Protein AF-0000000077735506 (afdb_homodimer)

pLDDT: mean 87.53, std 8.65, range [35.16, 97.94]

Nearest PDB structures (foldseek):
  4mrn-assembly1_A  TM=9.004E-01  e=4.668E-43  Novosphingobium aromaticivorans DSM 12444
  6rak-assembly1_B  TM=8.367E-01  e=2.028E-43  Thermus thermophilus
  6pam-assembly4_H  TM=8.887E-01  e=6.595E-41  Novosphingobium aromaticivorans DSM 12444
  6pan-assembly1_A  TM=8.046E-01  e=5.033E-40  Novosphingobium aromaticivorans DSM 12444
  7zo8-assembly1_A  TM=8.747E-01  e=5.427E-37  Brucella abortus 2308

Secondary structure (DSSP, 8-state):
-HHHHHHHHTTGGGHHHHHHHHHHHHHHHHHHHHHHHHHHHIIIIIIIT--HHHHHHHHHHHHHHHHHHHHHHHHHHHHHHHHHHHHHHHHHHHHHHHHHHS-HHHHHHS-HHHHHHIIIIIHHHHHIIIIIIHHHHHHHHHHHHHHHHHHHHH-HHHHHHHHHHHHHHHHHHHHHHHHHHHHHHHHHHHHHHHHHHHHHHHHTHHHHHHTT-HHHHHHHHHHHHHHHHHHHHHHHHHHHHHHHHHHHHHHHHHHHHHHHHHHHHHTTSS-HHHHHHHHHHHHHHHHHHHHHHHHHHHHHHHHHHHHHHHHHHTS---S---TTPBPPPPP---EEEEEEEEEEETTEEEEEEEEEEE-TT-EEEEE-STTSSHHHHHHHTTTSS--SEEEEEETTEEGGGB-HHHHHHTEEEE-SS----SSBHHHHHHTT-TT--HHHHHHHHHHTT-HHHHHHSTTGGG-BBSTTSB---HHHHHHHHHHHHHHH--SEEEEESTTTTS-HHHHHHHHHHHHHHHTTSEEEEE-SSGGGGTT-SEEEEEETTEEEEEE-HHHHHHHTSHHHHHHHHHHTTTT-/-HHHHHHHHTTGGGHHHHHHHHHHHHHHHHHHHHHHHHHHHIIIIIIIT--HHHHHHHHHHHHHHHHHHHHHHHHHHHHHHHHHHHHHHHHHHHHHHHHHHS-HHHHHHS-HHHHHHIIIIIHHHHHIIIIIIHHHHHHHHHHHHHHHHHHHHH-HHHHHHHHHHHHHHHHHHHHHHHHHHHHHHHHHHHHHHHHHHHHHHHHTHHHHHHTT-HHHHHHHHHHHHHHHHHHHHHHHHHHHHHHHHHHHHHHHHHHHHHHHHHHHHHTTSS-HHHHHHHHHHHHHHHHHHHHHHHHHHHHHHHHHHHHHHHHHHTS---S---TTPBPPPPP---EEEEEEEEEEETTEEEEEEEEEEE-TT-EEEEE-STTSSHHHHHHHTTTSS--SEEEEEETTEEGGGB-HHHHHHTEEEE-SS----SSBHHHHHHTT-TT--HHHHHHHHHHTT-HHHHHHSTTGGG-BBSTTSB---HHHHHHHHHHHHHHH--SEEEEESTTTTS-HHHHHHHHHHHHHHHTTSEEEEE-SSGGGGTT-SEEEEEETTEEEEEE-HHHHHHHTSHHHHHHHHHHTTTT-

Structure (mmCIF, N/CA/C/O backbone):
data_AF-0000000077735506-model_v1
#
loop_
_entity.id
_entity.type
_entity.pdbx_description
1 polymer 'ABC transporter ATP-binding protein'
#
loop_
_atom_site.group_PDB
_atom_site.id
_atom_site.type_symbol
_atom_site.label_atom_id
_atom_site.label_alt_id
_atom_site.label_comp_id
_atom_site.label_asym_id
_atom_site.label_entity_id
_atom_site.label_seq_id
_atom_site.pdbx_PDB_ins_code
_atom_site.Cartn_x
_atom_site.Cartn_y
_atom_site.Cartn_z
_atom_site.occupancy
_atom_site.B_iso_or_equiv
_atom_site.auth_seq_id
_atom_site.auth_comp_id
_atom_site.auth_asym_id
_atom_site.auth_atom_id
_atom_site.pdbx_PDB_model_num
ATOM 1 N N . MET A 1 1 ? -14.305 -22.141 13.57 1 57.09 1 MET A N 1
ATOM 2 C CA . MET A 1 1 ? -15.164 -23.031 12.812 1 57.09 1 MET A CA 1
ATOM 3 C C . MET A 1 1 ? -16.547 -22.422 12.609 1 57.09 1 MET A C 1
ATOM 5 O O . MET A 1 1 ? -17.156 -22.594 11.555 1 57.09 1 MET A O 1
ATOM 9 N N . LYS A 1 2 ? -16.891 -21.688 13.641 1 63.56 2 LYS A N 1
ATOM 10 C CA . LYS A 1 2 ? -18.219 -21.078 13.57 1 63.56 2 LYS A CA 1
ATOM 11 C C . LYS A 1 2 ? -18.312 -20.078 12.43 1 63.56 2 LYS A C 1
ATOM 13 O O . LYS A 1 2 ? -19.297 -20.062 11.68 1 63.56 2 LYS A O 1
ATOM 18 N N . ASN A 1 3 ? -17.203 -19.359 12.219 1 74.75 3 ASN A N 1
ATOM 19 C CA . ASN A 1 3 ? -17.234 -18.328 11.195 1 74.75 3 ASN A CA 1
ATOM 20 C C . ASN A 1 3 ? -17.203 -18.922 9.789 1 74.75 3 ASN A C 1
ATOM 22 O O . ASN A 1 3 ? -17.703 -18.312 8.844 1 74.75 3 ASN A O 1
ATOM 26 N N . TYR A 1 4 ? -16.828 -20.125 9.836 1 74 4 TYR A N 1
ATOM 27 C CA . TYR A 1 4 ? -16.812 -20.797 8.547 1 74 4 TYR A CA 1
ATOM 28 C C . TYR A 1 4 ? -18.219 -21.203 8.117 1 74 4 TYR A C 1
ATOM 30 O O . TYR A 1 4 ? -18.578 -21.094 6.949 1 74 4 TYR A O 1
ATOM 38 N N . LYS A 1 5 ? -18.938 -21.625 9.078 1 77.12 5 LYS A N 1
ATOM 39 C CA . LYS A 1 5 ? -20.312 -22 8.812 1 77.12 5 LYS A CA 1
ATOM 40 C C . LYS A 1 5 ? -21.141 -20.797 8.344 1 77.12 5 LYS A C 1
ATOM 42 O O . LYS A 1 5 ? -21.984 -20.938 7.461 1 77.12 5 LYS A O 1
ATOM 47 N N . ARG A 1 6 ? -20.75 -19.703 8.891 1 79.69 6 ARG A N 1
ATOM 48 C CA . ARG A 1 6 ? -21.453 -18.484 8.5 1 79.69 6 ARG A CA 1
ATOM 49 C C . ARG A 1 6 ? -21.109 -18.078 7.07 1 79.69 6 ARG A C 1
ATOM 51 O O . ARG A 1 6 ? -21.953 -17.578 6.332 1 79.69 6 ARG A O 1
ATOM 58 N N . LEU A 1 7 ? -19.875 -18.344 6.762 1 78.12 7 LEU A N 1
ATOM 59 C CA . LEU A 1 7 ? -19.453 -18.047 5.395 1 78.12 7 LEU A CA 1
ATOM 60 C C . LEU A 1 7 ? -20.172 -18.969 4.406 1 78.12 7 LEU A C 1
ATOM 62 O O . LEU A 1 7 ? -20.531 -18.547 3.311 1 78.12 7 LEU A O 1
ATOM 66 N N . LEU A 1 8 ? -20.391 -20.219 4.82 1 78.44 8 LEU A N 1
ATOM 67 C CA . LEU A 1 8 ? -21.094 -21.172 3.973 1 78.44 8 LEU A CA 1
ATOM 68 C C . LEU A 1 8 ? -22.562 -20.797 3.807 1 78.44 8 LEU A C 1
ATOM 70 O O . LEU A 1 8 ? -23.203 -21.203 2.832 1 78.44 8 LEU A O 1
ATOM 74 N N . ALA A 1 9 ? -23 -19.984 4.742 1 80.31 9 ALA A N 1
ATOM 75 C CA . ALA A 1 9 ? -24.375 -19.5 4.641 1 80.31 9 ALA A CA 1
ATOM 76 C C . ALA A 1 9 ? -24.547 -18.547 3.457 1 80.31 9 ALA A C 1
ATOM 78 O O . ALA A 1 9 ? -25.625 -18.469 2.873 1 80.31 9 ALA A O 1
ATOM 79 N N . TYR A 1 10 ? -23.469 -17.938 3.033 1 81.69 10 TYR A N 1
ATOM 80 C CA . TYR A 1 10 ? -23.531 -17.031 1.89 1 81.69 10 TYR A CA 1
ATOM 81 C C . TYR A 1 10 ? -23.531 -17.812 0.58 1 81.69 10 TYR A C 1
ATOM 83 O O . TYR A 1 10 ? -23.875 -17.266 -0.472 1 81.69 10 TYR A O 1
ATOM 91 N N . ILE A 1 11 ? -23.188 -19.062 0.694 1 84.62 11 ILE A N 1
ATOM 92 C CA . ILE A 1 11 ? -23.188 -19.922 -0.483 1 84.62 11 ILE A CA 1
ATOM 93 C C . ILE A 1 11 ? -24.547 -20.594 -0.638 1 84.62 11 ILE A C 1
ATOM 95 O O . ILE A 1 11 ? -24.875 -21.094 -1.715 1 84.62 11 ILE A O 1
ATOM 99 N N . ARG A 1 12 ? -25.422 -20.562 0.338 1 83.94 12 ARG A N 1
ATOM 100 C CA . ARG A 1 12 ? -26.688 -21.281 0.403 1 83.94 12 ARG A CA 1
ATOM 101 C C . ARG A 1 12 ? -27.578 -20.938 -0.785 1 83.94 12 ARG A C 1
ATOM 103 O O . ARG A 1 12 ? -28.172 -21.828 -1.4 1 83.94 12 ARG A O 1
ATOM 110 N N . PRO A 1 13 ? -27.562 -19.672 -1.136 1 85.31 13 PRO A N 1
ATOM 111 C CA . PRO A 1 13 ? -28.438 -19.344 -2.268 1 85.31 13 PRO A CA 1
ATOM 112 C C . PRO A 1 13 ? -27.922 -19.938 -3.584 1 85.31 13 PRO A C 1
ATOM 114 O O . PRO A 1 13 ? -28.703 -20.062 -4.539 1 85.31 13 PRO A O 1
ATOM 117 N N . TYR A 1 14 ? -26.75 -20.312 -3.643 1 87.44 14 TYR A N 1
ATOM 118 C CA . TYR A 1 14 ? -26.156 -20.781 -4.887 1 87.44 14 TYR A CA 1
ATOM 119 C C . TYR A 1 14 ? -25.875 -22.281 -4.816 1 87.44 14 TYR A C 1
ATOM 121 O O . TYR A 1 14 ? -25 -22.797 -5.523 1 87.44 14 TYR A O 1
ATOM 129 N N . LEU A 1 15 ? -26.562 -23.047 -4.031 1 87.5 15 LEU A N 1
ATOM 130 C CA . LEU A 1 15 ? -26.328 -24.469 -3.826 1 87.5 15 LEU A CA 1
ATOM 131 C C . LEU A 1 15 ? -26.656 -25.266 -5.09 1 87.5 15 LEU A C 1
ATOM 133 O O . LEU A 1 15 ? -25.984 -26.25 -5.391 1 87.5 15 LEU A O 1
ATOM 137 N N . LYS A 1 16 ? -27.641 -24.797 -5.793 1 90.69 16 LYS A N 1
ATOM 138 C CA . LYS A 1 16 ? -27.984 -25.5 -7.027 1 90.69 16 LYS A CA 1
ATOM 139 C C . LYS A 1 16 ? -26.875 -25.375 -8.062 1 90.69 16 LYS A C 1
ATOM 141 O O . LYS A 1 16 ? -26.516 -26.375 -8.711 1 90.69 16 LYS A O 1
ATOM 146 N N . ARG A 1 17 ? -26.344 -24.234 -8.141 1 90.62 17 ARG A N 1
ATOM 147 C CA . ARG A 1 17 ? -25.234 -24.016 -9.07 1 90.62 17 ARG A CA 1
ATOM 148 C C . ARG A 1 17 ? -23.969 -24.734 -8.602 1 90.62 17 ARG A C 1
ATOM 150 O O . ARG A 1 17 ? -23.203 -25.234 -9.414 1 90.62 17 ARG A O 1
ATOM 157 N N . LEU A 1 18 ? -23.859 -24.828 -7.324 1 88.56 18 LEU A N 1
ATOM 158 C CA . LEU A 1 18 ? -22.719 -25.531 -6.766 1 88.56 18 LEU A CA 1
ATOM 159 C C . LEU A 1 18 ? -22.812 -27.031 -7.039 1 88.56 18 LEU A C 1
ATOM 161 O O . LEU A 1 18 ? -21.828 -27.672 -7.367 1 88.56 18 LEU A O 1
ATOM 165 N N . GLY A 1 19 ? -23.969 -27.578 -6.879 1 89.38 19 GLY A N 1
ATOM 166 C CA . GLY A 1 19 ? -24.188 -28.969 -7.203 1 89.38 19 GLY A CA 1
ATOM 167 C C . GLY A 1 19 ? -23.891 -29.297 -8.656 1 89.38 19 GLY A C 1
ATOM 168 O O . GLY A 1 19 ? -23.25 -30.312 -8.945 1 89.38 19 GLY A O 1
ATOM 169 N N . LEU A 1 20 ? -24.297 -28.422 -9.477 1 92.75 20 LEU A N 1
ATOM 170 C CA . LEU A 1 20 ? -24.016 -28.609 -10.898 1 92.75 20 LEU A CA 1
ATOM 171 C C . LEU A 1 20 ? -22.516 -28.531 -11.18 1 92.75 20 LEU A C 1
ATOM 173 O O . LEU A 1 20 ? -22 -29.25 -12.023 1 92.75 20 LEU A O 1
ATOM 177 N N . ALA A 1 21 ? -21.891 -27.625 -10.5 1 90.69 21 ALA A N 1
ATOM 178 C CA . ALA A 1 21 ? -20.438 -27.484 -10.664 1 90.69 21 ALA A CA 1
ATOM 179 C C . ALA A 1 21 ? -19.719 -28.734 -10.219 1 90.69 21 ALA A C 1
ATOM 181 O O . ALA A 1 21 ? -18.781 -29.203 -10.883 1 90.69 21 ALA A O 1
ATOM 182 N N . VAL A 1 22 ? -20.172 -29.359 -9.156 1 89.44 22 VAL A N 1
ATOM 183 C CA . VAL A 1 22 ? -19.547 -30.562 -8.633 1 89.44 22 VAL A CA 1
ATOM 184 C C . VAL A 1 22 ? -19.719 -31.703 -9.625 1 89.44 22 VAL A C 1
ATOM 186 O O . VAL A 1 22 ? -18.797 -32.5 -9.852 1 89.44 22 VAL A O 1
ATOM 189 N N . ILE A 1 23 ? -20.844 -31.734 -10.203 1 92.62 23 ILE A N 1
ATOM 190 C CA . ILE A 1 23 ? -21.094 -32.75 -11.211 1 92.62 23 ILE A CA 1
ATOM 191 C C . ILE A 1 23 ? -20.172 -32.562 -12.406 1 92.62 23 ILE A C 1
ATOM 193 O O . ILE A 1 23 ? -19.594 -33.5 -12.93 1 92.62 23 ILE A O 1
ATOM 197 N N . CYS A 1 24 ? -20.016 -31.359 -12.773 1 92.69 24 CYS A N 1
ATOM 198 C CA . CYS A 1 24 ? -19.109 -31.047 -13.883 1 92.69 24 CYS A CA 1
ATOM 199 C C . CYS A 1 24 ? -17.672 -31.422 -13.539 1 92.69 24 CYS A C 1
ATOM 201 O O . CYS A 1 24 ? -16.938 -31.922 -14.383 1 92.69 24 CYS A O 1
ATOM 203 N N . ILE A 1 25 ? -17.328 -31.25 -12.297 1 89.5 25 ILE A N 1
ATOM 204 C CA . ILE A 1 25 ? -15.969 -31.547 -11.859 1 89.5 25 ILE A CA 1
ATOM 205 C C . ILE A 1 25 ? -15.727 -33.062 -11.898 1 89.5 25 ILE A C 1
ATOM 207 O O . ILE A 1 25 ? -14.711 -33.531 -12.422 1 89.5 25 ILE A O 1
ATOM 211 N N . ILE A 1 26 ? -16.672 -33.812 -11.445 1 89.25 26 ILE A N 1
ATOM 212 C CA . ILE A 1 26 ? -16.547 -35.281 -11.375 1 89.25 26 ILE A CA 1
ATOM 213 C C . ILE A 1 26 ? -16.484 -35.844 -12.789 1 89.25 26 ILE A C 1
ATOM 215 O O . ILE A 1 26 ? -15.68 -36.75 -13.07 1 89.25 26 ILE A O 1
ATOM 219 N N . MET A 1 27 ? -17.266 -35.281 -13.625 1 90.69 27 MET A N 1
ATOM 220 C CA . MET A 1 27 ? -17.297 -35.781 -15 1 90.69 27 MET A CA 1
ATOM 221 C C . MET A 1 27 ? -15.984 -35.438 -15.719 1 90.69 27 MET A C 1
ATOM 223 O O . MET A 1 27 ? -15.477 -36.219 -16.5 1 90.69 27 MET A O 1
ATOM 227 N N . ALA A 1 28 ? -15.516 -34.281 -15.461 1 88.19 28 ALA A N 1
ATOM 228 C CA . ALA A 1 28 ? -14.242 -33.875 -16.047 1 88.19 28 ALA A CA 1
ATOM 229 C C . ALA A 1 28 ? -13.102 -34.75 -15.523 1 88.19 28 ALA A C 1
ATOM 231 O O . ALA A 1 28 ? -12.211 -35.156 -16.281 1 88.19 28 ALA A O 1
ATOM 232 N N . ALA A 1 29 ? -13.156 -35.031 -14.234 1 86.69 29 ALA A N 1
ATOM 233 C CA . ALA A 1 29 ? -12.148 -35.875 -13.625 1 86.69 29 ALA A CA 1
ATOM 234 C C . ALA A 1 29 ? -12.234 -37.312 -14.164 1 86.69 29 ALA A C 1
ATOM 236 O O . ALA A 1 29 ? -11.211 -37.938 -14.398 1 86.69 29 ALA A O 1
ATOM 237 N N . ALA A 1 30 ? -13.406 -37.75 -14.391 1 87.69 30 ALA A N 1
ATOM 238 C CA . ALA A 1 30 ? -13.617 -39.094 -14.93 1 87.69 30 ALA A CA 1
ATOM 239 C C . ALA A 1 30 ? -13.023 -39.219 -16.328 1 87.69 30 ALA A C 1
ATOM 241 O O . ALA A 1 30 ? -12.453 -40.281 -16.672 1 87.69 30 ALA A O 1
ATOM 242 N N . ALA A 1 31 ? -13.188 -38.156 -17.047 1 86.5 31 ALA A N 1
ATOM 243 C CA . ALA A 1 31 ? -12.609 -38.156 -18.375 1 86.5 31 ALA A CA 1
ATOM 244 C C . ALA A 1 31 ? -11.086 -38.219 -18.328 1 86.5 31 ALA A C 1
ATOM 246 O O . ALA A 1 31 ? -10.453 -38.875 -19.156 1 86.5 31 ALA A O 1
ATOM 247 N N . ASN A 1 32 ? -10.461 -37.625 -17.375 1 82.69 32 ASN A N 1
ATOM 248 C CA . ASN A 1 32 ? -9.008 -37.656 -17.188 1 82.69 32 ASN A CA 1
ATOM 249 C C . ASN A 1 32 ? -8.523 -39.031 -16.75 1 82.69 32 ASN A C 1
ATOM 251 O O . ASN A 1 32 ? -7.441 -39.469 -17.156 1 82.69 32 ASN A O 1
ATOM 255 N N . LEU A 1 33 ? -9.352 -39.719 -16 1 84.81 33 LEU A N 1
ATOM 256 C CA . LEU A 1 33 ? -8.992 -41.031 -15.469 1 84.81 33 LEU A CA 1
ATOM 257 C C . LEU A 1 33 ? -9.133 -42.094 -16.531 1 84.81 33 LEU A C 1
ATOM 259 O O . LEU A 1 33 ? -8.578 -43.188 -16.406 1 84.81 33 LEU A O 1
ATOM 263 N N . TYR A 1 34 ? -9.789 -41.75 -17.562 1 83.44 34 TYR A N 1
ATOM 264 C CA . TYR A 1 34 ? -10.016 -42.75 -18.609 1 83.44 34 TYR A CA 1
ATOM 265 C C . TYR A 1 34 ? -8.844 -42.781 -19.578 1 83.44 34 TYR A C 1
ATOM 267 O O . TYR A 1 34 ? -8.648 -43.781 -20.281 1 83.44 34 TYR A O 1
ATOM 275 N N . LEU A 1 35 ? -7.984 -41.844 -19.562 1 80.06 35 LEU A N 1
ATOM 276 C CA . LEU A 1 35 ? -6.902 -41.719 -20.547 1 80.06 35 LEU A CA 1
ATOM 277 C C . LEU A 1 35 ? -5.91 -42.875 -20.406 1 80.06 35 LEU A C 1
ATOM 279 O O . LEU A 1 35 ? -5.555 -43.5 -21.406 1 80.06 35 LEU A O 1
ATOM 283 N N . PRO A 1 36 ? -5.508 -43.188 -19.188 1 79.31 36 PRO A N 1
ATOM 284 C CA . PRO A 1 36 ? -4.57 -44.312 -19.078 1 79.31 36 PRO A CA 1
ATOM 285 C C . PRO A 1 36 ? -5.16 -45.625 -19.562 1 79.31 36 PRO A C 1
ATOM 287 O O . PRO A 1 36 ? -4.43 -46.5 -20.062 1 79.31 36 PRO A O 1
ATOM 290 N N . TRP A 1 37 ? -6.438 -45.781 -19.516 1 79 37 TRP A N 1
ATOM 291 C CA . TRP A 1 37 ? -7.082 -47 -20 1 79 37 TRP A CA 1
ATOM 292 C C . TRP A 1 37 ? -7.031 -47.094 -21.516 1 79 37 TRP A C 1
ATOM 294 O O . TRP A 1 37 ? -6.977 -48.188 -22.078 1 79 37 TRP A O 1
ATOM 304 N N . ILE A 1 38 ? -7.074 -45.938 -22.078 1 78.69 38 ILE A N 1
ATOM 305 C CA . ILE A 1 38 ? -6.961 -45.875 -23.531 1 78.69 38 ILE A CA 1
ATOM 306 C C . ILE A 1 38 ? -5.578 -46.375 -23.953 1 78.69 38 ILE A C 1
ATOM 308 O O . ILE A 1 38 ? -5.449 -47.156 -24.906 1 78.69 38 ILE A O 1
ATOM 312 N N . ILE A 1 39 ? -4.574 -46 -23.219 1 76.94 39 ILE A N 1
ATOM 313 C CA . ILE A 1 39 ? -3.209 -46.406 -23.516 1 76.94 39 ILE A CA 1
ATOM 314 C C . ILE A 1 39 ? -3.08 -47.906 -23.312 1 76.94 39 ILE A C 1
ATOM 316 O O . ILE A 1 39 ? -2.426 -48.594 -24.094 1 76.94 39 ILE A O 1
ATOM 320 N N . LYS A 1 40 ? -3.717 -48.438 -22.297 1 79.69 40 LYS A N 1
ATOM 321 C CA . LYS A 1 40 ? -3.715 -49.875 -22.016 1 79.69 40 LYS A CA 1
ATOM 322 C C . LYS A 1 40 ? -4.309 -50.656 -23.188 1 79.69 40 LYS A C 1
ATOM 324 O O . LYS A 1 40 ? -3.695 -51.594 -23.672 1 79.69 40 LYS A O 1
ATOM 329 N N . ASP A 1 41 ? -5.453 -50.156 -23.594 1 78.5 41 ASP A N 1
ATOM 330 C CA . ASP A 1 41 ? -6.141 -50.875 -24.672 1 78.5 41 ASP A CA 1
ATOM 331 C C . ASP A 1 41 ? -5.363 -50.75 -25.984 1 78.5 41 ASP A C 1
ATOM 333 O O . ASP A 1 41 ? -5.391 -51.656 -26.812 1 78.5 41 ASP A O 1
ATOM 337 N N . MET A 1 42 ? -4.707 -49.688 -26.094 1 78.88 42 MET A N 1
ATOM 338 C CA . MET A 1 42 ? -3.893 -49.5 -27.297 1 78.88 42 MET A CA 1
ATOM 339 C C . MET A 1 42 ? -2.734 -50.5 -27.328 1 78.88 42 MET A C 1
ATOM 341 O O . MET A 1 42 ? -2.473 -51.094 -28.359 1 78.88 42 MET A O 1
ATOM 345 N N . ILE A 1 43 ? -2.109 -50.719 -26.203 1 76.06 43 ILE A N 1
ATOM 346 C CA . ILE A 1 43 ? -0.945 -51.594 -26.141 1 76.06 43 ILE A CA 1
ATOM 347 C C . ILE A 1 43 ? -1.393 -53.031 -26.188 1 76.06 43 ILE A C 1
ATOM 349 O O . ILE A 1 43 ? -0.862 -53.844 -26.969 1 76.06 43 ILE A O 1
ATOM 353 N N . ASP A 1 44 ? -2.363 -53.406 -25.469 1 76.06 44 ASP A N 1
ATOM 354 C CA . ASP A 1 44 ? -2.762 -54.812 -25.344 1 76.06 44 ASP A CA 1
ATOM 355 C C . ASP A 1 44 ? -3.51 -55.281 -26.578 1 76.06 44 ASP A C 1
ATOM 357 O O . ASP A 1 44 ? -3.24 -56.375 -27.094 1 76.06 44 ASP A O 1
ATOM 361 N N . LYS A 1 45 ? -4.438 -54.438 -27.031 1 76.06 45 LYS A N 1
ATOM 362 C CA . LYS A 1 45 ? -5.328 -54.938 -28.078 1 76.06 45 LYS A CA 1
ATOM 363 C C . LYS A 1 45 ? -4.824 -54.531 -29.469 1 76.06 45 LYS A C 1
ATOM 365 O O . LYS A 1 45 ? -5.016 -55.281 -30.438 1 76.06 45 LYS A O 1
ATOM 370 N N . VAL A 1 46 ? -4.301 -53.406 -29.562 1 70.69 46 VAL A N 1
ATOM 371 C CA . VAL A 1 46 ? -3.92 -52.938 -30.891 1 70.69 46 VAL A CA 1
ATOM 372 C C . VAL A 1 46 ? -2.5 -53.406 -31.219 1 70.69 46 VAL A C 1
ATOM 374 O O . VAL A 1 46 ? -2.256 -54 -32.281 1 70.69 46 VAL A O 1
ATOM 377 N N . LEU A 1 47 ? -1.619 -53.219 -30.312 1 69.69 47 LEU A N 1
ATOM 378 C CA . LEU A 1 47 ? -0.214 -53.438 -30.641 1 69.69 47 LEU A CA 1
ATOM 379 C C . LEU A 1 47 ? 0.145 -54.906 -30.516 1 69.69 47 LEU A C 1
ATOM 381 O O . LEU A 1 47 ? 0.946 -55.438 -31.297 1 69.69 47 LEU A O 1
ATOM 385 N N . THR A 1 48 ? -0.497 -55.531 -29.578 1 67.19 48 THR A N 1
ATOM 386 C CA . THR A 1 48 ? -0.176 -56.938 -29.422 1 67.19 48 THR A CA 1
ATOM 387 C C . THR A 1 48 ? -1.033 -57.781 -30.344 1 67.19 48 THR A C 1
ATOM 389 O O . THR A 1 48 ? -0.515 -58.656 -31.047 1 67.19 48 THR A O 1
ATOM 392 N N . ASP A 1 49 ? -2.342 -57.406 -30.453 1 73 49 ASP A N 1
ATOM 393 C CA . ASP A 1 49 ? -3.246 -58.25 -31.219 1 73 49 ASP A CA 1
ATOM 394 C C . ASP A 1 49 ? -3.369 -57.781 -32.656 1 73 49 ASP A C 1
ATOM 396 O O . ASP A 1 49 ? -3.947 -58.438 -33.5 1 73 49 ASP A O 1
ATOM 400 N N . LYS A 1 50 ? -2.732 -56.625 -33.094 1 76.06 50 LYS A N 1
ATOM 401 C CA . LYS A 1 50 ? -2.713 -56.031 -34.438 1 76.06 50 LYS A CA 1
ATOM 402 C C . LYS A 1 50 ? -4.129 -55.75 -34.938 1 76.06 50 LYS A C 1
ATOM 404 O O . LYS A 1 50 ? -4.441 -56.062 -36.094 1 76.06 50 LYS A O 1
ATOM 409 N N . ASP A 1 51 ? -5.02 -55.375 -34.094 1 80.62 51 ASP A N 1
ATOM 410 C CA . ASP A 1 51 ? -6.406 -55.094 -34.438 1 80.62 51 ASP A CA 1
ATOM 411 C C . ASP A 1 51 ? -6.559 -53.625 -34.906 1 80.62 51 ASP A C 1
ATOM 413 O O . ASP A 1 51 ? -6.527 -52.719 -34.094 1 80.62 51 ASP A O 1
ATOM 417 N N . MET A 1 52 ? -6.805 -53.406 -36.281 1 82.12 52 MET A N 1
ATOM 418 C CA . MET A 1 52 ? -6.898 -52.062 -36.844 1 82.12 52 MET A CA 1
ATOM 419 C C . MET A 1 52 ? -8.227 -51.438 -36.5 1 82.12 52 MET A C 1
ATOM 421 O O . MET A 1 52 ? -8.32 -50.188 -36.406 1 82.12 52 MET A O 1
ATOM 425 N N . MET A 1 53 ? -9.266 -52.188 -36.375 1 82.62 53 MET A N 1
ATOM 426 C CA . MET A 1 53 ? -10.57 -51.656 -36.031 1 82.62 53 MET A CA 1
ATOM 427 C C . MET A 1 53 ? -10.531 -51.031 -34.625 1 82.62 53 MET A C 1
ATOM 429 O O . MET A 1 53 ? -11.117 -49.969 -34.375 1 82.62 53 MET A O 1
ATOM 433 N N . MET A 1 54 ? -9.867 -51.688 -33.781 1 84.62 54 MET A N 1
ATOM 434 C CA . MET A 1 54 ? -9.727 -51.156 -32.406 1 84.62 54 MET A CA 1
ATOM 435 C C . MET A 1 54 ? -8.898 -49.875 -32.406 1 84.62 54 MET A C 1
ATOM 437 O O . MET A 1 54 ? -9.156 -48.969 -31.609 1 84.62 54 MET A O 1
ATOM 441 N N . LEU A 1 55 ? -8.031 -49.812 -33.344 1 85.62 55 LEU A N 1
ATOM 442 C CA . LEU A 1 55 ? -7.234 -48.594 -33.469 1 85.62 55 LEU A CA 1
ATOM 443 C C . LEU A 1 55 ? -8.109 -47.406 -33.812 1 85.62 55 LEU A C 1
ATOM 445 O O . LEU A 1 55 ? -7.965 -46.312 -33.25 1 85.62 55 LEU A O 1
ATOM 449 N N . ASN A 1 56 ? -9.016 -47.562 -34.781 1 87.19 56 ASN A N 1
ATOM 450 C CA . ASN A 1 56 ? -9.922 -46.5 -35.188 1 87.19 56 ASN A CA 1
ATOM 451 C C . ASN A 1 56 ? -10.875 -46.125 -34.031 1 87.19 56 ASN A C 1
ATOM 453 O O . ASN A 1 56 ? -11.172 -44.938 -33.844 1 87.19 56 ASN A O 1
ATOM 457 N N . LEU A 1 57 ? -11.289 -47.094 -33.281 1 86.38 57 LEU A N 1
ATOM 458 C CA . LEU A 1 57 ? -12.195 -46.812 -32.156 1 86.38 57 LEU A CA 1
ATOM 459 C C . LEU A 1 57 ? -11.492 -46.062 -31.047 1 86.38 57 LEU A C 1
ATOM 461 O O . LEU A 1 57 ? -12.07 -45.156 -30.453 1 86.38 57 LEU A O 1
ATOM 465 N N . ILE A 1 58 ? -10.336 -46.406 -30.797 1 86.69 58 ILE A N 1
ATOM 466 C CA . ILE A 1 58 ? -9.57 -45.75 -29.75 1 86.69 58 ILE A CA 1
ATOM 467 C C . ILE A 1 58 ? -9.281 -44.281 -30.156 1 86.69 58 ILE A C 1
ATOM 469 O O . ILE A 1 58 ? -9.367 -43.375 -29.328 1 86.69 58 ILE A O 1
ATOM 473 N N . SER A 1 59 ? -8.914 -44.062 -31.422 1 88.25 59 SER A N 1
ATOM 474 C CA . SER A 1 59 ? -8.633 -42.719 -31.906 1 88.25 59 SER A CA 1
ATOM 475 C C . SER A 1 59 ? -9.859 -41.844 -31.812 1 88.25 59 SER A C 1
ATOM 477 O O . SER A 1 59 ? -9.773 -40.688 -31.328 1 88.25 59 SER A O 1
ATOM 479 N N . ILE A 1 60 ? -10.953 -42.312 -32.188 1 88.19 60 ILE A N 1
ATOM 480 C CA . ILE A 1 60 ? -12.195 -41.562 -32.125 1 88.19 60 ILE A CA 1
ATOM 481 C C . ILE A 1 60 ? -12.586 -41.375 -30.641 1 88.19 60 ILE A C 1
ATOM 483 O O . ILE A 1 60 ? -13.117 -40.344 -30.266 1 88.19 60 ILE A O 1
ATOM 487 N N . GLY A 1 61 ? -12.359 -42.375 -29.875 1 87.19 61 GLY A N 1
ATOM 488 C CA . GLY A 1 61 ? -12.641 -42.312 -28.453 1 87.19 61 GLY A CA 1
ATOM 489 C C . GLY A 1 61 ? -11.875 -41.219 -27.75 1 87.19 61 GLY A C 1
ATOM 490 O O . GLY A 1 61 ? -12.422 -40.5 -26.891 1 87.19 61 GLY A O 1
ATOM 491 N N . ILE A 1 62 ? -10.617 -41.031 -28.125 1 88.25 62 ILE A N 1
ATOM 492 C CA . ILE A 1 62 ? -9.797 -40 -27.531 1 88.25 62 ILE A CA 1
ATOM 493 C C . ILE A 1 62 ? -10.391 -38.625 -27.828 1 88.25 62 ILE A C 1
ATOM 495 O O . ILE A 1 62 ? -10.531 -37.781 -26.922 1 88.25 62 ILE A O 1
ATOM 499 N N . VAL A 1 63 ? -10.781 -38.344 -29.062 1 89.69 63 VAL A N 1
ATOM 500 C CA . VAL A 1 63 ? -11.32 -37.062 -29.484 1 89.69 63 VAL A CA 1
ATOM 501 C C . VAL A 1 63 ? -12.625 -36.781 -28.75 1 89.69 63 VAL A C 1
ATOM 503 O O . VAL A 1 63 ? -12.836 -35.656 -28.25 1 89.69 63 VAL A O 1
ATOM 506 N N . VAL A 1 64 ? -13.469 -37.781 -28.625 1 89.88 64 VAL A N 1
ATOM 507 C CA . VAL A 1 64 ? -14.766 -37.625 -28 1 89.88 64 VAL A CA 1
ATOM 508 C C . VAL A 1 64 ? -14.586 -37.375 -26.5 1 89.88 64 VAL A C 1
ATOM 510 O O . VAL A 1 64 ? -15.242 -36.5 -25.922 1 89.88 64 VAL A O 1
ATOM 513 N N . VAL A 1 65 ? -13.742 -38.094 -25.859 1 89.88 65 VAL A N 1
ATOM 514 C CA . VAL A 1 65 ? -13.516 -37.938 -24.422 1 89.88 65 VAL A CA 1
ATOM 515 C C . VAL A 1 65 ? -12.977 -36.562 -24.125 1 89.88 65 VAL A C 1
ATOM 517 O O . VAL A 1 65 ? -13.406 -35.906 -23.156 1 89.88 65 VAL A O 1
ATOM 520 N N . PHE A 1 66 ? -12.07 -36.062 -24.938 1 90.06 66 PHE A N 1
ATOM 521 C CA . PHE A 1 66 ? -11.484 -34.75 -24.656 1 90.06 66 PHE A CA 1
ATOM 522 C C . PHE A 1 66 ? -12.461 -33.625 -25 1 90.06 66 PHE A C 1
ATOM 524 O O . PHE A 1 66 ? -12.414 -32.562 -24.391 1 90.06 66 PHE A O 1
ATOM 531 N N . LEU A 1 67 ? -13.344 -33.875 -25.938 1 92.06 67 LEU A N 1
ATOM 532 C CA . LEU A 1 67 ? -14.398 -32.906 -26.219 1 92.06 67 LEU A CA 1
ATOM 533 C C . LEU A 1 67 ? -15.375 -32.812 -25.062 1 92.06 67 LEU A C 1
ATOM 535 O O . LEU A 1 67 ? -15.734 -31.719 -24.625 1 92.06 67 LEU A O 1
ATOM 539 N N . VAL A 1 68 ? -15.789 -33.969 -24.578 1 91.81 68 VAL A N 1
ATOM 540 C CA . VAL A 1 68 ? -16.703 -34 -23.453 1 91.81 68 VAL A CA 1
ATOM 541 C C . VAL A 1 68 ? -16.016 -33.438 -22.219 1 91.81 68 VAL A C 1
ATOM 543 O O . VAL A 1 68 ? -16.641 -32.656 -21.453 1 91.81 68 VAL A O 1
ATOM 546 N N . ARG A 1 69 ? -14.773 -33.719 -22.047 1 91.19 69 ARG A N 1
ATOM 547 C CA . ARG A 1 69 ? -14.016 -33.156 -20.938 1 91.19 69 ARG A CA 1
ATOM 548 C C . ARG A 1 69 ? -13.945 -31.641 -21.031 1 91.19 69 ARG A C 1
ATOM 550 O O . ARG A 1 69 ? -14.055 -30.953 -20.031 1 91.19 69 ARG A O 1
ATOM 557 N N . GLY A 1 70 ? -13.773 -31.156 -22.25 1 92.25 70 GLY A N 1
ATOM 558 C CA . GLY A 1 70 ? -13.711 -29.719 -22.469 1 92.25 70 GLY A CA 1
ATOM 559 C C . GLY A 1 70 ? -14.992 -29 -22.062 1 92.25 70 GLY A C 1
ATOM 560 O O . GLY A 1 70 ? -14.953 -27.938 -21.438 1 92.25 70 GLY A O 1
ATOM 561 N N . ILE A 1 71 ? -16.078 -29.609 -22.328 1 93.94 71 ILE A N 1
ATOM 562 C CA . ILE A 1 71 ? -17.375 -29.016 -22.016 1 93.94 71 ILE A CA 1
ATOM 563 C C . ILE A 1 71 ? -17.578 -29 -20.5 1 93.94 71 ILE A C 1
ATOM 565 O O . ILE A 1 71 ? -18 -27.984 -19.938 1 93.94 71 ILE A O 1
ATOM 569 N N . PHE A 1 72 ? -17.25 -30.094 -19.875 1 92.88 72 PHE A N 1
ATOM 570 C CA . PHE A 1 72 ? -17.438 -30.172 -18.438 1 92.88 72 PHE A CA 1
ATOM 571 C C . PHE A 1 72 ? -16.438 -29.297 -17.703 1 92.88 72 PHE A C 1
ATOM 573 O O . PHE A 1 72 ? -16.75 -28.734 -16.641 1 92.88 72 PHE A O 1
ATOM 580 N N . TYR A 1 73 ? -15.305 -29.188 -18.266 1 90.88 73 TYR A N 1
ATOM 581 C CA . TYR A 1 73 ? -14.305 -28.297 -17.672 1 90.88 73 TYR A CA 1
ATOM 582 C C . TYR A 1 73 ? -14.766 -26.844 -17.75 1 90.88 73 TYR A C 1
ATOM 584 O O . TYR A 1 73 ? -14.609 -26.094 -16.781 1 90.88 73 TYR A O 1
ATOM 592 N N . TYR A 1 74 ? -15.297 -26.531 -18.859 1 92.69 74 TYR A N 1
ATOM 593 C CA . TYR A 1 74 ? -15.852 -25.188 -19.016 1 92.69 74 TYR A CA 1
ATOM 594 C C . TYR A 1 74 ? -16.969 -24.938 -18.016 1 92.69 74 TYR A C 1
ATOM 596 O O . TYR A 1 74 ? -17.016 -23.891 -17.359 1 92.69 74 TYR A O 1
ATOM 604 N N . GLY A 1 75 ? -17.812 -25.875 -17.953 1 92.38 75 GLY A N 1
ATOM 605 C CA . GLY A 1 75 ? -18.938 -25.75 -17.016 1 92.38 75 GLY A CA 1
ATOM 606 C C . GLY A 1 75 ? -18.5 -25.609 -15.57 1 92.38 75 GLY A C 1
ATOM 607 O O . GLY A 1 75 ? -19 -24.75 -14.844 1 92.38 75 GLY A O 1
ATOM 608 N N . GLN A 1 76 ? -17.625 -26.391 -15.25 1 90.44 76 GLN A N 1
ATOM 609 C CA . GLN A 1 76 ? -17.156 -26.344 -13.867 1 90.44 76 GLN A CA 1
ATOM 610 C C . GLN A 1 76 ? -16.453 -25.016 -13.562 1 90.44 76 GLN A C 1
ATOM 612 O O . GLN A 1 76 ? -16.703 -24.391 -12.531 1 90.44 76 GLN A O 1
ATOM 617 N N . SER A 1 77 ? -15.578 -24.594 -14.469 1 89.25 77 SER A N 1
ATOM 618 C CA . SER A 1 77 ? -14.82 -23.375 -14.258 1 89.25 77 SER A CA 1
ATOM 619 C C . SER A 1 77 ? -15.734 -22.156 -14.211 1 89.25 77 SER A C 1
ATOM 621 O O . SER A 1 77 ? -15.594 -21.297 -13.328 1 89.25 77 SER A O 1
ATOM 623 N N . TYR A 1 78 ? -16.688 -22.156 -15.039 1 91.44 78 TYR A N 1
ATOM 624 C CA . TYR A 1 78 ? -17.609 -21.031 -15.117 1 91.44 78 TYR A CA 1
ATOM 625 C C . TYR A 1 78 ? -18.531 -20.984 -13.898 1 91.44 78 TYR A C 1
ATOM 627 O O . TYR A 1 78 ? -18.688 -19.922 -13.281 1 91.44 78 TYR A O 1
ATOM 635 N N . LEU A 1 79 ? -19.062 -22.094 -13.555 1 91.62 79 LEU A N 1
ATOM 636 C CA . LEU A 1 79 ? -20.047 -22.141 -12.477 1 91.62 79 LEU A CA 1
ATOM 637 C C . LEU A 1 79 ? -19.391 -21.844 -11.133 1 91.62 79 LEU A C 1
ATOM 639 O O . LEU A 1 79 ? -19.938 -21.094 -10.328 1 91.62 79 LEU A O 1
ATOM 643 N N . VAL A 1 80 ? -18.328 -22.391 -10.898 1 88.44 80 VAL A N 1
ATOM 644 C CA . VAL A 1 80 ? -17.641 -22.172 -9.625 1 88.44 80 VAL A CA 1
ATOM 645 C C . VAL A 1 80 ? -17.203 -20.719 -9.523 1 88.44 80 VAL A C 1
ATOM 647 O O . VAL A 1 80 ? -17.328 -20.094 -8.469 1 88.44 80 VAL A O 1
ATOM 650 N N . SER A 1 81 ? -16.641 -20.172 -10.648 1 89.12 81 SER A N 1
ATOM 651 C CA . SER A 1 81 ? -16.203 -18.781 -10.648 1 89.12 81 SER A CA 1
ATOM 652 C C . SER A 1 81 ? -17.375 -17.844 -10.445 1 89.12 81 SER A C 1
ATOM 654 O O . SER A 1 81 ? -17.234 -16.797 -9.797 1 89.12 81 SER A O 1
ATOM 656 N N . TYR A 1 82 ? -18.469 -18.234 -11.023 1 91.19 82 TYR A N 1
ATOM 657 C CA . TYR A 1 82 ? -19.672 -17.438 -10.852 1 91.19 82 TYR A CA 1
ATOM 658 C C . TYR A 1 82 ? -20.078 -17.375 -9.383 1 91.19 82 TYR A C 1
ATOM 660 O O . TYR A 1 82 ? -20.375 -16.297 -8.859 1 91.19 82 TYR A O 1
ATOM 668 N N . ILE A 1 83 ? -20.125 -18.469 -8.773 1 88.44 83 ILE A N 1
ATOM 669 C CA . ILE A 1 83 ? -20.5 -18.547 -7.367 1 88.44 83 ILE A CA 1
ATOM 670 C C . ILE A 1 83 ? -19.484 -17.766 -6.527 1 88.44 83 ILE A C 1
ATOM 672 O O . ILE A 1 83 ? -19.875 -17 -5.641 1 88.44 83 ILE A O 1
ATOM 676 N N . GLY A 1 84 ? -18.234 -18 -6.828 1 86.56 84 GLY A N 1
ATOM 677 C CA . GLY A 1 84 ? -17.203 -17.281 -6.086 1 86.56 84 GLY A CA 1
ATOM 678 C C . GLY A 1 84 ? -17.297 -15.781 -6.203 1 86.56 84 GLY A C 1
ATOM 679 O O . GLY A 1 84 ? -17.219 -15.07 -5.199 1 86.56 84 GLY A O 1
ATOM 680 N N . GLN A 1 85 ? -17.547 -15.312 -7.414 1 87.94 85 GLN A N 1
ATOM 681 C CA . GLN A 1 85 ? -17.641 -13.875 -7.648 1 87.94 85 GLN A CA 1
ATOM 682 C C . GLN A 1 85 ? -18.906 -13.297 -7 1 87.94 85 GLN A C 1
ATOM 684 O O . GLN A 1 85 ? -18.875 -12.18 -6.473 1 87.94 85 GLN A O 1
ATOM 689 N N . LYS A 1 86 ? -19.922 -14 -7.078 1 89.5 86 LYS A N 1
ATOM 690 C CA . LYS A 1 86 ? -21.172 -13.516 -6.496 1 89.5 86 LYS A CA 1
ATOM 691 C C . LYS A 1 86 ? -21.078 -13.453 -4.977 1 89.5 86 LYS A C 1
ATOM 693 O O . LYS A 1 86 ? -21.625 -12.531 -4.355 1 89.5 86 LYS A O 1
ATOM 698 N N . VAL A 1 87 ? -20.516 -14.375 -4.402 1 86.25 87 VAL A N 1
ATOM 699 C CA . VAL A 1 87 ? -20.344 -14.391 -2.953 1 86.25 87 VAL A CA 1
ATOM 700 C C . VAL A 1 87 ? -19.484 -13.211 -2.52 1 86.25 87 VAL A C 1
ATOM 702 O O . VAL 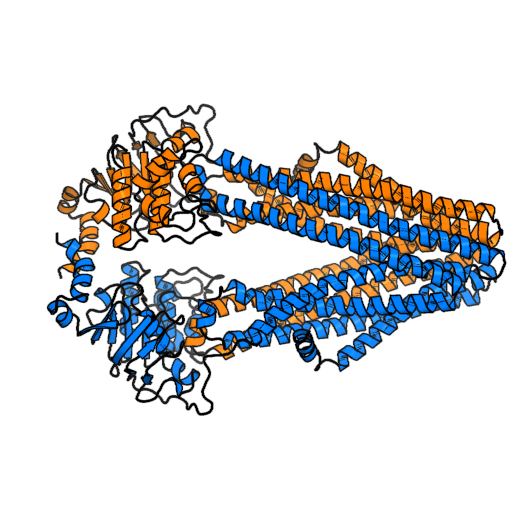A 1 87 ? -19.766 -12.578 -1.499 1 86.25 87 VAL A O 1
ATOM 705 N N . ILE A 1 88 ? -18.469 -12.906 -3.242 1 88 88 ILE A N 1
ATOM 706 C CA . ILE A 1 88 ? -17.578 -11.797 -2.93 1 88 88 ILE A CA 1
ATOM 707 C C . ILE A 1 88 ? -18.359 -10.484 -2.955 1 88 88 ILE A C 1
ATOM 709 O O . ILE A 1 88 ? -18.203 -9.648 -2.068 1 88 88 ILE A O 1
ATOM 713 N N . ILE A 1 89 ? -19.141 -10.328 -3.969 1 89.62 89 ILE A N 1
ATOM 714 C CA . ILE A 1 89 ? -19.922 -9.109 -4.121 1 89.62 89 ILE A CA 1
ATOM 715 C C . ILE A 1 89 ? -20.906 -8.977 -2.963 1 89.62 89 ILE A C 1
ATOM 717 O O . ILE A 1 89 ? -21.109 -7.887 -2.426 1 89.62 89 ILE A O 1
ATOM 721 N N . ASP A 1 90 ? -21.422 -10.07 -2.602 1 89.88 90 ASP A N 1
ATOM 722 C CA . ASP A 1 90 ? -22.375 -10.062 -1.501 1 89.88 90 ASP A CA 1
ATOM 723 C C . ASP A 1 90 ? -21.703 -9.695 -0.183 1 89.88 90 ASP A C 1
ATOM 725 O O . ASP A 1 90 ? -22.219 -8.875 0.58 1 89.88 90 ASP A O 1
ATOM 729 N N . VAL A 1 91 ? -20.609 -10.266 0.049 1 89.56 91 VAL A N 1
ATOM 730 C CA . VAL A 1 91 ? -19.891 -10.008 1.29 1 89.56 91 VAL A CA 1
ATOM 731 C C . VAL A 1 91 ? -19.422 -8.555 1.319 1 89.56 91 VAL A C 1
ATOM 733 O O . VAL A 1 91 ? -19.5 -7.891 2.354 1 89.56 91 VAL A O 1
ATOM 736 N N . ARG A 1 92 ? -18.922 -8.102 0.191 1 91.44 92 ARG A N 1
ATOM 737 C CA . ARG A 1 92 ? -18.469 -6.715 0.095 1 91.44 92 ARG A CA 1
ATOM 738 C C . ARG A 1 92 ? -19.609 -5.75 0.385 1 91.44 92 ARG A C 1
ATOM 740 O O . ARG A 1 92 ? -19.438 -4.766 1.105 1 91.44 92 ARG A O 1
ATOM 747 N N . GLU A 1 93 ? -20.703 -6.055 -0.204 1 93 93 GLU A N 1
ATOM 748 C CA . GLU A 1 93 ? -21.875 -5.184 -0.043 1 93 93 GLU A CA 1
ATOM 749 C C . GLU A 1 93 ? -22.344 -5.168 1.405 1 93 93 GLU A C 1
ATOM 751 O O . GLU A 1 93 ? -22.703 -4.113 1.937 1 93 93 GLU A O 1
ATOM 756 N N . VAL A 1 94 ? -22.359 -6.301 1.996 1 92.44 94 VAL A N 1
ATOM 757 C CA . VAL A 1 94 ? -22.797 -6.402 3.383 1 92.44 94 VAL A CA 1
ATOM 758 C C . VAL A 1 94 ? -21.828 -5.652 4.289 1 92.44 94 VAL A C 1
ATOM 760 O O . VAL A 1 94 ? -22.234 -4.961 5.223 1 92.44 94 VAL A O 1
ATOM 763 N N . MET A 1 95 ? -20.562 -5.773 4.008 1 93.06 95 MET A N 1
ATOM 764 C CA . MET A 1 95 ? -19.531 -5.094 4.797 1 93.06 95 MET A CA 1
ATOM 765 C C . MET A 1 95 ? -19.641 -3.582 4.637 1 93.06 95 MET A C 1
ATOM 767 O O . MET A 1 95 ? -19.547 -2.842 5.617 1 93.06 95 MET A O 1
ATOM 771 N N . PHE A 1 96 ? -19.844 -3.17 3.395 1 94.06 96 PHE A N 1
ATOM 772 C CA . PHE A 1 96 ? -19.953 -1.736 3.146 1 94.06 96 PHE A CA 1
ATOM 773 C C . PHE A 1 96 ? -21.172 -1.154 3.848 1 94.06 96 PHE A C 1
ATOM 775 O O . PHE A 1 96 ? -21.109 -0.075 4.438 1 94.06 96 PHE A O 1
ATOM 782 N N . ARG A 1 97 ? -22.203 -1.83 3.809 1 94.19 97 ARG A N 1
ATOM 783 C CA . ARG A 1 97 ? -23.422 -1.42 4.504 1 94.19 97 ARG A CA 1
ATOM 784 C C . ARG A 1 97 ? -23.188 -1.345 6.012 1 94.19 97 ARG A C 1
ATOM 786 O O . ARG A 1 97 ? -23.656 -0.412 6.668 1 94.19 97 ARG A O 1
ATOM 793 N N . LYS A 1 98 ? -22.516 -2.322 6.473 1 93.81 98 LYS A N 1
ATOM 794 C CA . LYS A 1 98 ? -22.203 -2.346 7.898 1 93.81 98 LYS A CA 1
ATOM 795 C C . LYS A 1 98 ? -21.359 -1.133 8.297 1 93.81 98 LYS A C 1
ATOM 797 O O . LYS A 1 98 ? -21.625 -0.49 9.312 1 93.81 98 LYS A O 1
ATOM 802 N N . PHE A 1 99 ? -20.422 -0.789 7.52 1 93.56 99 PHE A N 1
ATOM 803 C CA . PHE A 1 99 ? -19.547 0.332 7.832 1 93.56 99 PHE A CA 1
ATOM 804 C C . PHE A 1 99 ? -20.297 1.65 7.773 1 93.56 99 PHE A C 1
ATOM 806 O O . PHE A 1 99 ? -20 2.578 8.531 1 93.56 99 PHE A O 1
ATOM 813 N N . GLN A 1 100 ? -21.266 1.701 6.863 1 92.38 100 GLN A N 1
ATOM 814 C CA . GLN A 1 100 ? -22.094 2.904 6.785 1 92.38 100 GLN A CA 1
ATOM 815 C C . GLN A 1 100 ? -22.953 3.066 8.031 1 92.38 100 GLN A C 1
ATOM 817 O O . GLN A 1 100 ? -23.312 4.184 8.406 1 92.38 100 GLN A O 1
ATOM 822 N N . ARG A 1 101 ? -23.172 1.987 8.719 1 91.94 101 ARG A N 1
ATOM 823 C CA . ARG A 1 101 ? -24.047 2.023 9.898 1 91.94 101 ARG A CA 1
ATOM 824 C C . ARG A 1 101 ? -23.219 2.139 11.18 1 91.94 101 ARG A C 1
ATOM 826 O O . ARG A 1 101 ? -23.766 2.414 12.25 1 91.94 101 ARG A O 1
ATOM 833 N N . MET A 1 102 ? -21.969 2.02 11.055 1 92.06 102 MET A N 1
ATOM 834 C CA . MET A 1 102 ? -21.094 2.088 12.227 1 92.06 102 MET A CA 1
ATOM 835 C C . MET A 1 102 ? -21.031 3.512 12.773 1 92.06 102 MET A C 1
ATOM 837 O O . MET A 1 102 ? -21.062 4.477 12.008 1 92.06 102 MET A O 1
ATOM 841 N N . PRO A 1 103 ? -20.922 3.568 14.07 1 91.62 103 PRO A N 1
ATOM 842 C CA . PRO A 1 103 ? -20.828 4.906 14.672 1 91.62 103 PRO A CA 1
ATOM 843 C C . PRO A 1 103 ? -19.516 5.602 14.359 1 91.62 103 PRO A C 1
ATOM 845 O O . PRO A 1 103 ? -18.531 4.945 14 1 91.62 103 PRO A O 1
ATOM 848 N N . MET A 1 104 ? -19.547 6.855 14.516 1 89.56 104 MET A N 1
ATOM 849 C CA . MET A 1 104 ? -18.359 7.668 14.25 1 89.56 104 MET A CA 1
ATOM 850 C C . MET A 1 104 ? -17.203 7.254 15.164 1 89.56 104 MET A C 1
ATOM 852 O O . MET A 1 104 ? -16.031 7.379 14.781 1 89.56 104 MET A O 1
ATOM 856 N N . ALA A 1 105 ? -17.547 6.75 16.297 1 88.25 105 ALA A N 1
ATOM 857 C CA . ALA A 1 105 ? -16.547 6.332 17.281 1 88.25 105 ALA A CA 1
ATOM 858 C C . ALA A 1 105 ? -15.594 5.293 16.688 1 88.25 105 ALA A C 1
ATOM 860 O O . ALA A 1 105 ? -14.406 5.277 17 1 88.25 105 ALA A O 1
ATOM 861 N N . TYR A 1 106 ? -16.188 4.516 15.906 1 89.44 106 TYR A N 1
ATOM 862 C CA . TYR A 1 106 ? -15.367 3.488 15.266 1 89.44 106 TYR A CA 1
ATOM 863 C C . TYR A 1 106 ? -14.328 4.113 14.344 1 89.44 106 TYR A C 1
ATOM 865 O O . TYR A 1 106 ? -13.156 3.725 14.367 1 89.44 106 TYR A O 1
ATOM 873 N N . PHE A 1 107 ? -14.703 5.023 13.547 1 88.12 107 PHE A N 1
ATOM 874 C CA . PHE A 1 107 ? -13.844 5.613 12.523 1 88.12 107 PHE A CA 1
ATOM 875 C C . PHE A 1 107 ? -12.805 6.531 13.156 1 88.12 107 PHE A C 1
ATOM 877 O O . PHE A 1 107 ? -11.742 6.77 12.57 1 88.12 107 PHE A O 1
ATOM 884 N N . ASP A 1 108 ? -13.125 7.035 14.312 1 84.06 108 ASP A N 1
ATOM 885 C CA . ASP A 1 108 ? -12.164 7.852 15.047 1 84.06 108 ASP A CA 1
ATOM 886 C C . ASP A 1 108 ? -11.039 6.988 15.617 1 84.06 108 ASP A C 1
ATOM 888 O O . ASP A 1 108 ? -9.922 7.469 15.805 1 84.06 108 ASP A O 1
ATOM 892 N N . LYS A 1 109 ? -11.375 5.746 15.844 1 81.12 109 LYS A N 1
ATOM 893 C CA . LYS A 1 109 ? -10.414 4.848 16.484 1 81.12 109 LYS A CA 1
ATOM 894 C C . LYS A 1 109 ? -9.641 4.043 15.445 1 81.12 109 LYS A C 1
ATOM 896 O O . LYS A 1 109 ? -8.555 3.535 15.734 1 81.12 109 LYS A O 1
ATOM 901 N N . HIS A 1 110 ? -10.273 3.938 14.344 1 83.81 110 HIS A N 1
ATOM 902 C CA . HIS A 1 110 ? -9.648 3.09 13.328 1 83.81 110 HIS A CA 1
ATOM 903 C C . HIS A 1 110 ? -9.188 3.912 12.133 1 83.81 110 HIS A C 1
ATOM 905 O O . HIS A 1 110 ? -9.852 4.875 11.742 1 83.81 110 HIS A O 1
ATOM 911 N N . GLN A 1 111 ? -8.133 3.498 11.523 1 84 111 GLN A N 1
ATOM 912 C CA . GLN A 1 111 ? -7.59 4.176 10.352 1 84 111 GLN A CA 1
ATOM 913 C C . GLN A 1 111 ? -8.383 3.82 9.094 1 84 111 GLN A C 1
ATOM 915 O O . GLN A 1 111 ? -8.945 2.727 9 1 84 111 GLN A O 1
ATOM 920 N N . THR A 1 112 ? -8.414 4.719 8.172 1 85.12 112 THR A N 1
ATOM 921 C CA . THR A 1 112 ? -9.125 4.535 6.914 1 85.12 112 THR A CA 1
ATOM 922 C C . THR A 1 112 ? -8.594 3.32 6.164 1 85.12 112 THR A C 1
ATOM 924 O O . THR A 1 112 ? -9.367 2.531 5.621 1 85.12 112 THR A O 1
ATOM 927 N N . GLY A 1 113 ? -7.297 3.143 6.195 1 78.75 113 GLY A N 1
ATOM 928 C CA . GLY A 1 113 ? -6.68 2.018 5.512 1 78.75 113 GLY A CA 1
ATOM 929 C C . GLY A 1 113 ? -7.145 0.672 6.039 1 78.75 113 GLY A C 1
ATOM 930 O O . GLY A 1 113 ? -7.309 -0.278 5.27 1 78.75 113 GLY A O 1
ATOM 931 N N . GLU A 1 114 ? -7.344 0.606 7.285 1 85.56 114 GLU A N 1
ATOM 932 C CA . GLU A 1 114 ? -7.793 -0.64 7.902 1 85.56 114 GLU A CA 1
ATOM 933 C C . GLU A 1 114 ? -9.203 -1.007 7.449 1 85.56 114 GLU A C 1
ATOM 935 O O . GLU A 1 114 ? -9.469 -2.162 7.113 1 85.56 114 GLU A O 1
ATOM 940 N N . THR A 1 115 ? -9.992 -0.026 7.496 1 89.25 115 THR A N 1
ATOM 941 C CA . THR A 1 115 ? -11.367 -0.236 7.059 1 89.25 115 THR A CA 1
ATOM 942 C C . THR A 1 115 ? -11.414 -0.669 5.598 1 89.25 115 THR A C 1
ATOM 944 O O . THR A 1 115 ? -12.156 -1.579 5.238 1 89.25 115 THR A O 1
ATOM 947 N N . MET A 1 116 ? -10.648 -0.052 4.797 1 90.25 116 MET A N 1
ATOM 948 C CA . MET A 1 116 ? -10.586 -0.394 3.377 1 90.25 116 MET A CA 1
ATOM 949 C C . MET A 1 116 ? -10.062 -1.812 3.182 1 90.25 116 MET A C 1
ATOM 951 O O . MET A 1 116 ? -10.547 -2.543 2.314 1 90.25 116 MET A O 1
ATOM 955 N N . SER A 1 117 ? -9.117 -2.211 3.979 1 87.44 117 SER A N 1
ATOM 956 C CA . SER A 1 117 ? -8.484 -3.521 3.84 1 87.44 117 SER A CA 1
ATOM 957 C C . SER A 1 117 ? -9.492 -4.645 4.098 1 87.44 117 SER A C 1
ATOM 959 O O . SER A 1 117 ? -9.414 -5.707 3.475 1 87.44 117 SER A O 1
ATOM 961 N N . TYR A 1 118 ? -10.469 -4.41 4.984 1 89.25 118 TYR A N 1
ATOM 962 C CA . TYR A 1 118 ? -11.5 -5.406 5.254 1 89.25 118 TYR A CA 1
ATOM 963 C C . TYR A 1 118 ? -12.32 -5.695 4.004 1 89.25 118 TYR A C 1
ATOM 965 O O . TYR A 1 118 ? -12.594 -6.855 3.684 1 89.25 118 TYR A O 1
ATOM 973 N N . ILE A 1 119 ? -12.578 -4.668 3.283 1 90.31 119 ILE A N 1
ATOM 974 C CA . ILE A 1 119 ? -13.5 -4.777 2.162 1 90.31 119 ILE A CA 1
ATOM 975 C C . ILE A 1 119 ? -12.75 -5.234 0.914 1 90.31 119 ILE A C 1
ATOM 977 O O . ILE A 1 119 ? -13.312 -5.934 0.066 1 90.31 119 ILE A O 1
ATOM 981 N N . THR A 1 120 ? -11.484 -4.902 0.816 1 87.62 120 THR A N 1
ATOM 982 C CA . THR A 1 120 ? -10.75 -5.211 -0.404 1 87.62 120 THR A CA 1
ATOM 983 C C . THR A 1 120 ? -9.883 -6.453 -0.215 1 87.62 120 THR A C 1
ATOM 985 O O . THR A 1 120 ? -10.258 -7.547 -0.647 1 87.62 120 THR A O 1
ATOM 988 N N . ASN A 1 121 ? -8.961 -6.414 0.699 1 85 121 ASN A N 1
ATOM 989 C CA . ASN A 1 121 ? -7.965 -7.473 0.833 1 85 121 ASN A CA 1
ATOM 990 C C . ASN A 1 121 ? -8.562 -8.719 1.474 1 85 121 ASN A C 1
ATOM 992 O O . ASN A 1 121 ? -8.352 -9.836 0.984 1 85 121 ASN A O 1
ATOM 996 N N . ASP A 1 122 ? -9.227 -8.539 2.514 1 87.19 122 ASP A N 1
ATOM 997 C CA . ASP A 1 122 ? -9.75 -9.695 3.236 1 87.19 122 ASP A CA 1
ATOM 998 C C . ASP A 1 122 ? -10.828 -10.406 2.416 1 87.19 122 ASP A C 1
ATOM 1000 O O . ASP A 1 122 ? -10.852 -11.641 2.357 1 87.19 122 ASP A O 1
ATOM 1004 N N . VAL A 1 123 ? -11.594 -9.625 1.768 1 86.31 123 VAL A N 1
ATOM 1005 C CA . VAL A 1 123 ? -12.641 -10.227 0.944 1 86.31 123 VAL A CA 1
ATOM 1006 C C . VAL A 1 123 ? -12.008 -10.93 -0.256 1 86.31 123 VAL A C 1
ATOM 1008 O O . VAL A 1 123 ? -12.469 -12 -0.663 1 86.31 123 VAL A O 1
ATOM 1011 N N . ALA A 1 124 ? -10.961 -10.383 -0.812 1 84.19 124 ALA A N 1
ATOM 1012 C CA . ALA A 1 124 ? -10.242 -11.016 -1.912 1 84.19 124 ALA A CA 1
ATOM 1013 C C . ALA A 1 124 ? -9.617 -12.336 -1.469 1 84.19 124 ALA A C 1
ATOM 1015 O O . ALA A 1 124 ? -9.594 -13.305 -2.232 1 84.19 124 ALA A O 1
ATOM 1016 N N . ALA A 1 125 ? -9.148 -12.344 -0.29 1 82.69 125 ALA A N 1
ATOM 1017 C CA . ALA A 1 125 ? -8.57 -13.57 0.253 1 82.69 125 ALA A CA 1
ATOM 1018 C C . ALA A 1 125 ? -9.633 -14.656 0.393 1 82.69 125 ALA A C 1
ATOM 1020 O O . ALA A 1 125 ? -9.367 -15.828 0.105 1 82.69 125 ALA A O 1
ATOM 1021 N N . ILE A 1 126 ? -10.781 -14.266 0.791 1 82.69 126 ILE A N 1
ATOM 1022 C CA . ILE A 1 126 ? -11.891 -15.203 0.925 1 82.69 126 ILE A CA 1
ATOM 1023 C C . ILE A 1 126 ? -12.281 -15.742 -0.451 1 82.69 126 ILE A C 1
ATOM 1025 O O . ILE A 1 126 ? -12.531 -16.938 -0.61 1 82.69 126 ILE A O 1
ATOM 1029 N N . GLN A 1 127 ? -12.195 -14.844 -1.396 1 80.44 127 GLN A N 1
ATOM 1030 C CA . GLN A 1 127 ? -12.523 -15.242 -2.76 1 80.44 127 GLN A CA 1
ATOM 1031 C C . GLN A 1 127 ? -11.523 -16.281 -3.281 1 80.44 127 GLN A C 1
ATOM 1033 O O . GLN A 1 127 ? -11.922 -17.281 -3.879 1 80.44 127 GLN A O 1
ATOM 1038 N N . ALA A 1 128 ? -10.344 -16.031 -3.139 1 76.75 128 ALA A N 1
ATOM 1039 C CA . ALA A 1 128 ? -9.305 -16.938 -3.617 1 76.75 128 ALA A CA 1
ATOM 1040 C C . ALA A 1 128 ? -9.445 -18.312 -2.977 1 76.75 128 ALA A C 1
ATOM 1042 O O . ALA A 1 128 ? -9.281 -19.328 -3.646 1 76.75 128 ALA A O 1
ATOM 1043 N N . ALA A 1 129 ? -9.828 -18.328 -1.786 1 75.5 129 ALA A N 1
ATOM 1044 C CA . ALA A 1 129 ? -9.969 -19.594 -1.055 1 75.5 129 ALA A CA 1
ATOM 1045 C C . ALA A 1 129 ? -11.219 -20.344 -1.498 1 75.5 129 ALA A C 1
ATOM 1047 O O . ALA A 1 129 ? -11.188 -21.562 -1.687 1 75.5 129 ALA A O 1
ATOM 1048 N N . LEU A 1 130 ? -12.227 -19.625 -1.72 1 73.75 130 LEU A N 1
ATOM 1049 C CA . LEU A 1 130 ? -13.5 -20.266 -2.035 1 73.75 130 LEU A CA 1
ATOM 1050 C C . LEU A 1 130 ? -13.531 -20.719 -3.488 1 73.75 130 LEU A C 1
ATOM 1052 O O . LEU A 1 130 ? -13.984 -21.828 -3.783 1 73.75 130 LEU A O 1
ATOM 1056 N N . VAL A 1 131 ? -13.07 -19.859 -4.297 1 72.56 131 VAL A N 1
ATOM 1057 C CA . VAL A 1 131 ? -13.227 -20.141 -5.719 1 72.56 131 VAL A CA 1
ATOM 1058 C C . VAL A 1 131 ? -12.094 -21.047 -6.191 1 72.56 131 VAL A C 1
ATOM 1060 O O . VAL A 1 131 ? -12.328 -22.188 -6.621 1 72.56 131 VAL A O 1
ATOM 1063 N N . ASP A 1 132 ? -10.875 -20.578 -5.953 1 72.44 132 ASP A N 1
ATOM 1064 C CA . ASP A 1 132 ? -9.742 -21.297 -6.527 1 72.44 132 ASP A CA 1
ATOM 1065 C C . ASP A 1 132 ? -9.438 -22.578 -5.738 1 72.44 132 ASP A C 1
ATOM 1067 O O . ASP A 1 132 ? -9.211 -23.641 -6.324 1 72.44 132 ASP A O 1
ATOM 1071 N N . ASN A 1 133 ? -9.594 -22.531 -4.477 1 78.69 133 ASN A N 1
ATOM 1072 C CA . ASN A 1 133 ? -9.195 -23.672 -3.65 1 78.69 133 ASN A CA 1
ATOM 1073 C C . ASN A 1 133 ? -10.266 -24.75 -3.631 1 78.69 133 ASN A C 1
ATOM 1075 O O . ASN A 1 133 ? -9.945 -25.938 -3.602 1 78.69 133 ASN A O 1
ATOM 1079 N N . LEU A 1 134 ? -11.461 -24.328 -3.752 1 74.25 134 LEU A N 1
ATOM 1080 C CA . LEU A 1 134 ? -12.531 -25.312 -3.762 1 74.25 134 LEU A CA 1
ATOM 1081 C C . LEU A 1 134 ? -12.492 -26.141 -5.047 1 74.25 134 LEU A C 1
ATOM 1083 O O . LEU A 1 134 ? -12.648 -27.359 -5.008 1 74.25 134 LEU A O 1
ATOM 1087 N N . ILE A 1 135 ? -12.359 -25.484 -6.102 1 76.38 135 ILE A N 1
ATOM 1088 C CA . ILE A 1 135 ? -12.258 -26.172 -7.379 1 76.38 135 ILE A CA 1
ATOM 1089 C C . ILE A 1 135 ? -11.086 -27.156 -7.336 1 76.38 135 ILE A C 1
ATOM 1091 O O . ILE A 1 135 ? -11.234 -28.328 -7.688 1 76.38 135 ILE A O 1
ATOM 1095 N N . GLU A 1 136 ? -9.984 -26.625 -6.914 1 79.81 136 GLU A N 1
ATOM 1096 C CA . GLU A 1 136 ? -8.781 -27.453 -6.875 1 79.81 136 GLU A CA 1
ATOM 1097 C C . GLU A 1 136 ? -8.945 -28.625 -5.922 1 79.81 136 GLU A C 1
ATOM 1099 O O . GLU A 1 136 ? -8.531 -29.75 -6.234 1 79.81 136 GLU A O 1
ATOM 1104 N N . MET A 1 137 ? -9.648 -28.438 -4.855 1 83.44 137 MET A N 1
ATOM 1105 C CA . MET A 1 137 ? -9.828 -29.469 -3.85 1 83.44 137 MET A CA 1
ATOM 1106 C C . MET A 1 137 ? -10.727 -30.594 -4.383 1 83.44 137 MET A C 1
ATOM 1108 O O . MET A 1 137 ? -10.391 -31.766 -4.262 1 83.44 137 MET A O 1
ATOM 1112 N N . VAL A 1 138 ? -11.805 -30.219 -4.996 1 82.25 138 VAL A N 1
ATOM 1113 C CA . VAL A 1 138 ? -12.758 -31.203 -5.492 1 82.25 138 VAL A CA 1
ATOM 1114 C C . VAL A 1 138 ? -12.172 -31.922 -6.707 1 82.25 138 VAL A C 1
ATOM 1116 O O . VAL A 1 138 ? -12.273 -33.156 -6.824 1 82.25 138 VAL A O 1
ATOM 1119 N N . THR A 1 139 ? -11.578 -31.109 -7.531 1 83.94 139 THR A N 1
ATOM 1120 C CA . THR A 1 139 ? -10.992 -31.703 -8.734 1 83.94 139 THR A CA 1
ATOM 1121 C C . THR A 1 139 ? -9.859 -32.656 -8.367 1 83.94 139 THR A C 1
ATOM 1123 O O . THR A 1 139 ? -9.852 -33.812 -8.781 1 83.94 139 THR A O 1
ATOM 1126 N N . GLU A 1 140 ? -8.875 -32.125 -7.609 1 85.19 140 GLU A N 1
ATOM 1127 C CA . GLU A 1 140 ? -7.711 -32.906 -7.242 1 85.19 140 GLU A CA 1
ATOM 1128 C C . GLU A 1 140 ? -8.109 -34.094 -6.352 1 85.19 140 GLU A C 1
ATOM 1130 O O . GLU A 1 140 ? -7.52 -35.156 -6.441 1 85.19 140 GLU A O 1
ATOM 1135 N N . GLY A 1 141 ? -9.086 -33.844 -5.508 1 87.06 141 GLY A N 1
ATOM 1136 C CA . GLY A 1 141 ? -9.602 -34.938 -4.707 1 87.06 141 GLY A CA 1
ATOM 1137 C C . GLY A 1 141 ? -10.227 -36.031 -5.543 1 87.06 141 GLY A C 1
ATOM 1138 O O . GLY A 1 141 ? -9.984 -37.219 -5.297 1 87.06 141 GLY A O 1
ATOM 1139 N N . SER A 1 142 ? -10.992 -35.688 -6.508 1 87.12 142 SER A N 1
ATOM 1140 C CA . SER A 1 142 ? -11.633 -36.656 -7.395 1 87.12 142 SER A CA 1
ATOM 1141 C C . SER A 1 142 ? -10.609 -37.438 -8.211 1 87.12 142 SER A C 1
ATOM 1143 O O . SER A 1 142 ? -10.75 -38.656 -8.398 1 87.12 142 SER A O 1
ATOM 1145 N N . ILE A 1 143 ? -9.57 -36.688 -8.664 1 87.06 143 ILE A N 1
ATOM 1146 C CA . ILE A 1 143 ? -8.531 -37.344 -9.445 1 87.06 143 ILE A CA 1
ATOM 1147 C C . ILE A 1 143 ? -7.758 -38.312 -8.555 1 87.06 143 ILE A C 1
ATOM 1149 O O . ILE A 1 143 ? -7.441 -39.438 -8.984 1 87.06 143 ILE A O 1
ATOM 1153 N N . LEU A 1 144 ? -7.5 -37.875 -7.375 1 87.19 144 LEU A N 1
ATOM 1154 C CA . LEU A 1 144 ? -6.77 -38.719 -6.434 1 87.19 144 LEU A CA 1
ATOM 1155 C C . LEU A 1 144 ? -7.555 -40 -6.117 1 87.19 144 LEU A C 1
ATOM 1157 O O . LEU A 1 144 ? -7.031 -41.094 -6.254 1 87.19 144 LEU A O 1
ATOM 1161 N N . ILE A 1 145 ? -8.781 -39.875 -5.73 1 88.81 145 ILE A N 1
ATOM 1162 C CA . ILE A 1 145 ? -9.617 -41 -5.371 1 88.81 145 ILE A CA 1
ATOM 1163 C C . ILE A 1 145 ? -9.859 -41.875 -6.598 1 88.81 145 ILE A C 1
ATOM 1165 O O . ILE A 1 145 ? -9.758 -43.094 -6.523 1 88.81 145 ILE A O 1
ATOM 1169 N N . GLY A 1 146 ? -10.18 -41.188 -7.695 1 87.25 146 GLY A N 1
ATOM 1170 C CA . GLY A 1 146 ? -10.391 -41.938 -8.922 1 87.25 146 GLY A CA 1
ATOM 1171 C C . GLY A 1 146 ? -9.172 -42.719 -9.359 1 87.25 146 GLY A C 1
ATOM 1172 O O . GLY A 1 146 ? -9.289 -43.875 -9.805 1 87.25 146 GLY A O 1
ATOM 1173 N N . SER A 1 147 ? -8 -42.125 -9.266 1 87.81 147 SER A N 1
ATOM 1174 C CA . SER A 1 147 ? -6.77 -42.812 -9.648 1 87.81 147 SER A CA 1
ATOM 1175 C C . SER A 1 147 ? -6.488 -44 -8.742 1 87.81 147 SER A C 1
ATOM 1177 O O . SER A 1 147 ? -6.059 -45.062 -9.211 1 87.81 147 SER A O 1
ATOM 1179 N N . ILE A 1 148 ? -6.699 -43.875 -7.5 1 88.88 148 ILE A N 1
ATOM 1180 C CA . ILE A 1 148 ? -6.469 -44.938 -6.551 1 88.88 148 ILE A CA 1
ATOM 1181 C C . ILE A 1 148 ? -7.426 -46.094 -6.844 1 88.88 148 ILE A C 1
ATOM 1183 O O . ILE A 1 148 ? -7.012 -47.25 -6.859 1 88.88 148 ILE A O 1
ATOM 1187 N N . VAL A 1 149 ? -8.695 -45.781 -7.137 1 89.25 149 VAL A N 1
ATOM 1188 C CA . VAL A 1 149 ? -9.703 -46.812 -7.43 1 89.25 149 VAL A CA 1
ATOM 1189 C C . VAL A 1 149 ? -9.328 -47.562 -8.711 1 89.25 149 VAL A C 1
ATOM 1191 O O . VAL A 1 149 ? -9.391 -48.781 -8.766 1 89.25 149 VAL A O 1
ATOM 1194 N N . MET A 1 150 ? -8.891 -46.812 -9.711 1 88.44 150 MET A N 1
ATOM 1195 C CA . MET A 1 150 ? -8.516 -47.438 -10.977 1 88.44 150 MET A CA 1
ATOM 1196 C C . MET A 1 150 ? -7.262 -48.281 -10.812 1 88.44 150 MET A C 1
ATOM 1198 O O . MET A 1 150 ? -7.141 -49.344 -11.438 1 88.44 150 MET A O 1
ATOM 1202 N N . MET A 1 151 ? -6.34 -47.812 -9.984 1 89.19 151 MET A N 1
ATOM 1203 C CA . MET A 1 151 ? -5.125 -48.594 -9.734 1 89.19 151 MET A CA 1
ATOM 1204 C C . MET A 1 151 ? -5.441 -49.875 -9.008 1 89.19 151 MET A C 1
ATOM 1206 O O . MET A 1 151 ? -4.855 -50.938 -9.297 1 89.19 151 MET A O 1
ATOM 1210 N N . LEU A 1 152 ? -6.414 -49.906 -8.125 1 90.5 152 LEU A N 1
ATOM 1211 C CA . LEU A 1 152 ? -6.832 -51.094 -7.395 1 90.5 152 LEU A CA 1
ATOM 1212 C C . LEU A 1 152 ? -7.504 -52.094 -8.328 1 90.5 152 LEU A C 1
ATOM 1214 O O . LEU A 1 152 ? -7.34 -53.312 -8.164 1 90.5 152 LEU A O 1
ATOM 1218 N N . MET A 1 153 ? -8.219 -51.562 -9.281 1 88.44 153 MET A N 1
ATOM 1219 C CA . MET A 1 153 ? -8.898 -52.438 -10.242 1 88.44 153 MET A CA 1
ATOM 1220 C C . MET A 1 153 ? -7.898 -53.094 -11.172 1 88.44 153 MET A C 1
ATOM 1222 O O . MET A 1 153 ? -8.148 -54.219 -11.672 1 88.44 153 MET A O 1
ATOM 1226 N N . LEU A 1 154 ? -6.805 -52.406 -11.422 1 85.88 154 LEU A N 1
ATOM 1227 C CA . LEU A 1 154 ? -5.773 -52.969 -12.273 1 85.88 154 LEU A CA 1
ATOM 1228 C C . LEU A 1 154 ? -4.961 -54.031 -11.508 1 85.88 154 LEU A C 1
ATOM 1230 O O . LEU A 1 154 ? -4.848 -55.156 -11.945 1 85.88 154 LEU A O 1
ATOM 1234 N N . ASP A 1 155 ? -4.336 -53.594 -10.336 1 88.69 155 ASP A N 1
ATOM 1235 C CA . ASP A 1 155 ? -3.572 -54.5 -9.492 1 88.69 155 ASP A CA 1
ATOM 1236 C C . ASP A 1 155 ? -3.51 -54 -8.055 1 88.69 155 ASP A C 1
ATOM 1238 O O . ASP A 1 155 ? -2.893 -52.969 -7.773 1 88.69 155 ASP A O 1
ATOM 1242 N N . TRP A 1 156 ? -4.008 -54.719 -7.18 1 87.25 156 TRP A N 1
ATOM 1243 C CA . TRP A 1 156 ? -4.105 -54.312 -5.789 1 87.25 156 TRP A CA 1
ATOM 1244 C C . TRP A 1 156 ? -2.75 -54.406 -5.094 1 87.25 156 TRP A C 1
ATOM 1246 O O . TRP A 1 156 ? -2.463 -53.625 -4.176 1 87.25 156 TRP A O 1
ATOM 1256 N N . LYS A 1 157 ? -1.867 -55.344 -5.492 1 87.12 157 LYS A N 1
ATOM 1257 C CA . LYS A 1 157 ? -0.557 -55.5 -4.867 1 87.12 157 LYS A CA 1
ATOM 1258 C C . LYS A 1 157 ? 0.336 -54.312 -5.164 1 87.12 157 LYS A C 1
ATOM 1260 O O . LYS A 1 157 ? 0.968 -53.75 -4.258 1 87.12 157 LYS A O 1
ATOM 1265 N N . LEU A 1 158 ? 0.269 -53.938 -6.434 1 88.12 158 LEU A N 1
ATOM 1266 C CA . LEU A 1 158 ? 1.065 -52.781 -6.836 1 88.12 158 LEU A CA 1
ATOM 1267 C C . LEU A 1 158 ? 0.522 -51.5 -6.211 1 88.12 158 LEU A C 1
ATOM 1269 O O . LEU A 1 158 ? 1.288 -50.594 -5.891 1 88.12 158 LEU A O 1
ATOM 1273 N N . THR A 1 159 ? -0.75 -51.469 -6.055 1 89.69 159 THR A N 1
ATOM 1274 C CA . THR A 1 159 ? -1.378 -50.281 -5.48 1 89.69 159 THR A CA 1
ATOM 1275 C C . THR A 1 159 ? -0.952 -50.094 -4.027 1 89.69 159 THR A C 1
ATOM 1277 O O . THR A 1 159 ? -0.672 -48.969 -3.594 1 89.69 159 THR A O 1
ATOM 1280 N N . LEU A 1 160 ? -0.883 -51.062 -3.283 1 87.38 160 LEU A N 1
ATOM 1281 C CA . LEU A 1 160 ? -0.475 -51 -1.884 1 87.38 160 LEU A CA 1
ATOM 1282 C C . LEU A 1 160 ? 0.961 -50.5 -1.76 1 87.38 160 LEU A C 1
ATOM 1284 O O . LEU A 1 160 ? 1.284 -49.75 -0.842 1 87.38 160 LEU A O 1
ATOM 1288 N N . LEU A 1 161 ? 1.75 -50.875 -2.654 1 82.06 161 LEU A N 1
ATOM 1289 C CA . LEU A 1 161 ? 3.143 -50.469 -2.658 1 82.06 161 LEU A CA 1
ATOM 1290 C C . LEU A 1 161 ? 3.248 -48.969 -2.955 1 82.06 161 LEU A C 1
ATOM 1292 O O . LEU A 1 161 ? 4.082 -48.25 -2.371 1 82.06 161 LEU A O 1
ATOM 1296 N N . THR A 1 162 ? 2.406 -48.531 -3.869 1 83.06 162 THR A N 1
ATOM 1297 C CA . THR A 1 162 ? 2.412 -47.125 -4.234 1 83.06 162 THR A CA 1
ATOM 1298 C C . THR A 1 162 ? 1.856 -46.25 -3.102 1 83.06 162 THR A C 1
ATOM 1300 O O . THR A 1 162 ? 2.283 -45.125 -2.91 1 83.06 162 THR A O 1
ATOM 1303 N N . LEU A 1 163 ? 0.96 -46.781 -2.357 1 84.69 163 LEU A N 1
ATOM 1304 C CA . LEU A 1 163 ? 0.312 -46.031 -1.28 1 84.69 163 LEU A CA 1
ATOM 1305 C C . LEU A 1 163 ? 1.289 -45.781 -0.141 1 84.69 163 LEU A C 1
ATOM 1307 O O . LEU A 1 163 ? 1.105 -44.812 0.629 1 84.69 163 LEU A O 1
ATOM 1311 N N . VAL A 1 164 ? 2.391 -46.531 -0.075 1 83.81 164 VAL A N 1
ATOM 1312 C CA . VAL A 1 164 ? 3.393 -46.344 0.969 1 83.81 164 VAL A CA 1
ATOM 1313 C C . VAL A 1 164 ? 4.227 -45.094 0.676 1 83.81 164 VAL A C 1
ATOM 1315 O O . VAL A 1 164 ? 4.707 -44.438 1.598 1 83.81 164 VAL A O 1
ATOM 1318 N N . VAL A 1 165 ? 4.332 -44.75 -0.548 1 81.69 165 VAL A N 1
ATOM 1319 C CA . VAL A 1 165 ? 5.168 -43.625 -0.954 1 81.69 165 VAL A CA 1
ATOM 1320 C C . VAL A 1 165 ? 4.441 -42.312 -0.663 1 81.69 165 VAL A C 1
ATOM 1322 O O . VAL A 1 165 ? 5.078 -41.281 -0.382 1 81.69 165 VAL A O 1
ATOM 1325 N N . ILE A 1 166 ? 3.119 -42.344 -0.626 1 80.12 166 ILE A N 1
ATOM 1326 C CA . ILE A 1 166 ? 2.318 -41.156 -0.443 1 80.12 166 ILE A CA 1
ATOM 1327 C C . ILE A 1 166 ? 2.59 -40.562 0.937 1 80.12 166 ILE A C 1
ATOM 1329 O O . ILE A 1 166 ? 2.924 -39.375 1.055 1 80.12 166 ILE A O 1
ATOM 1333 N N . PRO A 1 167 ? 2.557 -41.344 2.014 1 82.44 167 PRO A N 1
ATOM 1334 C CA . PRO A 1 167 ? 2.869 -40.781 3.334 1 82.44 167 PRO A CA 1
ATOM 1335 C C . PRO A 1 167 ? 4.316 -40.312 3.447 1 82.44 167 PRO A C 1
ATOM 1337 O O . PRO A 1 167 ? 4.605 -39.344 4.188 1 82.44 167 PRO A O 1
ATOM 1340 N N . LEU A 1 168 ? 5.211 -40.938 2.686 1 85.38 168 LEU A N 1
ATOM 1341 C CA . LEU A 1 168 ? 6.609 -40.531 2.713 1 85.38 168 LEU A CA 1
ATOM 1342 C C . LEU A 1 168 ? 6.777 -39.156 2.078 1 85.38 168 LEU A C 1
ATOM 1344 O O . LEU A 1 168 ? 7.496 -38.312 2.605 1 85.38 168 LEU A O 1
ATOM 1348 N N . VAL A 1 169 ? 6.098 -38.969 1.009 1 83.38 169 VAL A N 1
ATOM 1349 C CA . VAL A 1 169 ? 6.121 -37.656 0.355 1 83.38 169 VAL A CA 1
ATOM 1350 C C . VAL A 1 169 ? 5.445 -36.625 1.249 1 83.38 169 VAL A C 1
ATOM 1352 O O . VAL A 1 169 ? 5.938 -35.5 1.391 1 83.38 169 VAL A O 1
ATOM 1355 N N . GLY A 1 170 ? 4.367 -37 1.846 1 82.56 170 GLY A N 1
ATOM 1356 C CA . GLY A 1 170 ? 3.678 -36.125 2.773 1 82.56 170 GLY A CA 1
ATOM 1357 C C . GLY A 1 170 ? 4.543 -35.688 3.941 1 82.56 170 GLY A C 1
ATOM 1358 O O . GLY A 1 170 ? 4.535 -34.531 4.328 1 82.56 170 GLY A O 1
ATOM 1359 N N . GLN A 1 171 ? 5.254 -36.625 4.473 1 86.56 171 GLN A N 1
ATOM 1360 C CA . GLN A 1 171 ? 6.133 -36.344 5.602 1 86.56 171 GLN A CA 1
ATOM 1361 C C . GLN A 1 171 ? 7.277 -35.406 5.184 1 86.56 171 GLN A C 1
ATOM 1363 O O . GLN A 1 171 ? 7.656 -34.531 5.93 1 86.56 171 GLN A O 1
ATOM 1368 N N . ALA A 1 172 ? 7.855 -35.625 4.027 1 86.19 172 ALA A N 1
ATOM 1369 C CA . ALA A 1 172 ? 8.898 -34.75 3.508 1 86.19 172 ALA A CA 1
ATOM 1370 C C . ALA A 1 172 ? 8.367 -33.312 3.316 1 86.19 172 ALA A C 1
ATOM 1372 O O . ALA A 1 172 ? 9.023 -32.344 3.713 1 86.19 172 ALA A O 1
ATOM 1373 N N . MET A 1 173 ? 7.223 -33.25 2.863 1 83.62 173 MET A N 1
ATOM 1374 C CA . MET A 1 173 ? 6.598 -31.953 2.631 1 83.62 173 MET A CA 1
ATOM 1375 C C . MET A 1 173 ? 6.332 -31.234 3.949 1 83.62 173 MET A C 1
ATOM 1377 O O . MET A 1 173 ? 6.492 -30.016 4.043 1 83.62 173 MET A O 1
ATOM 1381 N N . LYS A 1 174 ? 5.969 -32 4.938 1 85 174 LYS A N 1
ATOM 1382 C CA . LYS A 1 174 ? 5.691 -31.438 6.25 1 85 174 LYS A CA 1
ATOM 1383 C C . LYS A 1 174 ? 6.965 -30.891 6.887 1 85 174 LYS A C 1
ATOM 1385 O O . LYS A 1 174 ? 6.969 -29.781 7.43 1 85 174 LYS A O 1
ATOM 1390 N N . ILE A 1 175 ? 8.008 -31.641 6.789 1 89.88 175 ILE A N 1
ATOM 1391 C CA . ILE A 1 175 ? 9.273 -31.25 7.395 1 89.88 175 ILE A CA 1
ATOM 1392 C C . ILE A 1 175 ? 9.828 -30.016 6.688 1 89.88 175 ILE A C 1
ATOM 1394 O O . ILE A 1 175 ? 10.141 -29.016 7.328 1 89.88 175 ILE A O 1
ATOM 1398 N N . PHE A 1 176 ? 9.906 -30.047 5.414 1 88.5 176 PHE A N 1
ATOM 1399 C CA . PHE A 1 176 ? 10.438 -28.922 4.648 1 88.5 176 PHE A CA 1
ATOM 1400 C C . PHE A 1 176 ? 9.484 -27.734 4.707 1 88.5 176 PHE A C 1
ATOM 1402 O O . PHE A 1 176 ? 9.93 -26.578 4.762 1 88.5 176 PHE A O 1
ATOM 1409 N N . GLY A 1 177 ? 8.273 -28.062 4.766 1 86.25 177 GLY A N 1
ATOM 1410 C CA . GLY A 1 177 ? 7.273 -27.016 4.832 1 86.25 177 GLY A CA 1
ATOM 1411 C C . GLY A 1 177 ? 7.379 -26.172 6.094 1 86.25 177 GLY A C 1
ATOM 1412 O O . GLY A 1 177 ? 7.301 -24.953 6.039 1 86.25 177 GLY A O 1
ATOM 1413 N N . ARG A 1 178 ? 7.602 -26.781 7.168 1 87 178 ARG A N 1
ATOM 1414 C CA . ARG A 1 178 ? 7.746 -26.078 8.438 1 87 178 ARG A CA 1
ATOM 1415 C C . ARG A 1 178 ? 8.992 -25.203 8.438 1 87 178 ARG A C 1
ATOM 1417 O O . ARG A 1 178 ? 8.961 -24.062 8.914 1 87 178 ARG A O 1
ATOM 1424 N N . LYS A 1 179 ? 10.031 -25.719 7.898 1 91.69 179 LYS A N 1
ATOM 1425 C CA . LYS A 1 179 ? 11.281 -24.969 7.832 1 91.69 179 LYS A CA 1
ATOM 1426 C C . LYS A 1 179 ? 11.164 -23.797 6.867 1 91.69 179 LYS A C 1
ATOM 1428 O O . LYS A 1 179 ? 11.672 -22.703 7.141 1 91.69 179 LYS A O 1
ATOM 1433 N N . LEU A 1 180 ? 10.484 -24.031 5.883 1 89.75 180 LEU A N 1
ATOM 1434 C CA . LEU A 1 180 ? 10.281 -22.984 4.883 1 89.75 180 LEU A CA 1
ATOM 1435 C C . LEU A 1 180 ? 9.398 -21.875 5.438 1 89.75 180 LEU A C 1
ATOM 1437 O O . LEU A 1 180 ? 9.648 -20.688 5.18 1 89.75 180 LEU A O 1
ATOM 1441 N N . LYS A 1 181 ? 8.461 -22.281 6.223 1 86.5 181 LYS A N 1
ATOM 1442 C CA . LYS A 1 181 ? 7.582 -21.281 6.836 1 86.5 181 LYS A CA 1
ATOM 1443 C C . LYS A 1 181 ? 8.352 -20.391 7.812 1 86.5 181 LYS A C 1
ATOM 1445 O O . LYS A 1 181 ? 8.211 -19.172 7.793 1 86.5 181 LYS A O 1
ATOM 1450 N N . ARG A 1 182 ? 9.102 -20.953 8.602 1 90.31 182 ARG A N 1
ATOM 1451 C CA . ARG A 1 182 ? 9.906 -20.219 9.57 1 90.31 182 ARG A CA 1
ATOM 1452 C C . ARG A 1 182 ? 10.875 -19.281 8.875 1 90.31 182 ARG A C 1
ATOM 1454 O O . ARG A 1 182 ? 11.008 -18.109 9.266 1 90.31 182 ARG A O 1
ATOM 1461 N N . ASN A 1 183 ? 11.5 -19.781 7.883 1 91.5 183 ASN A N 1
ATOM 1462 C CA . ASN A 1 183 ? 12.445 -18.953 7.148 1 91.5 183 ASN A CA 1
ATOM 1463 C C . ASN A 1 183 ? 11.742 -17.859 6.344 1 91.5 183 ASN A C 1
ATOM 1465 O O . ASN A 1 183 ? 12.297 -16.781 6.133 1 91.5 183 ASN A O 1
ATOM 1469 N N . GLY A 1 184 ? 10.609 -18.25 5.879 1 90 184 GLY A N 1
ATOM 1470 C CA . GLY A 1 184 ? 9.812 -17.25 5.188 1 90 184 GLY A CA 1
ATOM 1471 C C . GLY A 1 184 ? 9.438 -16.078 6.062 1 90 184 GLY A C 1
ATOM 1472 O O . GLY A 1 184 ? 9.5 -14.922 5.621 1 90 184 GLY A O 1
ATOM 1473 N N . THR A 1 185 ? 9.148 -16.344 7.273 1 89.31 185 THR A N 1
ATOM 1474 C CA . THR A 1 185 ? 8.844 -15.289 8.234 1 89.31 185 THR A CA 1
ATOM 1475 C C . THR A 1 185 ? 10.07 -14.414 8.492 1 89.31 185 THR A C 1
ATOM 1477 O O . THR A 1 185 ? 9.953 -13.195 8.609 1 89.31 185 THR A O 1
ATOM 1480 N N . LEU A 1 186 ? 11.125 -15.094 8.484 1 91.38 186 LEU A N 1
ATOM 1481 C CA . LEU A 1 186 ? 12.367 -14.359 8.703 1 91.38 186 LEU A CA 1
ATOM 1482 C C . LEU A 1 186 ? 12.672 -13.438 7.523 1 91.38 186 LEU A C 1
ATOM 1484 O O . LEU A 1 186 ? 13.102 -12.297 7.719 1 91.38 186 LEU A O 1
ATOM 1488 N N . ILE A 1 187 ? 12.477 -13.844 6.375 1 91.5 187 ILE A N 1
ATOM 1489 C CA . ILE A 1 187 ? 12.695 -13.039 5.18 1 91.5 187 ILE A CA 1
ATOM 1490 C C . ILE A 1 187 ? 11.781 -11.82 5.199 1 91.5 187 ILE A C 1
ATOM 1492 O O . ILE A 1 187 ? 12.211 -10.711 4.887 1 91.5 187 ILE A O 1
ATOM 1496 N N . GLN A 1 188 ? 10.586 -12.055 5.609 1 88.56 188 GLN A N 1
ATOM 1497 C CA . GLN A 1 188 ? 9.617 -10.961 5.676 1 88.56 188 GLN A CA 1
ATOM 1498 C C . GLN A 1 188 ? 10.023 -9.93 6.727 1 88.56 188 GLN A C 1
ATOM 1500 O O . GLN A 1 188 ? 9.883 -8.727 6.504 1 88.56 188 GLN A O 1
ATOM 1505 N N . GLU A 1 189 ? 10.469 -10.406 7.82 1 90.5 189 GLU A N 1
ATOM 1506 C CA . GLU A 1 189 ? 10.945 -9.508 8.867 1 90.5 189 GLU A CA 1
ATOM 1507 C C . GLU A 1 189 ? 12.125 -8.672 8.383 1 90.5 189 GLU A C 1
ATOM 1509 O O . GLU A 1 189 ? 12.18 -7.465 8.641 1 90.5 189 GLU A O 1
ATOM 1514 N N . ARG A 1 190 ? 13.023 -9.344 7.711 1 92 190 ARG A N 1
ATOM 1515 C CA . ARG A 1 190 ? 14.188 -8.633 7.191 1 92 190 ARG A CA 1
ATOM 1516 C C . ARG A 1 190 ? 13.781 -7.629 6.117 1 92 190 ARG A C 1
ATOM 1518 O O . ARG A 1 190 ? 14.336 -6.531 6.043 1 92 190 ARG A O 1
ATOM 1525 N N . MET A 1 191 ? 12.844 -7.992 5.363 1 90.25 191 MET A N 1
ATOM 1526 C CA . MET A 1 191 ? 12.336 -7.09 4.332 1 90.25 191 MET A CA 1
ATOM 1527 C C . MET A 1 191 ? 11.617 -5.898 4.957 1 90.25 191 MET A C 1
ATOM 1529 O O . MET A 1 191 ? 11.727 -4.773 4.457 1 90.25 191 MET A O 1
ATOM 1533 N N . ALA A 1 192 ? 10.992 -6.156 5.98 1 85.75 192 ALA A N 1
ATOM 1534 C CA . ALA A 1 192 ? 10.336 -5.078 6.715 1 85.75 192 ALA A CA 1
ATOM 1535 C C . ALA A 1 192 ? 11.359 -4.09 7.266 1 85.75 192 ALA A C 1
ATOM 1537 O O . ALA A 1 192 ? 11.148 -2.875 7.227 1 85.75 192 ALA A O 1
ATOM 1538 N N . ASP A 1 193 ? 12.367 -4.609 7.703 1 90 193 ASP A N 1
ATOM 1539 C CA . ASP A 1 193 ? 13.445 -3.768 8.203 1 90 193 ASP A CA 1
ATOM 1540 C C . ASP A 1 193 ? 14.016 -2.887 7.098 1 90 193 ASP A C 1
ATOM 1542 O O . ASP A 1 193 ? 14.289 -1.704 7.312 1 90 193 ASP A O 1
ATOM 1546 N N . ILE A 1 194 ? 14.195 -3.449 6 1 91.75 194 ILE A N 1
ATOM 1547 C CA . ILE A 1 194 ? 14.727 -2.713 4.859 1 91.75 194 ILE A CA 1
ATOM 1548 C C . ILE A 1 194 ? 13.758 -1.603 4.461 1 91.75 194 ILE A C 1
ATOM 1550 O O . ILE A 1 194 ? 14.164 -0.458 4.254 1 91.75 194 ILE A O 1
ATOM 1554 N N . THR A 1 195 ? 12.578 -1.931 4.387 1 88.69 195 THR A N 1
ATOM 1555 C CA . THR A 1 195 ? 11.555 -0.976 3.979 1 88.69 195 THR A CA 1
ATOM 1556 C C . THR A 1 195 ? 11.438 0.157 4.992 1 88.69 195 THR A C 1
ATOM 1558 O O . THR A 1 195 ? 11.289 1.322 4.617 1 88.69 195 THR A O 1
ATOM 1561 N N . SER A 1 196 ? 11.523 -0.22 6.191 1 87.69 196 SER A N 1
ATOM 1562 C CA . SER A 1 196 ? 11.469 0.785 7.246 1 87.69 196 SER A CA 1
ATOM 1563 C C . SER A 1 196 ? 12.664 1.729 7.172 1 87.69 196 SER A C 1
ATOM 1565 O O . SER A 1 196 ? 12.516 2.943 7.32 1 87.69 196 SER A O 1
ATOM 1567 N N . LEU A 1 197 ? 13.742 1.192 7.023 1 90.81 197 LEU A N 1
ATOM 1568 C CA . LEU A 1 197 ? 14.961 1.989 6.918 1 90.81 197 LEU A CA 1
ATOM 1569 C C . LEU A 1 197 ? 14.898 2.914 5.703 1 90.81 197 LEU A C 1
ATOM 1571 O O . LEU A 1 197 ? 15.281 4.082 5.793 1 90.81 197 LEU A O 1
ATOM 1575 N N . LEU A 1 198 ? 14.406 2.373 4.645 1 90.94 198 LEU A N 1
ATOM 1576 C CA . LEU A 1 198 ? 14.258 3.164 3.43 1 90.94 198 LEU A CA 1
ATOM 1577 C C . LEU A 1 198 ? 13.281 4.312 3.643 1 90.94 198 LEU A C 1
ATOM 1579 O O . LEU A 1 198 ? 13.547 5.445 3.238 1 90.94 198 LEU A O 1
ATOM 1583 N N . GLN A 1 199 ? 12.234 4.008 4.191 1 88.19 199 GLN A N 1
ATOM 1584 C CA . GLN A 1 199 ? 11.211 5.016 4.453 1 88.19 199 GLN A CA 1
ATOM 1585 C C . GLN A 1 199 ? 11.75 6.121 5.355 1 88.19 199 GLN A C 1
ATOM 1587 O O . GLN A 1 199 ? 11.555 7.305 5.078 1 88.19 199 GLN A O 1
ATOM 1592 N N . GLU A 1 200 ? 12.414 5.746 6.344 1 87.69 200 GLU A N 1
ATOM 1593 C CA . GLU A 1 200 ? 13 6.699 7.285 1 87.69 200 GLU A CA 1
ATOM 1594 C C . GLU A 1 200 ? 14.062 7.562 6.613 1 87.69 200 GLU A C 1
ATOM 1596 O O . GLU A 1 200 ? 14.094 8.781 6.805 1 87.69 200 GLU A O 1
ATOM 1601 N N . SER A 1 201 ? 14.867 6.914 5.906 1 91.06 201 SER A N 1
ATOM 1602 C CA . SER A 1 201 ? 15.977 7.617 5.27 1 91.06 201 SER A CA 1
ATOM 1603 C C . SER A 1 201 ? 15.477 8.602 4.219 1 91.06 201 SER A C 1
ATOM 1605 O O . SER A 1 201 ? 16.031 9.688 4.062 1 91.06 201 SER A O 1
ATOM 1607 N N . VAL A 1 202 ? 14.453 8.258 3.557 1 89.12 202 VAL A N 1
ATOM 1608 C CA . VAL A 1 202 ? 13.938 9.109 2.49 1 89.12 202 VAL A CA 1
ATOM 1609 C C . VAL A 1 202 ? 13.086 10.234 3.088 1 89.12 202 VAL A C 1
ATOM 1611 O O . VAL A 1 202 ? 13.172 11.383 2.65 1 89.12 202 VAL A O 1
ATOM 1614 N N . SER A 1 203 ? 12.344 9.875 4.035 1 87.19 203 SER A N 1
ATOM 1615 C CA . SER A 1 203 ? 11.508 10.883 4.68 1 87.19 203 SER A CA 1
ATOM 1616 C C . SER A 1 203 ? 12.352 11.906 5.438 1 87.19 203 SER A C 1
ATOM 1618 O O . SER A 1 203 ? 11.961 13.062 5.586 1 87.19 203 SER A O 1
ATOM 1620 N N . SER A 1 204 ? 13.461 11.445 5.938 1 89.19 204 SER A N 1
ATOM 1621 C CA . SER A 1 204 ? 14.336 12.328 6.715 1 89.19 204 SER A CA 1
ATOM 1622 C C . SER A 1 204 ? 15.586 12.695 5.926 1 89.19 204 SER A C 1
ATOM 1624 O O . SER A 1 204 ? 16.672 12.859 6.504 1 89.19 204 SER A O 1
ATOM 1626 N N . ILE A 1 205 ? 15.43 12.766 4.652 1 91.38 205 ILE A N 1
ATOM 1627 C CA . ILE A 1 205 ? 16.594 12.969 3.795 1 91.38 205 ILE A CA 1
ATOM 1628 C C . ILE A 1 205 ? 17.25 14.312 4.121 1 91.38 205 ILE A C 1
ATOM 1630 O O . ILE A 1 205 ? 18.469 14.445 4.035 1 91.38 205 ILE A O 1
ATOM 1634 N N . ARG A 1 206 ? 16.422 15.289 4.469 1 88.81 206 ARG A N 1
ATOM 1635 C CA . ARG A 1 206 ? 16.953 16.609 4.836 1 88.81 206 ARG A CA 1
ATOM 1636 C C . ARG A 1 206 ? 17.844 16.516 6.062 1 88.81 206 ARG A C 1
ATOM 1638 O O . ARG A 1 206 ? 18.891 17.172 6.129 1 88.81 206 ARG A O 1
ATOM 1645 N N . VAL A 1 207 ? 17.438 15.766 7.004 1 90.56 207 VAL A N 1
ATOM 1646 C CA . VAL A 1 207 ? 18.234 15.562 8.219 1 90.56 207 VAL A CA 1
ATOM 1647 C C . VAL A 1 207 ? 19.5 14.797 7.883 1 90.56 207 VAL A C 1
ATOM 1649 O O . VAL A 1 207 ? 20.594 15.148 8.344 1 90.56 207 VAL A O 1
ATOM 1652 N N . VAL A 1 208 ? 19.422 13.82 7.066 1 93.62 208 VAL A N 1
ATOM 1653 C CA . VAL A 1 208 ? 20.578 13.008 6.688 1 93.62 208 VAL A CA 1
ATOM 1654 C C . VAL A 1 208 ? 21.625 13.875 6.008 1 93.62 208 VAL A C 1
ATOM 1656 O O . VAL A 1 208 ? 22.812 13.812 6.348 1 93.62 208 VAL A O 1
ATOM 1659 N N . LYS A 1 209 ? 21.172 14.766 5.172 1 92.31 209 LYS A N 1
ATOM 1660 C CA . LYS A 1 209 ? 22.094 15.609 4.422 1 92.31 209 LYS A CA 1
ATOM 1661 C C . LYS A 1 209 ? 22.641 16.734 5.293 1 92.31 209 LYS A C 1
ATOM 1663 O O . LYS A 1 209 ? 23.812 17.109 5.172 1 92.31 209 LYS A O 1
ATOM 1668 N N . SER A 1 210 ? 21.766 17.203 6.117 1 92 210 SER A N 1
ATOM 1669 C CA . SER A 1 210 ? 22.203 18.312 6.977 1 92 210 SER A CA 1
ATOM 1670 C C . SER A 1 210 ? 23.266 17.859 7.965 1 92 210 SER A C 1
ATOM 1672 O O . SER A 1 210 ? 24.109 18.656 8.383 1 92 210 SER A O 1
ATOM 1674 N N . PHE A 1 211 ? 23.266 16.609 8.273 1 92.62 211 PHE A N 1
ATOM 1675 C CA . PHE A 1 211 ? 24.219 16.094 9.242 1 92.62 211 PHE A CA 1
ATOM 1676 C C . PHE A 1 211 ? 25.328 15.297 8.547 1 92.62 211 PHE A C 1
ATOM 1678 O O . PHE A 1 211 ? 26.188 14.719 9.211 1 92.62 211 PHE A O 1
ATOM 1685 N N . VAL A 1 212 ? 25.344 15.203 7.246 1 92.69 212 VAL A N 1
ATOM 1686 C CA . VAL A 1 212 ? 26.344 14.539 6.43 1 92.69 212 VAL A CA 1
ATOM 1687 C C . VAL A 1 212 ? 26.469 13.078 6.855 1 92.69 212 VAL A C 1
ATOM 1689 O O . VAL A 1 212 ? 27.562 12.602 7.168 1 92.69 212 VAL A O 1
ATOM 1692 N N . ARG A 1 213 ? 25.344 12.438 6.934 1 93.62 213 ARG A N 1
ATOM 1693 C CA . ARG A 1 213 ? 25.312 11.055 7.406 1 93.62 213 ARG A CA 1
ATOM 1694 C C . ARG A 1 213 ? 24.953 10.102 6.277 1 93.62 213 ARG A C 1
ATOM 1696 O O . ARG A 1 213 ? 24.375 9.039 6.52 1 93.62 213 ARG A O 1
ATOM 1703 N N . GLU A 1 214 ? 25.234 10.414 5.07 1 93.5 214 GLU A N 1
ATOM 1704 C CA . GLU A 1 214 ? 24.875 9.57 3.928 1 93.5 214 GLU A CA 1
ATOM 1705 C C . GLU A 1 214 ? 25.594 8.227 3.992 1 93.5 214 GLU A C 1
ATOM 1707 O O . GLU A 1 214 ? 24.984 7.176 3.805 1 93.5 214 GLU A O 1
ATOM 1712 N N . ASN A 1 215 ? 26.891 8.227 4.324 1 93.75 215 ASN A N 1
ATOM 1713 C CA . ASN A 1 215 ? 27.672 6.992 4.387 1 93.75 215 ASN A CA 1
ATOM 1714 C C . ASN A 1 215 ? 27.203 6.094 5.527 1 93.75 215 ASN A C 1
ATOM 1716 O O . ASN A 1 215 ? 27.203 4.871 5.402 1 93.75 215 ASN A O 1
ATOM 1720 N N . TYR A 1 216 ? 26.812 6.766 6.57 1 93.75 216 TYR A N 1
ATOM 1721 C CA . TYR A 1 216 ? 26.297 6.012 7.703 1 93.75 216 TYR A CA 1
ATOM 1722 C C . TYR A 1 216 ? 25.031 5.262 7.316 1 93.75 216 TYR A C 1
ATOM 1724 O O . TYR A 1 216 ? 24.891 4.074 7.621 1 93.75 216 TYR A O 1
ATOM 1732 N N . GLU A 1 217 ? 24.156 5.934 6.676 1 93.94 217 GLU A N 1
ATOM 1733 C CA . GLU A 1 217 ? 22.891 5.332 6.258 1 93.94 217 GLU A CA 1
ATOM 1734 C C . GLU A 1 217 ? 23.125 4.262 5.191 1 93.94 217 GLU A C 1
ATOM 1736 O O . GLU A 1 217 ? 22.422 3.244 5.172 1 93.94 217 GLU A O 1
ATOM 1741 N N . ILE A 1 218 ? 24.141 4.465 4.309 1 95.12 218 ILE A N 1
ATOM 1742 C CA . ILE A 1 218 ? 24.469 3.488 3.277 1 95.12 218 ILE A CA 1
ATOM 1743 C C . ILE A 1 218 ? 24.969 2.203 3.928 1 95.12 218 ILE A C 1
ATOM 1745 O O . ILE A 1 218 ? 24.562 1.103 3.543 1 95.12 218 ILE A O 1
ATOM 1749 N N . ASP A 1 219 ? 25.781 2.312 4.91 1 95.06 219 ASP A N 1
ATOM 1750 C CA . ASP A 1 219 ? 26.328 1.148 5.602 1 95.06 219 ASP A CA 1
ATOM 1751 C C . ASP A 1 219 ? 25.234 0.376 6.328 1 95.06 219 ASP A C 1
ATOM 1753 O O . ASP A 1 219 ? 25.219 -0.856 6.324 1 95.06 219 ASP A O 1
ATOM 1757 N N . ARG A 1 220 ? 24.375 1.094 6.922 1 92.94 220 ARG A N 1
ATOM 1758 C CA . ARG A 1 220 ? 23.25 0.469 7.605 1 92.94 220 ARG A CA 1
ATOM 1759 C C . ARG A 1 220 ? 22.359 -0.295 6.625 1 92.94 220 ARG A C 1
ATOM 1761 O O . ARG A 1 220 ? 21.938 -1.413 6.91 1 92.94 220 ARG A O 1
ATOM 1768 N N . PHE A 1 221 ? 22.188 0.305 5.496 1 94.06 221 PHE A N 1
ATOM 1769 C CA . PHE A 1 221 ? 21.359 -0.31 4.465 1 94.06 221 PHE A CA 1
ATOM 1770 C C . PHE A 1 221 ? 22.016 -1.568 3.92 1 94.06 221 PHE A C 1
ATOM 1772 O O . PHE A 1 221 ? 21.359 -2.594 3.73 1 94.06 221 PHE A O 1
ATOM 1779 N N . CYS A 1 222 ? 23.312 -1.489 3.682 1 95.38 222 CYS A N 1
ATOM 1780 C CA . CYS A 1 222 ? 24.062 -2.631 3.166 1 95.38 222 CYS A CA 1
ATOM 1781 C C . CYS A 1 222 ? 24.031 -3.793 4.152 1 95.38 222 CYS A C 1
ATOM 1783 O O . CYS A 1 222 ? 23.922 -4.953 3.746 1 95.38 222 CYS A O 1
ATOM 1785 N N . ARG A 1 223 ? 24.078 -3.445 5.359 1 94.56 223 ARG A N 1
ATOM 1786 C CA . ARG A 1 223 ? 24.031 -4.484 6.383 1 94.56 223 ARG A CA 1
ATOM 1787 C C . ARG A 1 223 ? 22.672 -5.18 6.406 1 94.56 223 ARG A C 1
ATOM 1789 O O . ARG A 1 223 ? 22.609 -6.41 6.473 1 94.56 223 ARG A O 1
ATOM 1796 N N . GLN A 1 224 ? 21.625 -4.398 6.355 1 93.44 224 GLN A N 1
ATOM 1797 C CA . GLN A 1 224 ? 20.281 -4.973 6.344 1 93.44 224 GLN A CA 1
ATOM 1798 C C . GLN A 1 224 ? 20.047 -5.801 5.086 1 93.44 224 GLN A C 1
ATOM 1800 O O . GLN A 1 224 ? 19.375 -6.836 5.129 1 93.44 224 GLN A O 1
ATOM 1805 N N . ASN A 1 225 ? 20.594 -5.359 4.016 1 93.81 225 ASN A N 1
ATOM 1806 C CA . ASN A 1 225 ? 20.5 -6.102 2.762 1 93.81 225 ASN A CA 1
ATOM 1807 C C . ASN A 1 225 ? 21.219 -7.445 2.854 1 93.81 225 ASN A C 1
ATOM 1809 O O . ASN A 1 225 ? 20.75 -8.445 2.314 1 93.81 225 ASN A O 1
ATOM 1813 N N . GLU A 1 226 ? 22.375 -7.465 3.496 1 94.56 226 GLU A N 1
ATOM 1814 C CA . GLU A 1 226 ? 23.141 -8.695 3.656 1 94.56 226 GLU A CA 1
ATOM 1815 C C . GLU A 1 226 ? 22.391 -9.703 4.531 1 94.56 226 GLU A C 1
ATOM 1817 O O . GLU A 1 226 ? 22.406 -10.906 4.262 1 94.56 226 GLU A O 1
ATOM 1822 N N . LEU A 1 227 ? 21.766 -9.195 5.516 1 95 227 LEU A N 1
ATOM 1823 C CA . LEU A 1 227 ? 20.969 -10.07 6.367 1 95 227 LEU A CA 1
ATOM 1824 C C . LEU A 1 227 ? 19.797 -10.672 5.594 1 95 227 LEU A C 1
ATOM 1826 O O . LEU A 1 227 ? 19.469 -11.852 5.762 1 95 227 LEU A O 1
ATOM 1830 N N . ASN A 1 228 ? 19.172 -9.828 4.789 1 93.62 228 ASN A N 1
ATOM 1831 C CA . ASN A 1 228 ? 18.094 -10.328 3.941 1 93.62 228 ASN A CA 1
ATOM 1832 C C . ASN A 1 228 ? 18.609 -11.375 2.953 1 93.62 228 ASN A C 1
ATOM 1834 O O . ASN A 1 228 ? 17.922 -12.359 2.688 1 93.62 228 ASN A O 1
ATOM 1838 N N . PHE A 1 229 ? 19.828 -11.172 2.439 1 93.31 229 PHE A N 1
ATOM 1839 C CA . PHE A 1 229 ? 20.438 -12.109 1.514 1 93.31 229 PHE A CA 1
ATOM 1840 C C . PHE A 1 229 ? 20.656 -13.469 2.18 1 93.31 229 PHE A C 1
ATOM 1842 O O . PHE A 1 229 ? 20.328 -14.508 1.603 1 93.31 229 PHE A O 1
ATOM 1849 N N . GLN A 1 230 ? 21.141 -13.477 3.35 1 95.25 230 GLN A N 1
ATOM 1850 C CA . GLN A 1 230 ? 21.406 -14.719 4.066 1 95.25 230 GLN A CA 1
ATOM 1851 C C . GLN A 1 230 ? 20.125 -15.484 4.355 1 95.25 230 GLN A C 1
ATOM 1853 O O . GLN A 1 230 ? 20.078 -16.703 4.207 1 95.25 230 GLN A O 1
ATOM 1858 N N . ALA A 1 231 ? 19.141 -14.758 4.719 1 93.75 231 ALA A N 1
ATOM 1859 C CA . ALA A 1 231 ? 17.844 -15.391 4.977 1 93.75 231 ALA A CA 1
ATOM 1860 C C . ALA A 1 231 ? 17.25 -15.961 3.693 1 93.75 231 ALA A C 1
ATOM 1862 O O . ALA A 1 231 ? 16.719 -17.078 3.688 1 93.75 231 ALA A O 1
ATOM 1863 N N . ALA A 1 232 ? 17.344 -15.211 2.617 1 92.5 232 ALA A N 1
ATOM 1864 C CA . ALA A 1 232 ? 16.812 -15.633 1.326 1 92.5 232 ALA A CA 1
ATOM 1865 C C . ALA A 1 232 ? 17.531 -16.891 0.822 1 92.5 232 ALA A C 1
ATOM 1867 O O . ALA A 1 232 ? 16.906 -17.797 0.298 1 92.5 232 ALA A O 1
ATOM 1868 N N . MET A 1 233 ? 18.844 -16.906 1.02 1 92.69 233 MET A N 1
ATOM 1869 C CA . MET A 1 233 ? 19.625 -18.047 0.534 1 92.69 233 MET A CA 1
ATOM 1870 C C . MET A 1 233 ? 19.328 -19.297 1.346 1 92.69 233 MET A C 1
ATOM 1872 O O . MET A 1 233 ? 19.359 -20.406 0.812 1 92.69 233 MET A O 1
ATOM 1876 N N . GLN A 1 234 ? 19.031 -19.141 2.561 1 94.5 234 GLN A N 1
ATOM 1877 C CA . GLN A 1 234 ? 18.641 -20.281 3.361 1 94.5 234 GLN A CA 1
ATOM 1878 C C . GLN A 1 234 ? 17.328 -20.875 2.854 1 94.5 234 GLN A C 1
ATOM 1880 O O . GLN A 1 234 ? 17.156 -22.094 2.818 1 94.5 234 GLN A O 1
ATOM 1885 N N . ASN A 1 235 ? 16.438 -20 2.477 1 92.12 235 ASN A N 1
ATOM 1886 C CA . ASN A 1 235 ? 15.188 -20.453 1.883 1 92.12 235 ASN A CA 1
ATOM 1887 C C . ASN A 1 235 ? 15.422 -21.172 0.552 1 92.12 235 ASN A C 1
ATOM 1889 O O . ASN A 1 235 ? 14.766 -22.172 0.254 1 92.12 235 ASN A O 1
ATOM 1893 N N . VAL A 1 236 ? 16.391 -20.672 -0.209 1 89.81 236 VAL A N 1
ATOM 1894 C CA . VAL A 1 236 ? 16.719 -21.25 -1.506 1 89.81 236 VAL A CA 1
ATOM 1895 C C . VAL A 1 236 ? 17.297 -22.641 -1.311 1 89.81 236 VAL A C 1
ATOM 1897 O O . VAL A 1 236 ? 16.969 -23.578 -2.057 1 89.81 236 VAL A O 1
ATOM 1900 N N . ARG A 1 237 ? 18.062 -22.828 -0.335 1 93.06 237 ARG A N 1
ATOM 1901 C CA . ARG A 1 237 ? 18.641 -24.141 -0.042 1 93.06 237 ARG A CA 1
ATOM 1902 C C . ARG A 1 237 ? 17.562 -25.156 0.295 1 93.06 237 ARG A C 1
ATOM 1904 O O . ARG A 1 237 ? 17.594 -26.281 -0.185 1 93.06 237 ARG A O 1
ATOM 1911 N N . LEU A 1 238 ? 16.625 -24.734 1.025 1 91.12 238 LEU A N 1
ATOM 1912 C CA . LEU A 1 238 ? 15.547 -25.625 1.444 1 91.12 238 LEU A CA 1
ATOM 1913 C C . LEU A 1 238 ? 14.633 -25.953 0.272 1 91.12 238 LEU A C 1
ATOM 1915 O O . LEU A 1 238 ? 14.281 -27.125 0.06 1 91.12 238 LEU A O 1
ATOM 1919 N N . THR A 1 239 ? 14.281 -25 -0.48 1 89.19 239 THR A N 1
ATOM 1920 C CA . THR A 1 239 ? 13.391 -25.203 -1.614 1 89.19 239 THR A CA 1
ATOM 1921 C C . THR A 1 239 ? 14.078 -26.047 -2.688 1 89.19 239 THR A C 1
ATOM 1923 O O . THR A 1 239 ? 13.438 -26.891 -3.328 1 89.19 239 THR A O 1
ATOM 1926 N N . SER A 1 240 ? 15.438 -25.781 -2.906 1 89.56 240 SER A N 1
ATOM 1927 C CA . SER A 1 240 ? 16.188 -26.516 -3.908 1 89.56 240 SER A CA 1
ATOM 1928 C C . SER A 1 240 ? 16.359 -27.984 -3.514 1 89.56 240 SER A C 1
ATOM 1930 O O . SER A 1 240 ? 16.531 -28.844 -4.375 1 89.56 240 SER A O 1
ATOM 1932 N N . LEU A 1 241 ? 16.172 -28.25 -2.256 1 90.88 241 LEU A N 1
ATOM 1933 C CA . LEU A 1 241 ? 16.297 -29.625 -1.778 1 90.88 241 LEU A CA 1
ATOM 1934 C C . LEU A 1 241 ? 14.945 -30.328 -1.778 1 90.88 241 LEU A C 1
ATOM 1936 O O . LEU A 1 241 ? 14.875 -31.547 -1.926 1 90.88 241 LEU A O 1
ATOM 1940 N N . LEU A 1 242 ? 13.922 -29.625 -1.61 1 87.56 242 LEU A N 1
ATOM 1941 C CA . LEU A 1 242 ? 12.586 -30.203 -1.495 1 87.56 242 LEU A CA 1
ATOM 1942 C C . LEU A 1 242 ? 12.195 -30.922 -2.777 1 87.56 242 LEU A C 1
ATOM 1944 O O . LEU A 1 242 ? 11.797 -32.094 -2.736 1 87.56 242 LEU A O 1
ATOM 1948 N N . THR A 1 243 ? 12.375 -30.266 -3.955 1 83.69 243 THR A N 1
ATOM 1949 C CA . THR A 1 243 ? 11.914 -30.828 -5.223 1 83.69 243 THR A CA 1
ATOM 1950 C C . THR A 1 243 ? 12.664 -32.094 -5.555 1 83.69 243 THR A C 1
ATOM 1952 O O . THR A 1 243 ? 12.055 -33.156 -5.805 1 83.69 243 THR A O 1
ATOM 1955 N N . PRO A 1 244 ? 14.016 -32.094 -5.469 1 87.19 244 PRO A N 1
ATOM 1956 C CA . PRO A 1 244 ? 14.734 -33.344 -5.754 1 87.19 244 PRO A CA 1
ATOM 1957 C C . PRO A 1 244 ? 14.422 -34.469 -4.746 1 87.19 244 PRO A C 1
ATOM 1959 O O . PRO A 1 244 ? 14.414 -35.625 -5.109 1 87.19 244 PRO A O 1
ATOM 1962 N N . THR A 1 245 ? 14.133 -34.094 -3.547 1 88.81 245 THR A N 1
ATOM 1963 C CA . THR A 1 245 ? 13.805 -35.094 -2.537 1 88.81 245 THR A CA 1
ATOM 1964 C C . THR A 1 245 ? 12.461 -35.75 -2.852 1 88.81 245 THR A C 1
ATOM 1966 O O . THR A 1 245 ? 12.352 -37 -2.814 1 88.81 245 THR A O 1
ATOM 1969 N N . VAL A 1 246 ? 11.531 -35.031 -3.197 1 83.88 246 VAL A N 1
ATOM 1970 C CA . VAL A 1 246 ? 10.211 -35.562 -3.529 1 83.88 246 VAL A CA 1
ATOM 1971 C C . VAL A 1 246 ? 10.289 -36.375 -4.816 1 83.88 246 VAL A C 1
ATOM 1973 O O . VAL A 1 246 ? 9.711 -37.469 -4.91 1 83.88 246 VAL A O 1
ATOM 1976 N N . GLU A 1 247 ? 10.977 -35.812 -5.797 1 83.81 247 GLU A N 1
ATOM 1977 C CA . GLU A 1 247 ? 11.133 -36.531 -7.062 1 83.81 247 GLU A CA 1
ATOM 1978 C C . GLU A 1 247 ? 11.867 -37.875 -6.867 1 83.81 247 GLU A C 1
ATOM 1980 O O . GLU A 1 247 ? 11.562 -38.844 -7.531 1 83.81 247 GLU A O 1
ATOM 1985 N N . PHE A 1 248 ? 12.82 -37.844 -6.027 1 87.44 248 PHE A N 1
ATOM 1986 C CA . PHE A 1 248 ? 13.57 -39.062 -5.742 1 87.44 248 PHE A CA 1
ATOM 1987 C C . PHE A 1 248 ? 12.68 -40.125 -5.078 1 87.44 248 PHE A C 1
ATOM 1989 O O . PHE A 1 248 ? 12.75 -41.312 -5.414 1 87.44 248 PHE A O 1
ATOM 1996 N N . LEU A 1 249 ? 11.875 -39.719 -4.172 1 85.88 249 LEU A N 1
ATOM 1997 C CA . LEU A 1 249 ? 10.922 -40.625 -3.545 1 85.88 249 LEU A CA 1
ATOM 1998 C C . LEU A 1 249 ? 9.938 -41.156 -4.574 1 85.88 249 LEU A C 1
ATOM 2000 O O . LEU A 1 249 ? 9.617 -42.375 -4.547 1 85.88 249 LEU A O 1
ATOM 2004 N N . ALA A 1 250 ? 9.523 -40.312 -5.434 1 81.56 250 ALA A N 1
ATOM 2005 C CA . ALA A 1 250 ? 8.641 -40.75 -6.512 1 81.56 250 ALA A CA 1
ATOM 2006 C C . ALA A 1 250 ? 9.344 -41.75 -7.43 1 81.56 250 ALA A C 1
ATOM 2008 O O . ALA A 1 250 ? 8.734 -42.719 -7.879 1 81.56 250 ALA A O 1
ATOM 2009 N N . ALA A 1 251 ? 10.625 -41.469 -7.703 1 84.25 251 ALA A N 1
ATOM 2010 C CA . ALA A 1 251 ? 11.414 -42.344 -8.555 1 84.25 251 ALA A CA 1
ATOM 2011 C C . ALA A 1 251 ? 11.562 -43.719 -7.918 1 84.25 251 ALA A C 1
ATOM 2013 O O . ALA A 1 251 ? 11.539 -44.75 -8.617 1 84.25 251 ALA A O 1
ATOM 2014 N N . LEU A 1 252 ? 11.734 -43.688 -6.664 1 86.69 252 LEU A N 1
ATOM 2015 C CA . LEU A 1 252 ? 11.812 -44.969 -5.953 1 86.69 252 LEU A CA 1
ATOM 2016 C C . LEU A 1 252 ? 10.508 -45.75 -6.094 1 86.69 252 LEU A C 1
ATOM 2018 O O . LEU A 1 252 ? 10.531 -46.969 -6.281 1 86.69 252 LEU A O 1
ATOM 2022 N N . SER A 1 253 ? 9.445 -45.094 -6.008 1 84.31 253 SER A N 1
ATOM 2023 C CA . SER A 1 253 ? 8.148 -45.719 -6.176 1 84.31 253 SER A CA 1
ATOM 2024 C C . SER A 1 253 ? 7.98 -46.281 -7.586 1 84.31 253 SER A C 1
ATOM 2026 O O . SER A 1 253 ? 7.523 -47.406 -7.762 1 84.31 253 SER A O 1
ATOM 2028 N N . VAL A 1 254 ? 8.336 -45.5 -8.578 1 84.81 254 VAL A N 1
ATOM 2029 C CA . VAL A 1 254 ? 8.234 -45.906 -9.969 1 84.81 254 VAL A CA 1
ATOM 2030 C C . VAL A 1 254 ? 9.133 -47.125 -10.203 1 84.81 254 VAL A C 1
ATOM 2032 O O . VAL A 1 254 ? 8.742 -48.062 -10.898 1 84.81 254 VAL A O 1
ATOM 2035 N N . THR A 1 255 ? 10.375 -47.094 -9.625 1 86.81 255 THR A N 1
ATOM 2036 C CA . THR A 1 255 ? 11.305 -48.188 -9.75 1 86.81 255 THR A CA 1
ATOM 2037 C C . THR A 1 255 ? 10.703 -49.469 -9.188 1 86.81 255 THR A C 1
ATOM 2039 O O . THR A 1 255 ? 10.797 -50.531 -9.805 1 86.81 255 THR A O 1
ATOM 2042 N N . PHE A 1 256 ? 10.078 -49.312 -8.148 1 87.62 256 PHE A N 1
ATOM 2043 C CA . PHE A 1 256 ? 9.461 -50.469 -7.523 1 87.62 256 PHE A CA 1
ATOM 2044 C C . PHE A 1 256 ? 8.305 -51 -8.359 1 87.62 256 PHE A C 1
ATOM 2046 O O . PHE A 1 256 ? 8.117 -52.219 -8.484 1 87.62 256 PHE A O 1
ATOM 2053 N N . ILE A 1 257 ? 7.539 -50.125 -8.906 1 87 257 ILE A N 1
ATOM 2054 C CA . ILE A 1 257 ? 6.398 -50.531 -9.734 1 87 257 ILE A CA 1
ATOM 2055 C C . ILE A 1 257 ? 6.895 -51.219 -11.008 1 87 257 ILE A C 1
ATOM 2057 O O . ILE A 1 257 ? 6.355 -52.25 -11.406 1 87 257 ILE A O 1
ATOM 2061 N N . VAL A 1 258 ? 7.883 -50.625 -11.586 1 85.38 258 VAL A N 1
ATOM 2062 C CA . VAL A 1 258 ? 8.422 -51.188 -12.82 1 85.38 258 VAL A CA 1
ATOM 2063 C C . VAL A 1 258 ? 9.055 -52.531 -12.555 1 85.38 258 VAL A C 1
ATOM 2065 O O . VAL A 1 258 ? 8.875 -53.5 -13.328 1 85.38 258 VAL A O 1
ATOM 2068 N N . TRP A 1 259 ? 9.797 -52.625 -11.492 1 86.94 259 TRP A N 1
ATOM 2069 C CA . TRP A 1 259 ? 10.477 -53.875 -11.164 1 86.94 259 TRP A CA 1
ATOM 2070 C C . TRP A 1 259 ? 9.469 -54.969 -10.82 1 86.94 259 TRP A C 1
ATOM 2072 O O . TRP A 1 259 ? 9.492 -56.031 -11.414 1 86.94 259 TRP A O 1
ATOM 2082 N N . PHE A 1 260 ? 8.609 -54.688 -9.938 1 86.25 260 PHE A N 1
ATOM 2083 C CA . PHE A 1 260 ? 7.617 -55.656 -9.523 1 86.25 260 PHE A CA 1
ATOM 2084 C C . PHE A 1 260 ? 6.594 -55.906 -10.625 1 86.25 260 PHE A C 1
ATOM 2086 O O . PHE A 1 260 ? 6.18 -57.031 -10.867 1 86.25 260 PHE A O 1
ATOM 2093 N N . GLY A 1 261 ? 6.082 -54.812 -11.188 1 84.38 261 GLY A N 1
ATOM 2094 C CA . GLY A 1 261 ? 5.148 -54.969 -12.297 1 84.38 261 GLY A CA 1
ATOM 2095 C C . GLY A 1 261 ? 5.746 -55.688 -13.492 1 84.38 261 GLY A C 1
ATOM 2096 O O . GLY A 1 261 ? 5.07 -56.5 -14.125 1 84.38 261 GLY A O 1
ATOM 2097 N N . GLY A 1 262 ? 7 -55.375 -13.828 1 83.31 262 GLY A N 1
ATOM 2098 C CA . GLY A 1 262 ? 7.684 -56.094 -14.891 1 83.31 262 GLY A CA 1
ATOM 2099 C C . GLY A 1 262 ? 7.812 -57.594 -14.625 1 83.31 262 GLY A C 1
ATOM 2100 O O . GLY A 1 262 ? 7.652 -58.406 -15.531 1 83.31 262 GLY A O 1
ATOM 2101 N N . TYR A 1 263 ? 8.125 -57.844 -13.398 1 84.25 263 TYR A N 1
ATOM 2102 C CA . TYR A 1 263 ? 8.219 -59.25 -12.992 1 84.25 263 TYR A CA 1
ATOM 2103 C C . TYR A 1 263 ? 6.883 -59.938 -13.172 1 84.25 263 TYR A C 1
ATOM 2105 O O . TYR A 1 263 ? 6.832 -61.094 -13.648 1 84.25 263 TYR A O 1
ATOM 2113 N N . GLU A 1 264 ? 5.848 -59.312 -12.883 1 85.69 264 GLU A N 1
ATOM 2114 C CA . GLU A 1 264 ? 4.516 -59.875 -13 1 85.69 264 GLU A CA 1
ATOM 2115 C C . GLU A 1 264 ? 4.109 -60.031 -14.469 1 85.69 264 GLU A C 1
ATOM 2117 O O . GLU A 1 264 ? 3.377 -60.969 -14.828 1 85.69 264 GLU A O 1
ATOM 2122 N N . VAL A 1 265 ? 4.523 -59.188 -15.289 1 82.81 265 VAL A N 1
ATOM 2123 C CA . VAL A 1 265 ? 4.199 -59.25 -16.719 1 82.81 265 VAL A CA 1
ATOM 2124 C C . VAL A 1 265 ? 4.945 -60.406 -17.359 1 82.81 265 VAL A C 1
ATOM 2126 O O . VAL A 1 265 ? 4.375 -61.156 -18.156 1 82.81 265 VAL A O 1
ATOM 2129 N N . VAL A 1 266 ? 6.242 -60.562 -17.047 1 80.88 266 VAL A N 1
ATOM 2130 C CA . VAL A 1 266 ? 7.055 -61.625 -17.594 1 80.88 266 VAL A CA 1
ATOM 2131 C C . VAL A 1 266 ? 6.477 -62.969 -17.172 1 80.88 266 VAL A C 1
ATOM 2133 O O . VAL A 1 266 ? 6.516 -63.938 -17.938 1 80.88 266 VAL A O 1
ATOM 2136 N N . ASN A 1 267 ? 5.922 -63.031 -16 1 83.06 267 ASN A N 1
ATOM 2137 C CA . ASN A 1 267 ? 5.344 -64.25 -15.508 1 83.06 267 ASN A CA 1
ATOM 2138 C C . ASN A 1 267 ? 3.896 -64.438 -15.961 1 83.06 267 ASN A C 1
ATOM 2140 O O . ASN A 1 267 ? 3.236 -65.438 -15.602 1 83.06 267 ASN A O 1
ATOM 2144 N N . GLY A 1 268 ? 3.295 -63.469 -16.688 1 79.38 268 GLY A N 1
ATOM 2145 C CA . GLY A 1 268 ? 1.99 -63.594 -17.312 1 79.38 268 GLY A CA 1
ATOM 2146 C C . GLY A 1 268 ? 0.849 -63.188 -16.391 1 79.38 268 GLY A C 1
ATOM 2147 O O . GLY A 1 268 ? -0.319 -63.438 -16.703 1 79.38 268 GLY A O 1
ATOM 2148 N N . VAL A 1 269 ? 1.126 -62.656 -15.312 1 80.88 269 VAL A N 1
ATOM 2149 C CA . VAL A 1 269 ? 0.09 -62.281 -14.352 1 80.88 269 VAL A CA 1
ATOM 2150 C C . VAL A 1 269 ? -0.519 -60.938 -14.734 1 80.88 269 VAL A C 1
ATOM 2152 O O . VAL A 1 269 ? -1.731 -60.75 -14.617 1 80.88 269 VAL A O 1
ATOM 2155 N N . LEU A 1 270 ? 0.268 -60.031 -15.266 1 83.56 270 LEU A N 1
ATOM 2156 C CA . LEU A 1 270 ? -0.141 -58.688 -15.648 1 83.56 270 LEU A CA 1
ATOM 2157 C C . LEU A 1 270 ? 0.183 -58.438 -17.109 1 83.56 270 LEU A C 1
ATOM 2159 O O . LEU A 1 270 ? 1.135 -59 -17.656 1 83.56 270 LEU A O 1
ATOM 2163 N N . THR A 1 271 ? -0.69 -57.688 -17.734 1 82.75 271 THR A N 1
ATOM 2164 C CA . THR A 1 271 ? -0.421 -57.375 -19.125 1 82.75 271 THR A CA 1
ATOM 2165 C C . THR A 1 271 ? 0.478 -56.125 -19.234 1 82.75 271 THR A C 1
ATOM 2167 O O . THR A 1 271 ? 0.602 -55.375 -18.266 1 82.75 271 THR A O 1
ATOM 2170 N N . ALA A 1 272 ? 1.157 -56.031 -20.375 1 79.75 272 ALA A N 1
ATOM 2171 C CA . ALA A 1 272 ? 2.023 -54.875 -20.609 1 79.75 272 ALA A CA 1
ATOM 2172 C C . ALA A 1 272 ? 1.228 -53.562 -20.578 1 79.75 272 ALA A C 1
ATOM 2174 O O . ALA A 1 272 ? 1.686 -52.562 -20.016 1 79.75 272 ALA A O 1
ATOM 2175 N N . GLY A 1 273 ? 0.076 -53.594 -21.109 1 79.25 273 GLY A N 1
ATOM 2176 C CA . GLY A 1 273 ? -0.774 -52.406 -21.094 1 79.25 273 GLY A CA 1
ATOM 2177 C C . GLY A 1 273 ? -1.218 -52 -19.703 1 79.25 273 GLY A C 1
ATOM 2178 O O . GLY A 1 273 ? -1.265 -50.812 -19.375 1 79.25 273 GLY A O 1
ATOM 2179 N N . SER A 1 274 ? -1.498 -53 -18.922 1 84.31 274 SER A N 1
ATOM 2180 C CA . SER A 1 274 ? -1.909 -52.719 -17.547 1 84.31 274 SER A CA 1
ATOM 2181 C C . SER A 1 274 ? -0.776 -52.094 -16.75 1 84.31 274 SER A C 1
ATOM 2183 O O . SER A 1 274 ? -1.014 -51.25 -15.891 1 84.31 274 SER A O 1
ATOM 2185 N N . LEU A 1 275 ? 0.38 -52.531 -17 1 84.06 275 LEU A N 1
ATOM 2186 C CA . LEU A 1 275 ? 1.53 -51.969 -16.297 1 84.06 275 LEU A CA 1
ATOM 2187 C C . LEU A 1 275 ? 1.748 -50.531 -16.688 1 84.06 275 LEU A C 1
ATOM 2189 O O . LEU A 1 275 ? 1.984 -49.656 -15.828 1 84.06 275 LEU A O 1
ATOM 2193 N N . VAL A 1 276 ? 1.644 -50.188 -17.984 1 81 276 VAL A N 1
ATOM 2194 C CA . VAL A 1 276 ? 1.841 -48.844 -18.453 1 81 276 VAL A CA 1
ATOM 2195 C C . VAL A 1 276 ? 0.73 -47.938 -17.906 1 81 276 VAL A C 1
ATOM 2197 O O . VAL A 1 276 ? 0.986 -46.812 -17.5 1 81 276 VAL A O 1
ATOM 2200 N N . ALA A 1 277 ? -0.419 -48.469 -17.938 1 83.44 277 ALA A N 1
ATOM 2201 C CA . ALA A 1 277 ? -1.531 -47.688 -17.375 1 83.44 277 ALA A CA 1
ATOM 2202 C C . ALA A 1 277 ? -1.308 -47.406 -15.891 1 83.44 277 ALA A C 1
ATOM 2204 O O . ALA A 1 277 ? -1.557 -46.312 -15.414 1 83.44 277 ALA A O 1
ATOM 2205 N N . PHE A 1 278 ? -0.879 -48.438 -15.188 1 86.06 278 PHE A N 1
ATOM 2206 C CA . PHE A 1 278 ? -0.605 -48.312 -13.766 1 86.06 278 PHE A CA 1
ATOM 2207 C C . PHE A 1 278 ? 0.465 -47.25 -13.516 1 86.06 278 PHE A C 1
ATOM 2209 O O . PHE A 1 278 ? 0.331 -46.438 -12.609 1 86.06 278 PHE A O 1
ATOM 2216 N N . LEU A 1 279 ? 1.432 -47.25 -14.305 1 82.94 279 LEU A N 1
ATOM 2217 C CA . LEU A 1 279 ? 2.521 -46.312 -14.18 1 82.94 279 LEU A CA 1
ATOM 2218 C C . LEU A 1 279 ? 2.025 -44.875 -14.43 1 82.94 279 LEU A C 1
ATOM 2220 O O . LEU A 1 279 ? 2.439 -43.938 -13.75 1 82.94 279 LEU A O 1
ATOM 2224 N N . THR A 1 280 ? 1.191 -44.719 -15.406 1 82.19 280 THR A N 1
ATOM 2225 C CA . THR A 1 280 ? 0.651 -43.406 -15.719 1 82.19 280 THR A CA 1
ATOM 2226 C C . THR A 1 280 ? -0.174 -42.844 -14.555 1 82.19 280 THR A C 1
ATOM 2228 O O . THR A 1 280 ? -0.067 -41.688 -14.203 1 82.19 280 THR A O 1
ATOM 2231 N N . TYR A 1 281 ? -0.954 -43.688 -13.945 1 84.12 281 TYR A N 1
ATOM 2232 C CA . TYR A 1 281 ? -1.735 -43.281 -12.773 1 84.12 281 TYR A CA 1
ATOM 2233 C C . TYR A 1 281 ? -0.827 -42.906 -11.609 1 84.12 281 TYR A C 1
ATOM 2235 O O . TYR A 1 281 ? -1.078 -41.938 -10.914 1 84.12 281 TYR A O 1
ATOM 2243 N N . ALA A 1 282 ? 0.186 -43.688 -11.461 1 82.5 282 ALA A N 1
ATOM 2244 C CA . ALA A 1 282 ? 1.106 -43.469 -10.352 1 82.5 282 ALA A CA 1
ATOM 2245 C C . ALA A 1 282 ? 1.807 -42.125 -10.477 1 82.5 282 ALA A C 1
ATOM 2247 O O . ALA A 1 282 ? 1.96 -41.375 -9.492 1 82.5 282 ALA A O 1
ATOM 2248 N N . VAL A 1 283 ? 2.172 -41.812 -11.664 1 75.81 283 VAL A N 1
ATOM 2249 C CA . VAL A 1 283 ? 2.848 -40.531 -11.906 1 75.81 283 VAL A CA 1
ATOM 2250 C C . VAL A 1 283 ? 1.866 -39.375 -11.711 1 75.81 283 VAL A C 1
ATOM 2252 O O . VAL A 1 283 ? 2.234 -38.344 -11.18 1 75.81 283 VAL A O 1
ATOM 2255 N N . ASN A 1 284 ? 0.674 -39.531 -12.117 1 76.94 284 ASN A N 1
ATOM 2256 C CA . ASN A 1 284 ? -0.347 -38.5 -12.023 1 76.94 284 ASN A CA 1
ATOM 2257 C C . ASN A 1 284 ? -0.781 -38.25 -10.586 1 76.94 284 ASN A C 1
ATOM 2259 O O . ASN A 1 284 ? -1.382 -37.219 -10.273 1 76.94 284 ASN A O 1
ATOM 2263 N N . LEU A 1 285 ? -0.464 -39.156 -9.664 1 78.12 285 LEU A N 1
ATOM 2264 C CA . LEU A 1 285 ? -0.887 -39.062 -8.266 1 78.12 285 LEU A CA 1
ATOM 2265 C C . LEU A 1 285 ? -0.041 -38.031 -7.512 1 78.12 285 LEU A C 1
ATOM 2267 O O . LEU A 1 285 ? -0.489 -37.469 -6.508 1 78.12 285 LEU A O 1
ATOM 2271 N N . ALA A 1 286 ? 1.116 -37.812 -8.023 1 72.38 286 ALA A N 1
ATOM 2272 C CA . ALA A 1 286 ? 2.025 -36.906 -7.312 1 72.38 286 ALA A CA 1
ATOM 2273 C C . ALA A 1 286 ? 1.498 -35.469 -7.316 1 72.38 286 ALA A C 1
ATOM 2275 O O . ALA A 1 286 ? 1.598 -34.781 -6.312 1 72.38 286 ALA A O 1
ATOM 2276 N N . ASN A 1 287 ? 0.851 -35.062 -8.406 1 76.06 287 ASN A N 1
ATOM 2277 C CA . ASN A 1 287 ? 0.417 -33.656 -8.562 1 76.06 287 ASN A CA 1
ATOM 2278 C C . ASN A 1 287 ? -0.77 -33.344 -7.66 1 76.06 287 ASN A C 1
ATOM 2280 O O . ASN A 1 287 ? -0.758 -32.344 -6.945 1 76.06 287 ASN A O 1
ATOM 2284 N N . PRO A 1 288 ? -1.748 -34.219 -7.574 1 76.81 288 PRO A N 1
ATOM 2285 C CA . PRO A 1 288 ? -2.883 -33.969 -6.688 1 76.81 288 PRO A CA 1
ATOM 2286 C C . PRO A 1 288 ? -2.469 -33.875 -5.219 1 76.81 288 PRO A C 1
ATOM 2288 O O . PRO A 1 288 ? -2.998 -33.031 -4.484 1 76.81 288 PRO A O 1
ATOM 2291 N N . VAL A 1 289 ? -1.506 -34.656 -4.852 1 74.38 289 VAL A N 1
ATOM 2292 C CA . VAL A 1 289 ? -1.062 -34.625 -3.463 1 74.38 289 VAL A CA 1
ATOM 2293 C C . VAL A 1 289 ? -0.384 -33.312 -3.154 1 74.38 289 VAL A C 1
ATOM 2295 O O . VAL A 1 289 ? -0.638 -32.688 -2.109 1 74.38 289 VAL A O 1
ATOM 2298 N N . LYS A 1 290 ? 0.408 -32.844 -4.102 1 73.31 290 LYS A N 1
ATOM 2299 C CA . LYS A 1 290 ? 1.091 -31.562 -3.957 1 73.31 290 LYS A CA 1
ATOM 2300 C C . LYS A 1 290 ? 0.093 -30.406 -3.928 1 73.31 290 LYS A C 1
ATOM 2302 O O . LYS A 1 290 ? 0.19 -29.516 -3.08 1 73.31 290 LYS A O 1
ATOM 2307 N N . ARG A 1 291 ? -0.862 -30.422 -4.77 1 77.12 291 ARG A N 1
ATOM 2308 C CA . ARG A 1 291 ? -1.843 -29.344 -4.891 1 77.12 291 ARG A CA 1
ATOM 2309 C C . ARG A 1 291 ? -2.768 -29.312 -3.678 1 77.12 291 ARG A C 1
ATOM 2311 O O . ARG A 1 291 ? -3.123 -28.234 -3.193 1 77.12 291 ARG A O 1
ATOM 2318 N N . LEU A 1 292 ? -3.119 -30.469 -3.156 1 76.88 292 LEU A N 1
ATOM 2319 C CA . LEU A 1 292 ? -3.992 -30.547 -1.99 1 76.88 292 LEU A CA 1
ATOM 2320 C C . LEU A 1 292 ? -3.293 -30 -0.751 1 76.88 292 LEU A C 1
ATOM 2322 O O . LEU A 1 292 ? -3.93 -29.375 0.106 1 76.88 292 LEU A O 1
ATOM 2326 N N . SER A 1 293 ? -2.004 -30.234 -0.673 1 73 293 SER A N 1
ATOM 2327 C CA . SER A 1 293 ? -1.247 -29.703 0.458 1 73 293 SER A CA 1
ATOM 2328 C C . SER A 1 293 ? -1.211 -28.172 0.435 1 73 293 SER A C 1
ATOM 2330 O O . SER A 1 293 ? -1.305 -27.531 1.482 1 73 293 SER A O 1
ATOM 2332 N N . ARG A 1 294 ? -1.148 -27.578 -0.783 1 72.75 294 ARG A N 1
ATOM 2333 C CA . ARG A 1 294 ? -1.137 -26.141 -0.946 1 72.75 294 ARG A CA 1
ATOM 2334 C C . ARG A 1 294 ? -2.49 -25.531 -0.583 1 72.75 294 ARG A C 1
ATOM 2336 O O . ARG A 1 294 ? -2.555 -24.453 0.016 1 72.75 294 ARG A O 1
ATOM 2343 N N . VAL A 1 295 ? -3.549 -26.172 -0.907 1 77.88 295 VAL A N 1
ATOM 2344 C CA . VAL A 1 295 ? -4.906 -25.719 -0.634 1 77.88 295 VAL A CA 1
ATOM 2345 C C . VAL A 1 295 ? -5.109 -25.562 0.873 1 77.88 295 VAL A C 1
ATOM 2347 O O . VAL A 1 295 ? -5.766 -24.625 1.328 1 77.88 295 VAL A O 1
ATOM 2350 N N . TYR A 1 296 ? -4.465 -26.438 1.521 1 75.38 296 TYR A N 1
ATOM 2351 C CA . TYR A 1 296 ? -4.602 -26.391 2.973 1 75.38 296 TYR A CA 1
ATOM 2352 C C . TYR A 1 296 ? -4.035 -25.094 3.535 1 75.38 296 TYR A C 1
ATOM 2354 O O . TYR A 1 296 ? -4.656 -24.453 4.391 1 75.38 296 TYR A O 1
ATOM 2362 N N . GLY A 1 297 ? -2.938 -24.656 3.145 1 69.69 297 GLY A N 1
ATOM 2363 C CA . GLY A 1 297 ? -2.34 -23.406 3.574 1 69.69 297 GLY A CA 1
ATOM 2364 C C . GLY A 1 297 ? -3.164 -22.188 3.193 1 69.69 297 GLY A C 1
ATOM 2365 O O . GLY A 1 297 ? -3.344 -21.281 4.004 1 69.69 297 GLY A O 1
ATOM 2366 N N . SER A 1 298 ? -3.688 -22.203 2.014 1 77.94 298 SER A N 1
ATOM 2367 C CA . SER A 1 298 ? -4.508 -21.109 1.53 1 77.94 298 SER A CA 1
ATOM 2368 C C . SER A 1 298 ? -5.812 -21 2.312 1 77.94 298 SER A C 1
ATOM 2370 O O . SER A 1 298 ? -6.289 -19.891 2.59 1 77.94 298 SER A O 1
ATOM 2372 N N . LEU A 1 299 ? -6.277 -22.141 2.715 1 77.94 299 LEU A N 1
ATOM 2373 C CA . LEU A 1 299 ? -7.516 -22.172 3.482 1 77.94 299 LEU A CA 1
ATOM 2374 C C . LEU A 1 299 ? -7.312 -21.578 4.871 1 77.94 299 LEU A C 1
ATOM 2376 O O . LEU A 1 299 ? -8.203 -20.906 5.402 1 77.94 299 LEU A O 1
ATOM 2380 N N . GLN A 1 300 ? -6.223 -21.781 5.371 1 75.69 300 GLN A N 1
ATOM 2381 C CA . GLN A 1 300 ? -5.93 -21.234 6.688 1 75.69 300 GLN A CA 1
ATOM 2382 C C . GLN A 1 300 ? -5.848 -19.703 6.645 1 75.69 300 GLN A C 1
ATOM 2384 O O . GLN A 1 300 ? -6.352 -19.031 7.543 1 75.69 300 GLN A O 1
ATOM 2389 N N . ARG A 1 301 ? -5.242 -19.219 5.598 1 74.88 301 ARG A N 1
ATOM 2390 C CA . ARG A 1 301 ? -5.172 -17.766 5.438 1 74.88 301 ARG A CA 1
ATOM 2391 C C . ARG A 1 301 ? -6.562 -17.172 5.234 1 74.88 301 ARG A C 1
ATOM 2393 O O . ARG A 1 301 ? -6.879 -16.125 5.781 1 74.88 301 ARG A O 1
ATOM 2400 N N . ALA A 1 302 ? -7.336 -17.828 4.477 1 79.62 302 ALA A N 1
ATOM 2401 C CA . ALA A 1 302 ? -8.703 -17.375 4.215 1 79.62 302 ALA A CA 1
ATOM 2402 C C . ALA A 1 302 ? -9.531 -17.375 5.496 1 79.62 302 ALA A C 1
ATOM 2404 O O . ALA A 1 302 ? -10.383 -16.5 5.691 1 79.62 302 ALA A O 1
ATOM 2405 N N . MET A 1 303 ? -9.188 -18.328 6.387 1 83.25 303 MET A N 1
ATOM 2406 C CA . MET A 1 303 ? -9.922 -18.406 7.648 1 83.25 303 MET A CA 1
ATOM 2407 C C . MET A 1 303 ? -9.609 -17.219 8.539 1 83.25 303 MET A C 1
ATOM 2409 O O . MET A 1 303 ? -10.492 -16.703 9.234 1 83.25 303 MET A O 1
ATOM 2413 N N . ALA A 1 304 ? -8.453 -16.828 8.516 1 82.88 304 ALA A N 1
ATOM 2414 C CA . ALA A 1 304 ? -8.086 -15.625 9.273 1 82.88 304 ALA A CA 1
ATOM 2415 C C . ALA A 1 304 ? -8.828 -14.398 8.742 1 82.88 304 ALA A C 1
ATOM 2417 O O . ALA A 1 304 ? -9.305 -13.578 9.531 1 82.88 304 ALA A O 1
ATOM 2418 N N . ALA A 1 305 ? -8.883 -14.297 7.414 1 85.81 305 ALA A N 1
ATOM 2419 C CA . ALA A 1 305 ? -9.609 -13.195 6.793 1 85.81 305 ALA A CA 1
ATOM 2420 C C . ALA A 1 305 ? -11.094 -13.258 7.129 1 85.81 305 ALA A C 1
ATOM 2422 O O . ALA A 1 305 ? -11.727 -12.227 7.375 1 85.81 305 ALA A O 1
ATOM 2423 N N . VAL A 1 306 ? -11.609 -14.461 7.172 1 86.31 306 VAL A N 1
ATOM 2424 C CA . VAL A 1 306 ? -13.016 -14.664 7.508 1 86.31 306 VAL A CA 1
ATOM 2425 C C . VAL A 1 306 ? -13.273 -14.219 8.945 1 86.31 306 VAL A C 1
ATOM 2427 O O . VAL A 1 306 ? -14.273 -13.555 9.227 1 86.31 306 VAL A O 1
ATOM 2430 N N . ASP A 1 307 ? -12.398 -14.531 9.781 1 87.44 307 ASP A N 1
ATOM 2431 C CA . ASP A 1 307 ? -12.539 -14.148 11.18 1 87.44 307 ASP A CA 1
ATOM 2432 C C . ASP A 1 307 ? -12.531 -12.625 11.336 1 87.44 307 ASP A C 1
ATOM 2434 O O . ASP A 1 307 ? -13.305 -12.078 12.125 1 87.44 307 ASP A O 1
ATOM 2438 N N . ARG A 1 308 ? -11.688 -12.008 10.594 1 85.75 308 ARG A N 1
ATOM 2439 C CA . ARG A 1 308 ? -11.609 -10.555 10.656 1 85.75 308 ARG A CA 1
ATOM 2440 C C . ARG A 1 308 ? -12.883 -9.906 10.125 1 85.75 308 ARG A C 1
ATOM 2442 O O . ARG A 1 308 ? -13.398 -8.961 10.727 1 85.75 308 ARG A O 1
ATOM 2449 N N . VAL A 1 309 ? -13.344 -10.375 9.07 1 88.06 309 VAL A N 1
ATOM 2450 C CA . VAL A 1 309 ? -14.539 -9.828 8.43 1 88.06 309 VAL A CA 1
ATOM 2451 C C . VAL A 1 309 ? -15.742 -10.016 9.352 1 88.06 309 VAL A C 1
ATOM 2453 O O . VAL A 1 309 ? -16.516 -9.078 9.562 1 88.06 309 VAL A O 1
ATOM 2456 N N . PHE A 1 310 ? -15.867 -11.148 9.953 1 88.56 310 PHE A N 1
ATOM 2457 C CA . PHE A 1 310 ? -17.031 -11.414 10.781 1 88.56 310 PHE A CA 1
ATOM 2458 C C . PHE A 1 310 ? -16.906 -10.727 12.133 1 88.56 310 PHE A C 1
ATOM 2460 O O . PHE A 1 310 ? -17.906 -10.406 12.781 1 88.56 310 PHE A O 1
ATOM 2467 N N . HIS A 1 311 ? -15.695 -10.492 12.5 1 89.06 311 HIS A N 1
ATOM 2468 C CA . HIS A 1 311 ? -15.5 -9.68 13.703 1 89.06 311 HIS A CA 1
ATOM 2469 C C . HIS A 1 311 ? -16.109 -8.297 13.531 1 89.06 311 HIS A C 1
ATOM 2471 O O . HIS A 1 311 ? -16.766 -7.789 14.445 1 89.06 311 HIS A O 1
ATOM 2477 N N . VAL A 1 312 ? -15.859 -7.773 12.391 1 89.75 312 VAL A N 1
ATOM 2478 C CA . VAL A 1 312 ? -16.406 -6.445 12.109 1 89.75 312 VAL A CA 1
ATOM 2479 C C . VAL A 1 312 ? -17.922 -6.523 11.992 1 89.75 312 VAL A C 1
ATOM 2481 O O . VAL A 1 312 ? -18.641 -5.652 12.5 1 89.75 312 VAL A O 1
ATOM 2484 N N . LEU A 1 313 ? -18.438 -7.512 11.367 1 89.88 313 LEU A N 1
ATOM 2485 C CA . LEU A 1 313 ? -19.875 -7.668 11.148 1 89.88 313 LEU A CA 1
ATOM 2486 C C . LEU A 1 313 ? -20.594 -7.883 12.477 1 89.88 313 LEU A C 1
ATOM 2488 O O . LEU A 1 313 ? -21.781 -7.539 12.609 1 89.88 313 LEU A O 1
ATOM 2492 N N . ASP A 1 314 ? -19.844 -8.375 13.43 1 90.94 314 ASP A N 1
ATOM 2493 C CA . ASP A 1 314 ? -20.469 -8.695 14.711 1 90.94 314 ASP A CA 1
ATOM 2494 C C . ASP A 1 314 ? -20.344 -7.523 15.688 1 90.94 314 ASP A C 1
ATOM 2496 O O . ASP A 1 314 ? -20.906 -7.562 16.781 1 90.94 314 ASP A O 1
ATOM 2500 N N . LEU A 1 315 ? -19.656 -6.531 15.266 1 90.94 315 LEU A N 1
ATOM 2501 C CA . LEU A 1 315 ? -19.562 -5.363 16.141 1 90.94 315 LEU A CA 1
ATOM 2502 C C . LEU A 1 315 ? -20.938 -4.727 16.328 1 90.94 315 LEU A C 1
ATOM 2504 O O . LEU A 1 315 ? -21.734 -4.664 15.398 1 90.94 315 LEU A O 1
ATOM 2508 N N . PRO A 1 316 ? -21.156 -4.359 17.5 1 90 316 PRO A N 1
ATOM 2509 C CA . PRO A 1 316 ? -22.469 -3.762 17.75 1 90 316 PRO A CA 1
ATOM 2510 C C . PRO A 1 316 ? -22.594 -2.359 17.156 1 90 316 PRO A C 1
ATOM 2512 O O . PRO A 1 316 ? -21.625 -1.589 17.172 1 90 316 PRO A O 1
ATOM 2515 N N . GLU A 1 317 ? -23.734 -2.125 16.609 1 90.56 317 GLU A N 1
ATOM 2516 C CA . GLU A 1 317 ? -24.109 -0.783 16.188 1 90.56 317 GLU A CA 1
ATOM 2517 C C . GLU A 1 317 ? -24.688 0.02 17.344 1 90.56 317 GLU A C 1
ATOM 2519 O O . GLU A 1 317 ? -25.875 -0.081 17.656 1 90.56 317 GLU A O 1
ATOM 2524 N N . THR A 1 318 ? -23.859 0.862 17.969 1 87.31 318 THR A N 1
ATOM 2525 C CA . THR A 1 318 ? -24.234 1.512 19.219 1 87.31 318 THR A CA 1
ATOM 2526 C C . THR A 1 318 ? -25.219 2.648 18.969 1 87.31 318 THR A C 1
ATOM 2528 O O . THR A 1 318 ? -26 3.002 19.859 1 87.31 318 THR A O 1
ATOM 2531 N N . ILE A 1 319 ? -25.172 3.236 17.828 1 91.44 319 ILE A N 1
ATOM 2532 C CA . ILE A 1 319 ? -26.062 4.34 17.516 1 91.44 319 ILE A CA 1
ATOM 2533 C C . ILE A 1 319 ? -27.125 3.875 16.516 1 91.44 319 ILE A C 1
ATOM 2535 O O . ILE A 1 319 ? -26.859 3.773 15.312 1 91.44 319 ILE A O 1
ATOM 2539 N N . LYS A 1 320 ? -28.266 3.531 17.016 1 90.75 320 LYS A N 1
ATOM 2540 C CA . LYS A 1 320 ? -29.391 3.078 16.203 1 90.75 320 LYS A CA 1
ATOM 2541 C C . LYS A 1 320 ? -30.688 3.691 16.688 1 90.75 320 LYS A C 1
ATOM 2543 O O . LYS A 1 320 ? -30.781 4.152 17.828 1 90.75 320 LYS A O 1
ATOM 2548 N N . ASP A 1 321 ? -31.547 3.748 15.734 1 93 321 ASP A N 1
ATOM 2549 C CA . ASP A 1 321 ? -32.875 4.254 16.078 1 93 321 ASP A CA 1
ATOM 2550 C C . ASP A 1 321 ? -33.562 3.338 17.078 1 93 321 ASP A C 1
ATOM 2552 O O . ASP A 1 321 ? -33.5 2.113 16.953 1 93 321 ASP A O 1
ATOM 2556 N N . ARG A 1 322 ? -34.062 3.973 18.109 1 92.12 322 ARG A N 1
ATOM 2557 C CA . ARG A 1 322 ? -34.938 3.197 19 1 92.12 322 ARG A CA 1
ATOM 2558 C C . ARG A 1 322 ? -36.156 2.672 18.234 1 92.12 322 ARG A C 1
ATOM 2560 O O . ARG A 1 322 ? -36.562 3.236 17.219 1 92.12 322 ARG A O 1
ATOM 2567 N N . PRO A 1 323 ? -36.688 1.48 18.625 1 91.31 323 PRO A N 1
ATOM 2568 C CA . PRO A 1 323 ? -37.812 0.891 17.906 1 91.31 323 PRO A CA 1
ATOM 2569 C C . PRO A 1 323 ? -39 1.849 17.781 1 91.31 323 PRO A C 1
ATOM 2571 O O . PRO A 1 323 ? -39.656 1.872 16.734 1 91.31 323 PRO A O 1
ATOM 2574 N N . GLU A 1 324 ? -39.188 2.748 18.75 1 91.69 324 GLU A N 1
ATOM 2575 C CA . GLU A 1 324 ? -40.312 3.66 18.703 1 91.69 324 GLU A CA 1
ATOM 2576 C C . GLU A 1 324 ? -39.875 5.09 18.406 1 91.69 324 GLU A C 1
ATOM 2578 O O . GLU A 1 324 ? -40.562 6.047 18.734 1 91.69 324 GLU A O 1
ATOM 2583 N N . ALA A 1 325 ? -38.781 5.117 17.688 1 92.56 325 ALA A N 1
ATOM 2584 C CA . ALA A 1 325 ? -38.281 6.461 17.406 1 92.56 325 ALA A CA 1
ATOM 2585 C C . ALA A 1 325 ? -39.156 7.141 16.344 1 92.56 325 ALA A C 1
ATOM 2587 O O . ALA A 1 325 ? -39.469 6.543 15.312 1 92.56 325 ALA A O 1
ATOM 2588 N N . ALA A 1 326 ? -39.594 8.344 16.641 1 93.69 326 ALA A N 1
ATOM 2589 C CA . ALA A 1 326 ? -40.406 9.125 15.688 1 93.69 326 ALA A CA 1
ATOM 2590 C C . ALA A 1 326 ? -39.5 10.07 14.883 1 93.69 326 ALA A C 1
ATOM 2592 O O . ALA A 1 326 ? -38.375 10.328 15.258 1 93.69 326 ALA A O 1
ATOM 2593 N N . ALA A 1 327 ? -40.031 10.477 13.695 1 95.31 327 ALA A N 1
ATOM 2594 C CA . ALA A 1 327 ? -39.312 11.484 12.914 1 95.31 327 ALA A CA 1
ATOM 2595 C C . ALA A 1 327 ? -39.312 12.836 13.609 1 95.31 327 ALA A C 1
ATOM 2597 O O . ALA A 1 327 ? -40.344 13.242 14.164 1 95.31 327 ALA A O 1
ATOM 2598 N N . LEU A 1 328 ? -38.188 13.461 13.695 1 94.88 328 LEU A N 1
ATOM 2599 C CA . LEU A 1 328 ? -38.156 14.812 14.25 1 94.88 328 LEU A CA 1
ATOM 2600 C C . LEU A 1 328 ? -38.906 15.789 13.367 1 94.88 328 LEU A C 1
ATOM 2602 O O . LEU A 1 328 ? -38.594 15.922 12.18 1 94.88 328 LEU A O 1
ATOM 2606 N N . PRO A 1 329 ? -39.875 16.406 13.938 1 93.31 329 PRO A N 1
ATOM 2607 C CA . PRO A 1 329 ? -40.594 17.406 13.141 1 93.31 329 PRO A CA 1
ATOM 2608 C C . PRO A 1 329 ? -39.719 18.594 12.773 1 93.31 329 PRO A C 1
ATOM 2610 O O . PRO A 1 329 ? -38.594 18.734 13.312 1 93.31 329 PRO A O 1
ATOM 2613 N N . ALA A 1 330 ? -40.25 19.344 11.789 1 93.31 330 ALA A N 1
ATOM 2614 C CA . ALA A 1 330 ? -39.5 20.547 11.414 1 93.31 330 ALA A CA 1
ATOM 2615 C C . ALA A 1 330 ? -39.188 21.406 12.641 1 93.31 330 ALA A C 1
ATOM 2617 O O . ALA A 1 330 ? -40.125 21.812 13.359 1 93.31 330 ALA A O 1
ATOM 2618 N N . THR A 1 331 ? -37.938 21.656 12.867 1 91.62 331 THR A N 1
ATOM 2619 C CA . THR A 1 331 ? -37.5 22.281 14.102 1 91.62 331 THR A CA 1
ATOM 2620 C C . THR A 1 331 ? -37.469 23.812 13.945 1 91.62 331 THR A C 1
ATOM 2622 O O . THR A 1 331 ? -37.281 24.312 12.836 1 91.62 331 THR A O 1
ATOM 2625 N N . ASP A 1 332 ? -37.625 24.453 15.078 1 92.69 332 ASP A N 1
ATOM 2626 C CA . ASP A 1 332 ? -37.438 25.891 15.141 1 92.69 332 ASP A CA 1
ATOM 2627 C C . ASP A 1 332 ? -36 26.266 15.469 1 92.69 332 ASP A C 1
ATOM 2629 O O . ASP A 1 332 ? -35.562 27.406 15.25 1 92.69 332 ASP A O 1
ATOM 2633 N N . GLY A 1 333 ? -35.281 25.297 15.922 1 95.25 333 GLY A N 1
ATOM 2634 C CA . GLY A 1 333 ? -33.875 25.531 16.156 1 95.25 333 GLY A CA 1
ATOM 2635 C C . GLY A 1 333 ? -33.531 25.719 17.625 1 95.25 333 GLY A C 1
ATOM 2636 O O . GLY A 1 333 ? -32.469 26.203 17.953 1 95.25 333 GLY A O 1
ATOM 2637 N N . HIS A 1 334 ? -34.5 25.391 18.531 1 97.38 334 HIS A N 1
ATOM 2638 C CA . HIS A 1 334 ? -34.219 25.438 19.969 1 97.38 334 HIS A CA 1
ATOM 2639 C C . HIS A 1 334 ? -33.438 24.234 20.438 1 97.38 334 HIS A C 1
ATOM 2641 O O . HIS A 1 334 ? -33.875 23.094 20.266 1 97.38 334 HIS A O 1
ATOM 2647 N N . VAL A 1 335 ? -32.219 24.406 20.938 1 97.94 335 VAL A N 1
ATOM 2648 C CA . VAL A 1 335 ? -31.359 23.328 21.391 1 97.94 335 VAL A CA 1
ATOM 2649 C C . VAL A 1 335 ? -31.031 23.5 22.859 1 97.94 335 VAL A C 1
ATOM 2651 O O . VAL A 1 335 ? -30.656 24.578 23.297 1 97.94 335 VAL A O 1
ATOM 2654 N N . GLU A 1 336 ? -31.203 22.438 23.609 1 97.81 336 GLU A N 1
ATOM 2655 C CA . GLU A 1 336 ? -30.953 22.484 25.047 1 97.81 336 GLU A CA 1
ATOM 2656 C C . GLU A 1 336 ? -30.125 21.297 25.5 1 97.81 336 GLU A C 1
ATOM 2658 O O . GLU A 1 336 ? -30.453 20.141 25.203 1 97.81 336 GLU A O 1
ATOM 2663 N N . LEU A 1 337 ? -29 21.547 26.078 1 97.75 337 LEU A N 1
ATOM 2664 C CA . LEU A 1 337 ? -28.219 20.531 26.781 1 97.75 337 LEU A CA 1
ATOM 2665 C C . LEU A 1 337 ? -28.516 20.547 28.281 1 97.75 337 LEU A C 1
ATOM 2667 O O . LEU A 1 337 ? -28.328 21.578 28.938 1 97.75 337 LEU A O 1
ATOM 2671 N N . ARG A 1 338 ? -28.984 19.438 28.75 1 97.44 338 ARG A N 1
ATOM 2672 C CA . ARG A 1 338 ? -29.359 19.328 30.156 1 97.44 338 ARG A CA 1
ATOM 2673 C C . ARG A 1 338 ? -28.391 18.422 30.922 1 97.44 338 ARG A C 1
ATOM 2675 O O . ARG A 1 338 ? -28.531 17.188 30.875 1 97.44 338 ARG A O 1
ATOM 2682 N N . HIS A 1 339 ? -27.5 19.047 31.719 1 96.81 339 HIS A N 1
ATOM 2683 C CA . HIS A 1 339 ? -26.547 18.328 32.594 1 96.81 339 HIS A CA 1
ATOM 2684 C C . HIS A 1 339 ? -25.844 17.219 31.812 1 96.81 339 HIS A C 1
ATOM 2686 O O . HIS A 1 339 ? -25.844 16.062 32.25 1 96.81 339 HIS A O 1
ATOM 2692 N N . VAL A 1 340 ? -25.328 17.578 30.734 1 97.19 340 VAL A N 1
ATOM 2693 C CA . VAL A 1 340 ? -24.734 16.625 29.797 1 97.19 340 VAL A CA 1
ATOM 2694 C C . VAL A 1 340 ? -23.328 16.25 30.25 1 97.19 340 VAL A C 1
ATOM 2696 O O . VAL A 1 340 ? -22.5 17.141 30.516 1 97.19 340 VAL A O 1
ATOM 2699 N N . SER A 1 341 ? -23.078 14.992 30.422 1 97.38 341 SER A N 1
ATOM 2700 C CA . SER A 1 341 ? -21.75 14.422 30.641 1 97.38 341 SER A CA 1
ATOM 2701 C C . SER A 1 341 ? -21.422 13.383 29.562 1 97.38 341 SER A C 1
ATOM 2703 O O . SER A 1 341 ? -22.297 12.703 29.062 1 97.38 341 SER A O 1
ATOM 2705 N N . PHE A 1 342 ? -20.156 13.336 29.188 1 96.19 342 PHE A N 1
ATOM 2706 C CA . PHE A 1 342 ? -19.766 12.43 28.109 1 96.19 342 PHE A CA 1
ATOM 2707 C C . PHE A 1 342 ? -18.328 11.969 28.281 1 96.19 342 PHE A C 1
ATOM 2709 O O . PHE A 1 342 ? -17.469 12.75 28.719 1 96.19 342 PHE A O 1
ATOM 2716 N N . GLU A 1 343 ? -18.141 10.742 27.984 1 94.25 343 GLU A N 1
ATOM 2717 C CA . GLU A 1 343 ? -16.812 10.133 27.984 1 94.25 343 GLU A CA 1
ATOM 2718 C C . GLU A 1 343 ? -16.547 9.383 26.688 1 94.25 343 GLU A C 1
ATOM 2720 O O . GLU A 1 343 ? -17.312 8.5 26.312 1 94.25 343 GLU A O 1
ATOM 2725 N N . TYR A 1 344 ? -15.477 9.781 25.969 1 87.31 344 TYR A N 1
ATOM 2726 C CA . TYR A 1 344 ? -15.078 8.984 24.812 1 87.31 344 TYR A CA 1
ATOM 2727 C C . TYR A 1 344 ? -14.617 7.594 25.25 1 87.31 344 TYR A C 1
ATOM 2729 O O . TYR A 1 344 ? -14.938 6.598 24.594 1 87.31 344 TYR A O 1
ATOM 2737 N N . LYS A 1 345 ? -13.711 7.668 26.219 1 85.5 345 LYS A N 1
ATOM 2738 C CA . LYS A 1 345 ? -13.242 6.457 26.875 1 85.5 345 LYS A CA 1
ATOM 2739 C C . LYS A 1 345 ? -13.758 6.383 28.312 1 85.5 345 LYS A C 1
ATOM 2741 O O . LYS A 1 345 ? -13.82 7.398 29.016 1 85.5 345 LYS A O 1
ATOM 2746 N N . LYS A 1 346 ? -14.008 5.164 28.625 1 86.06 346 LYS A N 1
ATOM 2747 C CA . LYS A 1 346 ? -14.547 4.984 29.969 1 86.06 346 LYS A CA 1
ATOM 2748 C C . LYS A 1 346 ? -13.57 5.473 31.031 1 86.06 346 LYS A C 1
ATOM 2750 O O . LYS A 1 346 ? -12.398 5.105 31.016 1 86.06 346 LYS A O 1
ATOM 2755 N N . GLY A 1 347 ? -13.977 6.359 31.781 1 86.25 347 GLY A N 1
ATOM 2756 C CA . GLY A 1 347 ? -13.164 6.844 32.875 1 86.25 347 GLY A CA 1
ATOM 2757 C C . GLY A 1 347 ? -12.531 8.195 32.625 1 86.25 347 GLY A C 1
ATOM 2758 O O . GLY A 1 347 ? -11.977 8.82 33.531 1 86.25 347 GLY A O 1
ATOM 2759 N N . VAL A 1 348 ? -12.562 8.656 31.422 1 88.19 348 VAL A N 1
ATOM 2760 C CA . VAL A 1 348 ? -11.977 9.953 31.078 1 88.19 348 VAL A CA 1
ATOM 2761 C C . VAL A 1 348 ? -13.07 10.891 30.562 1 88.19 348 VAL A C 1
ATOM 2763 O O . VAL A 1 348 ? -13.352 10.922 29.359 1 88.19 348 VAL A O 1
ATOM 2766 N N . PRO A 1 349 ? -13.516 11.664 31.453 1 91.25 349 PRO A N 1
ATOM 2767 C CA . PRO A 1 349 ? -14.609 12.539 31.031 1 91.25 349 PRO A CA 1
ATOM 2768 C C . PRO A 1 349 ? -14.148 13.641 30.094 1 91.25 349 PRO A C 1
ATOM 2770 O O . PRO A 1 349 ? -13.133 14.297 30.344 1 91.25 349 PRO A O 1
ATOM 2773 N N . ALA A 1 350 ? -14.828 13.766 29 1 93.5 350 ALA A N 1
ATOM 2774 C CA . ALA A 1 350 ? -14.594 14.875 28.062 1 93.5 350 ALA A CA 1
ATOM 2775 C C . ALA A 1 350 ? -15.477 16.078 28.406 1 93.5 350 ALA A C 1
ATOM 2777 O O . ALA A 1 350 ? -15.07 17.219 28.219 1 93.5 350 ALA A O 1
ATOM 2778 N N . LEU A 1 351 ? -16.703 15.82 28.828 1 96.06 351 LEU A N 1
ATOM 2779 C CA . LEU A 1 351 ? -17.641 16.828 29.312 1 96.06 351 LEU A CA 1
ATOM 2780 C C . LEU A 1 351 ? -18.203 16.422 30.672 1 96.06 351 LEU A C 1
ATOM 2782 O O . LEU A 1 351 ? -18.484 15.242 30.906 1 96.06 351 LEU A O 1
ATOM 2786 N N . VAL A 1 352 ? -18.297 17.438 31.562 1 96.38 352 VAL A N 1
ATOM 2787 C CA . VAL A 1 352 ? -18.828 17.172 32.906 1 96.38 352 VAL A CA 1
ATOM 2788 C C . VAL A 1 352 ? -19.969 18.141 33.188 1 96.38 352 VAL A C 1
ATOM 2790 O O . VAL A 1 352 ? -19.734 19.344 33.438 1 96.38 352 VAL A O 1
ATOM 2793 N N . ASP A 1 353 ? -21.125 17.672 33.25 1 95.81 353 ASP A N 1
ATOM 2794 C CA . ASP A 1 353 ? -22.312 18.391 33.719 1 95.81 353 ASP A CA 1
ATOM 2795 C C . ASP A 1 353 ? -22.469 19.703 32.969 1 95.81 353 ASP A C 1
ATOM 2797 O O . ASP A 1 353 ? -22.594 20.766 33.594 1 95.81 353 ASP A O 1
ATOM 2801 N N . VAL A 1 354 ? -22.516 19.625 31.688 1 96.44 354 VAL A N 1
ATOM 2802 C CA . VAL A 1 354 ? -22.625 20.828 30.859 1 96.44 354 VAL A CA 1
ATOM 2803 C C . VAL A 1 354 ? -24.094 21.125 30.578 1 96.44 354 VAL A C 1
ATOM 2805 O O . VAL A 1 354 ? -24.828 20.266 30.094 1 96.44 354 VAL A O 1
ATOM 2808 N N . SER A 1 355 ? -24.5 22.312 30.938 1 96.62 355 SER A N 1
ATOM 2809 C CA . SER A 1 355 ? -25.844 22.781 30.641 1 96.62 355 SER A CA 1
ATOM 2810 C C . SER A 1 355 ? -25.812 24.078 29.844 1 96.62 355 SER A C 1
ATOM 2812 O O . SER A 1 355 ? -25.109 25.016 30.203 1 96.62 355 SER A O 1
ATOM 2814 N N . LEU A 1 356 ? -26.516 24.031 28.703 1 95.69 356 LEU A N 1
ATOM 2815 C CA . LEU A 1 356 ? -26.609 25.234 27.891 1 95.69 356 LEU A CA 1
ATOM 2816 C C . LEU A 1 356 ? -27.906 25.25 27.094 1 95.69 356 LEU A C 1
ATOM 2818 O O . LEU A 1 356 ? -28.531 24.203 26.891 1 95.69 356 LEU A O 1
ATOM 2822 N N . GLU A 1 357 ? -28.297 26.469 26.75 1 95.88 357 GLU A N 1
ATOM 2823 C CA . GLU A 1 357 ? -29.516 26.656 25.969 1 95.88 357 GLU A CA 1
ATOM 2824 C C . GLU A 1 357 ? -29.281 27.641 24.812 1 95.88 357 GLU A C 1
ATOM 2826 O O . GLU A 1 357 ? -28.719 28.719 25.016 1 95.88 357 GLU A O 1
ATOM 2831 N N . ALA A 1 358 ? -29.656 27.172 23.672 1 96.75 358 ALA A N 1
ATOM 2832 C CA . ALA A 1 358 ? -29.625 28.031 22.484 1 96.75 358 ALA A CA 1
ATOM 2833 C C . ALA A 1 358 ? -31.031 28.266 21.953 1 96.75 358 ALA A C 1
ATOM 2835 O O . ALA A 1 358 ? -31.734 27.328 21.562 1 96.75 358 ALA A O 1
ATOM 2836 N N . LYS A 1 359 ? -31.422 29.5 21.953 1 96.38 359 LYS A N 1
ATOM 2837 C CA . LYS A 1 359 ? -32.719 29.859 21.422 1 96.38 359 LYS A CA 1
ATOM 2838 C C . LYS A 1 359 ? -32.688 29.906 19.891 1 96.38 359 LYS A C 1
ATOM 2840 O O . LYS A 1 359 ? -31.641 30.016 19.281 1 96.38 359 LYS A O 1
ATOM 2845 N N . PRO A 1 360 ? -33.938 29.781 19.297 1 96.62 360 PRO A N 1
ATOM 2846 C CA . PRO A 1 360 ? -33.969 29.797 17.828 1 96.62 360 PRO A CA 1
ATOM 2847 C C . PRO A 1 360 ? -33.375 31.047 17.219 1 96.62 360 PRO A C 1
ATOM 2849 O O . PRO A 1 360 ? -33.688 32.156 17.656 1 96.62 360 PRO A O 1
ATOM 2852 N N . GLY A 1 361 ? -32.375 30.844 16.328 1 94.31 361 GLY A N 1
ATOM 2853 C CA . GLY A 1 361 ? -31.781 31.953 15.578 1 94.31 361 GLY A CA 1
ATOM 2854 C C . GLY A 1 361 ? -30.562 32.531 16.25 1 94.31 361 GLY A C 1
ATOM 2855 O O . GLY A 1 361 ? -29.922 33.438 15.695 1 94.31 361 GLY A O 1
ATOM 2856 N N . GLN A 1 362 ? -30.219 32.031 17.406 1 95.19 362 GLN A N 1
ATOM 2857 C CA . GLN A 1 362 ? -29.094 32.594 18.172 1 95.19 362 GLN A CA 1
ATOM 2858 C C . GLN A 1 362 ? -27.766 32.031 17.672 1 95.19 362 GLN A C 1
ATOM 2860 O O . GLN A 1 362 ? -27.688 30.875 17.219 1 95.19 362 GLN A O 1
ATOM 2865 N N . MET A 1 363 ? -26.812 32.875 17.734 1 95.31 363 MET A N 1
ATOM 2866 C CA . MET A 1 363 ? -25.438 32.438 17.516 1 95.31 363 MET A CA 1
ATOM 2867 C C . MET A 1 363 ? -24.734 32.156 18.844 1 95.31 363 MET A C 1
ATOM 2869 O O . MET A 1 363 ? -24.547 33.094 19.641 1 95.31 363 MET A O 1
ATOM 2873 N N . VAL A 1 364 ? -24.406 30.922 19.047 1 95.75 364 VAL A N 1
ATOM 2874 C CA . VAL A 1 364 ? -23.734 30.484 20.266 1 95.75 364 VAL A CA 1
ATOM 2875 C C . VAL A 1 364 ? -22.281 30.125 19.953 1 95.75 364 VAL A C 1
ATOM 2877 O O . VAL A 1 364 ? -22.016 29.281 19.078 1 95.75 364 VAL A O 1
ATOM 2880 N N . ALA A 1 365 ? -21.375 30.719 20.656 1 95.06 365 ALA A N 1
ATOM 2881 C CA . ALA A 1 365 ? -19.953 30.484 20.406 1 95.06 365 ALA A CA 1
ATOM 2882 C C . ALA A 1 365 ? -19.312 29.734 21.578 1 95.06 365 ALA A C 1
ATOM 2884 O O . ALA A 1 365 ? -19.656 29.969 22.734 1 95.06 365 ALA A O 1
ATOM 2885 N N . PHE A 1 366 ? -18.453 28.844 21.234 1 93.94 366 PHE A N 1
ATOM 2886 C CA . PHE A 1 366 ? -17.641 28.109 22.219 1 93.94 366 PHE A CA 1
ATOM 2887 C C . PHE A 1 366 ? -16.172 28.516 22.125 1 93.94 366 PHE A C 1
ATOM 2889 O O . PHE A 1 366 ? -15.586 28.469 21.047 1 93.94 366 PHE A O 1
ATOM 2896 N N . VAL A 1 367 ? -15.625 28.938 23.297 1 90 367 VAL A N 1
ATOM 2897 C CA . VAL A 1 367 ? -14.227 29.328 23.344 1 90 367 VAL A CA 1
ATOM 2898 C C . VAL A 1 367 ? -13.531 28.625 24.5 1 90 367 VAL A C 1
ATOM 2900 O O . VAL A 1 367 ? -14.172 28.266 25.484 1 90 367 VAL A O 1
ATOM 2903 N N . GLY A 1 368 ? -12.297 28.375 24.328 1 86 368 GLY A N 1
ATOM 2904 C CA . GLY A 1 368 ? -11.5 27.719 25.359 1 86 368 GLY A CA 1
ATOM 2905 C C . GLY A 1 368 ? -10.227 27.094 24.812 1 86 368 GLY A C 1
ATOM 2906 O O . GLY A 1 368 ? -9.992 27.109 23.594 1 86 368 GLY A O 1
ATOM 2907 N N . PRO A 1 369 ? -9.445 26.641 25.703 1 79.5 369 PRO A N 1
ATOM 2908 C CA . PRO A 1 369 ? -8.203 26.016 25.25 1 79.5 369 PRO A CA 1
ATOM 2909 C C . PRO A 1 369 ? -8.445 24.719 24.469 1 79.5 369 PRO A C 1
ATOM 2911 O O . PRO A 1 369 ? -9.57 24.219 24.438 1 79.5 369 PRO A O 1
ATOM 2914 N N . SER A 1 370 ? -7.426 24.297 23.734 1 74.81 370 SER A N 1
ATOM 2915 C CA . SER A 1 370 ? -7.52 23.047 23 1 74.81 370 SER A CA 1
ATOM 2916 C C . SER A 1 370 ? -7.805 21.859 23.922 1 74.81 370 SER A C 1
ATOM 2918 O O . SER A 1 370 ? -7.234 21.781 25.016 1 74.81 370 SER A O 1
ATOM 2920 N N . GLY A 1 371 ? -8.695 21.062 23.531 1 78.06 371 GLY A N 1
ATOM 2921 C CA . GLY A 1 371 ? -9.023 19.891 24.312 1 78.06 371 GLY A CA 1
ATOM 2922 C C . GLY A 1 371 ? -10.023 20.156 25.422 1 78.06 371 GLY A C 1
ATOM 2923 O O . GLY A 1 371 ? -10.312 19.281 26.234 1 78.06 371 GLY A O 1
ATOM 2924 N N . ALA A 1 372 ? -10.547 21.359 25.406 1 83.75 372 ALA A N 1
ATOM 2925 C CA . ALA A 1 372 ? -11.445 21.734 26.484 1 83.75 372 ALA A CA 1
ATOM 2926 C C . ALA A 1 372 ? -12.797 21.047 26.359 1 83.75 372 ALA A C 1
ATOM 2928 O O . ALA A 1 372 ? -13.57 20.984 27.312 1 83.75 372 ALA A O 1
ATOM 2929 N N . GLY A 1 373 ? -13.133 20.531 25.172 1 88.5 373 GLY A N 1
ATOM 2930 C CA . GLY A 1 373 ? -14.398 19.828 24.984 1 88.5 373 GLY A CA 1
ATOM 2931 C C . GLY A 1 373 ? -15.297 20.5 23.969 1 88.5 373 GLY A C 1
ATOM 2932 O O . GLY A 1 373 ? -16.438 20.062 23.75 1 88.5 373 GLY A O 1
ATOM 2933 N N . LYS A 1 374 ? -14.891 21.484 23.312 1 89.56 374 LYS A N 1
ATOM 2934 C CA . LYS A 1 374 ? -15.68 22.25 22.359 1 89.56 374 LYS A CA 1
ATOM 2935 C C . LYS A 1 374 ? -16.172 21.359 21.219 1 89.56 374 LYS A C 1
ATOM 2937 O O . LYS A 1 374 ? -17.375 21.328 20.922 1 89.56 374 LYS A O 1
ATOM 2942 N N . SER A 1 375 ? -15.273 20.594 20.609 1 88.75 375 SER A N 1
ATOM 2943 C CA . SER A 1 375 ? -15.617 19.734 19.484 1 88.75 375 SER A CA 1
ATOM 2944 C C . SER A 1 375 ? -16.516 18.578 19.922 1 88.75 375 SER A C 1
ATOM 2946 O O . SER A 1 375 ? -17.312 18.062 19.125 1 88.75 375 SER A O 1
ATOM 2948 N N . THR A 1 376 ? -16.406 18.203 21.188 1 92.69 376 THR A N 1
ATOM 2949 C CA . THR A 1 376 ? -17.266 17.156 21.734 1 92.69 376 THR A CA 1
ATOM 2950 C C . THR A 1 376 ? -18.719 17.578 21.688 1 92.69 376 THR A C 1
ATOM 2952 O O . THR A 1 376 ? -19.594 16.781 21.312 1 92.69 376 THR A O 1
ATOM 2955 N N . ILE A 1 377 ? -18.938 18.812 22.031 1 94.06 377 ILE A N 1
ATOM 2956 C CA . ILE A 1 377 ? -20.312 19.328 22 1 94.06 377 ILE A CA 1
ATOM 2957 C C . ILE A 1 377 ? -20.844 19.297 20.578 1 94.06 377 ILE A C 1
ATOM 2959 O O . ILE A 1 377 ? -21.969 18.859 20.328 1 94.06 377 ILE A O 1
ATOM 2963 N N . ALA A 1 378 ? -20.016 19.656 19.656 1 92.25 378 ALA A N 1
ATOM 2964 C CA . ALA A 1 378 ? -20.375 19.688 18.234 1 92.25 378 ALA A CA 1
ATOM 2965 C C . ALA A 1 378 ? -20.688 18.281 17.719 1 92.25 378 ALA A C 1
ATOM 2967 O O . ALA A 1 378 ? -21.484 18.125 16.797 1 92.25 378 ALA A O 1
ATOM 2968 N N . ASN A 1 379 ? -20.188 17.281 18.328 1 93.5 379 ASN A N 1
ATOM 2969 C CA . ASN A 1 379 ? -20.375 15.891 17.891 1 93.5 379 ASN A CA 1
ATOM 2970 C C . ASN A 1 379 ? -21.625 15.281 18.531 1 93.5 379 ASN A C 1
ATOM 2972 O O . ASN A 1 379 ? -22.203 14.344 17.984 1 93.5 379 ASN A O 1
ATOM 2976 N N . LEU A 1 380 ? -22 15.805 19.641 1 95.94 380 LEU A N 1
ATOM 2977 C CA . LEU A 1 380 ? -23.109 15.227 20.391 1 95.94 380 LEU A CA 1
ATOM 2978 C C . LEU A 1 380 ? -24.438 15.719 19.844 1 95.94 380 LEU A C 1
ATOM 2980 O O . LEU A 1 380 ? -25.422 14.977 19.859 1 95.94 380 LEU A O 1
ATOM 2984 N N . ILE A 1 381 ? -24.438 16.906 19.328 1 96.12 381 ILE A N 1
ATOM 2985 C CA . ILE A 1 381 ? -25.688 17.516 18.875 1 96.12 381 ILE A CA 1
ATOM 2986 C C . ILE A 1 381 ? -26.266 16.719 17.703 1 96.12 381 ILE A C 1
ATOM 2988 O O . ILE A 1 381 ? -27.438 16.344 17.719 1 96.12 381 ILE A O 1
ATOM 2992 N N . PRO A 1 382 ? -25.438 16.344 16.719 1 96 382 PRO A N 1
ATOM 2993 C CA . PRO A 1 382 ? -25.953 15.5 15.641 1 96 382 PRO A CA 1
ATOM 2994 C C . PRO A 1 382 ? -26.016 14.023 16.016 1 96 382 PRO A C 1
ATOM 2996 O O . PRO A 1 382 ? -26.281 13.172 15.164 1 96 382 PRO A O 1
ATOM 2999 N N . ARG A 1 383 ? -25.719 13.719 17.203 1 96.31 383 ARG A N 1
ATOM 3000 C CA . ARG A 1 383 ? -25.766 12.375 17.781 1 96.31 383 ARG A CA 1
ATOM 3001 C C . ARG A 1 383 ? -24.781 11.445 17.078 1 96.31 383 ARG A C 1
ATOM 3003 O O . ARG A 1 383 ? -25.125 10.32 16.719 1 96.31 383 ARG A O 1
ATOM 3010 N N . PHE A 1 384 ? -23.672 11.984 16.781 1 94.12 384 PHE A N 1
ATOM 3011 C CA . PHE A 1 384 ? -22.594 11.102 16.375 1 94.12 384 PHE A CA 1
ATOM 3012 C C . PHE A 1 384 ? -22.172 10.195 17.516 1 94.12 384 PHE A C 1
ATOM 3014 O O . PHE A 1 384 ? -21.625 9.109 17.297 1 94.12 384 PHE A O 1
ATOM 3021 N N . TYR A 1 385 ? -22.406 10.719 18.719 1 94 385 TYR A N 1
ATOM 3022 C CA . TYR A 1 385 ? -22.234 10.008 19.969 1 94 385 TYR A CA 1
ATOM 3023 C C . TYR A 1 385 ? -23.453 10.164 20.859 1 94 385 TYR A C 1
ATOM 3025 O O . TYR A 1 385 ? -24.188 11.156 20.766 1 94 385 TYR A O 1
ATOM 3033 N N . ASP A 1 386 ? -23.609 9.18 21.672 1 94.56 386 ASP A N 1
ATOM 3034 C CA . ASP A 1 386 ? -24.656 9.305 22.688 1 94.56 386 ASP A CA 1
ATOM 3035 C C . ASP A 1 386 ? -24.094 9.789 24.016 1 94.56 386 ASP A C 1
ATOM 3037 O O . ASP A 1 386 ? -22.984 9.398 24.406 1 94.56 386 ASP A O 1
ATOM 3041 N N . VAL A 1 387 ? -24.828 10.617 24.594 1 95.75 387 VAL A N 1
ATOM 3042 C CA . VAL A 1 387 ? -24.406 11.188 25.859 1 95.75 387 VAL A CA 1
ATOM 3043 C C . VAL A 1 387 ? -24.344 10.086 26.922 1 95.75 387 VAL A C 1
ATOM 3045 O O . VAL A 1 387 ? -25.109 9.109 26.859 1 95.75 387 VAL A O 1
ATOM 3048 N N . THR A 1 388 ? -23.422 10.211 27.875 1 94.94 388 THR A N 1
ATOM 3049 C CA . THR A 1 388 ? -23.297 9.258 28.969 1 94.94 388 THR A CA 1
ATOM 3050 C C . THR A 1 388 ? -24.344 9.555 30.047 1 94.94 388 THR A C 1
ATOM 3052 O O . THR A 1 388 ? -24.938 8.633 30.609 1 94.94 388 THR A O 1
ATOM 3055 N N . GLU A 1 389 ? -24.438 10.797 30.422 1 96.06 389 GLU A N 1
ATOM 3056 C CA . GLU A 1 389 ? -25.438 11.281 31.375 1 96.06 389 GLU A CA 1
ATOM 3057 C C . GLU A 1 389 ? -26.078 12.57 30.859 1 96.06 389 GLU A C 1
ATOM 3059 O O . GLU A 1 389 ? -25.484 13.305 30.078 1 96.06 389 GLU A O 1
ATOM 3064 N N . GLY A 1 390 ? -27.328 12.734 31.219 1 97.12 390 GLY A N 1
ATOM 3065 C CA . GLY A 1 390 ? -28.047 13.922 30.797 1 97.12 390 GLY A CA 1
ATOM 3066 C C . GLY A 1 390 ? -28.812 13.719 29.5 1 97.12 390 GLY A C 1
ATOM 3067 O O . GLY A 1 390 ? -29.188 12.594 29.172 1 97.12 390 GLY A O 1
ATOM 3068 N N . ALA A 1 391 ? -29.188 14.891 28.891 1 97.62 391 ALA A N 1
ATOM 3069 C CA . ALA A 1 391 ? -29.969 14.797 27.656 1 97.62 391 ALA A CA 1
ATOM 3070 C C . ALA A 1 391 ? -29.781 16.031 26.781 1 97.62 391 ALA A C 1
ATOM 3072 O O . ALA A 1 391 ? -29.484 17.125 27.297 1 97.62 391 ALA A O 1
ATOM 3073 N N . ILE A 1 392 ? -29.891 15.797 25.578 1 97.81 392 ILE A N 1
ATOM 3074 C CA . ILE A 1 392 ? -29.922 16.875 24.609 1 97.81 392 ILE A CA 1
ATOM 3075 C C . ILE A 1 392 ? -31.281 16.938 23.938 1 97.81 392 ILE A C 1
ATOM 3077 O O . ILE A 1 392 ? -31.781 15.93 23.422 1 97.81 392 ILE A O 1
ATOM 3081 N N . LEU A 1 393 ? -31.812 18.125 24 1 97.88 393 LEU A N 1
ATOM 3082 C CA . LEU A 1 393 ? -33.156 18.297 23.453 1 97.88 393 LEU A CA 1
ATOM 3083 C C . LEU A 1 393 ? -33.156 19.297 22.312 1 97.88 393 LEU A C 1
ATOM 3085 O O . LEU A 1 393 ? -32.469 20.312 22.375 1 97.88 393 LEU A O 1
ATOM 3089 N N . ILE A 1 394 ? -33.938 18.984 21.312 1 97.62 394 ILE A N 1
ATOM 3090 C CA . ILE A 1 394 ? -34.219 19.906 20.219 1 97.62 394 ILE A CA 1
ATOM 3091 C C . ILE A 1 394 ? -35.719 20.172 20.141 1 97.62 394 ILE A C 1
ATOM 3093 O O . ILE A 1 394 ? -36.5 19.266 19.875 1 97.62 394 ILE A O 1
ATOM 3097 N N . ASP A 1 395 ? -36.094 21.375 20.391 1 96.56 395 ASP A N 1
ATOM 3098 C CA . ASP A 1 395 ? -37.5 21.781 20.469 1 96.56 395 ASP A CA 1
ATOM 3099 C C . ASP A 1 395 ? -38.281 20.875 21.406 1 96.56 395 ASP A C 1
ATOM 3101 O O . ASP A 1 395 ? -39.375 20.406 21.078 1 96.56 395 ASP A O 1
ATOM 3105 N N . GLY A 1 396 ? -37.625 20.484 22.391 1 94.56 396 GLY A N 1
ATOM 3106 C CA . GLY A 1 396 ? -38.281 19.719 23.438 1 94.56 396 GLY A CA 1
ATOM 3107 C C . GLY A 1 396 ? -38.188 18.219 23.219 1 94.56 396 GLY A C 1
ATOM 3108 O O . GLY A 1 396 ? -38.531 17.438 24.109 1 94.56 396 GLY A O 1
ATOM 3109 N N . HIS A 1 397 ? -37.719 17.75 22.156 1 96.12 397 HIS A N 1
ATOM 3110 C CA . HIS A 1 397 ? -37.594 16.328 21.859 1 96.12 397 HIS A CA 1
ATOM 3111 C C . HIS A 1 397 ? -36.188 15.836 22.172 1 96.12 397 HIS A C 1
ATOM 3113 O O . HIS A 1 397 ? -35.188 16.422 21.719 1 96.12 397 HIS A O 1
ATOM 3119 N N . ASP A 1 398 ? -36.156 14.781 22.906 1 96.56 398 ASP A N 1
ATOM 3120 C CA . ASP A 1 398 ? -34.844 14.141 23.109 1 96.56 398 ASP A CA 1
ATOM 3121 C C . ASP A 1 398 ? -34.312 13.562 21.797 1 96.56 398 ASP A C 1
ATOM 3123 O O . ASP A 1 398 ? -35.031 12.867 21.078 1 96.56 398 ASP A O 1
ATOM 3127 N N . ILE A 1 399 ? -33.031 13.836 21.562 1 96.69 399 ILE A N 1
ATOM 3128 C CA . ILE A 1 399 ? -32.469 13.445 20.281 1 96.69 399 ILE A CA 1
ATOM 3129 C C . ILE A 1 399 ? -32.375 11.922 20.203 1 96.69 399 ILE A C 1
ATOM 3131 O O . ILE A 1 399 ? -32.25 11.359 19.109 1 96.69 399 ILE A O 1
ATOM 3135 N N . ARG A 1 400 ? -32.469 11.125 21.281 1 95.06 400 ARG A N 1
ATOM 3136 C CA . ARG A 1 400 ? -32.406 9.672 21.297 1 95.06 400 ARG A CA 1
ATOM 3137 C C . ARG A 1 400 ? -33.781 9.07 20.938 1 95.06 400 ARG A C 1
ATOM 3139 O O . ARG A 1 400 ? -33.875 7.891 20.578 1 95.06 400 ARG A O 1
ATOM 3146 N N . ASP A 1 401 ? -34.781 9.953 20.906 1 95.75 401 ASP A N 1
ATOM 3147 C CA . ASP A 1 401 ? -36.156 9.469 20.672 1 95.75 401 ASP A CA 1
ATOM 3148 C C . ASP A 1 401 ? -36.594 9.781 19.25 1 95.75 401 ASP A C 1
ATOM 3150 O O . ASP A 1 401 ? -37.75 9.484 18.875 1 95.75 401 ASP A O 1
ATOM 3154 N N . VAL A 1 402 ? -35.781 10.312 18.516 1 95.94 402 VAL A N 1
ATOM 3155 C CA . VAL A 1 402 ? -36.094 10.602 17.125 1 95.94 402 VAL A CA 1
ATOM 3156 C C . VAL A 1 402 ? -35.156 9.828 16.203 1 95.94 402 VAL A C 1
ATOM 3158 O O . VAL A 1 402 ? -34.125 9.312 16.641 1 95.94 402 VAL A O 1
ATOM 3161 N N . THR A 1 403 ? -35.625 9.711 14.961 1 96.12 403 THR A N 1
ATOM 3162 C CA . THR A 1 403 ? -34.781 8.984 14.008 1 96.12 403 THR A CA 1
ATOM 3163 C C . THR A 1 403 ? -33.531 9.789 13.664 1 96.12 403 THR A C 1
ATOM 3165 O O . THR A 1 403 ? -33.594 11.016 13.555 1 96.12 403 THR A O 1
ATOM 3168 N N . ILE A 1 404 ? -32.469 9.109 13.477 1 95.31 404 ILE A N 1
ATOM 3169 C CA . ILE A 1 404 ? -31.172 9.727 13.195 1 95.31 404 ILE A CA 1
ATOM 3170 C C . ILE A 1 404 ? -31.25 10.5 11.883 1 95.31 404 ILE A C 1
ATOM 3172 O O . ILE A 1 404 ? -30.734 11.617 11.781 1 95.31 404 ILE A O 1
ATOM 3176 N N . ALA A 1 405 ? -31.953 9.969 10.914 1 94.56 405 ALA A N 1
ATOM 3177 C CA . ALA A 1 405 ? -32.062 10.586 9.602 1 94.56 405 ALA A CA 1
ATOM 3178 C C . ALA A 1 405 ? -32.781 11.93 9.68 1 94.56 405 ALA A C 1
ATOM 3180 O O . ALA A 1 405 ? -32.344 12.914 9.07 1 94.56 405 ALA A O 1
ATOM 3181 N N . SER A 1 406 ? -33.844 11.938 10.477 1 95.69 406 SER A N 1
ATOM 3182 C CA . SER A 1 406 ? -34.594 13.164 10.617 1 95.69 406 SER A CA 1
ATOM 3183 C C . SER A 1 406 ? -33.844 14.211 11.414 1 95.69 406 SER A C 1
ATOM 3185 O O . SER A 1 406 ? -33.938 15.414 11.141 1 95.69 406 SER A O 1
ATOM 3187 N N . LEU A 1 407 ? -33.094 13.742 12.328 1 96.62 407 LEU A N 1
ATOM 3188 C CA . LEU A 1 407 ? -32.281 14.641 13.156 1 96.62 407 LEU A CA 1
ATOM 3189 C C . LEU A 1 407 ? -31.188 15.281 12.328 1 96.62 407 LEU A C 1
ATOM 3191 O O . LEU A 1 407 ? -31.109 16.516 12.242 1 96.62 407 LEU A O 1
ATOM 3195 N N . ARG A 1 408 ? -30.438 14.477 11.711 1 95.81 408 ARG A N 1
ATOM 3196 C CA . ARG A 1 408 ? -29.281 14.961 10.961 1 95.81 408 ARG A CA 1
ATOM 3197 C C . ARG A 1 408 ? -29.719 15.695 9.695 1 95.81 408 ARG A C 1
ATOM 3199 O O . ARG A 1 408 ? -28.984 16.562 9.203 1 95.81 408 ARG A O 1
ATOM 3206 N N . GLY A 1 409 ? -30.891 15.375 9.281 1 94.81 409 GLY A N 1
ATOM 3207 C CA . GLY A 1 409 ? -31.422 16.078 8.125 1 94.81 409 GLY A CA 1
ATOM 3208 C C . GLY A 1 409 ? -31.656 17.562 8.383 1 94.81 409 GLY A C 1
ATOM 3209 O O . GLY A 1 409 ? -31.641 18.359 7.449 1 94.81 409 GLY A O 1
ATOM 3210 N N . GLN A 1 410 ? -31.734 17.938 9.617 1 95.56 410 GLN A N 1
ATOM 3211 C CA . GLN A 1 410 ? -32.062 19.312 9.969 1 95.56 410 GLN A CA 1
ATOM 3212 C C . GLN A 1 410 ? -30.844 20.016 10.562 1 95.56 410 GLN A C 1
ATOM 3214 O O . GLN A 1 410 ? -30.953 21.156 11.031 1 95.56 410 GLN A O 1
ATOM 3219 N N . ILE A 1 411 ? -29.766 19.312 10.508 1 96.31 411 ILE A N 1
ATOM 3220 C CA . ILE A 1 411 ? -28.531 19.875 11.062 1 96.31 411 ILE A CA 1
ATOM 3221 C C . ILE A 1 411 ? -27.469 19.969 9.961 1 96.31 411 ILE A C 1
ATOM 3223 O O . ILE A 1 411 ? -27.281 19.031 9.188 1 96.31 411 ILE A O 1
ATOM 3227 N N . GLY A 1 412 ? -26.906 21.125 9.789 1 94.88 412 GLY A N 1
ATOM 3228 C CA . GLY A 1 412 ? -25.766 21.328 8.898 1 94.88 412 GLY A CA 1
ATOM 3229 C C . GLY A 1 412 ? -24.453 21.469 9.633 1 94.88 412 GLY A C 1
ATOM 3230 O O . GLY A 1 412 ? -24.391 22.078 10.695 1 94.88 412 GLY A O 1
ATOM 3231 N N . ILE A 1 413 ? -23.438 20.828 9.07 1 93.5 413 ILE A N 1
ATOM 3232 C CA . ILE A 1 413 ? -22.125 20.875 9.727 1 93.5 413 ILE A CA 1
ATOM 3233 C C . ILE A 1 413 ? -21.062 21.328 8.727 1 93.5 413 ILE A C 1
ATOM 3235 O O . ILE A 1 413 ? -21 20.828 7.609 1 93.5 413 ILE A O 1
ATOM 3239 N N . VAL A 1 414 ? -20.328 22.312 9.086 1 91.25 414 VAL A N 1
ATOM 3240 C CA . VAL A 1 414 ? -19.125 22.734 8.375 1 91.25 414 VAL A CA 1
ATOM 3241 C C . VAL A 1 414 ? -17.891 22.375 9.195 1 91.25 414 VAL A C 1
ATOM 3243 O O . VAL A 1 414 ? -17.594 23.047 10.195 1 91.25 414 VAL A O 1
ATOM 3246 N N . PRO A 1 415 ? -17.188 21.391 8.758 1 87.31 415 PRO A N 1
ATOM 3247 C CA . PRO A 1 415 ? -16.062 20.891 9.562 1 87.31 415 PRO A CA 1
ATOM 3248 C C . PRO A 1 415 ? -14.812 21.734 9.43 1 87.31 415 PRO A C 1
ATOM 3250 O O . PRO A 1 415 ? -14.742 22.625 8.57 1 87.31 415 PRO A O 1
ATOM 3253 N N . GLN A 1 416 ? -13.883 21.391 10.375 1 78.19 416 GLN A N 1
ATOM 3254 C CA . GLN A 1 416 ? -12.578 22.047 10.359 1 78.19 416 GLN A CA 1
ATOM 3255 C C . GLN A 1 416 ? -11.797 21.688 9.102 1 78.19 416 GLN A C 1
ATOM 3257 O O . GLN A 1 416 ? -11.281 22.578 8.414 1 78.19 416 GLN A O 1
ATOM 3262 N N . GLU A 1 417 ? -11.797 20.391 8.852 1 78.12 417 GLU A N 1
ATOM 3263 C CA . GLU A 1 417 ? -11.164 19.891 7.633 1 78.12 417 GLU A CA 1
ATOM 3264 C C . GLU A 1 417 ? -12.211 19.484 6.602 1 78.12 417 GLU A C 1
ATOM 3266 O O . GLU A 1 417 ? -13.039 18.609 6.863 1 78.12 417 GLU A O 1
ATOM 3271 N N . THR A 1 418 ? -12.062 20.234 5.477 1 80.88 418 THR A N 1
ATOM 3272 C CA . THR A 1 418 ? -13.07 19.984 4.453 1 80.88 418 THR A CA 1
ATOM 3273 C C . THR A 1 418 ? -12.602 18.891 3.492 1 80.88 418 THR A C 1
ATOM 3275 O O . THR A 1 418 ? -11.477 18.938 2.996 1 80.88 418 THR A O 1
ATOM 3278 N N . MET A 1 419 ? -13.492 17.938 3.344 1 84.81 419 MET A N 1
ATOM 3279 C CA . MET A 1 419 ? -13.219 16.875 2.379 1 84.81 419 MET A CA 1
ATOM 3280 C C . MET A 1 419 ? -14.172 16.969 1.191 1 84.81 419 MET A C 1
ATOM 3282 O O . MET A 1 419 ? -15.367 17.172 1.368 1 84.81 419 MET A O 1
ATOM 3286 N N . LEU A 1 420 ? -13.57 17.047 0.044 1 88 420 LEU A N 1
ATOM 3287 C CA . LEU A 1 420 ? -14.367 17.031 -1.178 1 88 420 LEU A CA 1
ATOM 3288 C C . LEU A 1 420 ? -14.305 15.656 -1.847 1 88 420 LEU A C 1
ATOM 3290 O O . LEU A 1 420 ? -13.258 15.008 -1.839 1 88 420 LEU A O 1
ATOM 3294 N N . PHE A 1 421 ? -15.43 15.266 -2.352 1 89.5 421 PHE A N 1
ATOM 3295 C CA . PHE A 1 421 ? -15.5 14.008 -3.088 1 89.5 421 PHE A CA 1
ATOM 3296 C C . PHE A 1 421 ? -14.844 14.141 -4.457 1 89.5 421 PHE A C 1
ATOM 3298 O O . PHE A 1 421 ? -14.758 15.242 -5 1 89.5 421 PHE A O 1
ATOM 3305 N N . SER A 1 422 ? -14.375 13.008 -4.969 1 87.56 422 SER A N 1
ATOM 3306 C CA . SER A 1 422 ? -13.828 12.992 -6.32 1 87.56 422 SER A CA 1
ATOM 3307 C C . SER A 1 422 ? -14.93 13.062 -7.367 1 87.56 422 SER A C 1
ATOM 3309 O O . SER A 1 422 ? -15.266 12.055 -7.992 1 87.56 422 SER A O 1
ATOM 3311 N N . ALA A 1 423 ? -15.406 14.148 -7.531 1 89.69 423 ALA A N 1
ATOM 3312 C CA . ALA A 1 423 ? -16.5 14.461 -8.453 1 89.69 423 ALA A CA 1
ATOM 3313 C C . ALA A 1 423 ? -16.422 15.906 -8.922 1 89.69 423 ALA A C 1
ATOM 3315 O O . ALA A 1 423 ? -15.438 16.609 -8.664 1 89.69 423 ALA A O 1
ATOM 3316 N N . THR A 1 424 ? -17.422 16.297 -9.641 1 94.25 424 THR A N 1
ATOM 3317 C CA . THR A 1 424 ? -17.438 17.672 -10.125 1 94.25 424 THR A CA 1
ATOM 3318 C C . THR A 1 424 ? -17.812 18.641 -9 1 94.25 424 THR A C 1
ATOM 3320 O O . THR A 1 424 ? -18.359 18.219 -7.973 1 94.25 424 THR A O 1
ATOM 3323 N N . VAL A 1 425 ? -17.453 19.875 -9.203 1 95.94 425 VAL A N 1
ATOM 3324 C CA . VAL A 1 425 ? -17.844 20.906 -8.242 1 95.94 425 VAL A CA 1
ATOM 3325 C C . VAL A 1 425 ? -19.359 20.906 -8.062 1 95.94 425 VAL A C 1
ATOM 3327 O O . VAL A 1 425 ? -19.859 21 -6.941 1 95.94 425 VAL A O 1
ATOM 3330 N N . ARG A 1 426 ? -20.031 20.719 -9.148 1 96.75 426 ARG A N 1
ATOM 3331 C CA . ARG A 1 426 ? -21.5 20.688 -9.125 1 96.75 426 ARG A CA 1
ATOM 3332 C C . ARG A 1 4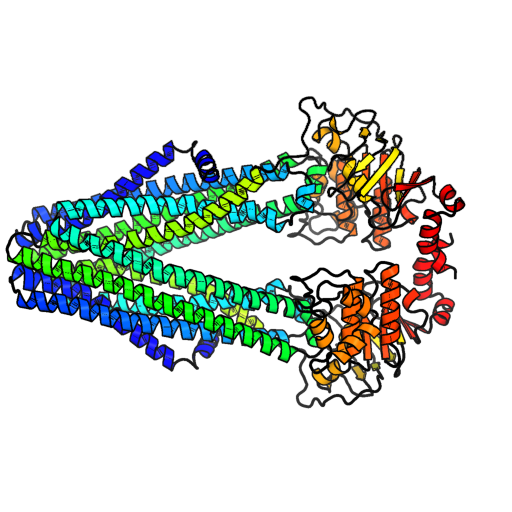26 ? -22 19.531 -8.25 1 96.75 426 ARG A C 1
ATOM 3334 O O . ARG A 1 426 ? -22.891 19.734 -7.426 1 96.75 426 ARG A O 1
ATOM 3341 N N . GLU A 1 427 ? -21.469 18.453 -8.438 1 94.56 427 GLU A N 1
ATOM 3342 C CA . GLU A 1 427 ? -21.891 17.266 -7.691 1 94.56 427 GLU A CA 1
ATOM 3343 C C . GLU A 1 427 ? -21.562 17.391 -6.211 1 94.56 427 GLU A C 1
ATOM 3345 O O . GLU A 1 427 ? -22.312 16.922 -5.355 1 94.56 427 GLU A O 1
ATOM 3350 N N . ASN A 1 428 ? -20.422 18 -5.93 1 95.25 428 ASN A N 1
ATOM 3351 C CA . ASN A 1 428 ? -20.031 18.219 -4.539 1 95.25 428 ASN A CA 1
ATOM 3352 C C . ASN A 1 428 ? -21.031 19.125 -3.82 1 95.25 428 ASN A C 1
ATOM 3354 O O . ASN A 1 428 ? -21.375 18.891 -2.664 1 95.25 428 ASN A O 1
ATOM 3358 N N . ILE A 1 429 ? -21.453 20.141 -4.551 1 96.88 429 ILE A N 1
ATOM 3359 C CA . ILE A 1 429 ? -22.422 21.047 -3.959 1 96.88 429 ILE A CA 1
ATOM 3360 C C . ILE A 1 429 ? -23.797 20.375 -3.879 1 96.88 429 ILE A C 1
ATOM 3362 O O . ILE A 1 429 ? -24.469 20.453 -2.852 1 96.88 429 ILE A O 1
ATOM 3366 N N . ARG A 1 430 ? -24.156 19.672 -4.918 1 96.56 430 ARG A N 1
ATOM 3367 C CA . ARG A 1 430 ? -25.453 19 -4.984 1 96.56 430 ARG A CA 1
ATOM 3368 C C . ARG A 1 430 ? -25.562 17.922 -3.92 1 96.56 430 ARG A C 1
ATOM 3370 O O . ARG A 1 430 ? -26.672 17.469 -3.598 1 96.56 430 ARG A O 1
ATOM 3377 N N . TYR A 1 431 ? -24.484 17.531 -3.361 1 94.62 431 TYR A N 1
ATOM 3378 C CA . TYR A 1 431 ? -24.453 16.547 -2.295 1 94.62 431 TYR A CA 1
ATOM 3379 C C . TYR A 1 431 ? -25.25 17.016 -1.087 1 94.62 431 TYR A C 1
ATOM 3381 O O . TYR A 1 431 ? -25.703 16.203 -0.271 1 94.62 431 TYR A O 1
ATOM 3389 N N . GLY A 1 432 ? -25.422 18.328 -0.946 1 94.81 432 GLY A N 1
ATOM 3390 C CA . GLY A 1 432 ? -26.25 18.891 0.108 1 94.81 432 GLY A CA 1
ATOM 3391 C C . GLY A 1 432 ? -27.719 18.531 -0.026 1 94.81 432 GLY A C 1
ATOM 3392 O O . GLY A 1 432 ? -28.406 18.328 0.976 1 94.81 432 GLY A O 1
ATOM 3393 N N . ARG A 1 433 ? -28.219 18.531 -1.206 1 96 433 ARG A N 1
ATOM 3394 C CA . ARG A 1 433 ? -29.562 18.125 -1.591 1 96 433 ARG A CA 1
ATOM 3395 C C . ARG A 1 433 ? -29.578 17.531 -2.992 1 96 433 ARG A C 1
ATOM 3397 O O . ARG A 1 433 ? -29.578 18.266 -3.986 1 96 433 ARG A O 1
ATOM 3404 N N . LEU A 1 434 ? -29.781 16.266 -3.117 1 94.62 434 LEU A N 1
ATOM 3405 C CA . LEU A 1 434 ? -29.547 15.508 -4.34 1 94.62 434 LEU A CA 1
ATOM 3406 C C . LEU A 1 434 ? -30.562 15.898 -5.414 1 94.62 434 LEU A C 1
ATOM 3408 O O . LEU A 1 434 ? -30.281 15.781 -6.609 1 94.62 434 LEU A O 1
ATOM 3412 N N . ASP A 1 435 ? -31.688 16.359 -5.051 1 94.38 435 ASP A N 1
ATOM 3413 C CA . ASP A 1 435 ? -32.75 16.672 -6.008 1 94.38 435 ASP A CA 1
ATOM 3414 C C . ASP A 1 435 ? -32.688 18.141 -6.43 1 94.38 435 ASP A C 1
ATOM 3416 O O . ASP A 1 435 ? -33.531 18.625 -7.176 1 94.38 435 ASP A O 1
ATOM 3420 N N . ALA A 1 436 ? -31.625 18.812 -5.957 1 96.81 436 ALA A N 1
ATOM 3421 C CA . ALA A 1 436 ? -31.5 20.234 -6.273 1 96.81 436 ALA A CA 1
ATOM 3422 C C . ALA A 1 436 ? -31.234 20.438 -7.766 1 96.81 436 ALA A C 1
ATOM 3424 O O . ALA A 1 436 ? -30.516 19.672 -8.391 1 96.81 436 ALA A O 1
ATOM 3425 N N . THR A 1 437 ? -31.797 21.469 -8.305 1 97.25 437 THR A N 1
ATOM 3426 C CA . THR A 1 437 ? -31.578 21.828 -9.703 1 97.25 437 THR A CA 1
ATOM 3427 C C . THR A 1 437 ? -30.25 22.547 -9.867 1 97.25 437 THR A C 1
ATOM 3429 O O . THR A 1 437 ? -29.625 22.969 -8.891 1 97.25 437 THR A O 1
ATOM 3432 N N . ASP A 1 438 ? -29.844 22.719 -11.07 1 96.75 438 ASP A N 1
ATOM 3433 C CA . ASP A 1 438 ? -28.578 23.406 -11.367 1 96.75 438 ASP A CA 1
ATOM 3434 C C . ASP A 1 438 ? -28.625 24.859 -10.922 1 96.75 438 ASP A C 1
ATOM 3436 O O . ASP A 1 438 ? -27.625 25.406 -10.438 1 96.75 438 ASP A O 1
ATOM 3440 N N . GLU A 1 439 ? -29.766 25.359 -11.039 1 96.88 439 GLU A N 1
ATOM 3441 C CA . GLU A 1 439 ? -29.922 26.75 -10.641 1 96.88 439 GLU A CA 1
ATOM 3442 C C . GLU A 1 439 ? -29.766 26.922 -9.133 1 96.88 439 GLU A C 1
ATOM 3444 O O . GLU A 1 439 ? -29.172 27.891 -8.672 1 96.88 439 GLU A O 1
ATOM 3449 N N . GLU A 1 440 ? -30.281 26 -8.43 1 97.19 440 GLU A N 1
ATOM 3450 C CA . GLU A 1 440 ? -30.172 26.047 -6.977 1 97.19 440 GLU A CA 1
ATOM 3451 C C . GLU A 1 440 ? -28.734 25.844 -6.52 1 97.19 440 GLU A C 1
ATOM 3453 O O . GLU A 1 440 ? -28.297 26.453 -5.547 1 97.19 440 GLU A O 1
ATOM 3458 N N . VAL A 1 441 ? -28.078 25.016 -7.223 1 97.75 441 VAL A N 1
ATOM 3459 C CA . VAL A 1 441 ? -26.672 24.75 -6.922 1 97.75 441 VAL A CA 1
ATOM 3460 C C . VAL A 1 441 ? -25.859 26.016 -7.156 1 97.75 441 VAL A C 1
ATOM 3462 O O . VAL A 1 441 ? -25.016 26.391 -6.328 1 97.75 441 VAL A O 1
ATOM 3465 N N . GLU A 1 442 ? -26.125 26.688 -8.227 1 97.62 442 GLU A N 1
ATOM 3466 C CA . GLU A 1 442 ? -25.406 27.922 -8.555 1 97.62 442 GLU A CA 1
ATOM 3467 C C . GLU A 1 442 ? -25.734 29.031 -7.57 1 97.62 442 GLU A C 1
ATOM 3469 O O . GLU A 1 442 ? -24.875 29.844 -7.223 1 97.62 442 GLU A O 1
ATOM 3474 N N . ALA A 1 443 ? -26.953 29.062 -7.156 1 96.94 443 ALA A N 1
ATOM 3475 C CA . ALA A 1 443 ? -27.359 30.047 -6.164 1 96.94 443 ALA A CA 1
ATOM 3476 C C . ALA A 1 443 ? -26.641 29.828 -4.84 1 96.94 443 ALA A C 1
ATOM 3478 O O . ALA A 1 443 ? -26.234 30.797 -4.188 1 96.94 443 ALA A O 1
ATOM 3479 N N . ALA A 1 444 ? -26.562 28.609 -4.43 1 96.88 444 ALA A N 1
ATOM 3480 C CA . ALA A 1 444 ? -25.844 28.281 -3.199 1 96.88 444 ALA A CA 1
ATOM 3481 C C . ALA A 1 444 ? -24.375 28.672 -3.311 1 96.88 444 ALA A C 1
ATOM 3483 O O . ALA A 1 444 ? -23.781 29.172 -2.352 1 96.88 444 ALA A O 1
ATOM 3484 N N . ALA A 1 445 ? -23.828 28.438 -4.457 1 97.56 445 ALA A N 1
ATOM 3485 C CA . ALA A 1 445 ? -22.438 28.797 -4.699 1 97.56 445 ALA A CA 1
ATOM 3486 C C . ALA A 1 445 ? -22.234 30.312 -4.621 1 97.56 445 ALA A C 1
ATOM 3488 O O . ALA A 1 445 ? -21.234 30.781 -4.082 1 97.56 445 ALA A O 1
ATOM 3489 N N . ARG A 1 446 ? -23.125 31.016 -5.164 1 96.62 446 ARG A N 1
ATOM 3490 C CA . ARG A 1 446 ? -23.078 32.469 -5.102 1 96.62 446 ARG A CA 1
ATOM 3491 C C . ARG A 1 446 ? -23.172 32.969 -3.66 1 96.62 446 ARG A C 1
ATOM 3493 O O . ARG A 1 446 ? -22.406 33.844 -3.25 1 96.62 446 ARG A O 1
ATOM 3500 N N . ALA A 1 447 ? -23.984 32.375 -2.973 1 94.69 447 ALA A N 1
ATOM 3501 C CA . ALA A 1 447 ? -24.172 32.75 -1.575 1 94.69 447 ALA A CA 1
ATOM 3502 C C . ALA A 1 447 ? -22.922 32.469 -0.754 1 94.69 447 ALA A C 1
ATOM 3504 O O . ALA A 1 447 ? -22.641 33.156 0.218 1 94.69 447 ALA A O 1
ATOM 3505 N N . ALA A 1 448 ? -22.25 31.469 -1.123 1 95.62 448 ALA A N 1
ATOM 3506 C CA . ALA A 1 448 ? -21.031 31.062 -0.411 1 95.62 448 ALA A CA 1
ATOM 3507 C C . ALA A 1 448 ? -19.812 31.781 -0.974 1 95.62 448 ALA A C 1
ATOM 3509 O O . ALA A 1 448 ? -18.672 31.438 -0.637 1 95.62 448 ALA A O 1
ATOM 3510 N N . ASN A 1 449 ? -20.016 32.719 -1.884 1 95.19 449 ASN A N 1
ATOM 3511 C CA . ASN A 1 449 ? -18.938 33.438 -2.543 1 95.19 449 ASN A CA 1
ATOM 3512 C C . ASN A 1 449 ? -18.016 32.5 -3.299 1 95.19 449 ASN A C 1
ATOM 3514 O O . ASN A 1 449 ? -16.797 32.656 -3.281 1 95.19 449 ASN A O 1
ATOM 3518 N N . ALA A 1 450 ? -18.562 31.438 -3.807 1 95.5 450 ALA A N 1
ATOM 3519 C CA . ALA A 1 450 ? -17.75 30.438 -4.496 1 95.5 450 ALA A CA 1
ATOM 3520 C C . ALA A 1 450 ? -17.969 30.5 -6.008 1 95.5 450 ALA A C 1
ATOM 3522 O O . ALA A 1 450 ? -17.156 29.984 -6.777 1 95.5 450 ALA A O 1
ATOM 3523 N N . ASP A 1 451 ? -18.953 31.172 -6.453 1 96.25 451 ASP A N 1
ATOM 3524 C CA . ASP A 1 451 ? -19.344 31.172 -7.859 1 96.25 451 ASP A CA 1
ATOM 3525 C C . ASP A 1 451 ? -18.234 31.719 -8.75 1 96.25 451 ASP A C 1
ATOM 3527 O O . ASP A 1 451 ? -17.922 31.141 -9.789 1 96.25 451 ASP A O 1
ATOM 3531 N N . ALA A 1 452 ? -17.719 32.812 -8.336 1 93.25 452 ALA A N 1
ATOM 3532 C CA . ALA A 1 452 ? -16.719 33.5 -9.156 1 93.25 452 ALA A CA 1
ATOM 3533 C C . ALA A 1 452 ? -15.523 32.594 -9.43 1 93.25 452 ALA A C 1
ATOM 3535 O O . ALA A 1 452 ? -15.102 32.438 -10.578 1 93.25 452 ALA A O 1
ATOM 3536 N N . PHE A 1 453 ? -14.945 31.969 -8.398 1 92.38 453 PHE A N 1
ATOM 3537 C CA . PHE A 1 453 ? -13.75 31.156 -8.633 1 92.38 453 PHE A CA 1
ATOM 3538 C C . PHE A 1 453 ? -14.109 29.859 -9.344 1 92.38 453 PHE A C 1
ATOM 3540 O O . PHE A 1 453 ? -13.289 29.297 -10.078 1 92.38 453 PHE A O 1
ATOM 3547 N N . ILE A 1 454 ? -15.352 29.375 -9.141 1 96 454 ILE A N 1
ATOM 3548 C CA . ILE A 1 454 ? -15.781 28.156 -9.805 1 96 454 ILE A CA 1
ATOM 3549 C C . ILE A 1 454 ? -15.852 28.391 -11.312 1 96 454 ILE A C 1
ATOM 3551 O O . ILE A 1 454 ? -15.398 27.547 -12.102 1 96 454 ILE A O 1
ATOM 3555 N N . ARG A 1 455 ? -16.422 29.469 -11.672 1 94.88 455 ARG A N 1
ATOM 3556 C CA . ARG A 1 455 ? -16.547 29.797 -13.086 1 94.88 455 ARG A CA 1
ATOM 3557 C C . ARG A 1 455 ? -15.188 30.031 -13.727 1 94.88 455 ARG A C 1
ATOM 3559 O O . ARG A 1 455 ? -15.023 29.844 -14.938 1 94.88 455 ARG A O 1
ATOM 3566 N N . ALA A 1 456 ? -14.258 30.375 -12.945 1 92.88 456 ALA A N 1
ATOM 3567 C CA . ALA A 1 456 ? -12.906 30.625 -13.43 1 92.88 456 ALA A CA 1
ATOM 3568 C C . ALA A 1 456 ? -12.133 29.328 -13.609 1 92.88 456 ALA A C 1
ATOM 3570 O O . ALA A 1 456 ? -11.078 29.297 -14.258 1 92.88 456 ALA A O 1
ATOM 3571 N N . LEU A 1 457 ? -12.664 28.281 -13.109 1 93.12 457 LEU A N 1
ATOM 3572 C CA . LEU A 1 457 ? -12.023 26.984 -13.289 1 93.12 457 LEU A CA 1
ATOM 3573 C C . LEU A 1 457 ? -12.125 26.516 -14.742 1 93.12 457 LEU A C 1
ATOM 3575 O O . LEU A 1 457 ? -13.016 26.938 -15.477 1 93.12 457 LEU A O 1
ATOM 3579 N N . PRO A 1 458 ? -11.289 25.609 -15.25 1 90.56 458 PRO A N 1
ATOM 3580 C CA . PRO A 1 458 ? -11.234 25.188 -16.641 1 90.56 458 PRO A CA 1
ATOM 3581 C C . PRO A 1 458 ? -12.578 24.656 -17.156 1 90.56 458 PRO A C 1
ATOM 3583 O O . PRO A 1 458 ? -12.969 24.938 -18.281 1 90.56 458 PRO A O 1
ATOM 3586 N N . GLN A 1 459 ? -13.344 23.984 -16.406 1 94.19 459 GLN A N 1
ATOM 3587 C CA . GLN A 1 459 ? -14.633 23.438 -16.828 1 94.19 459 GLN A CA 1
ATOM 3588 C C . GLN A 1 459 ? -15.766 23.953 -15.938 1 94.19 459 GLN A C 1
ATOM 3590 O O . GLN A 1 459 ? -16.812 23.312 -15.82 1 94.19 459 GLN A O 1
ATOM 3595 N N . GLY A 1 460 ? -15.461 25.031 -15.25 1 94.94 460 GLY A N 1
ATOM 3596 C CA . GLY A 1 460 ? -16.484 25.609 -14.406 1 94.94 460 GLY A CA 1
ATOM 3597 C C . GLY A 1 460 ? -17.016 24.656 -13.352 1 94.94 460 GLY A C 1
ATOM 3598 O O . GLY A 1 460 ? -16.234 24.047 -12.625 1 94.94 460 GLY A O 1
ATOM 3599 N N . TYR A 1 461 ? -18.328 24.516 -13.414 1 96.25 461 TYR A N 1
ATOM 3600 C CA . TYR A 1 461 ? -18.984 23.672 -12.422 1 96.25 461 TYR A CA 1
ATOM 3601 C C . TYR A 1 461 ? -18.734 22.188 -12.703 1 96.25 461 TYR A C 1
ATOM 3603 O O . TYR A 1 461 ? -18.906 21.344 -11.828 1 96.25 461 TYR A O 1
ATOM 3611 N N . GLU A 1 462 ? -18.312 21.922 -13.836 1 94.5 462 GLU A N 1
ATOM 3612 C CA . GLU A 1 462 ? -18.094 20.531 -14.227 1 94.5 462 GLU A CA 1
ATOM 3613 C C . GLU A 1 462 ? -16.641 20.125 -14.016 1 94.5 462 GLU A C 1
ATOM 3615 O O . GLU A 1 462 ? -16.25 19 -14.336 1 94.5 462 GLU A O 1
ATOM 3620 N N . THR A 1 463 ? -15.938 21.016 -13.398 1 93.88 463 THR A N 1
ATOM 3621 C CA . THR A 1 463 ? -14.539 20.703 -13.117 1 93.88 463 THR A CA 1
ATOM 3622 C C . THR A 1 463 ? -14.438 19.594 -12.078 1 93.88 463 THR A C 1
ATOM 3624 O O . THR A 1 463 ? -15.094 19.656 -11.031 1 93.88 463 THR A O 1
ATOM 3627 N N . ALA A 1 464 ? -13.672 18.609 -12.352 1 91.06 464 ALA A N 1
ATOM 3628 C CA . ALA A 1 464 ? -13.438 17.516 -11.398 1 91.06 464 ALA A CA 1
ATOM 3629 C C . ALA A 1 464 ? -12.492 17.969 -10.281 1 91.06 464 ALA A C 1
ATOM 3631 O O . ALA A 1 464 ? -11.461 18.578 -10.547 1 91.06 464 ALA A O 1
ATOM 3632 N N . VAL A 1 465 ? -12.883 17.719 -9.062 1 87.75 465 VAL A N 1
ATOM 3633 C CA . VAL A 1 465 ? -12.078 18.094 -7.902 1 87.75 465 VAL A CA 1
ATOM 3634 C C . VAL A 1 465 ? -11.844 16.859 -7.023 1 87.75 465 VAL A C 1
ATOM 3636 O O . VAL A 1 465 ? -12.336 15.773 -7.324 1 87.75 465 VAL A O 1
ATOM 3639 N N . GLY A 1 466 ? -11.039 16.969 -5.996 1 75.5 466 GLY A N 1
ATOM 3640 C CA . GLY A 1 466 ? -10.734 15.875 -5.094 1 75.5 466 GLY A CA 1
ATOM 3641 C C . GLY A 1 466 ? -9.375 15.258 -5.352 1 75.5 466 GLY A C 1
ATOM 3642 O O . GLY A 1 466 ? -8.477 15.906 -5.902 1 75.5 466 GLY A O 1
ATOM 3643 N N . GLU A 1 467 ? -9.211 14.148 -4.816 1 66.12 467 GLU A N 1
ATOM 3644 C CA . GLU A 1 467 ? -7.898 13.5 -4.863 1 66.12 467 GLU A CA 1
ATOM 3645 C C . GLU A 1 467 ? -7.426 13.312 -6.301 1 66.12 467 GLU A C 1
ATOM 3647 O O . GLU A 1 467 ? -6.234 13.422 -6.586 1 66.12 467 GLU A O 1
ATOM 3652 N N . ARG A 1 468 ? -8.383 13.094 -7.16 1 59.12 468 ARG A N 1
ATOM 3653 C CA . ARG A 1 468 ? -8.023 12.828 -8.547 1 59.12 468 ARG A CA 1
ATOM 3654 C C . ARG A 1 468 ? -8.273 14.055 -9.422 1 59.12 468 ARG A C 1
ATOM 3656 O O . ARG A 1 468 ? -8.18 13.977 -10.648 1 59.12 468 ARG A O 1
ATOM 3663 N N . GLY A 1 469 ? -8.672 15.164 -8.781 1 62.28 469 GLY A N 1
ATOM 3664 C CA . GLY A 1 469 ? -8.992 16.344 -9.555 1 62.28 469 GLY A CA 1
ATOM 3665 C C . GLY A 1 469 ? -8.109 17.531 -9.227 1 62.28 469 GLY A C 1
ATOM 3666 O O . GLY A 1 469 ? -6.984 17.359 -8.75 1 62.28 469 GLY A O 1
ATOM 3667 N N . LEU A 1 470 ? -8.609 18.594 -9.594 1 67.94 470 LEU A N 1
ATOM 3668 C CA . LEU A 1 470 ? -7.898 19.844 -9.375 1 67.94 470 LEU A CA 1
ATOM 3669 C C . LEU A 1 470 ? -7.75 20.141 -7.887 1 67.94 470 LEU A C 1
ATOM 3671 O O . LEU A 1 470 ? -8.688 19.922 -7.113 1 67.94 470 LEU A O 1
ATOM 3675 N N . ASN A 1 471 ? -6.574 20.531 -7.566 1 77.12 471 ASN A N 1
ATOM 3676 C CA . ASN A 1 471 ? -6.332 20.906 -6.18 1 77.12 471 ASN A CA 1
ATOM 3677 C C . ASN A 1 471 ? -6.805 22.344 -5.902 1 77.12 471 ASN A C 1
ATOM 3679 O O . ASN A 1 471 ? -6.371 23.281 -6.57 1 77.12 471 ASN A O 1
ATOM 3683 N N . LEU A 1 472 ? -7.785 22.453 -5.07 1 84 472 LEU A N 1
ATOM 3684 C CA . LEU A 1 472 ? -8.305 23.75 -4.656 1 84 472 LEU A CA 1
ATOM 3685 C C . LEU A 1 472 ? -7.594 24.234 -3.4 1 84 472 LEU A C 1
ATOM 3687 O O . LEU A 1 472 ? -7.051 23.438 -2.633 1 84 472 LEU A O 1
ATOM 3691 N N . SER A 1 473 ? -7.555 25.547 -3.305 1 80.12 473 SER A N 1
ATOM 3692 C CA . SER A 1 473 ? -7.012 26.109 -2.078 1 80.12 473 SER A CA 1
ATOM 3693 C C . SER A 1 473 ? -7.902 25.797 -0.88 1 80.12 473 SER A C 1
ATOM 3695 O O . SER A 1 473 ? -9.055 25.391 -1.046 1 80.12 473 SER A O 1
ATOM 3697 N N . GLY A 1 474 ? -7.305 25.922 0.313 1 82.38 474 GLY A N 1
ATOM 3698 C CA . GLY A 1 474 ? -8.086 25.688 1.518 1 82.38 474 GLY A CA 1
ATOM 3699 C C . GLY A 1 474 ? -9.352 26.531 1.582 1 82.38 474 GLY A C 1
ATOM 3700 O O . GLY A 1 474 ? -10.414 26.016 1.937 1 82.38 474 GLY A O 1
ATOM 3701 N N . GLY A 1 475 ? -9.219 27.766 1.229 1 86.62 475 GLY A N 1
ATOM 3702 C CA . GLY A 1 475 ? -10.367 28.656 1.228 1 86.62 475 GLY A CA 1
ATOM 3703 C C . GLY A 1 475 ? -11.414 28.281 0.204 1 86.62 475 GLY A C 1
ATOM 3704 O O . GLY A 1 475 ? -12.617 28.391 0.464 1 86.62 475 GLY A O 1
ATOM 3705 N N . GLN A 1 476 ? -10.977 27.859 -0.954 1 88.75 476 GLN A N 1
ATOM 3706 C CA . GLN A 1 476 ? -11.891 27.422 -2.006 1 88.75 476 GLN A CA 1
ATOM 3707 C C . GLN A 1 476 ? -12.656 26.172 -1.592 1 88.75 476 GLN A C 1
ATOM 3709 O O . GLN A 1 476 ? -13.867 26.078 -1.8 1 88.75 476 GLN A O 1
ATOM 3714 N N . ARG A 1 477 ? -12 25.281 -1.018 1 91.06 477 ARG A N 1
ATOM 3715 C CA . ARG A 1 477 ? -12.641 24.047 -0.549 1 91.06 477 ARG A CA 1
ATOM 3716 C C . ARG A 1 477 ? -13.695 24.344 0.511 1 91.06 477 ARG A C 1
ATOM 3718 O O . ARG A 1 477 ? -14.773 23.75 0.504 1 91.06 477 ARG A O 1
ATOM 3725 N N . GLN A 1 478 ? -13.305 25.266 1.36 1 91.44 478 GLN A N 1
ATOM 3726 C CA . GLN A 1 478 ? -14.234 25.625 2.43 1 91.44 478 GLN A CA 1
ATOM 3727 C C . GLN A 1 478 ? -15.492 26.266 1.868 1 91.44 478 GLN A C 1
ATOM 3729 O O . GLN A 1 478 ? -16.594 26.031 2.361 1 91.44 478 GLN A O 1
ATOM 3734 N N . ARG A 1 479 ? -15.328 27.094 0.893 1 93.44 479 ARG A N 1
ATOM 3735 C CA . ARG A 1 479 ? -16.484 27.766 0.302 1 93.44 479 ARG A CA 1
ATOM 3736 C C . ARG A 1 479 ? -17.406 26.781 -0.396 1 93.44 479 ARG A C 1
ATOM 3738 O O . ARG A 1 479 ? -18.625 26.953 -0.405 1 93.44 479 ARG A O 1
ATOM 3745 N N . ILE A 1 480 ? -16.859 25.781 -0.974 1 94.06 480 ILE A N 1
ATOM 3746 C CA . ILE A 1 480 ? -17.688 24.719 -1.561 1 94.06 480 ILE A CA 1
ATOM 3747 C C . ILE A 1 480 ? -18.438 23.969 -0.459 1 94.06 480 ILE A C 1
ATOM 3749 O O . ILE A 1 480 ? -19.609 23.641 -0.619 1 94.06 480 ILE A O 1
ATOM 3753 N N . SER A 1 481 ? -17.75 23.703 0.625 1 93.25 481 SER A N 1
ATOM 3754 C CA . SER A 1 481 ? -18.391 23.062 1.77 1 93.25 481 SER A CA 1
ATOM 3755 C C . SER A 1 481 ? -19.531 23.906 2.312 1 93.25 481 SER A C 1
ATOM 3757 O O . SER A 1 481 ? -20.578 23.375 2.674 1 93.25 481 SER A O 1
ATOM 3759 N N . ILE A 1 482 ? -19.297 25.188 2.344 1 94.5 482 ILE A N 1
ATOM 3760 C CA . ILE A 1 482 ? -20.328 26.109 2.812 1 94.5 482 ILE A CA 1
ATOM 3761 C C . ILE A 1 482 ? -21.5 26.094 1.841 1 94.5 482 ILE A C 1
ATOM 3763 O O . ILE A 1 482 ? -22.672 26.094 2.26 1 94.5 482 ILE A O 1
ATOM 3767 N N . ALA A 1 483 ? -21.203 26.094 0.541 1 96.06 483 ALA A N 1
ATOM 3768 C CA . ALA A 1 483 ? -22.25 26.016 -0.467 1 96.06 483 ALA A CA 1
ATOM 3769 C C . ALA A 1 483 ? -23.109 24.766 -0.28 1 96.06 483 ALA A C 1
ATOM 3771 O O . ALA A 1 483 ? -24.328 24.812 -0.428 1 96.06 483 ALA A O 1
ATOM 3772 N N . ARG A 1 484 ? -22.5 23.734 -0.019 1 95.25 484 ARG A N 1
ATOM 3773 C CA . ARG A 1 484 ? -23.188 22.469 0.253 1 95.25 484 ARG A CA 1
ATOM 3774 C C . ARG A 1 484 ? -24.141 22.609 1.44 1 95.25 484 ARG A C 1
ATOM 3776 O O . ARG A 1 484 ? -25.281 22.141 1.394 1 95.25 484 ARG A O 1
ATOM 3783 N N . ALA A 1 485 ? -23.641 23.219 2.465 1 94.62 485 ALA A N 1
ATOM 3784 C CA . ALA A 1 485 ? -24.438 23.438 3.664 1 94.62 485 ALA A CA 1
ATOM 3785 C C . ALA A 1 485 ? -25.609 24.375 3.381 1 94.62 485 ALA A C 1
ATOM 3787 O O . ALA A 1 485 ? -26.719 24.188 3.902 1 94.62 485 ALA A O 1
ATOM 3788 N N . ILE A 1 486 ? -25.344 25.422 2.605 1 95.56 486 ILE A N 1
ATOM 3789 C CA . ILE A 1 486 ? -26.406 26.359 2.234 1 95.56 486 ILE A CA 1
ATOM 3790 C C . ILE A 1 486 ? -27.5 25.625 1.472 1 95.56 486 ILE A C 1
ATOM 3792 O O . ILE A 1 486 ? -28.688 25.844 1.736 1 95.56 486 ILE A O 1
ATOM 3796 N N . LEU A 1 487 ? -27.078 24.797 0.55 1 95.94 487 LEU A N 1
ATOM 3797 C CA . LEU A 1 487 ? -28.016 24.062 -0.283 1 95.94 487 LEU A CA 1
ATOM 3798 C C . LEU A 1 487 ? -28.891 23.156 0.567 1 95.94 487 LEU A C 1
ATOM 3800 O O . LEU A 1 487 ? -30.078 22.969 0.273 1 95.94 487 LEU A O 1
ATOM 3804 N N . LYS A 1 488 ? -28.359 22.578 1.569 1 95.06 488 LYS A N 1
ATOM 3805 C CA . LYS A 1 488 ? -29.094 21.719 2.49 1 95.06 488 LYS A CA 1
ATOM 3806 C C . LYS A 1 488 ? -30.172 22.5 3.236 1 95.06 488 LYS A C 1
ATOM 3808 O O . LYS A 1 488 ? -31.219 21.953 3.578 1 95.06 488 LYS A O 1
ATOM 3813 N N . ASN A 1 489 ? -29.891 23.766 3.514 1 93.5 489 ASN A N 1
ATOM 3814 C CA . ASN A 1 489 ? -30.797 24.688 4.188 1 93.5 489 ASN A CA 1
ATOM 3815 C C . ASN A 1 489 ? -31.234 24.156 5.547 1 93.5 489 ASN A C 1
ATOM 3817 O O . ASN A 1 489 ? -32.438 24.031 5.816 1 93.5 489 ASN A O 1
ATOM 3821 N N . PRO A 1 490 ? -30.281 23.891 6.449 1 94.81 490 PRO A N 1
ATOM 3822 C CA . PRO A 1 490 ? -30.594 23.391 7.789 1 94.81 490 PRO A CA 1
ATOM 3823 C C . PRO A 1 490 ? -31.078 24.484 8.727 1 94.81 490 PRO A C 1
ATOM 3825 O O . PRO A 1 490 ? -30.828 25.672 8.484 1 94.81 490 PRO A O 1
ATOM 3828 N N . ARG A 1 491 ? -31.766 24.109 9.742 1 95.31 491 ARG A N 1
ATOM 3829 C CA . ARG A 1 491 ? -32.219 25.062 10.758 1 95.31 491 ARG A CA 1
ATOM 3830 C C . ARG A 1 491 ? -31.172 25.234 11.859 1 95.31 491 ARG A C 1
ATOM 3832 O O . ARG A 1 491 ? -31.125 26.281 12.508 1 95.31 491 ARG A O 1
ATOM 3839 N N . ILE A 1 492 ? -30.422 24.234 12.047 1 97.12 492 ILE A N 1
ATOM 3840 C CA . ILE A 1 492 ? -29.344 24.25 13.031 1 97.12 492 ILE A CA 1
ATOM 3841 C C . ILE A 1 492 ? -28 24.094 12.328 1 97.12 492 ILE A C 1
ATOM 3843 O O . ILE A 1 492 ? -27.844 23.234 11.469 1 97.12 492 ILE A O 1
ATOM 3847 N N . LEU A 1 493 ? -27.094 24.984 12.68 1 96.31 493 LEU A N 1
ATOM 3848 C CA . LEU A 1 493 ? -25.781 24.984 12.039 1 96.31 493 LEU A CA 1
ATOM 3849 C C . LEU A 1 493 ? -24.672 24.797 13.062 1 96.31 493 LEU A C 1
ATOM 3851 O O . LEU A 1 493 ? -24.719 25.391 14.148 1 96.31 493 LEU A O 1
ATOM 3855 N N . ILE A 1 494 ? -23.766 23.922 12.742 1 95.75 494 ILE A N 1
ATOM 3856 C CA . ILE A 1 494 ? -22.562 23.734 13.562 1 95.75 494 ILE A CA 1
ATOM 3857 C C . ILE A 1 494 ? -21.328 24.078 12.742 1 95.75 494 ILE A C 1
ATOM 3859 O O . ILE A 1 494 ? -21.062 23.469 11.703 1 95.75 494 ILE A O 1
ATOM 3863 N N . LEU A 1 495 ? -20.594 25.062 13.188 1 93.06 495 LEU A N 1
ATOM 3864 C CA . LEU A 1 495 ? -19.359 25.5 12.539 1 93.06 495 LEU A CA 1
ATOM 3865 C C . LEU A 1 495 ? -18.141 25.156 13.391 1 93.06 495 LEU A C 1
ATOM 3867 O O . LEU A 1 495 ? -17.875 25.797 14.406 1 93.06 495 LEU A O 1
ATOM 3871 N N . ASP A 1 496 ? -17.359 24.172 12.953 1 88.31 496 ASP A N 1
ATOM 3872 C CA . ASP A 1 496 ? -16.219 23.688 13.711 1 88.31 496 ASP A CA 1
ATOM 3873 C C . ASP A 1 496 ? -14.914 24.266 13.156 1 88.31 496 ASP A C 1
ATOM 3875 O O . ASP A 1 496 ? -14.281 23.656 12.289 1 88.31 496 ASP A O 1
ATOM 3879 N N . GLU A 1 497 ? -14.375 25.328 13.742 1 79.12 497 GLU A N 1
ATOM 3880 C CA . GLU A 1 497 ? -13.133 26 13.391 1 79.12 497 GLU A CA 1
ATOM 3881 C C . GLU A 1 497 ? -13 26.172 11.883 1 79.12 497 GLU A C 1
ATOM 3883 O O . GLU A 1 497 ? -11.969 25.859 11.297 1 79.12 497 GLU A O 1
ATOM 3888 N N . ALA A 1 498 ? -13.883 26.734 11.258 1 75.19 498 ALA A N 1
ATOM 3889 C CA . ALA A 1 498 ? -14.039 26.734 9.805 1 75.19 498 ALA A CA 1
ATOM 3890 C C . ALA A 1 498 ? -13.016 27.656 9.141 1 75.19 498 ALA A C 1
ATOM 3892 O O . ALA A 1 498 ? -12.789 27.578 7.934 1 75.19 498 ALA A O 1
ATOM 3893 N N . THR A 1 499 ? -12.258 28.484 9.945 1 71.38 499 THR A N 1
ATOM 3894 C CA . THR A 1 499 ? -11.367 29.453 9.328 1 71.38 499 THR A CA 1
ATOM 3895 C C . THR A 1 499 ? -9.938 29.281 9.836 1 71.38 499 THR A C 1
ATOM 3897 O O . THR A 1 499 ? -9.055 30.062 9.477 1 71.38 499 THR A O 1
ATOM 3900 N N . SER A 1 500 ? -9.656 28.328 10.688 1 64.56 500 SER A N 1
ATOM 3901 C CA . SER A 1 500 ? -8.383 28.234 11.398 1 64.56 500 SER A CA 1
ATOM 3902 C C . SER A 1 500 ? -7.227 28 10.438 1 64.56 500 SER A C 1
ATOM 3904 O O . SER A 1 500 ? -6.109 28.453 10.664 1 64.56 500 SER A O 1
ATOM 3906 N N . ALA A 1 501 ? -7.359 27.328 9.422 1 63.41 501 ALA A N 1
ATOM 3907 C CA . ALA A 1 501 ? -6.234 26.938 8.562 1 63.41 501 ALA A CA 1
ATOM 3908 C C . ALA A 1 501 ? -6.133 27.859 7.348 1 63.41 501 ALA A C 1
ATOM 3910 O O . ALA A 1 501 ? -5.402 27.562 6.402 1 63.41 501 ALA A O 1
ATOM 3911 N N . LEU A 1 502 ? -6.75 29.078 7.512 1 69.88 502 LEU A N 1
ATOM 3912 C CA . LEU A 1 502 ? -6.82 29.922 6.324 1 69.88 502 LEU A CA 1
ATOM 3913 C C . LEU A 1 502 ? -5.965 31.172 6.492 1 69.88 502 LEU A C 1
ATOM 3915 O O . LEU A 1 502 ? -5.742 31.641 7.613 1 69.88 502 LEU A O 1
ATOM 3919 N N . ASP A 1 503 ? -5.484 31.641 5.383 1 65 503 ASP A N 1
ATOM 3920 C CA . ASP A 1 503 ? -4.836 32.938 5.383 1 65 503 ASP A CA 1
ATOM 3921 C C . ASP A 1 503 ? -5.848 34.062 5.633 1 65 503 ASP A C 1
ATOM 3923 O O . ASP A 1 503 ? -7.051 33.875 5.461 1 65 503 ASP A O 1
ATOM 3927 N N . THR A 1 504 ? -5.34 35.188 5.965 1 65.12 504 THR A N 1
ATOM 3928 C CA . THR A 1 504 ? -6.16 36.312 6.402 1 65.12 504 THR A CA 1
ATOM 3929 C C . THR A 1 504 ? -7.137 36.719 5.305 1 65.12 504 THR A C 1
ATOM 3931 O O . THR A 1 504 ? -8.305 37 5.582 1 65.12 504 THR A O 1
ATOM 3934 N N . GLU A 1 505 ? -6.695 36.75 4.102 1 69 505 GLU A N 1
ATOM 3935 C CA . GLU A 1 505 ? -7.57 37.156 3.004 1 69 505 GLU A CA 1
ATOM 3936 C C . GLU A 1 505 ? -8.68 36.125 2.783 1 69 505 GLU A C 1
ATOM 3938 O O . GLU A 1 505 ? -9.852 36.5 2.639 1 69 505 GLU A O 1
ATOM 3943 N N . SER A 1 506 ? -8.352 34.938 2.693 1 77.19 506 SER A N 1
ATOM 3944 C CA . SER A 1 506 ? -9.32 33.875 2.527 1 77.19 506 SER A CA 1
ATOM 3945 C C . SER A 1 506 ? -10.289 33.812 3.705 1 77.19 506 SER A C 1
ATOM 3947 O O . SER A 1 506 ? -11.469 33.5 3.527 1 77.19 506 SER A O 1
ATOM 3949 N N . GLU A 1 507 ? -9.695 34.125 4.809 1 80.06 507 GLU A N 1
ATOM 3950 C CA . GLU A 1 507 ? -10.516 34.094 6.016 1 80.06 507 GLU A CA 1
ATOM 3951 C C . GLU A 1 507 ? -11.672 35.094 5.914 1 80.06 507 GLU A C 1
ATOM 3953 O O . GLU A 1 507 ? -12.797 34.781 6.32 1 80.06 507 GLU A O 1
ATOM 3958 N N . LYS A 1 508 ? -11.406 36.219 5.418 1 80.31 508 LYS A N 1
ATOM 3959 C CA . LYS A 1 508 ? -12.43 37.25 5.301 1 80.31 508 LYS A CA 1
ATOM 3960 C C . LYS A 1 508 ? -13.547 36.812 4.355 1 80.31 508 LYS A C 1
ATOM 3962 O O . LYS A 1 508 ? -14.727 37 4.652 1 80.31 508 LYS A O 1
ATOM 3967 N N . ILE A 1 509 ? -13.18 36.219 3.254 1 85.88 509 ILE A N 1
ATOM 3968 C CA . ILE A 1 509 ? -14.141 35.781 2.25 1 85.88 509 ILE A CA 1
ATOM 3969 C C . ILE A 1 509 ? -14.984 34.656 2.816 1 85.88 509 ILE A C 1
ATOM 3971 O O . ILE A 1 509 ? -16.203 34.625 2.662 1 85.88 509 ILE A O 1
ATOM 3975 N N . VAL A 1 510 ? -14.352 33.781 3.449 1 88.06 510 VAL A N 1
ATOM 3976 C CA . VAL A 1 510 ? -15.031 32.625 4.023 1 88.06 510 VAL A CA 1
ATOM 3977 C C . VAL A 1 510 ? -15.938 33.062 5.168 1 88.06 510 VAL A C 1
ATOM 3979 O O . VAL A 1 510 ? -17.062 32.562 5.316 1 88.06 510 VAL A O 1
ATOM 3982 N N . GLN A 1 511 ? -15.43 34 5.926 1 86.75 511 GLN A N 1
ATOM 3983 C CA . GLN A 1 511 ? -16.234 34.5 7.039 1 86.75 511 GLN A CA 1
ATOM 3984 C C . GLN A 1 511 ? -17.516 35.188 6.539 1 86.75 511 GLN A C 1
ATOM 3986 O O . GLN A 1 511 ? -18.578 35.031 7.145 1 86.75 511 GLN A O 1
ATOM 3991 N N . ALA A 1 512 ? -17.406 35.906 5.523 1 88.75 512 ALA A N 1
ATOM 3992 C CA . ALA A 1 512 ? -18.578 36.562 4.938 1 88.75 512 ALA A CA 1
ATOM 3993 C C . ALA A 1 512 ? -19.609 35.531 4.512 1 88.75 512 ALA A C 1
ATOM 3995 O O . ALA A 1 512 ? -20.812 35.719 4.688 1 88.75 512 ALA A O 1
ATOM 3996 N N . ALA A 1 513 ? -19.141 34.5 3.924 1 90.75 513 ALA A N 1
ATOM 3997 C CA . ALA A 1 513 ? -20.031 33.406 3.516 1 90.75 513 ALA A CA 1
ATOM 3998 C C . ALA A 1 513 ? -20.688 32.75 4.727 1 90.75 513 ALA A C 1
ATOM 4000 O O . ALA A 1 513 ? -21.875 32.406 4.684 1 90.75 513 ALA A O 1
ATOM 4001 N N . LEU A 1 514 ? -19.938 32.625 5.77 1 91.12 514 LEU A N 1
ATOM 4002 C CA . LEU A 1 514 ? -20.453 32.031 6.996 1 91.12 514 LEU A CA 1
ATOM 4003 C C . LEU A 1 514 ? -21.516 32.906 7.637 1 91.12 514 LEU A C 1
ATOM 4005 O O . LEU A 1 514 ? -22.516 32.438 8.164 1 91.12 514 LEU A O 1
ATOM 4009 N N . ASP A 1 515 ? -21.203 34.188 7.59 1 89.75 515 ASP A N 1
ATOM 4010 C CA . ASP A 1 515 ? -22.172 35.125 8.148 1 89.75 515 ASP A CA 1
ATOM 4011 C C . ASP A 1 515 ? -23.516 35.031 7.445 1 89.75 515 ASP A C 1
ATOM 4013 O O . ASP A 1 515 ? -24.562 35.062 8.094 1 89.75 515 ASP A O 1
ATOM 4017 N N . LYS A 1 516 ? -23.406 34.906 6.195 1 89.38 516 LYS A N 1
ATOM 4018 C CA . LYS A 1 516 ? -24.641 34.719 5.418 1 89.38 516 LYS A CA 1
ATOM 4019 C C . LYS A 1 516 ? -25.328 33.406 5.746 1 89.38 516 LYS A C 1
ATOM 4021 O O . LYS A 1 516 ? -26.547 33.344 5.852 1 89.38 516 LYS A O 1
ATOM 4026 N N . LEU A 1 517 ? -24.609 32.406 5.871 1 90.94 517 LEU A N 1
ATOM 4027 C CA . LEU A 1 517 ? -25.125 31.078 6.172 1 90.94 517 LEU A CA 1
ATOM 4028 C C . LEU A 1 517 ? -25.812 31.062 7.527 1 90.94 517 LEU A C 1
ATOM 4030 O O . LEU A 1 517 ? -26.812 30.359 7.711 1 90.94 517 LEU A O 1
ATOM 4034 N N . MET A 1 518 ? -25.297 31.812 8.422 1 92.88 518 MET A N 1
ATOM 4035 C CA . MET A 1 518 ? -25.781 31.766 9.797 1 92.88 518 MET A CA 1
ATOM 4036 C C . MET A 1 518 ? -27.062 32.594 9.953 1 92.88 518 MET A C 1
ATOM 4038 O O . MET A 1 518 ? -27.781 32.438 10.953 1 92.88 518 MET A O 1
ATOM 4042 N N . GLU A 1 519 ? -27.359 33.375 9.016 1 90.75 519 GLU A N 1
ATOM 4043 C CA . GLU A 1 519 ? -28.547 34.25 9.117 1 90.75 519 GLU A CA 1
ATOM 4044 C C . GLU A 1 519 ? -29.812 33.406 9.281 1 90.75 519 GLU A C 1
ATOM 4046 O O . GLU A 1 519 ? -30.109 32.562 8.453 1 90.75 519 GLU A O 1
ATOM 4051 N N . GLY A 1 520 ? -30.516 33.688 10.336 1 90.38 520 GLY A N 1
ATOM 4052 C CA . GLY A 1 520 ? -31.812 33.062 10.562 1 90.38 520 GLY A CA 1
ATOM 4053 C C . GLY A 1 520 ? -31.719 31.641 11.086 1 90.38 520 GLY A C 1
ATOM 4054 O O . GLY A 1 520 ? -32.719 30.922 11.117 1 90.38 520 GLY A O 1
ATOM 4055 N N . ARG A 1 521 ? -30.594 31.188 11.43 1 95.12 521 ARG A N 1
ATOM 4056 C CA . ARG A 1 521 ? -30.391 29.812 11.883 1 95.12 521 ARG A CA 1
ATOM 4057 C C . ARG A 1 521 ? -29.75 29.781 13.266 1 95.12 521 ARG A C 1
ATOM 4059 O O . ARG A 1 521 ? -29.047 30.719 13.648 1 95.12 521 ARG A O 1
ATOM 4066 N N . THR A 1 522 ? -30.109 28.781 14.039 1 97 522 THR A N 1
ATOM 4067 C CA . THR A 1 522 ? -29.375 28.547 15.281 1 97 522 THR A CA 1
ATOM 4068 C C . THR A 1 522 ? -27.969 28 15 1 97 522 THR A C 1
ATOM 4070 O O . THR A 1 522 ? -27.828 26.922 14.414 1 97 522 THR A O 1
ATOM 4073 N N . SER A 1 523 ? -27.016 28.766 15.352 1 96 523 SER A N 1
ATOM 4074 C CA . SER A 1 523 ? -25.672 28.438 14.922 1 96 523 SER A CA 1
ATOM 4075 C C . SER A 1 523 ? -24.75 28.219 16.125 1 96 523 SER A C 1
ATOM 4077 O O . SER A 1 523 ? -24.766 29 17.078 1 96 523 SER A O 1
ATOM 4079 N N . PHE A 1 524 ? -24.062 27.109 16.125 1 96 524 PHE A N 1
ATOM 4080 C CA . PHE A 1 524 ? -23 26.812 17.078 1 96 524 PHE A CA 1
ATOM 4081 C C . PHE A 1 524 ? -21.625 26.984 16.438 1 96 524 PHE A C 1
ATOM 4083 O O . PHE A 1 524 ? -21.281 26.281 15.484 1 96 524 PHE A O 1
ATOM 4090 N N . VAL A 1 525 ? -20.859 27.906 17 1 93.69 525 VAL A N 1
ATOM 4091 C CA . VAL A 1 525 ? -19.578 28.25 16.391 1 93.69 525 VAL A CA 1
ATOM 4092 C C . VAL A 1 525 ? -18.438 27.938 17.359 1 93.69 525 VAL A C 1
ATOM 4094 O O . VAL A 1 525 ? -18.422 28.438 18.484 1 93.69 525 VAL A O 1
ATOM 4097 N N . ILE A 1 526 ? -17.641 27.047 16.953 1 90.62 526 ILE A N 1
ATOM 4098 C CA . ILE A 1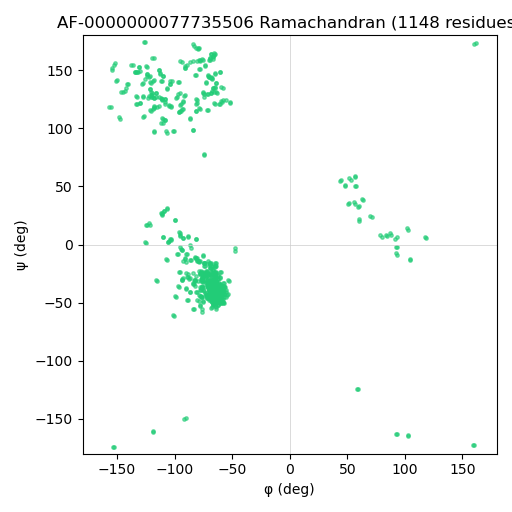 526 ? -16.406 26.797 17.688 1 90.62 526 ILE A CA 1
ATOM 4099 C C . ILE A 1 526 ? -15.273 27.641 17.078 1 90.62 526 ILE A C 1
ATOM 4101 O O . ILE A 1 526 ? -14.914 27.469 15.914 1 90.62 526 ILE A O 1
ATOM 4105 N N . ALA A 1 527 ? -14.727 28.562 17.844 1 78.62 527 ALA A N 1
ATOM 4106 C CA . ALA A 1 527 ? -13.727 29.484 17.297 1 78.62 527 ALA A CA 1
ATOM 4107 C C . ALA A 1 527 ? -12.406 29.375 18.047 1 78.62 527 ALA A C 1
ATOM 4109 O O . ALA A 1 527 ? -12.398 29.203 19.266 1 78.62 527 ALA A O 1
ATOM 4110 N N . HIS A 1 528 ? -11.469 29.406 17.344 1 67.06 528 HIS A N 1
ATOM 4111 C CA . HIS A 1 528 ? -10.148 29.562 17.938 1 67.06 528 HIS A CA 1
ATOM 4112 C C . HIS A 1 528 ? -9.734 31.031 17.969 1 67.06 528 HIS A C 1
ATOM 4114 O O . HIS A 1 528 ? -9.031 31.469 18.891 1 67.06 528 HIS A O 1
ATOM 4120 N N . ARG A 1 529 ? -10.242 31.703 16.984 1 69.56 529 ARG A N 1
ATOM 4121 C CA . ARG A 1 529 ? -9.992 33.156 16.938 1 69.56 529 ARG A CA 1
ATOM 4122 C C . ARG A 1 529 ? -11.172 33.938 17.5 1 69.56 529 ARG A C 1
ATOM 4124 O O . ARG A 1 529 ? -12.289 33.844 16.969 1 69.56 529 ARG A O 1
ATOM 4131 N N . LEU A 1 530 ? -10.875 34.75 18.406 1 76.56 530 LEU A N 1
ATOM 4132 C CA . LEU A 1 530 ? -11.93 35.469 19.141 1 76.56 530 LEU A CA 1
ATOM 4133 C C . LEU A 1 530 ? -12.609 36.5 18.25 1 76.56 530 LEU A C 1
ATOM 4135 O O . LEU A 1 530 ? -13.766 36.844 18.469 1 76.56 530 LEU A O 1
ATOM 4139 N N . SER A 1 531 ? -11.922 36.969 17.25 1 73.5 531 SER A N 1
ATOM 4140 C CA . SER A 1 531 ? -12.453 38.031 16.391 1 73.5 531 SER A CA 1
ATOM 4141 C C . SER A 1 531 ? -13.695 37.562 15.641 1 73.5 531 SER A C 1
ATOM 4143 O O . SER A 1 531 ? -14.555 38.375 15.281 1 73.5 531 SER A O 1
ATOM 4145 N N . THR A 1 532 ? -13.93 36.344 15.531 1 75.44 532 THR A N 1
ATOM 4146 C CA . THR A 1 532 ? -15.016 35.781 14.734 1 75.44 532 THR A CA 1
ATOM 4147 C C . THR A 1 532 ? -16.281 35.656 15.57 1 75.44 532 THR A C 1
ATOM 4149 O O . THR A 1 532 ? -17.359 35.375 15.031 1 75.44 532 THR A O 1
ATOM 4152 N N . ILE A 1 533 ? -16.094 35.906 16.875 1 82.88 533 ILE A N 1
ATOM 4153 C CA . ILE A 1 533 ? -17.25 35.594 17.703 1 82.88 533 ILE A CA 1
ATOM 4154 C C . ILE A 1 533 ? -17.641 36.844 18.5 1 82.88 533 ILE A C 1
ATOM 4156 O O . ILE A 1 533 ? -18.344 36.75 19.516 1 82.88 533 ILE A O 1
ATOM 4160 N N . PHE A 1 534 ? -17.172 37.969 18.094 1 84.38 534 PHE A N 1
ATOM 4161 C CA . PHE A 1 534 ? -17.5 39.188 18.781 1 84.38 534 PHE A CA 1
ATOM 4162 C C . PHE A 1 534 ? -19 39.469 18.734 1 84.38 534 PHE A C 1
ATOM 4164 O O . PHE A 1 534 ? -19.578 40 19.672 1 84.38 534 PHE A O 1
ATOM 4171 N N . ASP A 1 535 ? -19.578 39 17.672 1 85.62 535 ASP A N 1
ATOM 4172 C CA . ASP A 1 535 ? -21 39.281 17.453 1 85.62 535 ASP A CA 1
ATOM 4173 C C . ASP A 1 535 ? -21.891 38.156 17.938 1 85.62 535 ASP A C 1
ATOM 4175 O O . ASP A 1 535 ? -23.094 38.156 17.672 1 85.62 535 ASP A O 1
ATOM 4179 N N . ALA A 1 536 ? -21.344 37.25 18.641 1 93.12 536 ALA A N 1
ATOM 4180 C CA . ALA A 1 536 ? -22.141 36.125 19.141 1 93.12 536 ALA A CA 1
ATOM 4181 C C . ALA A 1 536 ? -23.141 36.594 20.203 1 93.12 536 ALA A C 1
ATOM 4183 O O . ALA A 1 536 ? -22.844 37.5 20.984 1 93.12 536 ALA A O 1
ATOM 4184 N N . ASP A 1 537 ? -24.297 35.969 20.156 1 94.56 537 ASP A N 1
ATOM 4185 C CA . ASP A 1 537 ? -25.328 36.281 21.141 1 94.56 537 ASP A CA 1
ATOM 4186 C C . ASP A 1 537 ? -24.953 35.75 22.531 1 94.56 537 ASP A C 1
ATOM 4188 O O . ASP A 1 537 ? -25.312 36.312 23.547 1 94.56 537 ASP A O 1
ATOM 4192 N N . GLN A 1 538 ? -24.344 34.625 22.484 1 95 538 GLN A N 1
ATOM 4193 C CA . GLN A 1 538 ? -23.875 34 23.703 1 95 538 GLN A CA 1
ATOM 4194 C C . GLN A 1 538 ? -22.531 33.312 23.484 1 95 538 GLN A C 1
ATOM 4196 O O . GLN A 1 538 ? -22.328 32.625 22.469 1 95 538 GLN A O 1
ATOM 4201 N N . ILE A 1 539 ? -21.672 33.562 24.438 1 95.38 539 ILE A N 1
ATOM 4202 C CA . ILE A 1 539 ? -20.359 32.938 24.391 1 95.38 539 ILE A CA 1
ATOM 4203 C C . ILE A 1 539 ? -20.172 32.031 25.609 1 95.38 539 ILE A C 1
ATOM 4205 O O . ILE A 1 539 ? -20.391 32.469 26.75 1 95.38 539 ILE A O 1
ATOM 4209 N N . PHE A 1 540 ? -19.844 30.844 25.359 1 95.12 540 PHE A N 1
ATOM 4210 C CA . PHE A 1 540 ? -19.531 29.891 26.422 1 95.12 540 PHE A CA 1
ATOM 4211 C C . PHE A 1 540 ? -18.047 29.594 26.469 1 95.12 540 PHE A C 1
ATOM 4213 O O . PHE A 1 540 ? -17.469 29.125 25.484 1 95.12 540 PHE A O 1
ATOM 4220 N N . VAL A 1 541 ? -17.469 29.875 27.609 1 94.5 541 VAL A N 1
ATOM 4221 C CA . VAL A 1 541 ? -16.062 29.562 27.797 1 94.5 541 VAL A CA 1
ATOM 4222 C C . VAL A 1 541 ? -15.922 28.188 28.469 1 94.5 541 VAL A C 1
ATOM 4224 O O . VAL A 1 541 ? -16.375 28 29.594 1 94.5 541 VAL A O 1
ATOM 4227 N N . ILE A 1 542 ? -15.352 27.297 27.703 1 93.25 542 ILE A N 1
ATOM 4228 C CA . ILE A 1 542 ? -15.242 25.922 28.172 1 93.25 542 ILE A CA 1
ATOM 4229 C C . ILE A 1 542 ? -13.797 25.625 28.547 1 93.25 542 ILE A C 1
ATOM 4231 O O . ILE A 1 542 ? -12.867 25.969 27.812 1 93.25 542 ILE A O 1
ATOM 4235 N N . ASP A 1 543 ? -13.641 25.016 29.703 1 91.56 543 ASP A N 1
ATOM 4236 C CA . ASP A 1 543 ? -12.336 24.578 30.188 1 91.56 543 ASP A CA 1
ATOM 4237 C C . ASP A 1 543 ? -12.445 23.281 30.969 1 91.56 543 ASP A C 1
ATOM 4239 O O . ASP A 1 543 ? -13.312 23.141 31.844 1 91.56 543 ASP A O 1
ATOM 4243 N N . GLY A 1 544 ? -11.594 22.344 30.641 1 88.94 544 GLY A N 1
ATOM 4244 C CA . GLY A 1 544 ? -11.602 21.078 31.344 1 88.94 544 GLY A CA 1
ATOM 4245 C C . GLY A 1 544 ? -12.93 20.344 31.234 1 88.94 544 GLY A C 1
ATOM 4246 O O . GLY A 1 544 ? -13.344 19.656 32.188 1 88.94 544 GLY A O 1
ATOM 4247 N N . GLY A 1 545 ? -13.68 20.625 30.297 1 93.31 545 GLY A N 1
ATOM 4248 C CA . GLY A 1 545 ? -14.938 19.938 30.062 1 93.31 545 GLY A CA 1
ATOM 4249 C C . GLY A 1 545 ? -16.125 20.594 30.75 1 93.31 545 GLY A C 1
ATOM 4250 O O . GLY A 1 545 ? -17.219 20.031 30.766 1 93.31 545 GLY A O 1
ATOM 4251 N N . GLN A 1 546 ? -15.844 21.734 31.359 1 95 546 GLN A N 1
ATOM 4252 C CA . GLN A 1 546 ? -16.906 22.438 32.062 1 95 546 GLN A CA 1
ATOM 4253 C C . GLN A 1 546 ? -17.062 23.875 31.547 1 95 546 GLN A C 1
ATOM 4255 O O . GLN A 1 546 ? -16.125 24.453 31.031 1 95 546 GLN A O 1
ATOM 4260 N N . VAL A 1 547 ? -18.266 24.344 31.688 1 94.94 547 VAL A N 1
ATOM 4261 C CA . VAL A 1 547 ? -18.516 25.75 31.344 1 94.94 547 VAL A CA 1
ATOM 4262 C C . VAL A 1 547 ? -18.062 26.641 32.5 1 94.94 547 VAL A C 1
ATOM 4264 O O . VAL A 1 547 ? -18.641 26.609 33.594 1 94.94 547 VAL A O 1
ATOM 4267 N N . LYS A 1 548 ? -17.156 27.531 32.188 1 93.62 548 LYS A N 1
ATOM 4268 C CA . LYS A 1 548 ? -16.578 28.391 33.25 1 93.62 548 LYS A CA 1
ATOM 4269 C C . LYS A 1 548 ? -17.234 29.766 33.25 1 93.62 548 LYS A C 1
ATOM 4271 O O . LYS A 1 548 ? -17.359 30.391 34.312 1 93.62 548 LYS A O 1
ATOM 4276 N N . GLU A 1 549 ? -17.359 30.234 32.031 1 94.88 549 GLU A N 1
ATOM 4277 C CA . GLU A 1 549 ? -17.953 31.562 31.859 1 94.88 549 GLU A CA 1
ATOM 4278 C C . GLU A 1 549 ? -19 31.562 30.766 1 94.88 549 GLU A C 1
ATOM 4280 O O . GLU A 1 549 ? -18.953 30.734 29.844 1 94.88 549 GLU A O 1
ATOM 4285 N N . ARG A 1 550 ? -20.031 32.438 30.953 1 94.88 550 ARG A N 1
ATOM 4286 C CA . ARG A 1 550 ? -21.047 32.625 29.938 1 94.88 550 ARG A CA 1
ATOM 4287 C C . ARG A 1 550 ? -21.453 34.094 29.828 1 94.88 550 ARG A C 1
ATOM 4289 O O . ARG A 1 550 ? -21.531 34.781 30.844 1 94.88 550 ARG A O 1
ATOM 4296 N N . GLY A 1 551 ? -21.609 34.531 28.641 1 94.44 551 GLY A N 1
ATOM 4297 C CA . GLY A 1 551 ? -22.047 35.906 28.422 1 94.44 551 GLY A CA 1
ATOM 4298 C C . GLY A 1 551 ? -21.703 36.406 27.031 1 94.44 551 GLY A C 1
ATOM 4299 O O . GLY A 1 551 ? -21.391 35.625 26.125 1 94.44 551 GLY A O 1
ATOM 4300 N N . THR A 1 552 ? -21.922 37.656 26.812 1 94.75 552 THR A N 1
ATOM 4301 C CA . THR A 1 552 ? -21.531 38.312 25.578 1 94.75 552 THR A CA 1
ATOM 4302 C C . THR A 1 552 ? -20.062 38.75 25.609 1 94.75 552 THR A C 1
ATOM 4304 O O . THR A 1 552 ? -19.422 38.656 26.672 1 94.75 552 THR A O 1
ATOM 4307 N N . HIS A 1 553 ? -19.625 39.156 24.531 1 92.25 553 HIS A N 1
ATOM 4308 C CA . HIS A 1 553 ? -18.234 39.594 24.406 1 92.25 553 HIS A CA 1
ATOM 4309 C C . HIS A 1 553 ? -17.906 40.688 25.422 1 92.25 553 HIS A C 1
ATOM 4311 O O . HIS A 1 553 ? -16.938 40.562 26.188 1 92.25 553 HIS A O 1
ATOM 4317 N N . GLU A 1 554 ? -18.781 41.625 25.531 1 91.62 554 GLU A N 1
ATOM 4318 C CA . GLU A 1 554 ? -18.562 42.781 26.422 1 91.62 554 GLU A CA 1
ATOM 4319 C C . GLU A 1 554 ? -18.656 42.375 27.891 1 91.62 554 GLU A C 1
ATOM 4321 O O . GLU A 1 554 ? -17.844 42.812 28.703 1 91.62 554 GLU A O 1
ATOM 4326 N N . GLU A 1 555 ? -19.531 41.531 28.125 1 94.31 555 GLU A N 1
ATOM 4327 C CA . GLU A 1 555 ? -19.75 41.062 29.5 1 94.31 555 GLU A CA 1
ATOM 4328 C C . GLU A 1 555 ? -18.578 40.219 29.984 1 94.31 555 GLU A C 1
ATOM 4330 O O . GLU A 1 555 ? -18.141 40.375 31.125 1 94.31 555 GLU A O 1
ATOM 4335 N N . LEU A 1 556 ? -18.094 39.438 29.109 1 93.19 556 LEU A N 1
ATOM 4336 C CA . LEU A 1 556 ? -17.031 38.531 29.516 1 93.19 556 LEU A CA 1
ATOM 4337 C C . LEU A 1 556 ? -15.711 39.25 29.656 1 93.19 556 LEU A C 1
ATOM 4339 O O . LEU A 1 556 ? -14.867 38.875 30.469 1 93.19 556 LEU A O 1
ATOM 4343 N N . LEU A 1 557 ? -15.547 40.25 28.922 1 91.25 557 LEU A N 1
ATOM 4344 C CA . LEU A 1 557 ? -14.344 41.062 29.047 1 91.25 557 LEU A CA 1
ATOM 4345 C C . LEU A 1 557 ? -14.312 41.781 30.391 1 91.25 557 LEU A C 1
ATOM 4347 O O . LEU A 1 557 ? -13.258 41.906 31.016 1 91.25 557 LEU A O 1
ATOM 4351 N N . LYS A 1 558 ? -15.43 42.156 30.812 1 91.88 558 LYS A N 1
ATOM 4352 C CA . LYS A 1 558 ? -15.555 42.906 32.062 1 91.88 558 LYS A CA 1
ATOM 4353 C C . LYS A 1 558 ? -15.383 41.969 33.281 1 91.88 558 LYS A C 1
ATOM 4355 O O . LYS A 1 558 ? -14.922 42.406 34.344 1 91.88 558 LYS A O 1
ATOM 4360 N N . LYS A 1 559 ? -15.633 40.781 33.094 1 92.12 559 LYS A N 1
ATOM 4361 C CA . LYS A 1 559 ? -15.562 39.812 34.188 1 92.12 559 LYS A CA 1
ATOM 4362 C C . LYS A 1 559 ? -14.117 39.469 34.531 1 92.12 559 LYS A C 1
ATOM 4364 O O . LYS A 1 559 ? -13.828 39.031 35.656 1 92.12 559 LYS A O 1
ATOM 4369 N N . GLY A 1 560 ? -13.156 39.625 33.656 1 86.94 560 GLY A N 1
ATOM 4370 C CA . GLY A 1 560 ? -11.742 39.406 33.906 1 86.94 560 GLY A CA 1
ATOM 4371 C C . GLY A 1 560 ? -11.383 37.938 34.094 1 86.94 560 GLY A C 1
ATOM 4372 O O . GLY A 1 560 ? -10.43 37.594 34.781 1 86.94 560 GLY A O 1
ATOM 4373 N N . GLY A 1 561 ? -12.172 37.125 33.562 1 90.5 561 GLY A N 1
ATOM 4374 C CA . GLY A 1 561 ? -11.93 35.688 33.719 1 90.5 561 GLY A CA 1
ATOM 4375 C C . GLY A 1 561 ? -11.086 35.125 32.594 1 90.5 561 GLY A C 1
ATOM 4376 O O . GLY A 1 561 ? -10.156 35.75 32.125 1 90.5 561 GLY A O 1
ATOM 4377 N N . LEU A 1 562 ? -11.367 33.844 32.344 1 88.69 562 LEU A N 1
ATOM 4378 C CA . LEU A 1 562 ? -10.586 33.125 31.359 1 88.69 562 LEU A CA 1
ATOM 4379 C C . LEU A 1 562 ? -10.727 33.75 29.969 1 88.69 562 LEU A C 1
ATOM 4381 O O . LEU A 1 562 ? -9.758 33.781 29.203 1 88.69 562 LEU A O 1
ATOM 4385 N N . TYR A 1 563 ? -11.844 34.188 29.688 1 90.56 563 TYR A N 1
ATOM 4386 C CA . TYR A 1 563 ? -12.07 34.844 28.406 1 90.56 563 TYR A CA 1
ATOM 4387 C C . TYR A 1 563 ? -11.172 36.062 28.234 1 90.56 563 TYR A C 1
ATOM 4389 O O . TYR A 1 563 ? -10.555 36.25 27.188 1 90.56 563 TYR A O 1
ATOM 4397 N N . SER A 1 564 ? -11.203 36.875 29.25 1 88.38 564 SER A N 1
ATOM 4398 C CA . SER A 1 564 ? -10.375 38.062 29.25 1 88.38 564 SER A CA 1
ATOM 4399 C C . SER A 1 564 ? -8.891 37.719 29.109 1 88.38 564 SER A C 1
ATOM 4401 O O . SER A 1 564 ? -8.148 38.406 28.406 1 88.38 564 SER A O 1
ATOM 4403 N N . TYR A 1 565 ? -8.633 36.688 29.719 1 83 565 TYR A N 1
ATOM 4404 C CA . TYR A 1 565 ? -7.258 36.219 29.625 1 83 565 TYR A CA 1
ATOM 4405 C C . TYR A 1 565 ? -6.914 35.812 28.203 1 83 565 TYR A C 1
ATOM 4407 O O . TYR A 1 565 ? -5.879 36.188 27.672 1 83 565 TYR A O 1
ATOM 4415 N N . LEU A 1 566 ? -7.793 35.031 27.641 1 80.56 566 LEU A N 1
ATOM 4416 C CA . LEU A 1 566 ? -7.57 34.562 26.281 1 80.56 566 LEU A CA 1
ATOM 4417 C C . LEU A 1 566 ? -7.527 35.719 25.297 1 80.56 566 LEU A C 1
ATOM 4419 O O . LEU A 1 566 ? -6.734 35.719 24.359 1 80.56 566 LEU A O 1
ATOM 4423 N N . TYR A 1 567 ? -8.336 36.625 25.594 1 79.19 567 TYR A N 1
ATOM 4424 C CA . TYR A 1 567 ? -8.398 37.844 24.781 1 79.19 567 TYR A CA 1
ATOM 4425 C C . TYR A 1 567 ? -7.094 38.625 24.875 1 79.19 567 TYR A C 1
ATOM 4427 O O . TYR A 1 567 ? -6.574 39.094 23.859 1 79.19 567 TYR A O 1
ATOM 4435 N N . SER A 1 568 ? -6.57 38.75 26.047 1 75.06 568 SER A N 1
ATOM 4436 C CA . SER A 1 568 ? -5.348 39.5 26.266 1 75.06 568 SER A CA 1
ATOM 4437 C C . SER A 1 568 ? -4.152 38.844 25.594 1 75.06 568 SER A C 1
ATOM 4439 O O . SER A 1 568 ? -3.275 39.531 25.062 1 75.06 568 SER A O 1
ATOM 4441 N N . ILE A 1 569 ? -4.215 37.594 25.688 1 65.56 569 ILE A N 1
ATOM 4442 C CA . ILE A 1 569 ? -3.107 36.875 25.078 1 65.56 569 ILE A CA 1
ATOM 4443 C C . ILE A 1 569 ? -3.146 37.062 23.562 1 65.56 569 ILE A C 1
ATOM 4445 O O . ILE A 1 569 ? -2.102 37.188 22.922 1 65.56 569 ILE A O 1
ATOM 4449 N N . GLN A 1 570 ? -4.32 37.031 23.078 1 64.81 570 GLN A N 1
ATOM 4450 C CA . GLN A 1 570 ? -4.473 37.125 21.625 1 64.81 570 GLN A CA 1
ATOM 4451 C C . GLN A 1 570 ? -4.301 38.562 21.141 1 64.81 570 GLN A C 1
ATOM 4453 O O . GLN A 1 570 ? -3.785 38.812 20.047 1 64.81 570 GLN A O 1
ATOM 4458 N N . PHE A 1 571 ? -4.711 39.5 22.031 1 59.88 571 PHE A N 1
ATOM 4459 C CA . PHE A 1 571 ? -4.754 40.906 21.547 1 59.88 571 PHE A CA 1
ATOM 4460 C C . PHE A 1 571 ? -3.756 41.75 22.312 1 59.88 571 PHE A C 1
ATOM 4462 O O . PHE A 1 571 ? -3.355 42.812 21.828 1 59.88 571 PHE A O 1
ATOM 4469 N N . LYS A 1 572 ? -3.332 41.562 23.734 1 53.47 572 LYS A N 1
ATOM 4470 C CA . LYS A 1 572 ? -2.428 42.438 24.469 1 53.47 572 LYS A CA 1
ATOM 4471 C C . LYS A 1 572 ? -0.976 42.188 24.078 1 53.47 572 LYS A C 1
ATOM 4473 O O . LYS A 1 572 ? -0.147 43.125 24.141 1 53.47 572 LYS A O 1
ATOM 4478 N N . ASN A 1 573 ? -0.515 40.969 24.109 1 43.38 573 ASN A N 1
ATOM 4479 C CA . ASN A 1 573 ? 0.915 41.062 23.828 1 43.38 573 ASN A CA 1
ATOM 4480 C C . ASN A 1 573 ? 1.193 41.969 22.609 1 43.38 573 ASN A C 1
ATOM 4482 O O . ASN A 1 573 ? 2.344 42.094 22.203 1 43.38 573 ASN A O 1
ATOM 4486 N N . ALA A 1 574 ? 0.45 42.438 21.938 1 40.91 574 ALA A N 1
ATOM 4487 C CA . ALA A 1 574 ? 0.564 43.469 20.906 1 40.91 574 ALA A CA 1
ATOM 4488 C C . ALA A 1 574 ? 0.735 44.844 21.531 1 40.91 574 ALA A C 1
ATOM 4490 O O . ALA A 1 574 ? 1.269 45.75 20.906 1 40.91 574 ALA A O 1
ATOM 4491 N N . GLN A 1 575 ? 0.156 45.344 22.688 1 35.66 575 GLN A N 1
ATOM 4492 C CA . GLN A 1 575 ? 0.387 46.656 23.234 1 35.66 575 GLN A CA 1
ATOM 4493 C C . GLN A 1 575 ? 1.673 46.719 24.047 1 35.66 575 GLN A C 1
ATOM 4495 O O . GLN A 1 575 ? 2.195 47.781 24.328 1 35.66 575 GLN A O 1
ATOM 4500 N N . ALA A 1 576 ? 2.27 45.75 24.688 1 38.91 576 ALA A N 1
ATOM 4501 C CA . ALA A 1 576 ? 3.514 46.062 25.391 1 38.91 576 ALA A CA 1
ATOM 4502 C C . ALA A 1 576 ? 4.699 46.062 24.422 1 38.91 576 ALA A C 1
ATOM 4504 O O . ALA A 1 576 ? 4.805 45.188 23.562 1 38.91 576 ALA A O 1
ATOM 4505 N N . MET B 1 1 ? 16.297 -1.649 -25.141 1 57.09 1 MET B N 1
ATOM 4506 C CA . MET B 1 1 ? 17.312 -2.691 -25.328 1 57.09 1 MET B CA 1
ATOM 4507 C C . MET B 1 1 ? 18.625 -2.316 -24.641 1 57.09 1 MET B C 1
ATOM 4509 O O . MET B 1 1 ? 19.297 -3.174 -24.078 1 57.09 1 MET B O 1
ATOM 4513 N N . LYS B 1 2 ? 18.797 -1.04 -24.719 1 65.06 2 LYS B N 1
ATOM 4514 C CA . LYS B 1 2 ? 20.062 -0.575 -24.141 1 65.06 2 LYS B CA 1
ATOM 4515 C C . LYS B 1 2 ? 20.094 -0.833 -22.641 1 65.06 2 LYS B C 1
ATOM 4517 O O . LYS B 1 2 ? 21.109 -1.298 -22.109 1 65.06 2 LYS B O 1
ATOM 4522 N N . ASN B 1 3 ? 18.953 -0.66 -22 1 75.06 3 ASN B N 1
ATOM 4523 C CA . ASN B 1 3 ? 18.922 -0.807 -20.547 1 75.06 3 ASN B CA 1
ATOM 4524 C C . ASN B 1 3 ? 19.031 -2.27 -20.141 1 75.06 3 ASN B C 1
ATOM 4526 O O . ASN B 1 3 ? 19.516 -2.574 -19.047 1 75.06 3 ASN B O 1
ATOM 4530 N N . TYR B 1 4 ? 18.797 -3.041 -21.125 1 73.75 4 TYR B N 1
ATOM 4531 C CA . TYR B 1 4 ? 18.922 -4.465 -20.844 1 73.75 4 TYR B CA 1
ATOM 4532 C C . TYR B 1 4 ? 20.375 -4.895 -20.797 1 73.75 4 TYR B C 1
ATOM 4534 O O . TYR B 1 4 ? 20.781 -5.688 -19.953 1 73.75 4 TYR B O 1
ATOM 4542 N N . LYS B 1 5 ? 21.078 -4.328 -21.688 1 76.94 5 LYS B N 1
ATOM 4543 C CA . LYS B 1 5 ? 22.516 -4.621 -21.734 1 76.94 5 LYS B CA 1
ATOM 4544 C C . LYS B 1 5 ? 23.219 -4.148 -20.453 1 76.94 5 LYS B C 1
ATOM 4546 O O . LYS B 1 5 ? 24.109 -4.82 -19.953 1 76.94 5 LYS B O 1
ATOM 4551 N N . ARG B 1 6 ? 22.688 -3.08 -19.969 1 79.44 6 ARG B N 1
ATOM 4552 C CA . ARG B 1 6 ? 23.266 -2.553 -18.734 1 79.44 6 ARG B CA 1
ATOM 4553 C C . ARG B 1 6 ? 22.938 -3.453 -17.547 1 79.44 6 ARG B C 1
ATOM 4555 O O . ARG B 1 6 ? 23.766 -3.623 -16.641 1 79.44 6 ARG B O 1
ATOM 4562 N N . LEU B 1 7 ? 21.766 -3.975 -17.625 1 78 7 LEU B N 1
ATOM 4563 C CA . LEU B 1 7 ? 21.391 -4.898 -16.562 1 78 7 LEU B CA 1
ATOM 4564 C C . LEU B 1 7 ? 22.234 -6.16 -16.609 1 78 7 LEU B C 1
ATOM 4566 O O . LEU B 1 7 ? 22.609 -6.699 -15.555 1 78 7 LEU B O 1
ATOM 4570 N N . LEU B 1 8 ? 22.578 -6.598 -17.812 1 78.38 8 LEU B N 1
ATOM 4571 C CA . LEU B 1 8 ? 23.422 -7.781 -17.984 1 78.38 8 LEU B CA 1
ATOM 4572 C C . LEU B 1 8 ? 24.844 -7.516 -17.516 1 78.38 8 LEU B C 1
ATOM 4574 O O . LEU B 1 8 ? 25.562 -8.445 -17.156 1 78.38 8 LEU B O 1
ATOM 4578 N N . ALA B 1 9 ? 25.141 -6.227 -17.453 1 79.94 9 ALA B N 1
ATOM 4579 C CA . ALA B 1 9 ? 26.469 -5.855 -16.938 1 79.94 9 ALA B CA 1
ATOM 4580 C C . ALA B 1 9 ? 26.578 -6.152 -15.453 1 79.94 9 ALA B C 1
ATOM 4582 O O . ALA B 1 9 ? 27.672 -6.426 -14.953 1 79.94 9 ALA B O 1
ATOM 4583 N N . TYR B 1 10 ? 25.484 -6.203 -14.75 1 81.56 10 TYR B N 1
ATOM 4584 C CA . TYR B 1 10 ? 25.5 -6.516 -13.32 1 81.56 10 TYR B CA 1
ATOM 4585 C C . TYR B 1 10 ? 25.656 -8.016 -13.086 1 81.56 10 TYR B C 1
ATOM 4587 O O . TYR B 1 10 ? 25.984 -8.445 -11.984 1 81.56 10 TYR B O 1
ATOM 4595 N N . ILE B 1 11 ? 25.438 -8.75 -14.148 1 84.56 11 ILE B N 1
ATOM 4596 C CA . ILE B 1 11 ? 25.594 -10.195 -14.062 1 84.56 11 ILE B CA 1
ATOM 4597 C C . ILE B 1 11 ? 27.016 -10.594 -14.414 1 84.56 11 ILE B C 1
ATOM 4599 O O . ILE B 1 11 ? 27.469 -11.695 -14.094 1 84.56 11 ILE B O 1
ATOM 4603 N N . ARG B 1 12 ? 27.844 -9.719 -14.953 1 83.81 12 ARG B N 1
ATOM 4604 C CA . ARG B 1 12 ? 29.188 -9.984 -15.484 1 83.81 12 ARG B CA 1
ATOM 4605 C C . ARG B 1 12 ? 30.094 -10.586 -14.422 1 83.81 12 ARG B C 1
ATOM 4607 O O . ARG B 1 12 ? 30.812 -11.555 -14.68 1 83.81 12 ARG B O 1
ATOM 4614 N N . PRO B 1 13 ? 29.953 -10.055 -13.219 1 85.06 13 PRO B N 1
ATOM 4615 C CA . PRO B 1 13 ? 30.844 -10.633 -12.203 1 85.06 13 PRO B CA 1
ATOM 4616 C C . PRO B 1 13 ? 30.469 -12.07 -11.852 1 85.06 13 PRO B C 1
ATOM 4618 O O . PRO B 1 13 ? 31.297 -12.812 -11.312 1 85.06 13 PRO B O 1
ATOM 4621 N N . TYR B 1 14 ? 29.344 -12.484 -12.164 1 87.31 14 TYR B N 1
ATOM 4622 C CA . TYR B 1 14 ? 28.875 -13.805 -11.781 1 87.31 14 TYR B CA 1
ATOM 4623 C C . TYR B 1 14 ? 28.75 -14.719 -12.992 1 87.31 14 TYR B C 1
ATOM 4625 O O . TYR B 1 14 ? 27.984 -15.688 -12.984 1 87.31 14 TYR B O 1
ATOM 4633 N N . LEU B 1 15 ? 29.469 -14.516 -14.039 1 87.38 15 LEU B N 1
ATOM 4634 C CA . LEU B 1 15 ? 29.375 -15.273 -15.281 1 87.38 15 LEU B CA 1
ATOM 4635 C C . LEU B 1 15 ? 29.859 -16.703 -15.07 1 87.38 15 LEU B C 1
ATOM 4637 O O . LEU B 1 15 ? 29.328 -17.641 -15.688 1 87.38 15 LEU B O 1
ATOM 4641 N N . LYS B 1 16 ? 30.828 -16.859 -14.219 1 90.62 16 LYS B N 1
ATOM 4642 C CA . LYS B 1 16 ? 31.312 -18.203 -13.953 1 90.62 16 LYS B CA 1
ATOM 4643 C C . LYS B 1 16 ? 30.25 -19.047 -13.266 1 90.62 16 LYS B C 1
ATOM 4645 O O . LYS B 1 16 ? 30.031 -20.203 -13.641 1 90.62 16 LYS B O 1
ATOM 4650 N N . ARG B 1 17 ? 29.594 -18.453 -12.367 1 90.5 17 ARG B N 1
ATOM 4651 C CA . ARG B 1 17 ? 28.531 -19.156 -11.672 1 90.5 17 ARG B CA 1
ATOM 4652 C C . ARG B 1 17 ? 27.328 -19.391 -12.594 1 90.5 17 ARG B C 1
ATOM 4654 O O . ARG B 1 17 ? 26.656 -20.422 -12.5 1 90.5 17 ARG B O 1
ATOM 4661 N N . LEU B 1 18 ? 27.156 -18.469 -13.461 1 88.56 18 LEU B N 1
ATOM 4662 C CA . LEU B 1 18 ? 26.062 -18.609 -14.422 1 88.56 18 LEU B CA 1
ATOM 4663 C C . LEU B 1 18 ? 26.359 -19.75 -15.398 1 88.56 18 LEU B C 1
ATOM 4665 O O . LEU B 1 18 ? 25.453 -20.516 -15.742 1 88.56 18 LEU B O 1
ATOM 4669 N N . GLY B 1 19 ? 27.547 -19.844 -15.867 1 89.38 19 GLY B N 1
ATOM 4670 C CA . GLY B 1 19 ? 27.938 -20.953 -16.734 1 89.38 19 GLY B CA 1
ATOM 4671 C C . GLY B 1 19 ? 27.75 -22.297 -16.078 1 89.38 19 GLY B C 1
ATOM 4672 O O . GLY B 1 19 ? 27.25 -23.234 -16.703 1 89.38 19 GLY B O 1
ATOM 4673 N N . LEU B 1 20 ? 28.094 -22.344 -14.859 1 92.75 20 LEU B N 1
ATOM 4674 C CA . LEU B 1 20 ? 27.922 -23.578 -14.109 1 92.75 20 LEU B CA 1
ATOM 4675 C C . LEU B 1 20 ? 26.438 -23.906 -13.945 1 92.75 20 LEU B C 1
ATOM 4677 O O . LEU B 1 20 ? 26.047 -25.078 -13.992 1 92.75 20 LEU B O 1
ATOM 4681 N N . ALA B 1 21 ? 25.672 -22.891 -13.711 1 90.75 21 ALA B N 1
ATOM 4682 C CA . ALA B 1 21 ? 24.234 -23.078 -13.578 1 90.75 21 ALA B CA 1
ATOM 4683 C C . ALA B 1 21 ? 23.625 -23.609 -14.867 1 90.75 21 ALA B C 1
ATOM 4685 O O . ALA B 1 21 ? 22.781 -24.516 -14.844 1 90.75 21 ALA B O 1
ATOM 4686 N N . VAL B 1 22 ? 24.078 -23.125 -15.992 1 89.56 22 VAL B N 1
ATOM 4687 C CA . VAL B 1 22 ? 23.562 -23.547 -17.281 1 89.56 22 VAL B CA 1
ATOM 4688 C C . VAL B 1 22 ? 23.922 -25.016 -17.531 1 89.56 22 VAL B C 1
ATOM 4690 O O . VAL B 1 22 ? 23.109 -25.781 -18.031 1 89.56 22 VAL B O 1
ATOM 4693 N N . ILE B 1 23 ? 25.062 -25.359 -17.125 1 92.69 23 ILE B N 1
ATOM 4694 C CA . ILE B 1 23 ? 25.484 -26.75 -17.266 1 92.69 23 ILE B CA 1
ATOM 4695 C C . ILE B 1 23 ? 24.594 -27.656 -16.391 1 92.69 23 ILE B C 1
ATOM 4697 O O . ILE B 1 23 ? 24.172 -28.719 -16.844 1 92.69 23 ILE B O 1
ATOM 4701 N N . CYS B 1 24 ? 24.328 -27.203 -15.242 1 92.69 24 CYS B N 1
ATOM 4702 C CA . CYS B 1 24 ? 23.469 -27.969 -14.352 1 92.69 24 CYS B CA 1
ATOM 4703 C C . CYS B 1 24 ? 22.062 -28.094 -14.93 1 92.69 24 CYS B C 1
ATOM 4705 O O . CYS B 1 24 ? 21.422 -29.141 -14.82 1 92.69 24 CYS B O 1
ATOM 4707 N N . ILE B 1 25 ? 21.625 -27.062 -15.609 1 89.62 25 ILE B N 1
ATOM 4708 C CA . ILE B 1 25 ? 20.297 -27.062 -16.188 1 89.62 25 ILE B CA 1
ATOM 4709 C C . ILE B 1 25 ? 20.234 -28.062 -17.344 1 89.62 25 ILE B C 1
ATOM 4711 O O . ILE B 1 25 ? 19.297 -28.875 -17.422 1 89.62 25 ILE B O 1
ATOM 4715 N N . ILE B 1 26 ? 21.219 -28.094 -18.172 1 89.31 26 ILE B N 1
ATOM 4716 C CA . ILE B 1 26 ? 21.25 -28.969 -19.344 1 89.31 26 ILE B CA 1
ATOM 4717 C C . ILE B 1 26 ? 21.344 -30.422 -18.891 1 89.31 26 ILE B C 1
ATOM 4719 O O . ILE B 1 26 ? 20.641 -31.281 -19.438 1 89.31 26 ILE B O 1
ATOM 4723 N N . MET B 1 27 ? 22.094 -30.641 -17.891 1 90.81 27 MET B N 1
ATOM 4724 C CA . MET B 1 27 ? 22.234 -32 -17.375 1 90.81 27 MET B CA 1
ATOM 4725 C C . MET B 1 27 ? 20.938 -32.469 -16.734 1 90.81 27 MET B C 1
ATOM 4727 O O . MET B 1 27 ? 20.562 -33.625 -16.875 1 90.81 27 MET B O 1
ATOM 4731 N N . ALA B 1 28 ? 20.344 -31.594 -16.031 1 88.25 28 ALA B N 1
ATOM 4732 C CA . ALA B 1 28 ? 19.062 -31.953 -15.422 1 88.25 28 ALA B CA 1
ATOM 4733 C C . ALA B 1 28 ? 18 -32.219 -16.484 1 88.25 28 ALA B C 1
ATOM 4735 O O . ALA B 1 28 ? 17.203 -33.125 -16.359 1 88.25 28 ALA B O 1
ATOM 4736 N N . ALA B 1 29 ? 18.016 -31.375 -17.5 1 86.75 29 ALA B N 1
ATOM 4737 C CA . ALA B 1 29 ? 17.078 -31.562 -18.609 1 86.75 29 ALA B CA 1
ATOM 4738 C C . ALA B 1 29 ? 17.359 -32.844 -19.359 1 86.75 29 ALA B C 1
ATOM 4740 O O . ALA B 1 29 ? 16.422 -33.562 -19.766 1 86.75 29 ALA B O 1
ATOM 4741 N N . ALA B 1 30 ? 18.578 -33.188 -19.516 1 87.75 30 ALA B N 1
ATOM 4742 C CA . ALA B 1 30 ? 18.969 -34.438 -20.188 1 87.75 30 ALA B CA 1
ATOM 4743 C C . ALA B 1 30 ? 18.453 -35.656 -19.438 1 87.75 30 ALA B C 1
ATOM 4745 O O . ALA B 1 30 ? 18.031 -36.625 -20.047 1 87.75 30 ALA B O 1
ATOM 4746 N N . ALA B 1 31 ? 18.547 -35.5 -18.141 1 86.5 31 ALA B N 1
ATOM 4747 C CA . ALA B 1 31 ? 18.031 -36.594 -17.328 1 86.5 31 ALA B CA 1
ATOM 4748 C C . ALA B 1 31 ? 16.531 -36.781 -17.5 1 86.5 31 ALA B C 1
ATOM 4750 O O . ALA B 1 31 ? 16.016 -37.906 -17.516 1 86.5 31 ALA B O 1
ATOM 4751 N N . ASN B 1 32 ? 15.797 -35.719 -17.656 1 82.81 32 ASN B N 1
ATOM 4752 C CA . ASN B 1 32 ? 14.352 -35.75 -17.875 1 82.81 32 ASN B CA 1
ATOM 4753 C C . ASN B 1 32 ? 14 -36.344 -19.234 1 82.81 32 ASN B C 1
ATOM 4755 O O . ASN B 1 32 ? 12.992 -37.062 -19.375 1 82.81 32 ASN B O 1
ATOM 4759 N N . LEU B 1 33 ? 14.852 -36.094 -20.203 1 84.88 33 LEU B N 1
ATOM 4760 C CA . LEU B 1 33 ? 14.609 -36.562 -21.562 1 84.88 33 LEU B CA 1
ATOM 4761 C C . LEU B 1 33 ? 14.922 -38.031 -21.703 1 84.88 33 LEU B C 1
ATOM 4763 O O . LEU B 1 33 ? 14.477 -38.688 -22.656 1 84.88 33 LEU B O 1
ATOM 4767 N N . TYR B 1 34 ? 15.586 -38.531 -20.75 1 83.56 34 TYR B N 1
ATOM 4768 C CA . TYR B 1 34 ? 15.969 -39.938 -20.828 1 83.56 34 TYR B CA 1
ATOM 4769 C C . TYR B 1 34 ? 14.859 -40.844 -20.297 1 83.56 34 TYR B C 1
ATOM 4771 O O . TYR B 1 34 ? 14.812 -42.031 -20.625 1 83.56 34 TYR B O 1
ATOM 4779 N N . LEU B 1 35 ? 13.906 -40.344 -19.641 1 80.12 35 LEU B N 1
ATOM 4780 C CA . LEU B 1 35 ? 12.875 -41.125 -18.969 1 80.12 35 LEU B CA 1
ATOM 4781 C C . LEU B 1 35 ? 12 -41.844 -20 1 80.12 35 LEU B C 1
ATOM 4783 O O . LEU B 1 35 ? 11.766 -43.031 -19.859 1 80.12 35 LEU B O 1
ATOM 4787 N N . PRO B 1 36 ? 11.57 -41.156 -21.031 1 79.38 36 PRO B N 1
ATOM 4788 C CA . PRO B 1 36 ? 10.75 -41.875 -22.016 1 79.38 36 PRO B CA 1
ATOM 4789 C C . PRO B 1 36 ? 11.508 -43.031 -22.688 1 79.38 36 PRO B C 1
ATOM 4791 O O . PRO B 1 36 ? 10.898 -44.031 -23.062 1 79.38 36 PRO B O 1
ATOM 4794 N N . TRP B 1 37 ? 12.789 -42.938 -22.766 1 79.12 37 TRP B N 1
ATOM 4795 C CA . TRP B 1 37 ? 13.586 -44 -23.375 1 79.12 37 TRP B CA 1
ATOM 4796 C C . TRP B 1 37 ? 13.625 -45.219 -22.469 1 79.12 37 TRP B C 1
ATOM 4798 O O . TRP B 1 37 ? 13.719 -46.375 -22.953 1 79.12 37 TRP B O 1
ATOM 4808 N N . ILE B 1 38 ? 13.57 -44.938 -21.219 1 78.81 38 ILE B N 1
ATOM 4809 C CA . ILE B 1 38 ? 13.531 -46.031 -20.266 1 78.81 38 ILE B CA 1
ATOM 4810 C C . ILE B 1 38 ? 12.227 -46.812 -20.453 1 78.81 38 ILE B C 1
ATOM 4812 O O . ILE B 1 38 ? 12.234 -48.062 -20.438 1 78.81 38 ILE B O 1
ATOM 4816 N N . ILE B 1 39 ? 11.156 -46.125 -20.656 1 76.94 39 ILE B N 1
ATOM 4817 C CA . ILE B 1 39 ? 9.859 -46.781 -20.875 1 76.94 39 ILE B CA 1
ATOM 4818 C C . ILE B 1 39 ? 9.891 -47.562 -22.172 1 76.94 39 ILE B C 1
ATOM 4820 O O . ILE B 1 39 ? 9.359 -48.688 -22.234 1 76.94 39 ILE B O 1
ATOM 4824 N N . LYS B 1 40 ? 10.516 -47.031 -23.188 1 79.88 40 LYS B N 1
ATOM 4825 C CA . LYS B 1 40 ? 10.656 -47.719 -24.453 1 79.88 40 LYS B CA 1
ATOM 4826 C C . LYS B 1 40 ? 11.391 -49.062 -24.297 1 79.88 40 LYS B C 1
ATOM 4828 O O . LYS B 1 40 ? 10.914 -50.094 -24.734 1 79.88 40 LYS B O 1
ATOM 4833 N N . ASP B 1 41 ? 12.508 -48.938 -23.594 1 78.5 41 ASP B N 1
ATOM 4834 C CA . ASP B 1 41 ? 13.328 -50.125 -23.406 1 78.5 41 ASP B CA 1
ATOM 4835 C C . ASP B 1 41 ? 12.609 -51.156 -22.531 1 78.5 41 ASP B C 1
ATOM 4837 O O . ASP B 1 41 ? 12.781 -52.375 -22.719 1 78.5 41 ASP B O 1
ATOM 4841 N N . MET B 1 42 ? 11.852 -50.656 -21.672 1 79 42 MET B N 1
ATOM 4842 C CA . MET B 1 42 ? 11.086 -51.531 -20.812 1 79 42 MET B CA 1
ATOM 4843 C C . MET B 1 42 ? 10.047 -52.312 -21.609 1 79 42 MET B C 1
ATOM 4845 O O . MET B 1 42 ? 9.906 -53.531 -21.438 1 79 42 MET B O 1
ATOM 4849 N N . ILE B 1 43 ? 9.391 -51.656 -22.531 1 76 43 ILE B N 1
ATOM 4850 C CA . ILE B 1 43 ? 8.32 -52.281 -23.297 1 76 43 ILE B CA 1
ATOM 4851 C C . ILE B 1 43 ? 8.922 -53.188 -24.375 1 76 43 ILE B C 1
ATOM 4853 O O . ILE B 1 43 ? 8.523 -54.344 -24.516 1 76 43 ILE B O 1
ATOM 4857 N N . ASP B 1 44 ? 9.891 -52.781 -25.062 1 76.06 44 ASP B N 1
ATOM 4858 C CA . ASP B 1 44 ? 10.43 -53.5 -26.203 1 76.06 44 ASP B CA 1
ATOM 4859 C C . ASP B 1 44 ? 11.289 -54.688 -25.75 1 76.06 44 ASP B C 1
ATOM 4861 O O . ASP B 1 44 ? 11.164 -55.781 -26.266 1 76.06 44 ASP B O 1
ATOM 4865 N N . LYS B 1 45 ? 12.141 -54.406 -24.75 1 76.19 45 LYS B N 1
ATOM 4866 C CA . LYS B 1 45 ? 13.141 -55.438 -24.422 1 76.19 45 LYS B CA 1
ATOM 4867 C C . LYS B 1 45 ? 12.672 -56.281 -23.25 1 76.19 45 LYS B C 1
ATOM 4869 O O . LYS B 1 45 ? 12.992 -57.469 -23.203 1 76.19 45 LYS B O 1
ATOM 4874 N N . VAL B 1 46 ? 12.031 -55.719 -22.359 1 70.44 46 VAL B N 1
ATOM 4875 C CA . VAL B 1 46 ? 11.672 -56.469 -21.172 1 70.44 46 VAL B CA 1
ATOM 4876 C C . VAL B 1 46 ? 10.328 -57.156 -21.391 1 70.44 46 VAL B C 1
ATOM 4878 O O . VAL B 1 46 ? 10.203 -58.375 -21.188 1 70.44 46 VAL B O 1
ATOM 4881 N N . LEU B 1 47 ? 9.383 -56.469 -21.859 1 69.5 47 LEU B N 1
ATOM 4882 C CA . LEU B 1 47 ? 8.031 -57 -21.891 1 69.5 47 LEU B CA 1
ATOM 4883 C C . LEU B 1 47 ? 7.824 -57.875 -23.125 1 69.5 47 LEU B C 1
ATOM 4885 O O . LEU B 1 47 ? 7.125 -58.906 -23.062 1 69.5 47 LEU B O 1
ATOM 4889 N N . THR B 1 48 ? 8.469 -57.469 -24.156 1 66.94 48 THR B N 1
ATOM 4890 C CA . THR B 1 48 ? 8.289 -58.25 -25.359 1 66.94 48 THR B CA 1
ATOM 4891 C C . THR B 1 48 ? 9.281 -59.406 -25.391 1 66.94 48 THR B C 1
ATOM 4893 O O . THR B 1 48 ? 8.898 -60.562 -25.641 1 66.94 48 THR B O 1
ATOM 4896 N N . ASP B 1 49 ? 10.562 -59.125 -24.969 1 73 49 ASP B N 1
ATOM 4897 C CA . ASP B 1 49 ? 11.594 -60.156 -25.094 1 73 49 ASP B CA 1
ATOM 4898 C C . ASP B 1 49 ? 11.742 -60.938 -23.797 1 73 49 ASP B C 1
ATOM 4900 O O . ASP B 1 49 ? 12.43 -61.938 -23.75 1 73 49 ASP B O 1
ATOM 4904 N N . LYS B 1 50 ? 11 -60.625 -22.656 1 75.94 50 LYS B N 1
ATOM 4905 C CA . LYS B 1 50 ? 10.984 -61.281 -21.359 1 75.94 50 LYS B CA 1
ATOM 4906 C C . LYS B 1 50 ? 12.391 -61.344 -20.766 1 75.94 50 LYS B C 1
ATOM 4908 O O . LYS B 1 50 ? 12.789 -62.406 -20.25 1 75.94 50 LYS B O 1
ATOM 4913 N N . ASP B 1 51 ? 13.195 -60.344 -20.953 1 80.62 51 ASP B N 1
ATOM 4914 C CA . ASP B 1 51 ? 14.562 -60.281 -20.438 1 80.62 51 ASP B CA 1
ATOM 4915 C C . ASP B 1 51 ? 14.578 -59.719 -19.031 1 80.62 51 ASP B C 1
ATOM 4917 O O . ASP B 1 51 ? 14.406 -58.5 -18.828 1 80.62 51 ASP B O 1
ATOM 4921 N N . MET B 1 52 ? 14.859 -60.594 -17.969 1 82.19 52 MET B N 1
ATOM 4922 C CA . MET B 1 52 ? 14.836 -60.188 -16.562 1 82.19 52 MET B CA 1
ATOM 4923 C C . MET B 1 52 ? 16.078 -59.375 -16.219 1 82.19 52 MET B C 1
ATOM 4925 O O . MET B 1 52 ? 16.031 -58.531 -15.32 1 82.19 52 MET B O 1
ATOM 4929 N N . MET B 1 53 ? 17.188 -59.656 -16.844 1 82.69 53 MET B N 1
ATOM 4930 C CA . MET B 1 53 ? 18.406 -58.875 -16.578 1 82.69 53 MET B CA 1
ATOM 4931 C C . MET B 1 53 ? 18.234 -57.438 -17 1 82.69 53 MET B C 1
ATOM 4933 O O . MET B 1 53 ? 18.688 -56.531 -16.312 1 82.69 53 MET B O 1
ATOM 4937 N N . MET B 1 54 ? 17.594 -57.25 -18.078 1 84.75 54 MET B N 1
ATOM 4938 C CA . MET B 1 54 ? 17.328 -55.906 -18.547 1 84.75 54 MET B CA 1
ATOM 4939 C C . MET B 1 54 ? 16.375 -55.188 -17.609 1 84.75 54 MET B C 1
ATOM 4941 O O . MET B 1 54 ? 16.484 -53.969 -17.406 1 84.75 54 MET B O 1
ATOM 4945 N N . LEU B 1 55 ? 15.539 -55.938 -16.984 1 85.69 55 LEU B N 1
ATOM 4946 C CA . LEU B 1 55 ? 14.617 -55.375 -16.031 1 85.69 55 LEU B CA 1
ATOM 4947 C C . LEU B 1 55 ? 15.375 -54.781 -14.828 1 85.69 55 LEU B C 1
ATOM 4949 O O . LEU B 1 55 ? 15.086 -53.688 -14.375 1 85.69 55 LEU B O 1
ATOM 4953 N N . ASN B 1 56 ? 16.344 -55.531 -14.297 1 87.31 56 ASN B N 1
ATOM 4954 C CA . ASN B 1 56 ? 17.141 -55.062 -13.172 1 87.31 56 ASN B CA 1
ATOM 4955 C C . ASN B 1 56 ? 17.984 -53.844 -13.555 1 87.31 56 ASN B C 1
ATOM 4957 O O . ASN B 1 56 ? 18.141 -52.938 -12.758 1 87.31 56 ASN B O 1
ATOM 4961 N N . LEU B 1 57 ? 18.469 -53.812 -14.773 1 86.5 57 LEU B N 1
ATOM 4962 C CA . LEU B 1 57 ? 19.281 -52.719 -15.234 1 86.5 57 LEU B CA 1
ATOM 4963 C C . LEU B 1 57 ? 18.453 -51.438 -15.391 1 86.5 57 LEU B C 1
ATOM 4965 O O . LEU B 1 57 ? 18.891 -50.344 -15.039 1 86.5 57 LEU B O 1
ATOM 4969 N N . ILE B 1 58 ? 17.328 -51.594 -15.867 1 86.75 58 ILE B N 1
ATOM 4970 C CA . ILE B 1 58 ? 16.438 -50.469 -16.062 1 86.75 58 ILE B CA 1
ATOM 4971 C C . ILE B 1 58 ? 16.016 -49.906 -14.711 1 86.75 58 ILE B C 1
ATOM 4973 O O . ILE B 1 58 ? 15.961 -48.688 -14.523 1 86.75 58 ILE B O 1
ATOM 4977 N N . SER B 1 59 ? 15.695 -50.781 -13.75 1 88.19 59 SER B N 1
ATOM 4978 C CA . SER B 1 59 ? 15.289 -50.344 -12.422 1 88.19 59 SER B CA 1
ATOM 4979 C C . SER B 1 59 ? 16.406 -49.562 -11.734 1 88.19 59 SER B C 1
ATOM 4981 O O . SER B 1 59 ? 16.172 -48.5 -11.172 1 88.19 59 SER B O 1
ATOM 4983 N N . ILE B 1 60 ? 17.562 -50.062 -11.797 1 88.19 60 ILE B N 1
ATOM 4984 C CA . ILE B 1 60 ? 18.703 -49.375 -11.195 1 88.19 60 ILE B CA 1
ATOM 4985 C C . ILE B 1 60 ? 19 -48.094 -11.969 1 88.19 60 ILE B C 1
ATOM 4987 O O . ILE B 1 60 ? 19.391 -47.062 -11.383 1 88.19 60 ILE B O 1
ATOM 4991 N N . GLY B 1 61 ? 18.844 -48.156 -13.25 1 87.19 61 GLY B N 1
ATOM 4992 C CA . GLY B 1 61 ? 19.047 -46.969 -14.086 1 87.19 61 GLY B CA 1
ATOM 4993 C C . GLY B 1 61 ? 18.125 -45.812 -13.734 1 87.19 61 GLY B C 1
ATOM 4994 O O . GLY B 1 61 ? 18.547 -44.656 -13.719 1 87.19 61 GLY B O 1
ATOM 4995 N N . ILE B 1 62 ? 16.875 -46.125 -13.406 1 88.25 62 ILE B N 1
ATOM 4996 C CA . ILE B 1 62 ? 15.914 -45.094 -13.039 1 88.25 62 ILE B CA 1
ATOM 4997 C C . ILE B 1 62 ? 16.375 -44.406 -11.758 1 88.25 62 ILE B C 1
ATOM 4999 O O . ILE B 1 62 ? 16.375 -43.188 -11.68 1 88.25 62 ILE B O 1
ATOM 5003 N N . VAL B 1 63 ? 16.781 -45.156 -10.742 1 89.69 63 VAL B N 1
ATOM 5004 C CA . VAL B 1 63 ? 17.203 -44.594 -9.453 1 89.69 63 VAL B CA 1
ATOM 5005 C C . VAL B 1 63 ? 18.438 -43.719 -9.641 1 89.69 63 VAL B C 1
ATOM 5007 O O . VAL B 1 63 ? 18.5 -42.625 -9.086 1 89.69 63 VAL B O 1
ATOM 5010 N N . VAL B 1 64 ? 19.375 -44.156 -10.453 1 89.88 64 VAL B N 1
ATOM 5011 C CA . VAL B 1 64 ? 20.625 -43.438 -10.664 1 89.88 64 VAL B CA 1
ATOM 5012 C C . VAL B 1 64 ? 20.328 -42.156 -11.438 1 89.88 64 VAL B C 1
ATOM 5014 O O . VAL B 1 64 ? 20.859 -41.094 -11.102 1 89.88 64 VAL B O 1
ATOM 5017 N N . VAL B 1 65 ? 19.531 -42.188 -12.438 1 89.94 65 VAL B N 1
ATOM 5018 C CA . VAL B 1 65 ? 19.219 -41.031 -13.258 1 89.94 65 VAL B CA 1
ATOM 5019 C C . VAL B 1 65 ? 18.516 -39.969 -12.406 1 89.94 65 VAL B C 1
ATOM 5021 O O . VAL B 1 65 ? 18.828 -38.781 -12.516 1 89.94 65 VAL B O 1
ATOM 5024 N N . PHE B 1 66 ? 17.609 -40.375 -11.555 1 90.06 66 PHE B N 1
ATOM 5025 C CA . PHE B 1 66 ? 16.859 -39.438 -10.75 1 90.06 66 PHE B CA 1
ATOM 5026 C C . PHE B 1 66 ? 17.734 -38.875 -9.625 1 90.06 66 PHE B C 1
ATOM 5028 O O . PHE B 1 66 ? 17.531 -37.75 -9.188 1 90.06 66 PHE B O 1
ATOM 5035 N N . LEU B 1 67 ? 18.672 -39.656 -9.164 1 92 67 LEU B N 1
ATOM 5036 C CA . LEU B 1 67 ? 19.641 -39.156 -8.188 1 92 67 LEU B CA 1
ATOM 5037 C C . LEU B 1 67 ? 20.531 -38.094 -8.805 1 92 67 LEU B C 1
ATOM 5039 O O . LEU B 1 67 ? 20.75 -37.031 -8.211 1 92 67 LEU B O 1
ATOM 5043 N N . VAL B 1 68 ? 21.047 -38.406 -9.977 1 91.75 68 VAL B N 1
ATOM 5044 C CA . VAL B 1 68 ? 21.906 -37.469 -10.688 1 91.75 68 VAL B CA 1
ATOM 5045 C C . VAL B 1 68 ? 21.094 -36.219 -11.055 1 91.75 68 VAL B C 1
ATOM 5047 O O . VAL B 1 68 ? 21.594 -35.094 -10.914 1 91.75 68 VAL B O 1
ATOM 5050 N N . ARG B 1 69 ? 19.875 -36.406 -11.461 1 91.19 69 ARG B N 1
ATOM 5051 C CA . ARG B 1 69 ? 19.016 -35.281 -11.773 1 91.19 69 ARG B CA 1
ATOM 5052 C C . ARG B 1 69 ? 18.781 -34.406 -10.547 1 91.19 69 ARG B C 1
ATOM 5054 O O . ARG B 1 69 ? 18.75 -33.188 -10.648 1 91.19 69 ARG B O 1
ATOM 5061 N N . GLY B 1 70 ? 18.609 -35.062 -9.398 1 92.25 70 GLY B N 1
ATOM 5062 C CA . GLY B 1 70 ? 18.406 -34.312 -8.164 1 92.25 70 GLY B CA 1
ATOM 5063 C C . GLY B 1 70 ? 19.578 -33.438 -7.797 1 92.25 70 GLY B C 1
ATOM 5064 O O . GLY B 1 70 ? 19.391 -32.281 -7.379 1 92.25 70 GLY B O 1
ATOM 5065 N N . ILE B 1 71 ? 20.719 -33.906 -8.031 1 93.88 71 ILE B N 1
ATOM 5066 C CA . ILE B 1 71 ? 21.938 -33.156 -7.711 1 93.88 71 ILE B CA 1
ATOM 5067 C C . ILE B 1 71 ? 22.062 -31.938 -8.648 1 93.88 71 ILE B C 1
ATOM 5069 O O . ILE B 1 71 ? 22.328 -30.828 -8.203 1 93.88 71 ILE B O 1
ATOM 5073 N N . PHE B 1 72 ? 21.828 -32.156 -9.898 1 92.88 72 PHE B N 1
ATOM 5074 C CA . PHE B 1 72 ? 21.953 -31.094 -10.867 1 92.88 72 PHE B CA 1
ATOM 5075 C C . PHE B 1 72 ? 20.812 -30.094 -10.711 1 92.88 72 PHE B C 1
ATOM 5077 O O . PHE B 1 72 ? 21 -28.891 -10.93 1 92.88 72 PHE B O 1
ATOM 5084 N N . TYR B 1 73 ? 19.719 -30.594 -10.336 1 90.88 73 TYR B N 1
ATOM 5085 C CA . TYR B 1 73 ? 18.594 -29.688 -10.078 1 90.88 73 TYR B CA 1
ATOM 5086 C C . TYR B 1 73 ? 18.891 -28.781 -8.891 1 90.88 73 TYR B C 1
ATOM 5088 O O . TYR B 1 73 ? 18.609 -27.578 -8.922 1 90.88 73 TYR B O 1
ATOM 5096 N N . TYR B 1 74 ? 19.438 -29.375 -7.902 1 92.62 74 TYR B N 1
ATOM 5097 C CA . TYR B 1 74 ? 19.844 -28.578 -6.746 1 92.62 74 TYR B CA 1
ATOM 5098 C C . TYR B 1 74 ? 20.891 -27.531 -7.137 1 92.62 74 TYR B C 1
ATOM 5100 O O . TYR B 1 74 ? 20.781 -26.359 -6.75 1 92.62 74 TYR B O 1
ATOM 5108 N N . GLY B 1 75 ? 21.812 -27.984 -7.848 1 92.31 75 GLY B N 1
ATOM 5109 C CA . GLY B 1 75 ? 22.859 -27.078 -8.289 1 92.31 75 GLY B CA 1
ATOM 5110 C C . GLY B 1 75 ? 22.344 -25.922 -9.117 1 92.31 75 GLY B C 1
ATOM 5111 O O . GLY B 1 75 ? 22.719 -24.766 -8.898 1 92.31 75 GLY B O 1
ATOM 5112 N N . GLN B 1 76 ? 21.547 -26.25 -9.969 1 90.31 76 GLN B N 1
ATOM 5113 C CA . GLN B 1 76 ? 21.016 -25.203 -10.836 1 90.31 76 GLN B CA 1
ATOM 5114 C C . GLN B 1 76 ? 20.156 -24.219 -10.047 1 90.31 76 GLN B C 1
ATOM 5116 O O . GLN B 1 76 ? 20.281 -23 -10.211 1 90.31 76 GLN B O 1
ATOM 5121 N N . SER B 1 77 ? 19.281 -24.75 -9.188 1 89.19 77 SER B N 1
ATOM 5122 C CA . SER B 1 77 ? 18.375 -23.891 -8.422 1 89.19 77 SER B CA 1
ATOM 5123 C C . SER B 1 77 ? 19.156 -23 -7.461 1 89.19 77 SER B C 1
ATOM 5125 O O . SER B 1 77 ? 18.875 -21.797 -7.367 1 89.19 77 SER B O 1
ATOM 5127 N N . TYR B 1 78 ? 20.141 -23.531 -6.887 1 91.38 78 TYR B N 1
ATOM 5128 C CA . TYR B 1 78 ? 20.938 -22.781 -5.922 1 91.38 78 TYR B CA 1
ATOM 5129 C C . TYR B 1 78 ? 21.781 -21.719 -6.617 1 91.38 78 TYR B C 1
ATOM 5131 O O . TYR B 1 78 ? 21.797 -20.562 -6.191 1 91.38 78 TYR B O 1
ATOM 5139 N N . LEU B 1 79 ? 22.406 -22.094 -7.664 1 91.56 79 LEU B N 1
ATOM 5140 C CA . LEU B 1 79 ? 23.344 -21.188 -8.336 1 91.56 79 LEU B CA 1
ATOM 5141 C C . LEU B 1 79 ? 22.594 -20.031 -8.992 1 91.56 79 LEU B C 1
ATOM 5143 O O . LEU B 1 79 ? 23.016 -18.875 -8.883 1 91.56 79 LEU B O 1
ATOM 5147 N N . VAL B 1 80 ? 21.578 -20.312 -9.617 1 88.44 80 VAL B N 1
ATOM 5148 C CA . VAL B 1 80 ? 20.812 -19.266 -10.289 1 88.44 80 VAL B CA 1
ATOM 5149 C C . VAL B 1 80 ? 20.203 -18.328 -9.25 1 88.44 80 VAL B C 1
ATOM 5151 O O . VAL B 1 80 ? 20.203 -17.109 -9.438 1 88.44 80 VAL B O 1
ATOM 5154 N N . SER B 1 81 ? 19.641 -18.922 -8.156 1 89.12 81 SER B N 1
ATOM 5155 C CA . SER B 1 81 ? 19.047 -18.094 -7.109 1 89.12 81 SER B CA 1
ATOM 5156 C C . SER B 1 81 ? 20.109 -17.219 -6.441 1 89.12 81 SER B C 1
ATOM 5158 O O . SER B 1 81 ? 19.828 -16.078 -6.062 1 89.12 81 SER B O 1
ATOM 5160 N N . TYR B 1 82 ? 21.266 -17.781 -6.32 1 91.12 82 TYR B N 1
ATOM 5161 C CA . TYR B 1 82 ? 22.375 -17.016 -5.754 1 91.12 82 TYR B CA 1
ATOM 5162 C C . TYR B 1 82 ? 22.688 -15.797 -6.617 1 91.12 82 TYR B C 1
ATOM 5164 O O . TYR B 1 82 ? 22.828 -14.688 -6.105 1 91.12 82 TYR B O 1
ATOM 5172 N N . ILE B 1 83 ? 22.828 -16.016 -7.848 1 88.44 83 ILE B N 1
ATOM 5173 C CA . ILE B 1 83 ? 23.125 -14.93 -8.773 1 88.44 83 ILE B CA 1
ATOM 5174 C C . ILE B 1 83 ? 22 -13.898 -8.758 1 88.44 83 ILE B C 1
ATOM 5176 O O . ILE B 1 83 ? 22.25 -12.695 -8.711 1 88.44 83 ILE B O 1
ATOM 5180 N N . GLY B 1 84 ? 20.781 -14.422 -8.812 1 86.5 84 GLY B N 1
ATOM 5181 C CA . GLY B 1 84 ? 19.641 -13.523 -8.797 1 86.5 84 GLY B CA 1
ATOM 5182 C C . GLY B 1 84 ? 19.578 -12.656 -7.555 1 86.5 84 GLY B C 1
ATOM 5183 O O . GLY B 1 84 ? 19.359 -11.445 -7.645 1 86.5 84 GLY B O 1
ATOM 5184 N N . GLN B 1 85 ? 19.844 -13.273 -6.402 1 87.94 85 GLN B N 1
ATOM 5185 C CA . GLN B 1 85 ? 19.797 -12.539 -5.141 1 87.94 85 GLN B CA 1
ATOM 5186 C C . GLN B 1 85 ? 20.938 -11.539 -5.039 1 87.94 85 GLN B C 1
ATOM 5188 O O . GLN B 1 85 ? 20.766 -10.438 -4.516 1 87.94 85 GLN B O 1
ATOM 5193 N N . LYS B 1 86 ? 22.031 -11.922 -5.48 1 89.44 86 LYS B N 1
ATOM 5194 C CA . LYS B 1 86 ? 23.188 -11.039 -5.41 1 89.44 86 LYS B CA 1
ATOM 5195 C C . LYS B 1 86 ? 23.016 -9.836 -6.332 1 89.44 86 LYS B C 1
ATOM 5197 O O . LYS B 1 86 ? 23.406 -8.719 -5.984 1 89.44 86 LYS B O 1
ATOM 5202 N N . VAL B 1 87 ? 22.531 -10.031 -7.438 1 86.19 87 VAL B N 1
ATOM 5203 C CA . VAL B 1 87 ? 22.297 -8.945 -8.375 1 86.19 87 VAL B CA 1
ATOM 5204 C C . VAL B 1 87 ? 21.281 -7.961 -7.785 1 86.19 87 VAL B C 1
ATOM 5206 O O . VAL B 1 87 ? 21.438 -6.746 -7.926 1 86.19 87 VAL B O 1
ATOM 5209 N N . ILE B 1 88 ? 20.281 -8.445 -7.148 1 87.88 88 ILE B N 1
ATOM 5210 C CA . ILE B 1 88 ? 19.25 -7.613 -6.539 1 87.88 88 ILE B CA 1
ATOM 5211 C C . ILE B 1 88 ? 19.875 -6.723 -5.469 1 87.88 88 ILE B C 1
ATOM 5213 O O . ILE B 1 88 ? 19.578 -5.531 -5.387 1 87.88 88 ILE B O 1
ATOM 5217 N N . ILE B 1 89 ? 20.688 -7.316 -4.668 1 89.56 89 ILE B N 1
ATOM 5218 C CA . ILE B 1 89 ? 21.344 -6.578 -3.588 1 89.56 89 ILE B CA 1
ATOM 5219 C C . ILE B 1 89 ? 22.25 -5.492 -4.172 1 89.56 89 ILE B C 1
ATOM 5221 O O . ILE B 1 89 ? 22.297 -4.375 -3.656 1 89.56 89 ILE B O 1
ATOM 5225 N N . ASP B 1 90 ? 22.844 -5.84 -5.211 1 89.88 90 ASP B N 1
ATOM 5226 C CA . ASP B 1 90 ? 23.734 -4.879 -5.848 1 89.88 90 ASP B CA 1
ATOM 5227 C C . ASP B 1 90 ? 22.953 -3.709 -6.441 1 89.88 90 ASP B C 1
ATOM 5229 O O . ASP B 1 90 ? 23.328 -2.549 -6.266 1 89.88 90 ASP B O 1
ATOM 5233 N N . VAL B 1 91 ? 21.938 -4.012 -7.094 1 89.56 91 VAL B N 1
ATOM 5234 C CA . VAL B 1 91 ? 21.125 -2.971 -7.719 1 89.56 91 VAL B CA 1
ATOM 5235 C C . VAL B 1 91 ? 20.5 -2.094 -6.641 1 89.56 91 VAL B C 1
ATOM 5237 O O . VAL B 1 91 ? 20.438 -0.869 -6.781 1 89.56 91 VAL B O 1
ATOM 5240 N N . ARG B 1 92 ? 20.016 -2.727 -5.602 1 91.38 92 ARG B N 1
ATOM 5241 C CA . ARG B 1 92 ? 19.406 -1.984 -4.492 1 91.38 92 ARG B CA 1
ATOM 5242 C C . ARG B 1 92 ? 20.422 -1.029 -3.869 1 91.38 92 ARG B C 1
ATOM 5244 O O . ARG B 1 92 ? 20.094 0.123 -3.574 1 91.38 92 ARG B O 1
ATOM 5251 N N . GLU B 1 93 ? 21.578 -1.562 -3.674 1 93 93 GLU B N 1
ATOM 5252 C CA . GLU B 1 93 ? 22.625 -0.763 -3.043 1 93 93 GLU B CA 1
ATOM 5253 C C . GLU B 1 93 ? 23.016 0.417 -3.924 1 93 93 GLU B C 1
ATOM 5255 O O . GLU B 1 93 ? 23.219 1.527 -3.43 1 93 93 GLU B O 1
ATOM 5260 N N . VAL B 1 94 ? 23.125 0.163 -5.168 1 92.44 94 VAL B N 1
ATOM 5261 C CA . VAL B 1 94 ? 23.5 1.22 -6.102 1 92.44 94 VAL B CA 1
ATOM 5262 C C . VAL B 1 94 ? 22.406 2.281 -6.152 1 92.44 94 VAL B C 1
ATOM 5264 O O . VAL B 1 94 ? 22.688 3.479 -6.191 1 92.44 94 VAL B O 1
ATOM 5267 N N . MET B 1 95 ? 21.172 1.849 -6.137 1 93 95 MET B N 1
ATOM 5268 C CA . MET B 1 95 ? 20.047 2.773 -6.168 1 93 95 MET B CA 1
ATOM 5269 C C . MET B 1 95 ? 19.984 3.607 -4.891 1 93 95 MET B C 1
ATOM 5271 O O . MET B 1 95 ? 19.766 4.816 -4.945 1 93 95 MET B O 1
ATOM 5275 N N . PHE B 1 96 ? 20.219 2.941 -3.768 1 94.12 96 PHE B N 1
ATOM 5276 C CA . PHE B 1 96 ? 20.188 3.66 -2.5 1 94.12 96 PHE B CA 1
ATOM 5277 C C . PHE B 1 96 ? 21.297 4.699 -2.434 1 94.12 96 PHE B C 1
ATOM 5279 O O . PHE B 1 96 ? 21.078 5.824 -1.979 1 94.12 96 PHE B O 1
ATOM 5286 N N . ARG B 1 97 ? 22.391 4.348 -2.881 1 94.25 97 ARG B N 1
ATOM 5287 C CA . ARG B 1 97 ? 23.516 5.277 -2.941 1 94.25 97 ARG B CA 1
ATOM 5288 C C . ARG B 1 97 ? 23.203 6.461 -3.85 1 94.25 97 ARG B C 1
ATOM 5290 O O . ARG B 1 97 ? 23.516 7.605 -3.521 1 94.25 97 ARG B O 1
ATOM 5297 N N . LYS B 1 98 ? 22.609 6.125 -4.934 1 93.81 98 LYS B N 1
ATOM 5298 C CA . LYS B 1 98 ? 22.219 7.18 -5.867 1 93.81 98 LYS B CA 1
ATOM 5299 C C . LYS B 1 98 ? 21.234 8.148 -5.227 1 93.81 98 LYS B C 1
ATOM 5301 O O . LYS B 1 98 ? 21.375 9.367 -5.359 1 93.81 98 LYS B O 1
ATOM 5306 N N . PHE B 1 99 ? 20.297 7.668 -4.52 1 93.56 99 PHE B N 1
ATOM 5307 C CA . PHE B 1 99 ? 19.297 8.516 -3.898 1 93.56 99 PHE B CA 1
ATOM 5308 C C . PHE B 1 99 ? 19.906 9.383 -2.803 1 93.56 99 PHE B C 1
ATOM 5310 O O . PHE B 1 99 ? 19.469 10.508 -2.58 1 93.56 99 PHE B O 1
ATOM 5317 N N . GLN B 1 100 ? 20.906 8.812 -2.139 1 92.25 100 GLN B N 1
ATOM 5318 C CA . GLN B 1 100 ? 21.594 9.602 -1.118 1 92.25 100 GLN B CA 1
ATOM 5319 C C . GLN B 1 100 ? 22.359 10.766 -1.742 1 92.25 100 GLN B C 1
ATOM 5321 O O . GLN B 1 100 ? 22.578 11.789 -1.095 1 92.25 100 GLN B O 1
ATOM 5326 N N . ARG B 1 101 ? 22.672 10.641 -3.002 1 91.81 101 ARG B N 1
ATOM 5327 C CA . ARG B 1 101 ? 23.469 11.664 -3.674 1 91.81 101 ARG B CA 1
ATOM 5328 C C . ARG B 1 101 ? 22.578 12.633 -4.441 1 91.81 101 ARG B C 1
ATOM 5330 O O . ARG B 1 101 ? 23.031 13.695 -4.875 1 91.81 101 ARG B O 1
ATOM 5337 N N . MET B 1 102 ? 21.344 12.32 -4.52 1 92.19 102 MET B N 1
ATOM 5338 C CA . MET B 1 102 ? 20.406 13.172 -5.254 1 92.19 102 MET B CA 1
ATOM 5339 C C . MET B 1 102 ? 20.156 14.477 -4.508 1 92.19 102 MET B C 1
ATOM 5341 O O . MET B 1 102 ? 20.125 14.5 -3.275 1 92.19 102 MET B O 1
ATOM 5345 N N . PRO B 1 103 ? 19.984 15.516 -5.293 1 91.62 103 PRO B N 1
ATOM 5346 C CA . PRO B 1 103 ? 19.719 16.797 -4.645 1 91.62 103 PRO B CA 1
ATOM 5347 C C . PRO B 1 103 ? 18.344 16.859 -3.982 1 91.62 103 PRO B C 1
ATOM 5349 O O . PRO B 1 103 ? 17.469 16.062 -4.32 1 91.62 103 PRO B O 1
ATOM 5352 N N . MET B 1 104 ? 18.219 17.766 -3.109 1 89.56 104 MET B N 1
ATOM 5353 C CA . MET B 1 104 ? 16.969 17.938 -2.379 1 89.56 104 MET B CA 1
ATOM 5354 C C . MET B 1 104 ? 15.828 18.25 -3.334 1 89.56 104 MET B C 1
ATOM 5356 O O . MET B 1 104 ? 14.672 17.906 -3.062 1 89.56 104 MET B O 1
ATOM 5360 N N . ALA B 1 105 ? 16.172 18.859 -4.422 1 88.31 105 ALA B N 1
ATOM 5361 C CA . ALA B 1 105 ? 15.172 19.25 -5.414 1 88.31 105 ALA B CA 1
ATOM 5362 C C . ALA B 1 105 ? 14.375 18.031 -5.898 1 88.31 105 ALA B C 1
ATOM 5364 O O . ALA B 1 105 ? 13.18 18.141 -6.176 1 88.31 105 ALA B O 1
ATOM 5365 N N . TYR B 1 106 ? 15.078 17 -5.98 1 89.44 106 TYR B N 1
ATOM 5366 C CA . TYR B 1 106 ? 14.414 15.773 -6.414 1 89.44 106 TYR B CA 1
ATOM 5367 C C . TYR B 1 106 ? 13.367 15.336 -5.402 1 89.44 106 TYR B C 1
ATOM 5369 O O . TYR B 1 106 ? 12.242 14.977 -5.777 1 89.44 106 TYR B O 1
ATOM 5377 N N . PHE B 1 107 ? 13.672 15.336 -4.172 1 88.12 107 PHE B N 1
ATOM 5378 C CA . PHE B 1 107 ? 12.812 14.82 -3.115 1 88.12 107 PHE B CA 1
ATOM 5379 C C . PHE B 1 107 ? 11.641 15.766 -2.863 1 88.12 107 PHE B C 1
ATOM 5381 O O . PHE B 1 107 ? 10.594 15.352 -2.365 1 88.12 107 PHE B O 1
ATOM 5388 N N . ASP B 1 108 ? 11.852 17.016 -3.18 1 84.12 108 ASP B N 1
ATOM 5389 C CA . ASP B 1 108 ? 10.766 17.984 -3.064 1 84.12 108 ASP B CA 1
ATOM 5390 C C . ASP B 1 108 ? 9.719 17.766 -4.148 1 84.12 108 ASP B C 1
ATOM 5392 O O . ASP B 1 108 ? 8.539 18.078 -3.957 1 84.12 108 ASP B O 1
ATOM 5396 N N . LYS B 1 109 ? 10.172 17.188 -5.242 1 81.25 109 LYS B N 1
ATOM 5397 C CA . LYS B 1 109 ? 9.281 17.016 -6.391 1 81.25 109 LYS B CA 1
ATOM 5398 C C . LYS B 1 109 ? 8.656 15.625 -6.395 1 81.25 109 LYS B C 1
ATOM 5400 O O . LYS B 1 109 ? 7.617 15.414 -7.02 1 81.25 109 LYS B O 1
ATOM 5405 N N . HIS B 1 110 ? 9.359 14.773 -5.742 1 83.88 110 HIS B N 1
ATOM 5406 C CA . HIS B 1 110 ? 8.891 13.391 -5.785 1 83.88 110 HIS B CA 1
ATOM 5407 C C . HIS B 1 110 ? 8.406 12.93 -4.414 1 83.88 110 HIS B C 1
ATOM 5409 O O . HIS B 1 110 ? 8.984 13.305 -3.391 1 83.88 110 HIS B O 1
ATOM 5415 N N . GLN B 1 111 ? 7.43 12.094 -4.41 1 84.06 111 GLN B N 1
ATOM 5416 C CA . GLN B 1 111 ? 6.883 11.555 -3.17 1 84.06 111 GLN B CA 1
ATOM 5417 C C . GLN B 1 111 ? 7.777 10.445 -2.611 1 84.06 111 GLN B C 1
ATOM 5419 O O . GLN B 1 111 ? 8.461 9.75 -3.365 1 84.06 111 GLN B O 1
ATOM 5424 N N . THR B 1 112 ? 7.75 10.297 -1.328 1 85.12 112 THR B N 1
ATOM 5425 C CA . THR B 1 112 ? 8.539 9.289 -0.632 1 85.12 112 THR B CA 1
ATOM 5426 C C . THR B 1 112 ? 8.188 7.887 -1.122 1 85.12 112 THR B C 1
ATOM 5428 O O . THR B 1 112 ? 9.07 7.059 -1.348 1 85.12 112 THR B O 1
ATOM 5431 N N . GLY B 1 113 ? 6.918 7.66 -1.347 1 79.06 113 GLY B N 1
ATOM 5432 C CA . GLY B 1 113 ? 6.465 6.359 -1.814 1 79.06 113 GLY B CA 1
ATOM 5433 C C . GLY B 1 113 ? 7.047 5.977 -3.162 1 79.06 113 GLY B C 1
ATOM 5434 O O . GLY B 1 113 ? 7.359 4.809 -3.4 1 79.06 113 GLY B O 1
ATOM 5435 N N . GLU B 1 114 ? 7.188 6.926 -3.992 1 85.56 114 GLU B N 1
ATOM 5436 C CA . GLU B 1 114 ? 7.738 6.672 -5.32 1 85.56 114 GLU B CA 1
ATOM 5437 C C . GLU B 1 114 ? 9.203 6.25 -5.242 1 85.56 114 GLU B C 1
ATOM 5439 O O . GLU B 1 114 ? 9.609 5.297 -5.906 1 85.56 114 GLU B O 1
ATOM 5444 N N . THR B 1 115 ? 9.867 6.988 -4.473 1 89.38 115 THR B N 1
ATOM 5445 C CA . THR B 1 115 ? 11.281 6.672 -4.289 1 89.38 115 THR B CA 1
ATOM 5446 C C . THR B 1 115 ? 11.453 5.277 -3.691 1 89.38 115 THR B C 1
ATOM 5448 O O . THR B 1 115 ? 12.312 4.516 -4.125 1 89.38 115 THR B O 1
ATOM 5451 N N . MET B 1 116 ? 10.672 4.957 -2.752 1 90.31 116 MET B N 1
ATOM 5452 C CA . MET B 1 116 ? 10.727 3.641 -2.121 1 90.31 116 MET B CA 1
ATOM 5453 C C . MET B 1 116 ? 10.367 2.543 -3.119 1 90.31 116 MET B C 1
ATOM 5455 O O . MET B 1 116 ? 10.977 1.469 -3.105 1 90.31 116 MET B O 1
ATOM 5459 N N . SER B 1 117 ? 9.43 2.803 -3.986 1 87.75 117 SER B N 1
ATOM 5460 C CA . SER B 1 117 ? 8.961 1.802 -4.938 1 87.75 117 SER B CA 1
ATOM 5461 C C . SER B 1 117 ? 10.062 1.406 -5.914 1 87.75 117 SER B C 1
ATOM 5463 O O . SER B 1 117 ? 10.133 0.252 -6.34 1 87.75 117 SER B O 1
ATOM 5465 N N . TYR B 1 118 ? 10.969 2.352 -6.242 1 89.38 118 TYR B N 1
ATOM 5466 C CA . TYR B 1 118 ? 12.086 2.049 -7.129 1 89.38 118 TYR B CA 1
ATOM 5467 C C . TYR B 1 118 ? 13 0.993 -6.516 1 89.38 118 TYR B C 1
ATOM 5469 O O . TYR B 1 118 ? 13.414 0.05 -7.195 1 89.38 118 TYR B O 1
ATOM 5477 N N . ILE B 1 119 ? 13.164 1.104 -5.246 1 90.38 119 ILE B N 1
ATOM 5478 C CA . ILE B 1 119 ? 14.156 0.27 -4.57 1 90.38 119 ILE B CA 1
ATOM 5479 C C . ILE B 1 119 ? 13.523 -1.061 -4.168 1 90.38 119 ILE B C 1
ATOM 5481 O O . ILE B 1 119 ? 14.195 -2.094 -4.145 1 90.38 119 ILE B O 1
ATOM 5485 N N . THR B 1 120 ? 12.242 -1.062 -3.914 1 87.75 120 THR B N 1
ATOM 5486 C CA . THR B 1 120 ? 11.602 -2.275 -3.416 1 87.75 120 THR B CA 1
ATOM 5487 C C . THR B 1 120 ? 10.875 -3.006 -4.539 1 87.75 120 THR B C 1
ATOM 5489 O O . THR B 1 120 ? 11.383 -3.994 -5.078 1 87.75 120 THR B O 1
ATOM 5492 N N . ASN B 1 121 ? 9.906 -2.383 -5.137 1 85.06 121 ASN B N 1
ATOM 5493 C CA . ASN B 1 121 ? 9.023 -3.053 -6.09 1 85.06 121 ASN B CA 1
ATOM 5494 C C . ASN B 1 121 ? 9.727 -3.275 -7.43 1 85.06 121 ASN B C 1
ATOM 5496 O O . ASN B 1 121 ? 9.664 -4.371 -7.988 1 85.06 121 ASN B O 1
ATOM 5500 N N . ASP B 1 122 ? 10.305 -2.287 -7.914 1 87.25 122 ASP B N 1
ATOM 5501 C CA . ASP B 1 122 ? 10.922 -2.393 -9.234 1 87.25 122 ASP B CA 1
ATOM 5502 C C . ASP B 1 122 ? 12.109 -3.354 -9.203 1 87.25 122 ASP B C 1
ATOM 5504 O O . ASP B 1 122 ? 12.273 -4.168 -10.117 1 87.25 122 ASP B O 1
ATOM 5508 N N . VAL B 1 123 ? 12.812 -3.273 -8.156 1 86.31 123 VAL B N 1
ATOM 5509 C CA . VAL B 1 123 ? 13.961 -4.168 -8.039 1 86.31 123 VAL B CA 1
ATOM 5510 C C . VAL B 1 123 ? 13.484 -5.605 -7.855 1 86.31 123 VAL B C 1
ATOM 5512 O O . VAL B 1 123 ? 14.078 -6.539 -8.398 1 86.31 123 VAL B O 1
ATOM 5515 N N . ALA B 1 124 ? 12.406 -5.805 -7.137 1 84.06 124 ALA B N 1
ATOM 5516 C CA . ALA B 1 124 ? 11.82 -7.133 -6.969 1 84.06 124 ALA B CA 1
ATOM 5517 C C . ALA B 1 124 ? 11.328 -7.691 -8.305 1 84.06 124 ALA B C 1
ATOM 5519 O O . ALA B 1 124 ? 11.453 -8.891 -8.57 1 84.06 124 ALA B O 1
ATOM 5520 N N . ALA B 1 125 ? 10.797 -6.84 -9.086 1 82.75 125 ALA B N 1
ATOM 5521 C CA . ALA B 1 125 ? 10.336 -7.258 -10.406 1 82.75 125 ALA B CA 1
ATOM 5522 C C . ALA B 1 125 ? 11.5 -7.711 -11.273 1 82.75 125 ALA B C 1
ATOM 5524 O O . ALA B 1 125 ? 11.391 -8.695 -12.016 1 82.75 125 ALA B O 1
ATOM 5525 N N . ILE B 1 126 ? 12.578 -7.031 -11.156 1 82.75 126 ILE B N 1
ATOM 5526 C CA . ILE B 1 126 ? 13.781 -7.391 -11.906 1 82.75 126 ILE B CA 1
ATOM 5527 C C . ILE B 1 126 ? 14.297 -8.742 -11.422 1 82.75 126 ILE B C 1
ATOM 5529 O O . ILE B 1 126 ? 14.695 -9.586 -12.234 1 82.75 126 ILE B O 1
ATOM 5533 N N . GLN B 1 127 ? 14.164 -8.914 -10.148 1 80.5 127 GLN B N 1
ATOM 5534 C CA . GLN B 1 127 ? 14.602 -10.188 -9.57 1 80.5 127 GLN B CA 1
ATOM 5535 C C . GLN B 1 127 ? 13.758 -11.344 -10.094 1 80.5 127 GLN B C 1
ATOM 5537 O O . GLN B 1 127 ? 14.297 -12.391 -10.469 1 80.5 127 GLN B O 1
ATOM 5542 N N . ALA B 1 128 ? 12.547 -11.211 -10.055 1 76.81 128 ALA B N 1
ATOM 5543 C CA . ALA B 1 128 ? 11.648 -12.266 -10.508 1 76.81 128 ALA B CA 1
ATOM 5544 C C . ALA B 1 128 ? 11.906 -12.617 -11.969 1 76.81 128 ALA B C 1
ATOM 5546 O O . ALA B 1 128 ? 11.891 -13.789 -12.344 1 76.81 128 ALA B O 1
ATOM 5547 N N . ALA B 1 129 ? 12.219 -11.672 -12.727 1 75.75 129 ALA B N 1
ATOM 5548 C CA . ALA B 1 129 ? 12.469 -11.875 -14.156 1 75.75 129 ALA B CA 1
ATOM 5549 C C . ALA B 1 129 ? 13.812 -12.547 -14.383 1 75.75 129 ALA B C 1
ATOM 5551 O O . ALA B 1 129 ? 13.93 -13.461 -15.211 1 75.75 129 ALA B O 1
ATOM 5552 N N . LEU B 1 130 ? 14.742 -12.156 -13.641 1 73.69 130 LEU B N 1
ATOM 5553 C CA . LEU B 1 130 ? 16.094 -12.656 -13.859 1 73.69 130 LEU B CA 1
ATOM 5554 C C . LEU B 1 130 ? 16.25 -14.062 -13.289 1 73.69 130 LEU B C 1
ATOM 5556 O O . LEU B 1 130 ? 16.844 -14.938 -13.938 1 73.69 130 LEU B O 1
ATOM 5560 N N . VAL B 1 131 ? 15.742 -14.195 -12.133 1 72.38 131 VAL B N 1
ATOM 5561 C CA . VAL B 1 131 ? 16 -15.453 -11.438 1 72.38 131 VAL B CA 1
ATOM 5562 C C . VAL B 1 131 ? 15 -16.516 -11.898 1 72.38 131 VAL B C 1
ATOM 5564 O O . VAL B 1 131 ? 15.383 -17.531 -12.469 1 72.38 131 VAL B O 1
ATOM 5567 N N . ASP B 1 132 ? 13.727 -16.172 -11.75 1 72.44 132 ASP B N 1
ATOM 5568 C CA . ASP B 1 132 ? 12.711 -17.188 -11.992 1 72.44 132 ASP B CA 1
ATOM 5569 C C . ASP B 1 132 ? 12.516 -17.422 -13.492 1 72.44 132 ASP B C 1
ATOM 5571 O O . ASP B 1 132 ? 12.438 -18.562 -13.945 1 72.44 132 ASP B O 1
ATOM 5575 N N . ASN B 1 133 ? 12.594 -16.406 -14.258 1 78.94 133 ASN B N 1
ATOM 5576 C CA . ASN B 1 133 ? 12.273 -16.531 -15.68 1 78.94 133 ASN B CA 1
ATOM 5577 C C . ASN B 1 133 ? 13.453 -17.078 -16.469 1 78.94 133 ASN B C 1
ATOM 5579 O O . ASN B 1 133 ? 13.273 -17.828 -17.422 1 78.94 133 ASN B O 1
ATOM 5583 N N . LEU B 1 134 ? 14.609 -16.766 -16.016 1 74.31 134 LEU B N 1
ATOM 5584 C CA . LEU B 1 134 ? 15.781 -17.281 -16.719 1 74.31 134 LEU B CA 1
ATOM 5585 C C . LEU B 1 134 ? 15.906 -18.781 -16.531 1 74.31 134 LEU B C 1
ATOM 5587 O O . LEU B 1 134 ? 16.188 -19.516 -17.5 1 74.31 134 LEU B O 1
ATOM 5591 N N . ILE B 1 135 ? 15.742 -19.203 -15.359 1 76.31 135 ILE B N 1
ATOM 5592 C CA . ILE B 1 135 ? 15.781 -20.625 -15.094 1 76.31 135 ILE B CA 1
ATOM 5593 C C . ILE B 1 135 ? 14.719 -21.344 -15.93 1 76.31 135 ILE B C 1
ATOM 5595 O O . ILE B 1 135 ? 15.016 -22.328 -16.609 1 76.31 135 ILE B O 1
ATOM 5599 N N . GLU B 1 136 ? 13.555 -20.812 -15.852 1 80 136 GLU B N 1
ATOM 5600 C CA . GLU B 1 136 ? 12.445 -21.438 -16.578 1 80 136 GLU B CA 1
ATOM 5601 C C . GLU B 1 136 ? 12.695 -21.422 -18.078 1 80 136 GLU B C 1
ATOM 5603 O O . GLU B 1 136 ? 12.422 -22.422 -18.766 1 80 136 GLU B O 1
ATOM 5608 N N . MET B 1 137 ? 13.312 -20.406 -18.578 1 83.5 137 MET B N 1
ATOM 5609 C CA . MET B 1 137 ? 13.555 -20.266 -20 1 83.5 137 MET B CA 1
ATOM 5610 C C . MET B 1 137 ? 14.594 -21.281 -20.484 1 83.5 137 MET B C 1
ATOM 5612 O O . MET B 1 137 ? 14.383 -21.953 -21.484 1 83.5 137 MET B O 1
ATOM 5616 N N . VAL B 1 138 ? 15.656 -21.391 -19.75 1 82.19 138 VAL B N 1
ATOM 5617 C CA . VAL B 1 138 ? 16.734 -22.297 -20.141 1 82.19 138 VAL B CA 1
ATOM 5618 C C . VAL B 1 138 ? 16.297 -23.734 -19.953 1 82.19 138 VAL B C 1
ATOM 5620 O O . VAL B 1 138 ? 16.547 -24.594 -20.812 1 82.19 138 VAL B O 1
ATOM 5623 N N . THR B 1 139 ? 15.664 -23.922 -18.828 1 84 139 THR B N 1
ATOM 5624 C CA . THR B 1 139 ? 15.211 -25.281 -18.562 1 84 139 THR B CA 1
ATOM 5625 C C . THR B 1 139 ? 14.172 -25.734 -19.578 1 84 139 THR B C 1
ATOM 5627 O O . THR B 1 139 ? 14.32 -26.781 -20.203 1 84 139 THR B O 1
ATOM 5630 N N . GLU B 1 140 ? 13.109 -24.906 -19.703 1 85.19 140 GLU B N 1
ATOM 5631 C CA . GLU B 1 140 ? 12.023 -25.266 -20.609 1 85.19 140 GLU B CA 1
ATOM 5632 C C . GLU B 1 140 ? 12.5 -25.266 -22.062 1 85.19 140 GLU B C 1
ATOM 5634 O O . GLU B 1 140 ? 12.047 -26.078 -22.875 1 85.19 140 GLU B O 1
ATOM 5639 N N . GLY B 1 141 ? 13.391 -24.375 -22.359 1 87.12 141 GLY B N 1
ATOM 5640 C CA . GLY B 1 141 ? 13.992 -24.391 -23.688 1 87.12 141 GLY B CA 1
ATOM 5641 C C . GLY B 1 141 ? 14.773 -25.656 -23.969 1 87.12 141 GLY B C 1
ATOM 5642 O O . GLY B 1 141 ? 14.656 -26.234 -25.047 1 87.12 141 GLY B O 1
ATOM 5643 N N . SER B 1 142 ? 15.539 -26.094 -23.047 1 87.06 142 SER B N 1
ATOM 5644 C CA . SER B 1 142 ? 16.328 -27.297 -23.188 1 87.06 142 SER B CA 1
ATOM 5645 C C . SER B 1 142 ? 15.445 -28.531 -23.328 1 87.06 142 SER B C 1
ATOM 5647 O O . SER B 1 142 ? 15.719 -29.422 -24.141 1 87.06 142 SER B O 1
ATOM 5649 N N . ILE B 1 143 ? 14.352 -28.531 -22.531 1 87 143 ILE B N 1
ATOM 5650 C CA . ILE B 1 143 ? 13.43 -29.656 -22.578 1 87 143 ILE B CA 1
ATOM 5651 C C . ILE B 1 143 ? 12.719 -29.672 -23.938 1 87 143 ILE B C 1
ATOM 5653 O O . ILE B 1 143 ? 12.547 -30.734 -24.547 1 87 143 ILE B O 1
ATOM 5657 N N . LEU B 1 144 ? 12.359 -28.516 -24.359 1 87.19 144 LEU B N 1
ATOM 5658 C CA . LEU B 1 144 ? 11.68 -28.391 -25.641 1 87.19 144 LEU B CA 1
ATOM 5659 C C . LEU B 1 144 ? 12.578 -28.859 -26.781 1 87.19 144 LEU B C 1
ATOM 5661 O O . LEU B 1 144 ? 12.188 -29.719 -27.578 1 87.19 144 LEU B O 1
ATOM 5665 N N . ILE B 1 145 ? 13.758 -28.359 -26.875 1 88.75 145 ILE B N 1
ATOM 5666 C CA . ILE B 1 145 ? 14.703 -28.703 -27.922 1 88.75 145 ILE B CA 1
ATOM 5667 C C . ILE B 1 145 ? 15.102 -30.172 -27.812 1 88.75 145 ILE B C 1
ATOM 5669 O O . ILE B 1 145 ? 15.125 -30.891 -28.812 1 88.75 145 ILE B O 1
ATOM 5673 N N . GLY B 1 146 ? 15.398 -30.531 -26.562 1 87.12 146 GLY B N 1
ATOM 5674 C CA . GLY B 1 146 ? 15.758 -31.938 -26.344 1 87.12 146 GLY B CA 1
ATOM 5675 C C . GLY B 1 146 ? 14.656 -32.906 -26.75 1 87.12 146 GLY B C 1
ATOM 5676 O O . GLY B 1 146 ? 14.922 -33.938 -27.328 1 87.12 146 GLY B O 1
ATOM 5677 N N . SER B 1 147 ? 13.422 -32.562 -26.406 1 87.81 147 SER B N 1
ATOM 5678 C CA . SER B 1 147 ? 12.289 -33.438 -26.75 1 87.81 147 SER B CA 1
ATOM 5679 C C . SER B 1 147 ? 12.094 -33.531 -28.25 1 87.81 147 SER B C 1
ATOM 5681 O O . SER B 1 147 ? 11.805 -34.594 -28.797 1 87.81 147 SER B O 1
ATOM 5683 N N . ILE B 1 148 ? 12.219 -32.469 -28.922 1 88.94 148 ILE B N 1
ATOM 5684 C CA . ILE B 1 148 ? 12.062 -32.438 -30.375 1 88.94 148 ILE B CA 1
ATOM 5685 C C . ILE B 1 148 ? 13.148 -33.281 -31.031 1 88.94 148 ILE B C 1
ATOM 5687 O O . ILE B 1 148 ? 12.867 -34.062 -31.938 1 88.94 148 ILE B O 1
ATOM 5691 N N . VAL B 1 149 ? 14.398 -33.156 -30.547 1 89.25 149 VAL B N 1
ATOM 5692 C CA . VAL B 1 149 ? 15.516 -33.938 -31.094 1 89.25 149 VAL B CA 1
ATOM 5693 C C . VAL B 1 149 ? 15.297 -35.406 -30.875 1 89.25 149 VAL B C 1
ATOM 5695 O O . VAL B 1 149 ? 15.492 -36.219 -31.781 1 89.25 149 VAL B O 1
ATOM 5698 N N . MET B 1 150 ? 14.828 -35.75 -29.672 1 88.44 150 MET B N 1
ATOM 5699 C CA . MET B 1 150 ? 14.586 -37.156 -29.359 1 88.44 150 MET B CA 1
ATOM 5700 C C . MET B 1 150 ? 13.43 -37.719 -30.188 1 88.44 150 MET B C 1
ATOM 5702 O O . MET B 1 150 ? 13.461 -38.875 -30.609 1 88.44 150 MET B O 1
ATOM 5706 N N . MET B 1 151 ? 12.43 -36.906 -30.406 1 89.19 151 MET B N 1
ATOM 5707 C CA . MET B 1 151 ? 11.297 -37.312 -31.234 1 89.19 151 MET B CA 1
ATOM 5708 C C . MET B 1 151 ? 11.719 -37.531 -32.688 1 89.19 151 MET B C 1
ATOM 5710 O O . MET B 1 151 ? 11.266 -38.5 -33.312 1 89.19 151 MET B O 1
ATOM 5714 N N . LEU B 1 152 ? 12.625 -36.781 -33.188 1 90.5 152 LEU B N 1
ATOM 5715 C CA . LEU B 1 152 ? 13.141 -36.906 -34.562 1 90.5 152 LEU B CA 1
ATOM 5716 C C . LEU B 1 152 ? 13.961 -38.188 -34.719 1 90.5 152 LEU B C 1
ATOM 5718 O O . LEU B 1 152 ? 13.922 -38.844 -35.75 1 90.5 152 LEU B O 1
ATOM 5722 N N . MET B 1 153 ? 14.664 -38.531 -33.656 1 88.44 153 MET B N 1
ATOM 5723 C CA . MET B 1 153 ? 15.484 -39.719 -33.688 1 88.44 153 MET B CA 1
ATOM 5724 C C . MET B 1 153 ? 14.602 -40.969 -33.656 1 88.44 153 MET B C 1
ATOM 5726 O O . MET B 1 153 ? 14.992 -42.031 -34.188 1 88.44 153 MET B O 1
ATOM 5730 N N . LEU B 1 154 ? 13.461 -40.844 -33 1 85.88 154 LEU B N 1
ATOM 5731 C CA . LEU B 1 154 ? 12.547 -41.969 -32.969 1 85.88 154 LEU B CA 1
ATOM 5732 C C . LEU B 1 154 ? 11.812 -42.125 -34.281 1 85.88 154 LEU B C 1
ATOM 5734 O O . LEU B 1 154 ? 11.844 -43.219 -34.906 1 85.88 154 LEU B O 1
ATOM 5738 N N . ASP B 1 155 ? 11.102 -41.031 -34.75 1 88.88 155 ASP B N 1
ATOM 5739 C CA . ASP B 1 155 ? 10.398 -41.031 -36.031 1 88.88 155 ASP B CA 1
ATOM 5740 C C . ASP B 1 155 ? 10.203 -39.625 -36.562 1 88.88 155 ASP B C 1
ATOM 5742 O O . ASP B 1 155 ? 9.469 -38.812 -35.969 1 88.88 155 ASP B O 1
ATOM 5746 N N . TRP B 1 156 ? 10.734 -39.344 -37.656 1 87.31 156 TRP B N 1
ATOM 5747 C CA . TRP B 1 156 ? 10.711 -38 -38.188 1 87.31 156 TRP B CA 1
ATOM 5748 C C . TRP B 1 156 ? 9.344 -37.656 -38.781 1 87.31 156 TRP B C 1
ATOM 5750 O O . TRP B 1 156 ? 8.922 -36.5 -38.781 1 87.31 156 TRP B O 1
ATOM 5760 N N . LYS B 1 157 ? 8.594 -38.656 -39.312 1 87.12 157 LYS B N 1
ATOM 5761 C CA . LYS B 1 157 ? 7.277 -38.438 -39.906 1 87.12 157 LYS B CA 1
ATOM 5762 C C . LYS B 1 157 ? 6.273 -38 -38.812 1 87.12 157 LYS B C 1
ATOM 5764 O O . LYS B 1 157 ? 5.535 -37.031 -39.031 1 87.12 157 LYS B O 1
ATOM 5769 N N . LEU B 1 158 ? 6.359 -38.719 -37.719 1 88.12 158 LEU B N 1
ATOM 5770 C CA . LEU B 1 158 ? 5.465 -38.406 -36.594 1 88.12 158 LEU B CA 1
ATOM 5771 C C . LEU B 1 158 ? 5.828 -37.062 -36 1 88.12 158 LEU B C 1
ATOM 5773 O O . LEU B 1 158 ? 4.953 -36.312 -35.531 1 88.12 158 LEU B O 1
ATOM 5777 N N . THR B 1 159 ? 7.074 -36.75 -36 1 89.75 159 THR B N 1
ATOM 5778 C CA . THR B 1 159 ? 7.539 -35.5 -35.438 1 89.75 159 THR B CA 1
ATOM 5779 C C . THR B 1 159 ? 7.023 -34.312 -36.219 1 89.75 159 THR B C 1
ATOM 5781 O O . THR B 1 159 ? 6.602 -33.312 -35.656 1 89.75 159 THR B O 1
ATOM 5784 N N . LEU B 1 160 ? 7.023 -34.375 -37.469 1 87.44 160 LEU B N 1
ATOM 5785 C CA . LEU B 1 160 ? 6.543 -33.281 -38.344 1 87.44 160 LEU B CA 1
ATOM 5786 C C . LEU B 1 160 ? 5.055 -33.062 -38.094 1 87.44 160 LEU B C 1
ATOM 5788 O O . LEU B 1 160 ? 4.602 -31.906 -38.125 1 87.44 160 LEU B O 1
ATOM 5792 N N . LEU B 1 161 ? 4.363 -34.062 -37.844 1 82.06 161 LEU B N 1
ATOM 5793 C CA . LEU B 1 161 ? 2.934 -33.938 -37.594 1 82.06 161 LEU B CA 1
ATOM 5794 C C . LEU B 1 161 ? 2.68 -33.25 -36.281 1 82.06 161 LEU B C 1
ATOM 5796 O O . LEU B 1 161 ? 1.744 -32.438 -36.156 1 82.06 161 LEU B O 1
ATOM 5800 N N . THR B 1 162 ? 3.514 -33.594 -35.281 1 83 162 THR B N 1
ATOM 5801 C CA . THR B 1 162 ? 3.369 -32.969 -33.969 1 83 162 THR B CA 1
ATOM 5802 C C . THR B 1 162 ? 3.768 -31.5 -34 1 83 162 THR B C 1
ATOM 5804 O O . THR B 1 162 ? 3.209 -30.688 -33.281 1 83 162 THR B O 1
ATOM 5807 N N . LEU B 1 163 ? 4.672 -31.156 -34.844 1 84.69 163 LEU B N 1
ATOM 5808 C CA . LEU B 1 163 ? 5.176 -29.797 -34.938 1 84.69 163 LEU B CA 1
ATOM 5809 C C . LEU B 1 163 ? 4.117 -28.859 -35.5 1 84.69 163 LEU B C 1
ATOM 5811 O O . LEU B 1 163 ? 4.152 -27.656 -35.25 1 84.69 163 LEU B O 1
ATOM 5815 N N . VAL B 1 164 ? 3.107 -29.406 -36.188 1 83.75 164 VAL B N 1
ATOM 5816 C CA . VAL B 1 164 ? 2.035 -28.594 -36.75 1 83.75 164 VAL B CA 1
ATOM 5817 C C . VAL B 1 164 ? 1.088 -28.141 -35.656 1 83.75 164 VAL B C 1
ATOM 5819 O O . VAL B 1 164 ? 0.49 -27.062 -35.75 1 83.75 164 VAL B O 1
ATOM 5822 N N . VAL B 1 165 ? 1.012 -28.875 -34.625 1 81.62 165 VAL B N 1
ATOM 5823 C CA . VAL B 1 165 ? 0.082 -28.578 -33.531 1 81.62 165 VAL B CA 1
ATOM 5824 C C . VAL B 1 165 ? 0.643 -27.453 -32.656 1 81.62 165 VAL B C 1
ATOM 5826 O O . VAL B 1 165 ? -0.114 -26.656 -32.094 1 81.62 165 VAL B O 1
ATOM 5829 N N . ILE B 1 166 ? 1.955 -27.297 -32.656 1 80.38 166 ILE B N 1
ATOM 5830 C CA . ILE B 1 166 ? 2.609 -26.312 -31.797 1 80.38 166 ILE B CA 1
ATOM 5831 C C . ILE B 1 166 ? 2.207 -24.906 -32.219 1 80.38 166 ILE B C 1
ATOM 5833 O O . ILE B 1 166 ? 1.739 -24.109 -31.406 1 80.38 166 ILE B O 1
ATOM 5837 N N . PRO B 1 167 ? 2.264 -24.562 -33.5 1 82.56 167 PRO B N 1
ATOM 5838 C CA . PRO B 1 167 ? 1.828 -23.219 -33.938 1 82.56 167 PRO B CA 1
ATOM 5839 C C . PRO B 1 167 ? 0.333 -23 -33.719 1 82.56 167 PRO B C 1
ATOM 5841 O O . PRO B 1 167 ? -0.093 -21.859 -33.469 1 82.56 167 PRO B O 1
ATOM 5844 N N . LEU B 1 168 ? -0.448 -24.078 -33.781 1 85.44 168 LEU B N 1
ATOM 5845 C CA . LEU B 1 168 ? -1.882 -23.953 -33.531 1 85.44 168 LEU B CA 1
ATOM 5846 C C . LEU B 1 168 ? -2.166 -23.594 -32.094 1 85.44 168 LEU B C 1
ATOM 5848 O O . LEU B 1 168 ? -3 -22.734 -31.797 1 85.44 168 LEU B O 1
ATOM 5852 N N . VAL B 1 169 ? -1.455 -24.25 -31.234 1 83.38 169 VAL B N 1
ATOM 5853 C CA . VAL B 1 169 ? -1.587 -23.938 -29.812 1 83.38 169 VAL B CA 1
ATOM 5854 C C . VAL B 1 169 ? -1.076 -22.516 -29.547 1 83.38 169 VAL B C 1
ATOM 5856 O O . VAL B 1 169 ? -1.696 -21.75 -28.797 1 83.38 169 VAL B O 1
ATOM 5859 N N . GLY B 1 170 ? 0.003 -22.172 -30.156 1 82.69 170 GLY B N 1
ATOM 5860 C CA . GLY B 1 170 ? 0.542 -20.828 -30.031 1 82.69 170 GLY B CA 1
ATOM 5861 C C . GLY B 1 170 ? -0.427 -19.75 -30.484 1 82.69 170 GLY B C 1
ATOM 5862 O O . GLY B 1 170 ? -0.567 -18.719 -29.828 1 82.69 170 GLY B O 1
ATOM 5863 N N . GLN B 1 171 ? -1.059 -20.016 -31.594 1 86.56 171 GLN B N 1
ATOM 5864 C CA . GLN B 1 171 ? -2.023 -19.047 -32.125 1 86.56 171 GLN B CA 1
ATOM 5865 C C . GLN B 1 171 ? -3.236 -18.922 -31.203 1 86.56 171 GLN B C 1
ATOM 5867 O O . GLN B 1 171 ? -3.752 -17.828 -31 1 86.56 171 GLN B O 1
ATOM 5872 N N . ALA B 1 172 ? -3.719 -20 -30.656 1 86.38 172 ALA B N 1
ATOM 5873 C CA . ALA B 1 172 ? -4.82 -19.969 -29.703 1 86.38 172 ALA B CA 1
ATOM 5874 C C . ALA B 1 172 ? -4.438 -19.156 -28.453 1 86.38 172 ALA B C 1
ATOM 5876 O O . ALA B 1 172 ? -5.211 -18.312 -28 1 86.38 172 ALA B O 1
ATOM 5877 N N . MET B 1 173 ? -3.291 -19.344 -28.047 1 83.69 173 MET B N 1
ATOM 5878 C CA . MET B 1 173 ? -2.797 -18.641 -26.875 1 83.69 173 MET B CA 1
ATOM 5879 C C . MET B 1 173 ? -2.682 -17.141 -27.141 1 83.69 173 MET B C 1
ATOM 5881 O O . MET B 1 173 ? -2.98 -16.328 -26.266 1 83.69 173 MET B O 1
ATOM 5885 N N . LYS B 1 174 ? -2.289 -16.828 -28.344 1 85.19 174 LYS B N 1
ATOM 5886 C CA . LYS B 1 174 ? -2.146 -15.422 -28.719 1 85.19 174 LYS B CA 1
ATOM 5887 C C . LYS B 1 174 ? -3.506 -14.727 -28.766 1 85.19 174 LYS B C 1
ATOM 5889 O O . LYS B 1 174 ? -3.66 -13.617 -28.266 1 85.19 174 LYS B O 1
ATOM 5894 N N . ILE B 1 175 ? -4.449 -15.391 -29.344 1 89.94 175 ILE B N 1
ATOM 5895 C CA . ILE B 1 175 ? -5.785 -14.82 -29.5 1 89.94 175 ILE B CA 1
ATOM 5896 C C . ILE B 1 175 ? -6.43 -14.656 -28.125 1 89.94 175 ILE B C 1
ATOM 5898 O O . ILE B 1 175 ? -6.887 -13.562 -27.781 1 89.94 175 ILE B O 1
ATOM 5902 N N . PHE B 1 176 ? -6.438 -15.656 -27.344 1 88.56 176 PHE B N 1
ATOM 5903 C CA . PHE B 1 176 ? -7.043 -15.602 -26.016 1 88.56 176 PHE B CA 1
ATOM 5904 C C . PHE B 1 176 ? -6.238 -14.703 -25.094 1 88.56 176 PHE B C 1
ATOM 5906 O O . PHE B 1 176 ? -6.805 -13.984 -24.266 1 88.56 176 PHE B O 1
ATOM 5913 N N . GLY B 1 177 ? -4.992 -14.734 -25.328 1 86.25 177 GLY B N 1
ATOM 5914 C CA . GLY B 1 177 ? -4.125 -13.898 -24.516 1 86.25 177 GLY B CA 1
ATOM 5915 C C . GLY B 1 177 ? -4.391 -12.414 -24.672 1 86.25 177 GLY B C 1
ATOM 5916 O O . GLY B 1 177 ? -4.445 -11.68 -23.688 1 86.25 177 GLY B O 1
ATOM 5917 N N . ARG B 1 178 ? -4.602 -11.992 -25.828 1 87.12 178 ARG B N 1
ATOM 5918 C CA . ARG B 1 178 ? -4.895 -10.594 -26.109 1 87.12 178 ARG B CA 1
ATOM 5919 C C . ARG B 1 178 ? -6.234 -10.18 -25.5 1 87.12 178 ARG B C 1
ATOM 5921 O O . ARG B 1 178 ? -6.352 -9.102 -24.922 1 87.12 178 ARG B O 1
ATOM 5928 N N . LYS B 1 179 ? -7.172 -11.039 -25.609 1 91.69 179 LYS B N 1
ATOM 5929 C CA . LYS B 1 179 ? -8.492 -10.758 -25.047 1 91.69 179 LYS B CA 1
ATOM 5930 C C . LYS B 1 179 ? -8.453 -10.75 -23.516 1 91.69 179 LYS B C 1
ATOM 5932 O O . LYS B 1 179 ? -9.094 -9.906 -22.891 1 91.69 179 LYS B O 1
ATOM 5937 N N . LEU B 1 180 ? -7.711 -11.578 -23.031 1 89.75 180 LEU B N 1
ATOM 5938 C CA . LEU B 1 180 ? -7.566 -11.664 -21.594 1 89.75 180 LEU B CA 1
ATOM 5939 C C . LEU B 1 180 ? -6.852 -10.438 -21.031 1 89.75 180 LEU B C 1
ATOM 5941 O O . LEU B 1 180 ? -7.219 -9.922 -19.984 1 89.75 180 LEU B O 1
ATOM 5945 N N . LYS B 1 181 ? -5.914 -9.984 -21.797 1 86.69 181 LYS B N 1
ATOM 5946 C CA . LYS B 1 181 ? -5.191 -8.789 -21.375 1 86.69 181 LYS B CA 1
ATOM 5947 C C . LYS B 1 181 ? -6.105 -7.57 -21.344 1 86.69 181 LYS B C 1
ATOM 5949 O O . LYS B 1 181 ? -6.098 -6.801 -20.391 1 86.69 181 LYS B O 1
ATOM 5954 N N . ARG B 1 182 ? -6.832 -7.391 -22.312 1 90.38 182 ARG B N 1
ATOM 5955 C CA . ARG B 1 182 ? -7.762 -6.27 -22.406 1 90.38 182 ARG B CA 1
ATOM 5956 C C . ARG B 1 182 ? -8.797 -6.32 -21.297 1 90.38 182 ARG B C 1
ATOM 5958 O O . ARG B 1 182 ? -9.07 -5.305 -20.656 1 90.38 182 ARG B O 1
ATOM 5965 N N . ASN B 1 183 ? -9.297 -7.477 -21.078 1 91.44 183 ASN B N 1
ATOM 5966 C CA . ASN B 1 183 ? -10.297 -7.629 -20.016 1 91.44 183 ASN B CA 1
ATOM 5967 C C . ASN B 1 183 ? -9.672 -7.484 -18.641 1 91.44 183 ASN B C 1
ATOM 5969 O O . ASN B 1 183 ? -10.328 -7.027 -17.703 1 91.44 183 ASN B O 1
ATOM 5973 N N . GLY B 1 184 ? -8.477 -7.953 -18.578 1 89.94 184 GLY B N 1
ATOM 5974 C CA . GLY B 1 184 ? -7.754 -7.773 -17.328 1 89.94 184 GLY B CA 1
ATOM 5975 C C . GLY B 1 184 ? -7.562 -6.316 -16.953 1 89.94 184 GLY B C 1
ATOM 5976 O O . GLY B 1 184 ? -7.723 -5.941 -15.789 1 89.94 184 GLY B O 1
ATOM 5977 N N . THR B 1 185 ? -7.312 -5.516 -17.922 1 89.31 185 THR B N 1
ATOM 5978 C CA . THR B 1 185 ? -7.176 -4.078 -17.703 1 89.31 185 THR B CA 1
ATOM 5979 C C . THR B 1 185 ? -8.5 -3.473 -17.25 1 89.31 185 THR B C 1
ATOM 5981 O O . THR B 1 185 ? -8.531 -2.605 -16.375 1 89.31 185 THR B O 1
ATOM 5984 N N . LEU B 1 186 ? -9.477 -4.016 -17.828 1 91.38 186 LEU B N 1
ATOM 5985 C CA . LEU B 1 186 ? -10.805 -3.529 -17.469 1 91.38 186 LEU B CA 1
ATOM 5986 C C . LEU B 1 186 ? -11.141 -3.893 -16.031 1 91.38 186 LEU B C 1
ATOM 5988 O O . LEU B 1 186 ? -11.703 -3.076 -15.297 1 91.38 186 LEU B O 1
ATOM 5992 N N . ILE B 1 187 ? -10.844 -5.016 -15.602 1 91.5 187 ILE B N 1
ATOM 5993 C CA . ILE B 1 187 ? -11.086 -5.457 -14.234 1 91.5 187 ILE B CA 1
ATOM 5994 C C . ILE B 1 187 ? -10.312 -4.578 -13.258 1 91.5 187 ILE B C 1
ATOM 5996 O O . ILE B 1 187 ? -10.844 -4.168 -12.227 1 91.5 187 ILE B O 1
ATOM 6000 N N . GLN B 1 188 ? -9.125 -4.27 -13.625 1 88.56 188 GLN B N 1
ATOM 6001 C CA . GLN B 1 188 ? -8.289 -3.428 -12.773 1 88.56 188 GLN B CA 1
ATOM 6002 C C . GLN B 1 188 ? -8.859 -2.018 -12.664 1 88.56 188 GLN B C 1
ATOM 6004 O O . GLN B 1 188 ? -8.852 -1.417 -11.586 1 88.56 188 GLN B O 1
ATOM 6009 N N . GLU B 1 189 ? -9.305 -1.526 -13.758 1 90.5 189 GLU B N 1
ATOM 6010 C CA . GLU B 1 189 ? -9.922 -0.206 -13.75 1 90.5 189 GLU B CA 1
ATOM 6011 C C . GLU B 1 189 ? -11.164 -0.18 -12.859 1 90.5 189 GLU B C 1
ATOM 6013 O O . GLU B 1 189 ? -11.367 0.766 -12.102 1 90.5 189 GLU B O 1
ATOM 6018 N N . ARG B 1 190 ? -11.953 -1.216 -13 1 92 190 ARG B N 1
ATOM 6019 C CA . ARG B 1 190 ? -13.156 -1.298 -12.188 1 92 190 ARG B CA 1
ATOM 6020 C C . ARG B 1 190 ? -12.812 -1.458 -10.711 1 92 190 ARG B C 1
ATOM 6022 O O . ARG B 1 190 ? -13.477 -0.887 -9.844 1 92 190 ARG B O 1
ATOM 6029 N N . MET B 1 191 ? -11.805 -2.164 -10.461 1 90.31 191 MET B N 1
ATOM 6030 C CA . MET B 1 191 ? -11.352 -2.34 -9.086 1 90.31 191 MET B CA 1
ATOM 6031 C C . MET B 1 191 ? -10.805 -1.032 -8.523 1 90.31 191 MET B C 1
ATOM 6033 O O . MET B 1 191 ? -11.008 -0.723 -7.348 1 90.31 191 MET B O 1
ATOM 6037 N N . ALA B 1 192 ? -10.203 -0.337 -9.336 1 85.81 192 ALA B N 1
ATOM 6038 C CA . ALA B 1 192 ? -9.711 0.979 -8.938 1 85.81 192 ALA B CA 1
ATOM 6039 C C . ALA B 1 192 ? -10.867 1.909 -8.57 1 85.81 192 ALA B C 1
ATOM 6041 O O . ALA B 1 192 ? -10.789 2.662 -7.602 1 85.81 192 ALA B O 1
ATOM 6042 N N . ASP B 1 193 ? -11.828 1.813 -9.312 1 90 193 ASP B N 1
ATOM 6043 C CA . ASP B 1 193 ? -13.023 2.613 -9.039 1 90 193 ASP B CA 1
ATOM 6044 C C . ASP B 1 193 ? -13.633 2.246 -7.691 1 90 193 ASP B C 1
ATOM 6046 O O . ASP B 1 193 ? -14.039 3.123 -6.93 1 90 193 ASP B O 1
ATOM 6050 N N . ILE B 1 194 ? -13.688 1.03 -7.426 1 91.88 194 ILE B N 1
ATOM 6051 C CA . ILE B 1 194 ? -14.234 0.555 -6.16 1 91.88 194 ILE B CA 1
ATOM 6052 C C . ILE B 1 194 ? -13.375 1.048 -5 1 91.88 194 ILE B C 1
ATOM 6054 O O . ILE B 1 194 ? -13.891 1.561 -4.008 1 91.88 194 ILE B O 1
ATOM 6058 N N . THR B 1 195 ? -12.164 0.916 -5.145 1 88.81 195 THR B N 1
ATOM 6059 C CA . THR B 1 195 ? -11.234 1.313 -4.098 1 88.81 195 THR B CA 1
ATOM 6060 C C . THR B 1 195 ? -11.297 2.82 -3.859 1 88.81 195 THR B C 1
ATOM 6062 O O . THR B 1 195 ? -11.266 3.275 -2.715 1 88.81 195 THR B O 1
ATOM 6065 N N . SER B 1 196 ? -11.398 3.498 -4.918 1 87.69 196 SER B N 1
ATOM 6066 C CA . SER B 1 196 ? -11.516 4.949 -4.812 1 87.69 196 SER B CA 1
ATOM 6067 C C . SER B 1 196 ? -12.805 5.352 -4.098 1 87.69 196 SER B C 1
ATOM 6069 O O . SER B 1 196 ? -12.797 6.242 -3.246 1 87.69 196 SER B O 1
ATOM 6071 N N . LEU B 1 197 ? -13.805 4.777 -4.477 1 90.81 197 LEU B N 1
ATOM 6072 C CA . LEU B 1 197 ? -15.094 5.062 -3.857 1 90.81 197 LEU B CA 1
ATOM 6073 C C . LEU B 1 197 ? -15.07 4.715 -2.373 1 90.81 197 LEU B C 1
ATOM 6075 O O . LEU B 1 197 ? -15.586 5.473 -1.547 1 90.81 197 LEU B O 1
ATOM 6079 N N . LEU B 1 198 ? -14.477 3.611 -2.084 1 91.06 198 LEU B N 1
ATOM 6080 C CA . LEU B 1 198 ? -14.352 3.186 -0.694 1 91.06 198 LEU B CA 1
ATOM 6081 C C . LEU B 1 198 ? -13.516 4.18 0.109 1 91.06 198 LEU B C 1
ATOM 6083 O O . LEU B 1 198 ? -13.891 4.547 1.226 1 91.06 198 LEU B O 1
ATOM 6087 N N . GLN B 1 199 ? -12.469 4.523 -0.421 1 88.38 199 GLN B N 1
ATOM 6088 C CA . GLN B 1 199 ? -11.578 5.473 0.243 1 88.38 199 GLN B CA 1
ATOM 6089 C C . GLN B 1 199 ? -12.289 6.801 0.497 1 88.38 199 GLN B C 1
ATOM 6091 O O . GLN B 1 199 ? -12.203 7.355 1.596 1 88.38 199 GLN B O 1
ATOM 6096 N N . GLU B 1 200 ? -12.953 7.254 -0.454 1 87.69 200 GLU B N 1
ATOM 6097 C CA . GLU B 1 200 ? -13.688 8.516 -0.346 1 87.69 200 GLU B CA 1
ATOM 6098 C C . GLU B 1 200 ? -14.797 8.414 0.691 1 87.69 200 GLU B C 1
ATOM 6100 O O . GLU B 1 200 ? -14.969 9.32 1.509 1 87.69 200 GLU B O 1
ATOM 6105 N N . SER B 1 201 ? -15.492 7.379 0.595 1 91.19 201 SER B N 1
ATOM 6106 C CA . SER B 1 201 ? -16.641 7.207 1.482 1 91.19 201 SER B CA 1
ATOM 6107 C C . SER B 1 201 ? -16.203 7.07 2.936 1 91.19 201 SER B C 1
ATOM 6109 O O . SER B 1 201 ? -16.859 7.57 3.844 1 91.19 201 SER B O 1
ATOM 6111 N N . VAL B 1 202 ? -15.109 6.453 3.15 1 89.19 202 VAL B N 1
ATOM 6112 C CA . VAL B 1 202 ? -14.633 6.223 4.512 1 89.19 202 VAL B CA 1
ATOM 6113 C C . VAL B 1 202 ? -13.945 7.477 5.039 1 89.19 202 VAL B C 1
ATOM 6115 O O . VAL B 1 202 ? -14.133 7.855 6.199 1 89.19 202 VAL B O 1
ATOM 6118 N N . SER B 1 203 ? -13.211 8.062 4.203 1 87.38 203 SER B N 1
ATOM 6119 C CA . SER B 1 203 ? -12.523 9.281 4.613 1 87.38 203 SER B CA 1
ATOM 6120 C C . SER B 1 203 ? -13.516 10.414 4.871 1 87.38 203 SER B C 1
ATOM 6122 O O . SER B 1 203 ? -13.258 11.305 5.688 1 87.38 203 SER B O 1
ATOM 6124 N N . SER B 1 204 ? -14.594 10.391 4.145 1 89.38 204 SER B N 1
ATOM 6125 C CA . SER B 1 204 ? -15.594 11.445 4.285 1 89.38 204 SER B CA 1
ATOM 6126 C C . SER B 1 204 ? -16.828 10.938 5.008 1 89.38 204 SER B C 1
ATOM 6128 O O . SER B 1 204 ? -17.953 11.359 4.707 1 89.38 204 SER B O 1
ATOM 6130 N N . ILE B 1 205 ? -16.625 10.016 5.871 1 91.5 205 ILE B N 1
ATOM 6131 C CA . ILE B 1 205 ? -17.75 9.352 6.516 1 91.5 205 ILE B CA 1
ATOM 6132 C C . ILE B 1 205 ? -18.562 10.375 7.312 1 91.5 205 ILE B C 1
ATOM 6134 O O . ILE B 1 205 ? -19.781 10.258 7.414 1 91.5 205 ILE B O 1
ATOM 6138 N N . ARG B 1 206 ? -17.891 11.344 7.895 1 89 206 ARG B N 1
ATOM 6139 C CA . ARG B 1 206 ? -18.562 12.391 8.648 1 89 206 ARG B CA 1
ATOM 6140 C C . ARG B 1 206 ? -19.516 13.188 7.754 1 89 206 ARG B C 1
ATOM 6142 O O . ARG B 1 206 ? -20.625 13.531 8.164 1 89 206 ARG B O 1
ATOM 6149 N N . VAL B 1 207 ? -19.078 13.492 6.602 1 90.81 207 VAL B N 1
ATOM 6150 C CA . VAL B 1 207 ? -19.906 14.211 5.641 1 90.81 207 VAL B CA 1
ATOM 6151 C C . VAL B 1 207 ? -21.062 13.336 5.191 1 90.81 207 VAL B C 1
ATOM 6153 O O . VAL B 1 207 ? -22.203 13.797 5.121 1 90.81 207 VAL B O 1
ATOM 6156 N N . VAL B 1 208 ? -20.844 12.102 4.953 1 93.69 208 VAL B N 1
ATOM 6157 C CA . VAL B 1 208 ? -21.875 11.172 4.504 1 93.69 208 VAL B CA 1
ATOM 6158 C C . VAL B 1 208 ? -22.984 11.078 5.555 1 93.69 208 VAL B C 1
ATOM 6160 O O . VAL B 1 208 ? -24.172 11.172 5.227 1 93.69 208 VAL B O 1
ATOM 6163 N N . LYS B 1 209 ? -22.578 11.031 6.793 1 92.44 209 LYS B N 1
ATOM 6164 C CA . LYS B 1 209 ? -23.547 10.883 7.879 1 92.44 209 LYS B CA 1
ATOM 6165 C C . LYS B 1 209 ? -24.266 12.203 8.164 1 92.44 209 LYS B C 1
ATOM 6167 O O . LYS B 1 209 ? -25.453 12.211 8.461 1 92.44 209 LYS B O 1
ATOM 6172 N N . SER B 1 210 ? -23.484 13.234 8.055 1 92.12 210 SER B N 1
ATOM 6173 C CA . SER B 1 210 ? -24.078 14.539 8.336 1 92.12 210 SER B CA 1
ATOM 6174 C C . SER B 1 210 ? -25.141 14.898 7.305 1 92.12 210 SER B C 1
ATOM 6176 O O . SER B 1 210 ? -26.094 15.625 7.609 1 92.12 210 SER B O 1
ATOM 6178 N N . PHE B 1 211 ? -25.016 14.352 6.141 1 92.88 211 PHE B N 1
ATOM 6179 C CA . PHE B 1 211 ? -25.969 14.672 5.078 1 92.88 211 PHE B CA 1
ATOM 6180 C C . PHE B 1 211 ? -26.938 13.516 4.848 1 92.88 211 PHE B C 1
ATOM 6182 O O . PHE B 1 211 ? -27.766 13.57 3.943 1 92.88 211 PHE B O 1
ATOM 6189 N N . VAL B 1 212 ? -26.859 12.453 5.605 1 92.88 212 VAL B N 1
ATOM 6190 C CA . VAL B 1 212 ? -27.75 11.289 5.555 1 92.88 212 VAL B CA 1
ATOM 6191 C C . VAL B 1 212 ? -27.734 10.695 4.148 1 92.88 212 VAL B C 1
ATOM 6193 O O . VAL B 1 212 ? -28.781 10.516 3.529 1 92.88 212 VAL B O 1
ATOM 6196 N N . ARG B 1 213 ? -26.547 10.477 3.666 1 93.81 213 ARG B N 1
ATOM 6197 C CA . ARG B 1 213 ? -26.391 9.984 2.303 1 93.81 213 ARG B CA 1
ATOM 6198 C C . ARG B 1 213 ? -25.859 8.547 2.299 1 93.81 213 ARG B C 1
ATOM 6200 O O . ARG B 1 213 ? -25.188 8.133 1.353 1 93.81 213 ARG B O 1
ATOM 6207 N N . GLU B 1 214 ? -26.109 7.785 3.299 1 93.62 214 GLU B N 1
ATOM 6208 C CA . GLU B 1 214 ? -25.609 6.414 3.393 1 93.62 214 GLU B CA 1
ATOM 6209 C C . GLU B 1 214 ? -26.188 5.543 2.277 1 93.62 214 GLU B C 1
ATOM 6211 O O . GLU B 1 214 ? -25.453 4.809 1.618 1 93.62 214 GLU B O 1
ATOM 6216 N N . ASN B 1 215 ? -27.484 5.664 1.993 1 93.81 215 ASN B N 1
ATOM 6217 C CA . ASN B 1 215 ? -28.125 4.855 0.96 1 93.81 215 ASN B CA 1
ATOM 6218 C C . ASN B 1 215 ? -27.609 5.223 -0.432 1 93.81 215 ASN B C 1
ATOM 6220 O O . ASN B 1 215 ? -27.469 4.355 -1.296 1 93.81 215 ASN B O 1
ATOM 6224 N N . TYR B 1 216 ? -27.359 6.488 -0.558 1 93.94 216 TYR B N 1
ATOM 6225 C CA . TYR B 1 216 ? -26.812 6.945 -1.83 1 93.94 216 TYR B CA 1
ATOM 6226 C C . TYR B 1 216 ? -25.453 6.316 -2.1 1 93.94 216 TYR B C 1
ATOM 6228 O O . TYR B 1 216 ? -25.203 5.824 -3.199 1 93.94 216 TYR B O 1
ATOM 6236 N N . GLU B 1 217 ? -24.641 6.328 -1.125 1 94 217 GLU B N 1
ATOM 6237 C CA . GLU B 1 217 ? -23.297 5.77 -1.257 1 94 217 GLU B CA 1
ATOM 6238 C C . GLU B 1 217 ? -23.344 4.254 -1.419 1 94 217 GLU B C 1
ATOM 6240 O O . GLU B 1 217 ? -22.547 3.676 -2.158 1 94 217 GLU B O 1
ATOM 6245 N N . ILE B 1 218 ? -24.328 3.592 -0.762 1 95.19 218 ILE B N 1
ATOM 6246 C CA . ILE B 1 218 ? -24.484 2.148 -0.88 1 95.19 218 ILE B CA 1
ATOM 6247 C C . ILE B 1 218 ? -24.891 1.789 -2.309 1 95.19 218 ILE B C 1
ATOM 6249 O O . ILE B 1 218 ? -24.344 0.847 -2.895 1 95.19 218 ILE B O 1
ATOM 6253 N N . ASP B 1 219 ? -25.75 2.527 -2.889 1 95.12 219 ASP B N 1
ATOM 6254 C CA . ASP B 1 219 ? -26.203 2.271 -4.254 1 95.12 219 ASP B CA 1
ATOM 6255 C C . ASP B 1 219 ? -25.062 2.469 -5.254 1 95.12 219 ASP B C 1
ATOM 6257 O O . ASP B 1 219 ? -24.922 1.693 -6.203 1 95.12 219 ASP B O 1
ATOM 6261 N N . ARG B 1 220 ? -24.328 3.473 -5.031 1 93.06 220 ARG B N 1
ATOM 6262 C CA . ARG B 1 220 ? -23.172 3.732 -5.887 1 93.06 220 ARG B CA 1
ATOM 6263 C C . ARG B 1 220 ? -22.156 2.592 -5.809 1 93.06 220 ARG B C 1
ATOM 6265 O O . ARG B 1 220 ? -21.625 2.158 -6.832 1 93.06 220 ARG B O 1
ATOM 6272 N N . PHE B 1 221 ? -21.984 2.115 -4.617 1 94.12 221 PHE B N 1
ATOM 6273 C CA . PHE B 1 221 ? -21.047 1.022 -4.395 1 94.12 221 PHE B CA 1
ATOM 6274 C C . PHE B 1 221 ? -21.547 -0.259 -5.055 1 94.12 221 PHE B C 1
ATOM 6276 O O . PHE B 1 221 ? -20.766 -0.975 -5.691 1 94.12 221 PHE B O 1
ATOM 6283 N N . CYS B 1 222 ? -22.828 -0.536 -4.922 1 95.44 222 CYS B N 1
ATOM 6284 C CA . CYS B 1 222 ? -23.422 -1.729 -5.516 1 95.44 222 CYS B CA 1
ATOM 6285 C C . CYS B 1 222 ? -23.312 -1.694 -7.035 1 95.44 222 CYS B C 1
ATOM 6287 O O . CYS B 1 222 ? -23.062 -2.721 -7.668 1 95.44 222 CYS B O 1
ATOM 6289 N N . ARG B 1 223 ? -23.453 -0.55 -7.535 1 94.62 223 ARG B N 1
ATOM 6290 C CA . ARG B 1 223 ? -23.359 -0.405 -8.984 1 94.62 223 ARG B CA 1
ATOM 6291 C C . ARG B 1 223 ? -21.938 -0.676 -9.461 1 94.62 223 ARG B C 1
ATOM 6293 O O . ARG B 1 223 ? -21.734 -1.385 -10.453 1 94.62 223 ARG B O 1
ATOM 6300 N N . GLN B 1 224 ? -20.969 -0.111 -8.766 1 93.5 224 GLN B N 1
ATOM 6301 C CA . GLN B 1 224 ? -19.578 -0.335 -9.133 1 93.5 224 GLN B CA 1
ATOM 6302 C C . GLN B 1 224 ? -19.188 -1.802 -8.969 1 93.5 224 GLN B C 1
ATOM 6304 O O . GLN B 1 224 ? -18.422 -2.342 -9.758 1 93.5 224 GLN B O 1
ATOM 6309 N N . ASN B 1 225 ? -19.734 -2.42 -7.973 1 93.88 225 ASN B N 1
ATOM 6310 C CA . ASN B 1 225 ? -19.5 -3.842 -7.75 1 93.88 225 ASN B CA 1
ATOM 6311 C C . ASN B 1 225 ? -20.062 -4.691 -8.883 1 93.88 225 ASN B C 1
ATOM 6313 O O . ASN B 1 225 ? -19.453 -5.684 -9.289 1 93.88 225 ASN B O 1
ATOM 6317 N N . GLU B 1 226 ? -21.234 -4.328 -9.375 1 94.56 226 GLU B N 1
ATOM 6318 C CA . GLU B 1 226 ? -21.859 -5.059 -10.469 1 94.56 226 GLU B CA 1
ATOM 6319 C C . GLU B 1 226 ? -21.047 -4.93 -11.758 1 94.56 226 GLU B C 1
ATOM 6321 O O . GLU B 1 226 ? -20.906 -5.895 -12.508 1 94.56 226 GLU B O 1
ATOM 6326 N N . LEU B 1 227 ? -20.516 -3.781 -11.961 1 95.06 227 LEU B N 1
ATOM 6327 C CA . LEU B 1 227 ? -19.672 -3.58 -13.141 1 95.06 227 LEU B CA 1
ATOM 6328 C C . LEU B 1 227 ? -18.406 -4.426 -13.047 1 95.06 227 LEU B C 1
ATOM 6330 O O . LEU B 1 227 ? -17.969 -4.996 -14.047 1 95.06 227 LEU B O 1
ATOM 6334 N N . ASN B 1 228 ? -17.844 -4.457 -11.852 1 93.62 228 ASN B N 1
ATOM 6335 C CA . ASN B 1 228 ? -16.688 -5.305 -11.633 1 93.62 228 ASN B CA 1
ATOM 6336 C C . ASN B 1 228 ? -17.016 -6.781 -11.844 1 93.62 228 ASN B C 1
ATOM 6338 O O . ASN B 1 228 ? -16.219 -7.527 -12.406 1 93.62 228 ASN B O 1
ATOM 6342 N N . PHE B 1 229 ? -18.234 -7.18 -11.438 1 93.38 229 PHE B N 1
ATOM 6343 C CA . PHE B 1 229 ? -18.688 -8.555 -11.609 1 93.38 229 PHE B CA 1
ATOM 6344 C C . PHE B 1 229 ? -18.781 -8.906 -13.086 1 93.38 229 PHE B C 1
ATOM 6346 O O . PHE B 1 229 ? -18.328 -9.969 -13.508 1 93.38 229 PHE B O 1
ATOM 6353 N N . GLN B 1 230 ? -19.312 -8.062 -13.859 1 95.31 230 GLN B N 1
ATOM 6354 C CA . GLN B 1 230 ? -19.484 -8.312 -15.289 1 95.31 230 GLN B CA 1
ATOM 6355 C C . GLN B 1 230 ? -18.141 -8.43 -15.992 1 95.31 230 GLN B C 1
ATOM 6357 O O . GLN B 1 230 ? -17.953 -9.312 -16.828 1 95.31 230 GLN B O 1
ATOM 6362 N N . ALA B 1 231 ? -17.266 -7.594 -15.609 1 93.81 231 ALA B N 1
ATOM 6363 C CA . ALA B 1 231 ? -15.922 -7.648 -16.188 1 93.81 231 ALA B CA 1
ATOM 6364 C C . ALA B 1 231 ? -15.203 -8.93 -15.781 1 93.81 231 ALA B C 1
ATOM 6366 O O . ALA B 1 231 ? -14.547 -9.578 -16.609 1 93.81 231 ALA B O 1
ATOM 6367 N N . ALA B 1 232 ? -15.328 -9.297 -14.523 1 92.5 232 ALA B N 1
ATOM 6368 C CA . ALA B 1 232 ? -14.688 -10.5 -14.008 1 92.5 232 ALA B CA 1
ATOM 6369 C C . ALA B 1 232 ? -15.234 -11.75 -14.688 1 92.5 232 ALA B C 1
ATOM 6371 O O . ALA B 1 232 ? -14.477 -12.664 -15.031 1 92.5 232 ALA B O 1
ATOM 6372 N N . MET B 1 233 ? -16.547 -11.766 -14.898 1 92.75 233 MET B N 1
ATOM 6373 C CA . MET B 1 233 ? -17.172 -12.938 -15.5 1 92.75 233 MET B CA 1
ATOM 6374 C C . MET B 1 233 ? -16.781 -13.07 -16.969 1 92.75 233 MET B C 1
ATOM 6376 O O . MET B 1 233 ? -16.656 -14.18 -17.484 1 92.75 233 MET B O 1
ATOM 6380 N N . GLN B 1 234 ? -16.578 -12 -17.609 1 94.5 234 GLN B N 1
ATOM 6381 C CA . GLN B 1 234 ? -16.078 -12.055 -18.984 1 94.5 234 GLN B CA 1
ATOM 6382 C C . GLN B 1 234 ? -14.688 -12.68 -19.047 1 94.5 234 GLN B C 1
ATOM 6384 O O . GLN B 1 234 ? -14.391 -13.453 -19.953 1 94.5 234 GLN B O 1
ATOM 6389 N N . ASN B 1 235 ? -13.898 -12.328 -18.078 1 92.12 235 ASN B N 1
ATOM 6390 C CA . ASN B 1 235 ? -12.57 -12.93 -17.984 1 92.12 235 ASN B CA 1
ATOM 6391 C C . ASN B 1 235 ? -12.656 -14.43 -17.703 1 92.12 235 ASN B C 1
ATOM 6393 O O . ASN B 1 235 ? -11.883 -15.211 -18.234 1 92.12 235 ASN B O 1
ATOM 6397 N N . VAL B 1 236 ? -13.641 -14.805 -16.875 1 89.75 236 VAL B N 1
ATOM 6398 C CA . VAL B 1 236 ? -13.836 -16.203 -16.531 1 89.75 236 VAL B CA 1
ATOM 6399 C C . VAL B 1 236 ? -14.258 -17 -17.766 1 89.75 236 VAL B C 1
ATOM 6401 O O . VAL B 1 236 ? -13.789 -18.109 -17.984 1 89.75 236 VAL B O 1
ATOM 6404 N N . ARG B 1 237 ? -15.047 -16.453 -18.562 1 93.19 237 ARG B N 1
ATOM 6405 C CA . ARG B 1 237 ? -15.484 -17.109 -19.797 1 93.19 237 ARG B CA 1
ATOM 6406 C C . ARG B 1 237 ? -14.312 -17.359 -20.734 1 93.19 237 ARG B C 1
ATOM 6408 O O . ARG B 1 237 ? -14.195 -18.453 -21.297 1 93.19 237 ARG B O 1
ATOM 6415 N N . LEU B 1 238 ? -13.469 -16.438 -20.828 1 91.19 238 LEU B N 1
ATOM 6416 C CA . LEU B 1 238 ? -12.32 -16.547 -21.719 1 91.19 238 LEU B CA 1
ATOM 6417 C C . LEU B 1 238 ? -11.312 -17.562 -21.172 1 91.19 238 LEU B C 1
ATOM 6419 O O . LEU B 1 238 ? -10.836 -18.422 -21.922 1 91.19 238 LEU B O 1
ATOM 6423 N N . THR B 1 239 ? -11.047 -17.5 -19.938 1 89.31 239 THR B N 1
ATOM 6424 C CA . THR B 1 239 ? -10.086 -18.406 -19.328 1 89.31 239 THR B CA 1
ATOM 6425 C C . THR B 1 239 ? -10.617 -19.844 -19.328 1 89.31 239 THR B C 1
ATOM 6427 O O . THR B 1 239 ? -9.859 -20.797 -19.531 1 89.31 239 THR B O 1
ATOM 6430 N N . SER B 1 240 ? -11.992 -19.984 -19.062 1 89.56 240 SER B N 1
ATOM 6431 C CA . SER B 1 240 ? -12.609 -21.312 -19.031 1 89.56 240 SER B CA 1
ATOM 6432 C C . SER B 1 240 ? -12.625 -21.938 -20.422 1 89.56 240 SER B C 1
ATOM 6434 O O . SER B 1 240 ? -12.68 -23.172 -20.547 1 89.56 240 SER B O 1
ATOM 6436 N N . LEU B 1 241 ? -12.461 -21.125 -21.422 1 90.94 241 LEU B N 1
ATOM 6437 C CA . LEU B 1 241 ? -12.461 -21.641 -22.781 1 90.94 241 LEU B CA 1
ATOM 6438 C C . LEU B 1 241 ? -11.039 -21.938 -23.25 1 90.94 241 LEU B C 1
ATOM 6440 O O . LEU B 1 241 ? -10.828 -22.812 -24.094 1 90.94 241 LEU B O 1
ATOM 6444 N N . LEU B 1 242 ? -10.109 -21.25 -22.766 1 87.69 242 LEU B N 1
ATOM 6445 C CA . LEU B 1 242 ? -8.719 -21.375 -23.219 1 87.69 242 LEU B CA 1
ATOM 6446 C C . LEU B 1 242 ? -8.188 -22.766 -22.938 1 87.69 242 LEU B C 1
ATOM 6448 O O . LEU B 1 242 ? -7.672 -23.422 -23.844 1 87.69 242 LEU B O 1
ATOM 6452 N N . THR B 1 243 ? -8.391 -23.281 -21.688 1 83.88 243 THR B N 1
ATOM 6453 C CA . THR B 1 243 ? -7.805 -24.547 -21.281 1 83.88 243 THR B CA 1
ATOM 6454 C C . THR B 1 243 ? -8.398 -25.703 -22.109 1 83.88 243 THR B C 1
ATOM 6456 O O . THR B 1 243 ? -7.66 -26.484 -22.719 1 83.88 243 THR B O 1
ATOM 6459 N N . PRO B 1 244 ? -9.734 -25.781 -22.234 1 87.31 244 PRO B N 1
ATOM 6460 C CA . PRO B 1 244 ? -10.297 -26.859 -23.047 1 87.31 244 PRO B CA 1
ATOM 6461 C C . PRO B 1 244 ? -9.914 -26.75 -24.516 1 87.31 244 PRO B C 1
ATOM 6463 O O . PRO B 1 244 ? -9.758 -27.766 -25.203 1 87.31 244 PRO B O 1
ATOM 6466 N N . THR B 1 245 ? -9.734 -25.562 -25 1 89 245 THR B N 1
ATOM 6467 C CA . THR B 1 245 ? -9.352 -25.375 -26.391 1 89 245 THR B CA 1
ATOM 6468 C C . THR B 1 245 ? -7.934 -25.891 -26.625 1 89 245 THR B C 1
ATOM 6470 O O . THR B 1 245 ? -7.688 -26.625 -27.594 1 89 245 THR B O 1
ATOM 6473 N N . VAL B 1 246 ? -7.062 -25.594 -25.797 1 84.06 246 VAL B N 1
ATOM 6474 C CA . VAL B 1 246 ? -5.676 -26.047 -25.938 1 84.06 246 VAL B CA 1
ATOM 6475 C C . VAL B 1 246 ? -5.602 -27.562 -25.75 1 84.06 246 VAL B C 1
ATOM 6477 O O . VAL B 1 246 ? -4.902 -28.25 -26.484 1 84.06 246 VAL B O 1
ATOM 6480 N N . GLU B 1 247 ? -6.293 -28.047 -24.734 1 83.94 247 GLU B N 1
ATOM 6481 C CA . GLU B 1 247 ? -6.305 -29.484 -24.484 1 83.94 247 GLU B CA 1
ATOM 6482 C C . GLU B 1 247 ? -6.906 -30.234 -25.672 1 83.94 247 GLU B C 1
ATOM 6484 O O . GLU B 1 247 ? -6.461 -31.344 -25.984 1 83.94 247 GLU B O 1
ATOM 6489 N N . PHE B 1 248 ? -7.891 -29.688 -26.25 1 87.5 248 PHE B N 1
ATOM 6490 C CA . PHE B 1 248 ? -8.516 -30.312 -27.406 1 87.5 248 PHE B CA 1
ATOM 6491 C C . PHE B 1 248 ? -7.555 -30.359 -28.578 1 87.5 248 PHE B C 1
ATOM 6493 O O . PHE B 1 248 ? -7.473 -31.375 -29.281 1 87.5 248 PHE B O 1
ATOM 6500 N N . LEU B 1 249 ? -6.844 -29.328 -28.797 1 86.06 249 LEU B N 1
ATOM 6501 C CA . LEU B 1 249 ? -5.836 -29.312 -29.859 1 86.06 249 LEU B CA 1
ATOM 6502 C C . LEU B 1 249 ? -4.746 -30.344 -29.578 1 86.06 249 LEU B C 1
ATOM 6504 O O . LEU B 1 249 ? -4.293 -31.031 -30.484 1 86.06 249 LEU B O 1
ATOM 6508 N N . ALA B 1 250 ? -4.379 -30.422 -28.359 1 81.69 250 ALA B N 1
ATOM 6509 C CA . ALA B 1 250 ? -3.393 -31.422 -27.953 1 81.69 250 ALA B CA 1
ATOM 6510 C C . ALA B 1 250 ? -3.934 -32.844 -28.172 1 81.69 250 ALA B C 1
ATOM 6512 O O . ALA B 1 250 ? -3.201 -33.719 -28.609 1 81.69 250 ALA B O 1
ATOM 6513 N N . ALA B 1 251 ? -5.23 -33 -27.844 1 84.44 251 ALA B N 1
ATOM 6514 C CA . ALA B 1 251 ? -5.867 -34.312 -28.016 1 84.44 251 ALA B CA 1
ATOM 6515 C C . ALA B 1 251 ? -5.898 -34.688 -29.5 1 84.44 251 ALA B C 1
ATOM 6517 O O . ALA B 1 251 ? -5.727 -35.875 -29.828 1 84.44 251 ALA B O 1
ATOM 6518 N N . LEU B 1 252 ? -6.141 -33.75 -30.281 1 86.75 252 LEU B N 1
ATOM 6519 C CA . LEU B 1 252 ? -6.113 -34 -31.719 1 86.75 252 LEU B CA 1
ATOM 6520 C C . LEU B 1 252 ? -4.727 -34.438 -32.156 1 86.75 252 LEU B C 1
ATOM 6522 O O . LEU B 1 252 ? -4.605 -35.375 -32.969 1 86.75 252 LEU B O 1
ATOM 6526 N N . SER B 1 253 ? -3.748 -33.844 -31.641 1 84.38 253 SER B N 1
ATOM 6527 C CA . SER B 1 253 ? -2.379 -34.25 -31.969 1 84.38 253 SER B CA 1
ATOM 6528 C C . SER B 1 253 ? -2.08 -35.656 -31.484 1 84.38 253 SER B C 1
ATOM 6530 O O . SER B 1 253 ? -1.492 -36.469 -32.219 1 84.38 253 SER B O 1
ATOM 6532 N N . VAL B 1 254 ? -2.471 -35.969 -30.266 1 84.94 254 VAL B N 1
ATOM 6533 C CA . VAL B 1 254 ? -2.252 -37.281 -29.703 1 84.94 254 VAL B CA 1
ATOM 6534 C C . VAL B 1 254 ? -2.994 -38.344 -30.531 1 84.94 254 VAL B C 1
ATOM 6536 O O . VAL B 1 254 ? -2.467 -39.438 -30.797 1 84.94 254 VAL B O 1
ATOM 6539 N N . THR B 1 255 ? -4.258 -38 -30.938 1 86.88 255 THR B N 1
ATOM 6540 C CA . THR B 1 255 ? -5.059 -38.906 -31.75 1 86.88 255 THR B CA 1
ATOM 6541 C C . THR B 1 255 ? -4.348 -39.219 -33.062 1 86.88 255 THR B C 1
ATOM 6543 O O . THR B 1 255 ? -4.293 -40.375 -33.5 1 86.88 255 THR B O 1
ATOM 6546 N N . PHE B 1 256 ? -3.803 -38.25 -33.562 1 87.69 256 PHE B N 1
ATOM 6547 C CA . PHE B 1 256 ? -3.098 -38.406 -34.844 1 87.69 256 PHE B CA 1
ATOM 6548 C C . PHE B 1 256 ? -1.845 -39.25 -34.656 1 87.69 256 PHE B C 1
ATOM 6550 O O . PHE B 1 256 ? -1.517 -40.094 -35.5 1 87.69 256 PHE B O 1
ATOM 6557 N N . ILE B 1 257 ? -1.142 -39.062 -33.594 1 87 257 ILE B N 1
ATOM 6558 C CA . ILE B 1 257 ? 0.074 -39.812 -33.312 1 87 257 ILE B CA 1
ATOM 6559 C C . ILE B 1 257 ? -0.272 -41.281 -33.031 1 87 257 ILE B C 1
ATOM 6561 O O . ILE B 1 257 ? 0.397 -42.156 -33.562 1 87 257 ILE B O 1
ATOM 6565 N N . VAL B 1 258 ? -1.297 -41.469 -32.281 1 85.44 258 VAL B N 1
ATOM 6566 C CA . VAL B 1 258 ? -1.703 -42.812 -31.953 1 85.44 258 VAL B CA 1
ATOM 6567 C C . VAL B 1 258 ? -2.193 -43.531 -33.219 1 85.44 258 VAL B C 1
ATOM 6569 O O . VAL B 1 258 ? -1.872 -44.719 -33.438 1 85.44 258 VAL B O 1
ATOM 6572 N N . TRP B 1 259 ? -2.973 -42.844 -33.969 1 87.06 259 TRP B N 1
ATOM 6573 C CA . TRP B 1 259 ? -3.521 -43.469 -35.188 1 87.06 259 TRP B CA 1
ATOM 6574 C C . TRP B 1 259 ? -2.418 -43.781 -36.188 1 87.06 259 TRP B C 1
ATOM 6576 O O . TRP B 1 259 ? -2.293 -44.906 -36.656 1 87.06 259 TRP B O 1
ATOM 6586 N N . PHE B 1 260 ? -1.65 -42.812 -36.5 1 86.38 260 PHE B N 1
ATOM 6587 C CA . PHE B 1 260 ? -0.574 -43 -37.438 1 86.38 260 PHE B CA 1
ATOM 6588 C C . PHE B 1 260 ? 0.525 -43.906 -36.875 1 86.38 260 PHE B C 1
ATOM 6590 O O . PHE B 1 260 ? 1.075 -44.75 -37.562 1 86.38 260 PHE B O 1
ATOM 6597 N N . GLY B 1 261 ? 0.938 -43.594 -35.656 1 84.38 261 GLY B N 1
ATOM 6598 C CA . GLY B 1 261 ? 1.934 -44.438 -35.031 1 84.38 261 GLY B CA 1
ATOM 6599 C C . GLY B 1 261 ? 1.484 -45.875 -34.844 1 84.38 261 GLY B C 1
ATOM 6600 O O . GLY B 1 261 ? 2.275 -46.812 -35.031 1 84.38 261 GLY B O 1
ATOM 6601 N N . GLY B 1 262 ? 0.215 -46.094 -34.469 1 83.31 262 GLY B N 1
ATOM 6602 C CA . GLY B 1 262 ? -0.329 -47.438 -34.375 1 83.31 262 GLY B CA 1
ATOM 6603 C C . GLY B 1 262 ? -0.307 -48.156 -35.688 1 83.31 262 GLY B C 1
ATOM 6604 O O . GLY B 1 262 ? -0.008 -49.375 -35.75 1 83.31 262 GLY B O 1
ATOM 6605 N N . TYR B 1 263 ? -0.644 -47.438 -36.719 1 84.38 263 TYR B N 1
ATOM 6606 C CA . TYR B 1 263 ? -0.6 -48 -38.031 1 84.38 263 TYR B CA 1
ATOM 6607 C C . TYR B 1 263 ? 0.815 -48.438 -38.406 1 84.38 263 TYR B C 1
ATOM 6609 O O . TYR B 1 263 ? 1.015 -49.5 -38.969 1 84.38 263 TYR B O 1
ATOM 6617 N N . GLU B 1 264 ? 1.745 -47.688 -38.031 1 85.69 264 GLU B N 1
ATOM 6618 C CA . GLU B 1 264 ? 3.141 -48 -38.344 1 85.69 264 GLU B CA 1
ATOM 6619 C C . GLU B 1 264 ? 3.635 -49.188 -37.5 1 85.69 264 GLU B C 1
ATOM 6621 O O . GLU B 1 264 ? 4.48 -49.938 -37.938 1 85.69 264 GLU B O 1
ATOM 6626 N N . VAL B 1 265 ? 3.168 -49.312 -36.344 1 82.94 265 VAL B N 1
ATOM 6627 C CA . VAL B 1 265 ? 3.572 -50.438 -35.469 1 82.94 265 VAL B CA 1
ATOM 6628 C C . VAL B 1 265 ? 2.992 -51.75 -36 1 82.94 265 VAL B C 1
ATOM 6630 O O . VAL B 1 265 ? 3.68 -52.75 -36.031 1 82.94 265 VAL B O 1
ATOM 6633 N N . VAL B 1 266 ? 1.701 -51.719 -36.375 1 81.06 266 VAL B N 1
ATOM 6634 C CA . VAL B 1 266 ? 1.044 -52.906 -36.906 1 81.06 266 VAL B CA 1
ATOM 6635 C C . VAL B 1 266 ? 1.743 -53.375 -38.188 1 81.06 266 VAL B C 1
ATOM 6637 O O . VAL B 1 266 ? 1.847 -54.594 -38.438 1 81.06 266 VAL B O 1
ATOM 6640 N N . ASN B 1 267 ? 2.234 -52.438 -38.938 1 83.25 267 ASN B N 1
ATOM 6641 C CA . ASN B 1 267 ? 2.922 -52.781 -40.156 1 83.25 267 ASN B CA 1
ATOM 6642 C C . ASN B 1 267 ? 4.402 -53.062 -39.938 1 83.25 267 ASN B C 1
ATOM 6644 O O . ASN B 1 267 ? 5.145 -53.344 -40.875 1 83.25 267 ASN B O 1
ATOM 6648 N N . GLY B 1 268 ? 4.934 -52.969 -38.688 1 79.44 268 GLY B N 1
ATOM 6649 C CA . GLY B 1 268 ? 6.273 -53.375 -38.312 1 79.44 268 GLY B CA 1
ATOM 6650 C C . GLY B 1 268 ? 7.316 -52.281 -38.531 1 79.44 268 GLY B C 1
ATOM 6651 O O . GLY B 1 268 ? 8.516 -52.562 -38.469 1 79.44 268 GLY B O 1
ATOM 6652 N N . VAL B 1 269 ? 6.926 -51.125 -38.812 1 81.06 269 VAL B N 1
ATOM 6653 C CA . VAL B 1 269 ? 7.863 -50.062 -39.094 1 81.06 269 VAL B CA 1
ATOM 6654 C C . VAL B 1 269 ? 8.344 -49.438 -37.781 1 81.06 269 VAL B C 1
ATOM 6656 O O . VAL B 1 269 ? 9.516 -49.094 -37.625 1 81.06 269 VAL B O 1
ATOM 6659 N N . LEU B 1 270 ? 7.488 -49.375 -36.781 1 83.69 270 LEU B N 1
ATOM 6660 C CA . LEU B 1 270 ? 7.77 -48.781 -35.469 1 83.69 270 LEU B CA 1
ATOM 6661 C C . LEU B 1 270 ? 7.492 -49.75 -34.344 1 83.69 270 LEU B C 1
ATOM 6663 O O . LEU B 1 270 ? 6.637 -50.656 -34.5 1 83.69 270 LEU B O 1
ATOM 6667 N N . THR B 1 271 ? 8.312 -49.688 -33.375 1 82.81 271 THR B N 1
ATOM 6668 C CA . THR B 1 271 ? 8.078 -50.594 -32.25 1 82.81 271 THR B CA 1
ATOM 6669 C C . THR B 1 271 ? 7.055 -50 -31.281 1 82.81 271 THR B C 1
ATOM 6671 O O . THR B 1 271 ? 6.805 -48.781 -31.297 1 82.81 271 THR B O 1
ATOM 6674 N N . ALA B 1 272 ? 6.426 -50.875 -30.484 1 79.88 272 ALA B N 1
ATOM 6675 C CA . ALA B 1 272 ? 5.453 -50.438 -29.5 1 79.88 272 ALA B CA 1
ATOM 6676 C C . ALA B 1 272 ? 6.098 -49.5 -28.484 1 79.88 272 ALA B C 1
ATOM 6678 O O . ALA B 1 272 ? 5.504 -48.469 -28.094 1 79.88 272 ALA B O 1
ATOM 6679 N N . GLY B 1 273 ? 7.273 -49.781 -28.094 1 79.25 273 GLY B N 1
ATOM 6680 C CA . GLY B 1 273 ? 7.988 -48.938 -27.141 1 79.25 273 GLY B CA 1
ATOM 6681 C C . GLY B 1 273 ? 8.312 -47.562 -27.703 1 79.25 273 GLY B C 1
ATOM 6682 O O . GLY B 1 273 ? 8.211 -46.562 -27 1 79.25 273 GLY B O 1
ATOM 6683 N N . SER B 1 274 ? 8.656 -47.562 -28.953 1 84.38 274 SER B N 1
ATOM 6684 C CA . SER B 1 274 ? 8.969 -46.281 -29.609 1 84.38 274 SER B CA 1
ATOM 6685 C C . SER B 1 274 ? 7.73 -45.406 -29.688 1 84.38 274 SER B C 1
ATOM 6687 O O . SER B 1 274 ? 7.828 -44.188 -29.562 1 84.38 274 SER B O 1
ATOM 6689 N N . LEU B 1 275 ? 6.641 -46 -29.922 1 84.06 275 LEU B N 1
ATOM 6690 C CA . LEU B 1 275 ? 5.398 -45.25 -30 1 84.06 275 LEU B CA 1
ATOM 6691 C C . LEU B 1 275 ? 5.047 -44.656 -28.641 1 84.06 275 LEU B C 1
ATOM 6693 O O . LEU B 1 275 ? 4.672 -43.469 -28.547 1 84.06 275 LEU B O 1
ATOM 6697 N N . VAL B 1 276 ? 5.184 -45.438 -27.562 1 81 276 VAL B N 1
ATOM 6698 C CA . VAL B 1 276 ? 4.863 -44.938 -26.219 1 81 276 VAL B CA 1
ATOM 6699 C C . VAL B 1 276 ? 5.84 -43.844 -25.812 1 81 276 VAL B C 1
ATOM 6701 O O . VAL B 1 276 ? 5.441 -42.844 -25.219 1 81 276 VAL B O 1
ATOM 6704 N N . ALA B 1 277 ? 7.039 -44.062 -26.141 1 83.56 277 ALA B N 1
ATOM 6705 C CA . ALA B 1 277 ? 8.031 -43.031 -25.859 1 83.56 277 ALA B CA 1
ATOM 6706 C C . ALA B 1 277 ? 7.703 -41.75 -26.594 1 83.56 277 ALA B C 1
ATOM 6708 O O . ALA B 1 277 ? 7.805 -40.656 -26.031 1 83.56 277 ALA B O 1
ATOM 6709 N N . PHE B 1 278 ? 7.348 -41.875 -27.859 1 86 278 PHE B N 1
ATOM 6710 C CA . PHE B 1 278 ? 6.988 -40.75 -28.672 1 86 278 PHE B CA 1
ATOM 6711 C C . PHE B 1 278 ? 5.793 -40 -28.078 1 86 278 PHE B C 1
ATOM 6713 O O . PHE B 1 278 ? 5.789 -38.781 -28.016 1 86 278 PHE B O 1
ATOM 6720 N N . LEU B 1 279 ? 4.891 -40.719 -27.625 1 82.94 279 LEU B N 1
ATOM 6721 C CA . LEU B 1 279 ? 3.695 -40.156 -27.031 1 82.94 279 LEU B CA 1
ATOM 6722 C C . LEU B 1 279 ? 4.043 -39.406 -25.75 1 82.94 279 LEU B C 1
ATOM 6724 O O . LEU B 1 279 ? 3.492 -38.312 -25.484 1 82.94 279 LEU B O 1
ATOM 6728 N N . THR B 1 280 ? 4.898 -39.938 -24.953 1 82 280 THR B N 1
ATOM 6729 C CA . THR B 1 280 ? 5.305 -39.312 -23.719 1 82 280 THR B CA 1
ATOM 6730 C C . THR B 1 280 ? 6.004 -37.969 -24 1 82 280 THR B C 1
ATOM 6732 O O . THR B 1 280 ? 5.75 -36.969 -23.312 1 82 280 THR B O 1
ATOM 6735 N N . TYR B 1 281 ? 6.844 -37.938 -24.984 1 84.19 281 TYR B N 1
ATOM 6736 C CA . TYR B 1 281 ? 7.516 -36.688 -25.375 1 84.19 281 TYR B CA 1
ATOM 6737 C C . TYR B 1 281 ? 6.512 -35.656 -25.875 1 84.19 281 TYR B C 1
ATOM 6739 O O . TYR B 1 281 ? 6.613 -34.469 -25.547 1 84.19 281 TYR B O 1
ATOM 6747 N N . ALA B 1 282 ? 5.578 -36.156 -26.625 1 82.56 282 ALA B N 1
ATOM 6748 C CA . ALA B 1 282 ? 4.582 -35.25 -27.203 1 82.56 282 ALA B CA 1
ATOM 6749 C C . ALA B 1 282 ? 3.744 -34.594 -26.125 1 82.56 282 ALA B C 1
ATOM 6751 O O . ALA B 1 282 ? 3.463 -33.375 -26.203 1 82.56 282 ALA B O 1
ATOM 6752 N N . VAL B 1 283 ? 3.41 -35.344 -25.156 1 75.81 283 VAL B N 1
ATOM 6753 C CA . VAL B 1 283 ? 2.615 -34.812 -24.047 1 75.81 283 VAL B CA 1
ATOM 6754 C C . VAL B 1 283 ? 3.451 -33.812 -23.234 1 75.81 283 VAL B C 1
ATOM 6756 O O . VAL B 1 283 ? 2.941 -32.812 -22.781 1 75.81 283 VAL B O 1
ATOM 6759 N N . ASN B 1 284 ? 4.668 -34.094 -23.047 1 76.94 284 ASN B N 1
ATOM 6760 C CA . ASN B 1 284 ? 5.562 -33.25 -22.25 1 76.94 284 ASN B CA 1
ATOM 6761 C C . ASN B 1 284 ? 5.895 -31.953 -22.953 1 76.94 284 ASN B C 1
ATOM 6763 O O . ASN B 1 284 ? 6.363 -31 -22.328 1 76.94 284 ASN B O 1
ATOM 6767 N N . LEU B 1 285 ? 5.621 -31.828 -24.234 1 78.12 285 LEU B N 1
ATOM 6768 C CA . LEU B 1 285 ? 5.957 -30.656 -25.031 1 78.12 285 LEU B CA 1
ATOM 6769 C C . LEU B 1 285 ? 4.961 -29.531 -24.781 1 78.12 285 LEU B C 1
ATOM 6771 O O . LEU B 1 285 ? 5.285 -28.344 -24.953 1 78.12 285 LEU B O 1
ATOM 6775 N N . ALA B 1 286 ? 3.816 -29.906 -24.328 1 72.38 286 ALA B N 1
ATOM 6776 C CA . ALA B 1 286 ? 2.777 -28.906 -24.141 1 72.38 286 ALA B CA 1
ATOM 6777 C C . ALA B 1 286 ? 3.143 -27.953 -23.016 1 72.38 286 ALA B C 1
ATOM 6779 O O . ALA B 1 286 ? 2.914 -26.734 -23.109 1 72.38 286 ALA B O 1
ATOM 6780 N N . ASN B 1 287 ? 3.795 -28.438 -21.953 1 76.06 287 ASN B N 1
ATOM 6781 C CA . ASN B 1 287 ? 4.078 -27.641 -20.766 1 76.06 287 ASN B CA 1
ATOM 6782 C C . ASN B 1 287 ? 5.176 -26.609 -21.031 1 76.06 287 ASN B C 1
ATOM 6784 O O . ASN B 1 287 ? 5.016 -25.438 -20.703 1 76.06 287 ASN B O 1
ATOM 6788 N N . PRO B 1 288 ? 6.234 -27 -21.703 1 76.69 288 PRO B N 1
ATOM 6789 C CA . PRO B 1 288 ? 7.285 -26.031 -22.016 1 76.69 288 PRO B CA 1
ATOM 6790 C C . PRO B 1 288 ? 6.789 -24.875 -22.891 1 76.69 288 PRO B C 1
ATOM 6792 O O . PRO B 1 288 ? 7.188 -23.719 -22.688 1 76.69 288 PRO B O 1
ATOM 6795 N N . VAL B 1 289 ? 5.895 -25.188 -23.781 1 74.44 289 VAL B N 1
ATOM 6796 C CA . VAL B 1 289 ? 5.383 -24.156 -24.672 1 74.44 289 VAL B CA 1
ATOM 6797 C C . VAL B 1 289 ? 4.547 -23.156 -23.875 1 74.44 289 VAL B C 1
ATOM 6799 O O . VAL B 1 289 ? 4.68 -21.938 -24.062 1 74.44 289 VAL B O 1
ATOM 6802 N N . LYS B 1 290 ? 3.768 -23.688 -22.969 1 73.38 290 LYS B N 1
ATOM 6803 C CA . LYS B 1 290 ? 2.943 -22.844 -22.094 1 73.38 290 LYS B CA 1
ATOM 6804 C C . LYS B 1 290 ? 3.809 -21.984 -21.172 1 73.38 290 LYS B C 1
ATOM 6806 O O . LYS B 1 290 ? 3.57 -20.781 -21.031 1 73.38 290 LYS B O 1
ATOM 6811 N N . ARG B 1 291 ? 4.805 -22.531 -20.609 1 77.31 291 ARG B N 1
ATOM 6812 C CA . ARG B 1 291 ? 5.668 -21.844 -19.656 1 77.31 291 ARG B CA 1
ATOM 6813 C C . ARG B 1 291 ? 6.52 -20.797 -20.344 1 77.31 291 ARG B C 1
ATOM 6815 O O . ARG B 1 291 ? 6.73 -19.703 -19.812 1 77.31 291 ARG B O 1
ATOM 6822 N N . LEU B 1 292 ? 6.965 -21.078 -21.562 1 76.94 292 LEU B N 1
ATOM 6823 C CA . LEU B 1 292 ? 7.777 -20.125 -22.312 1 76.94 292 LEU B CA 1
ATOM 6824 C C . LEU B 1 292 ? 6.961 -18.906 -22.719 1 76.94 292 LEU B C 1
ATOM 6826 O O . LEU B 1 292 ? 7.484 -17.781 -22.75 1 76.94 292 LEU B O 1
ATOM 6830 N N . SER B 1 293 ? 5.703 -19.125 -23 1 72.94 293 SER B N 1
ATOM 6831 C CA . SER B 1 293 ? 4.84 -18 -23.344 1 72.94 293 SER B CA 1
ATOM 6832 C C . SER B 1 293 ? 4.645 -17.062 -22.156 1 72.94 293 SER B C 1
ATOM 6834 O O . SER B 1 293 ? 4.613 -15.844 -22.312 1 72.94 293 SER B O 1
ATOM 6836 N N . ARG B 1 294 ? 4.578 -17.641 -20.922 1 72.81 294 ARG B N 1
ATOM 6837 C CA . ARG B 1 294 ? 4.418 -16.859 -19.703 1 72.81 294 ARG B CA 1
ATOM 6838 C C . ARG B 1 294 ? 5.68 -16.062 -19.406 1 72.81 294 ARG B C 1
ATOM 6840 O O . ARG B 1 294 ? 5.598 -14.914 -18.953 1 72.81 294 ARG B O 1
ATOM 6847 N N . VAL B 1 295 ? 6.812 -16.594 -19.641 1 78.06 295 VAL B N 1
ATOM 6848 C CA . VAL B 1 295 ? 8.102 -15.953 -19.391 1 78.06 295 VAL B CA 1
ATOM 6849 C C . VAL B 1 295 ? 8.203 -14.68 -20.219 1 78.06 295 VAL B C 1
ATOM 6851 O O . VAL B 1 295 ? 8.727 -13.664 -19.75 1 78.06 295 VAL B O 1
ATOM 6854 N N . TYR B 1 296 ? 7.633 -14.797 -21.344 1 75.5 296 TYR B N 1
ATOM 6855 C CA . TYR B 1 296 ? 7.688 -13.633 -22.234 1 75.5 296 TYR B CA 1
ATOM 6856 C C . TYR B 1 296 ? 6.949 -12.453 -21.625 1 75.5 296 TYR B C 1
ATOM 6858 O O . TYR B 1 296 ? 7.445 -11.32 -21.641 1 75.5 296 TYR B O 1
ATOM 6866 N N . GLY B 1 297 ? 5.832 -12.602 -21.094 1 69.88 297 GLY B N 1
ATOM 6867 C CA . GLY B 1 297 ? 5.074 -11.555 -20.438 1 69.88 297 GLY B CA 1
ATOM 6868 C C . GLY B 1 297 ? 5.773 -10.992 -19.203 1 69.88 297 GLY B C 1
ATOM 6869 O O . GLY B 1 297 ? 5.805 -9.773 -19.016 1 69.88 297 GLY B O 1
ATOM 6870 N N . SER B 1 298 ? 6.359 -11.852 -18.438 1 77.94 298 SER B N 1
ATOM 6871 C CA . SER B 1 298 ? 7.07 -11.438 -17.234 1 77.94 298 SER B CA 1
ATOM 6872 C C . SER B 1 298 ? 8.312 -10.625 -17.578 1 77.94 298 SER B C 1
ATOM 6874 O O . SER B 1 298 ? 8.648 -9.664 -16.875 1 77.94 298 SER B O 1
ATOM 6876 N N . LEU B 1 299 ? 8.891 -10.977 -18.688 1 78.06 299 LEU B N 1
ATOM 6877 C CA . LEU B 1 299 ? 10.078 -10.258 -19.141 1 78.06 299 LEU B CA 1
ATOM 6878 C C . LEU B 1 299 ? 9.734 -8.844 -19.562 1 78.06 299 LEU B C 1
ATOM 6880 O O . LEU B 1 299 ? 10.516 -7.91 -19.344 1 78.06 299 LEU B O 1
ATOM 6884 N N . GLN B 1 300 ? 8.641 -8.711 -20.094 1 75.94 300 GLN B N 1
ATOM 6885 C CA . GLN B 1 300 ? 8.219 -7.383 -20.516 1 75.94 300 GLN B CA 1
ATOM 6886 C C . GLN B 1 300 ? 7.973 -6.473 -19.328 1 75.94 300 GLN B C 1
ATOM 6888 O O . GLN B 1 300 ? 8.352 -5.301 -19.344 1 75.94 300 GLN B O 1
ATOM 6893 N N . ARG B 1 301 ? 7.379 -7.039 -18.312 1 75 301 ARG B N 1
ATOM 6894 C CA . ARG B 1 301 ? 7.156 -6.262 -17.094 1 75 301 ARG B CA 1
ATOM 6895 C C . ARG B 1 301 ? 8.477 -5.891 -16.438 1 75 301 ARG B C 1
ATOM 6897 O O . ARG B 1 301 ? 8.641 -4.77 -15.945 1 75 301 ARG B O 1
ATOM 6904 N N . ALA B 1 302 ? 9.359 -6.793 -16.422 1 79.75 302 ALA B N 1
ATOM 6905 C CA . ALA B 1 302 ? 10.672 -6.555 -15.836 1 79.75 302 ALA B CA 1
ATOM 6906 C C . ALA B 1 302 ? 11.43 -5.48 -16.609 1 79.75 302 ALA B C 1
ATOM 6908 O O . ALA B 1 302 ? 12.172 -4.691 -16.016 1 79.75 302 ALA B O 1
ATOM 6909 N N . MET B 1 303 ? 11.156 -5.422 -17.922 1 83.25 303 MET B N 1
ATOM 6910 C CA . MET B 1 303 ? 11.82 -4.422 -18.75 1 83.25 303 MET B CA 1
ATOM 6911 C C . MET B 1 303 ? 11.336 -3.02 -18.406 1 83.25 303 MET B C 1
ATOM 6913 O O . MET B 1 303 ? 12.117 -2.066 -18.391 1 83.25 303 MET B O 1
ATOM 6917 N N . ALA B 1 304 ? 10.148 -2.928 -18.141 1 82.81 304 ALA B N 1
ATOM 6918 C CA . ALA B 1 304 ? 9.617 -1.634 -17.719 1 82.81 304 ALA B CA 1
ATOM 6919 C C . ALA B 1 304 ? 10.25 -1.188 -16.406 1 82.81 304 ALA B C 1
ATOM 6921 O O . ALA B 1 304 ? 10.586 -0.013 -16.234 1 82.81 304 ALA B O 1
ATOM 6922 N N . ALA B 1 305 ? 10.367 -2.156 -15.484 1 85.81 305 ALA B N 1
ATOM 6923 C CA . ALA B 1 305 ? 11 -1.863 -14.195 1 85.81 305 ALA B CA 1
ATOM 6924 C C . ALA B 1 305 ? 12.461 -1.473 -14.383 1 85.81 305 ALA B C 1
ATOM 6926 O O . ALA B 1 305 ? 12.961 -0.571 -13.711 1 85.81 305 ALA B O 1
ATOM 6927 N N . VAL B 1 306 ? 13.102 -2.137 -15.32 1 86.25 306 VAL B N 1
ATOM 6928 C CA . VAL B 1 306 ? 14.5 -1.848 -15.617 1 86.25 306 VAL B CA 1
ATOM 6929 C C . VAL B 1 306 ? 14.633 -0.429 -16.172 1 86.25 306 VAL B C 1
ATOM 6931 O O . VAL B 1 306 ? 15.531 0.314 -15.781 1 86.25 306 VAL B O 1
ATOM 6934 N N . ASP B 1 307 ? 13.75 -0.072 -16.984 1 87.44 307 ASP B N 1
ATOM 6935 C CA . ASP B 1 307 ? 13.773 1.266 -17.562 1 87.44 307 ASP B CA 1
ATOM 6936 C C . ASP B 1 307 ? 13.586 2.336 -16.5 1 87.44 307 ASP B C 1
ATOM 6938 O O . ASP B 1 307 ? 14.25 3.375 -16.531 1 87.44 307 ASP B O 1
ATOM 6942 N N . ARG B 1 308 ? 12.719 2.055 -15.586 1 85.75 308 ARG B N 1
ATOM 6943 C CA . ARG B 1 308 ? 12.477 3.002 -14.508 1 85.75 308 ARG B CA 1
ATOM 6944 C C . ARG B 1 308 ? 13.695 3.141 -13.609 1 85.75 308 ARG B C 1
ATOM 6946 O O . ARG B 1 308 ? 14.078 4.254 -13.227 1 85.75 308 ARG B O 1
ATOM 6953 N N . VAL B 1 309 ? 14.258 2.084 -13.273 1 88.12 309 VAL B N 1
ATOM 6954 C CA . VAL B 1 309 ? 15.414 2.064 -12.391 1 88.12 309 VAL B CA 1
ATOM 6955 C C . VAL B 1 309 ? 16.594 2.793 -13.047 1 88.12 309 VAL B C 1
ATOM 6957 O O . VAL B 1 309 ? 17.25 3.623 -12.414 1 88.12 309 VAL B O 1
ATOM 6960 N N . PHE B 1 310 ? 16.812 2.549 -14.297 1 88.44 310 PHE B N 1
ATOM 6961 C CA . PHE B 1 310 ? 17.953 3.15 -14.969 1 88.44 310 PHE B CA 1
ATOM 6962 C C . PHE B 1 310 ? 17.688 4.613 -15.305 1 88.44 310 PHE B C 1
ATOM 6964 O O . PHE B 1 310 ? 18.609 5.414 -15.414 1 88.44 310 PHE B O 1
ATOM 6971 N N . HIS B 1 311 ? 16.438 4.91 -15.422 1 88.94 311 HIS B N 1
ATOM 6972 C CA . HIS B 1 311 ? 16.094 6.32 -15.57 1 88.94 311 HIS B CA 1
ATOM 6973 C C . HIS B 1 311 ? 16.562 7.129 -14.359 1 88.94 311 HIS B C 1
ATOM 6975 O O . HIS B 1 311 ? 17.125 8.219 -14.508 1 88.94 311 HIS B O 1
ATOM 6981 N N . VAL B 1 312 ? 16.312 6.547 -13.242 1 89.88 312 VAL B N 1
ATOM 6982 C CA . VAL B 1 312 ? 16.719 7.219 -12.016 1 89.88 312 VAL B CA 1
ATOM 6983 C C . VAL B 1 312 ? 18.234 7.25 -11.914 1 89.88 312 VAL B C 1
ATOM 6985 O O . VAL B 1 312 ? 18.828 8.266 -11.531 1 89.88 312 VAL B O 1
ATOM 6988 N N . LEU B 1 313 ? 18.891 6.203 -12.258 1 89.88 313 LEU B N 1
ATOM 6989 C CA . LEU B 1 313 ? 20.344 6.098 -12.164 1 89.88 313 LEU B CA 1
ATOM 6990 C C . LEU B 1 313 ? 21.0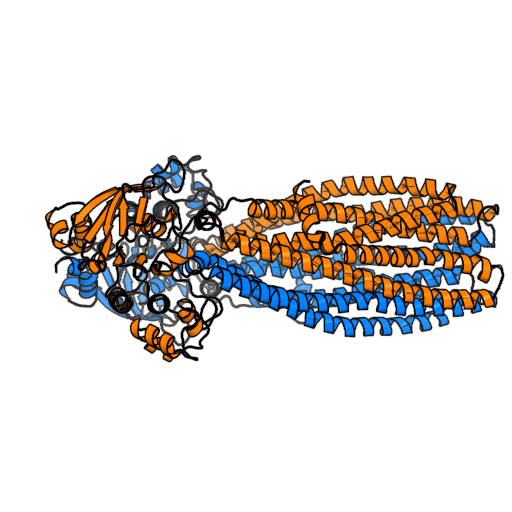31 7.062 -13.141 1 89.88 313 LEU B C 1
ATOM 6992 O O . LEU B 1 313 ? 22.141 7.508 -12.891 1 89.88 313 LEU B O 1
ATOM 6996 N N . ASP B 1 314 ? 20.281 7.41 -14.164 1 90.88 314 ASP B N 1
ATOM 6997 C CA . ASP B 1 314 ? 20.859 8.266 -15.188 1 90.88 314 ASP B CA 1
ATOM 6998 C C . ASP B 1 314 ? 20.562 9.734 -14.914 1 90.88 314 ASP B C 1
ATOM 7000 O O . ASP B 1 314 ? 21.078 10.617 -15.609 1 90.88 314 ASP B O 1
ATOM 7004 N N . LEU B 1 315 ? 19.797 9.969 -13.922 1 90.88 315 LEU B N 1
ATOM 7005 C CA . LEU B 1 315 ? 19.531 11.359 -13.586 1 90.88 315 LEU B CA 1
ATOM 7006 C C . LEU B 1 315 ? 20.812 12.062 -13.141 1 90.88 315 LEU B C 1
ATOM 7008 O O . LEU B 1 315 ? 21.641 11.469 -12.453 1 90.88 315 LEU B O 1
ATOM 7012 N N . PRO B 1 316 ? 20.922 13.219 -13.586 1 89.94 316 PRO B N 1
ATOM 7013 C CA . PRO B 1 316 ? 22.141 13.93 -13.211 1 89.94 316 PRO B CA 1
ATOM 7014 C C . PRO B 1 316 ? 22.141 14.367 -11.75 1 89.94 316 PRO B C 1
ATOM 7016 O O . PRO B 1 316 ? 21.094 14.758 -11.219 1 89.94 316 PRO B O 1
ATOM 7019 N N . GLU B 1 317 ? 23.266 14.219 -11.156 1 90.56 317 GLU B N 1
ATOM 7020 C CA . GLU B 1 317 ? 23.516 14.781 -9.836 1 90.56 317 GLU B CA 1
ATOM 7021 C C . GLU B 1 317 ? 23.938 16.25 -9.922 1 90.56 317 GLU B C 1
ATOM 7023 O O . GLU B 1 317 ? 25.125 16.547 -10.125 1 90.56 317 GLU B O 1
ATOM 7028 N N . THR B 1 318 ? 23 17.141 -9.703 1 87.25 318 THR B N 1
ATOM 7029 C CA . THR B 1 318 ? 23.219 18.562 -9.977 1 87.25 318 THR B CA 1
ATOM 7030 C C . THR B 1 318 ? 24.094 19.188 -8.891 1 87.25 318 THR B C 1
ATOM 7032 O O . THR B 1 318 ? 24.781 20.172 -9.141 1 87.25 318 THR B O 1
ATOM 7035 N N . ILE B 1 319 ? 24.031 18.688 -7.711 1 91.38 319 ILE B N 1
ATOM 7036 C CA . ILE B 1 319 ? 24.812 19.234 -6.613 1 91.38 319 ILE B CA 1
ATOM 7037 C C . ILE B 1 319 ? 25.969 18.297 -6.281 1 91.38 319 ILE B C 1
ATOM 7039 O O . ILE B 1 319 ? 25.766 17.281 -5.602 1 91.38 319 ILE B O 1
ATOM 7043 N N . LYS B 1 320 ? 27.109 18.578 -6.812 1 90.75 320 LYS B N 1
ATOM 7044 C CA . LYS B 1 320 ? 28.312 17.797 -6.586 1 90.75 320 LYS B CA 1
ATOM 7045 C C . LYS B 1 320 ? 29.531 18.688 -6.344 1 90.75 320 LYS B C 1
ATOM 7047 O O . LYS B 1 320 ? 29.5 19.875 -6.703 1 90.75 320 LYS B O 1
ATOM 7052 N N . ASP B 1 321 ? 30.406 18.094 -5.668 1 93.06 321 ASP B N 1
ATOM 7053 C CA . ASP B 1 321 ? 31.641 18.828 -5.426 1 93.06 321 ASP B CA 1
ATOM 7054 C C . ASP B 1 321 ? 32.375 19.109 -6.73 1 93.06 321 ASP B C 1
ATOM 7056 O O . ASP B 1 321 ? 32.469 18.234 -7.602 1 93.06 321 ASP B O 1
ATOM 7060 N N . ARG B 1 322 ? 32.75 20.344 -6.859 1 92.12 322 ARG B N 1
ATOM 7061 C CA . ARG B 1 322 ? 33.656 20.641 -7.969 1 92.12 322 ARG B CA 1
ATOM 7062 C C . ARG B 1 322 ? 34.969 19.859 -7.836 1 92.12 322 ARG B C 1
ATOM 7064 O O . ARG B 1 322 ? 35.344 19.469 -6.73 1 92.12 322 ARG B O 1
ATOM 7071 N N . PRO B 1 323 ? 35.594 19.484 -8.969 1 91.38 323 PRO B N 1
ATOM 7072 C CA . PRO B 1 323 ? 36.844 18.688 -8.906 1 91.38 323 PRO B CA 1
ATOM 7073 C C . PRO B 1 323 ? 37.906 19.312 -8.016 1 91.38 323 PRO B C 1
ATOM 7075 O O . PRO B 1 323 ? 38.625 18.594 -7.312 1 91.38 323 PRO B O 1
ATOM 7078 N N . GLU B 1 324 ? 37.938 20.641 -7.93 1 91.75 324 GLU B N 1
ATOM 7079 C CA . GLU B 1 324 ? 38.969 21.297 -7.133 1 91.75 324 GLU B CA 1
ATOM 7080 C C . GLU B 1 324 ? 38.375 21.906 -5.863 1 91.75 324 GLU B C 1
ATOM 7082 O O . GLU B 1 324 ? 38.938 22.844 -5.289 1 91.75 324 GLU B O 1
ATOM 7087 N N . ALA B 1 325 ? 37.344 21.281 -5.449 1 92.69 325 ALA B N 1
ATOM 7088 C CA . ALA B 1 325 ? 36.719 21.828 -4.254 1 92.69 325 ALA B CA 1
ATOM 7089 C C . ALA B 1 325 ? 37.531 21.531 -3.01 1 92.69 325 ALA B C 1
ATOM 7091 O O . ALA B 1 325 ? 37.969 20.391 -2.805 1 92.69 325 ALA B O 1
ATOM 7092 N N . ALA B 1 326 ? 37.844 22.562 -2.254 1 93.62 326 ALA B N 1
ATOM 7093 C CA . ALA B 1 326 ? 38.594 22.406 -1.011 1 93.62 326 ALA B CA 1
ATOM 7094 C C . ALA B 1 326 ? 37.656 22.281 0.186 1 93.62 326 ALA B C 1
ATOM 7096 O O . ALA B 1 326 ? 36.469 22.625 0.092 1 93.62 326 ALA B O 1
ATOM 7097 N N . ALA B 1 327 ? 38.156 21.672 1.274 1 95.25 327 ALA B N 1
ATOM 7098 C CA . ALA B 1 327 ? 37.406 21.625 2.51 1 95.25 327 ALA B CA 1
ATOM 7099 C C . ALA B 1 327 ? 37.219 23.016 3.115 1 95.25 327 ALA B C 1
ATOM 7101 O O . ALA B 1 327 ? 38.188 23.797 3.129 1 95.25 327 ALA B O 1
ATOM 7102 N N . LEU B 1 328 ? 36.031 23.344 3.482 1 94.75 328 LEU B N 1
ATOM 7103 C CA . LEU B 1 328 ? 35.812 24.609 4.172 1 94.75 328 LEU B CA 1
ATOM 7104 C C . LEU B 1 328 ? 36.5 24.625 5.527 1 94.75 328 LEU B C 1
ATOM 7106 O O . LEU B 1 328 ? 36.25 23.75 6.367 1 94.75 328 LEU B O 1
ATOM 7110 N N . PRO B 1 329 ? 37.375 25.562 5.684 1 93.19 329 PRO B N 1
ATOM 7111 C CA . PRO B 1 329 ? 38 25.656 7 1 93.19 329 PRO B CA 1
ATOM 7112 C C . PRO B 1 329 ? 37.031 26.016 8.109 1 93.19 329 PRO B C 1
ATOM 7114 O O . PRO B 1 329 ? 35.875 26.391 7.82 1 93.19 329 PRO B O 1
ATOM 7117 N N . ALA B 1 330 ? 37.5 25.781 9.344 1 93.06 330 ALA B N 1
ATOM 7118 C CA . ALA B 1 330 ? 36.656 26.172 10.469 1 93.06 330 ALA B CA 1
ATOM 7119 C C . ALA B 1 330 ? 36.219 27.609 10.344 1 93.06 330 ALA B C 1
ATOM 7121 O O . ALA B 1 330 ? 37.031 28.531 10.242 1 93.06 330 ALA B O 1
ATOM 7122 N N . THR B 1 331 ? 34.938 27.797 10.32 1 91.25 331 THR B N 1
ATOM 7123 C CA . THR B 1 331 ? 34.344 29.109 10.008 1 91.25 331 THR B CA 1
ATOM 7124 C C . THR B 1 331 ? 34.156 29.938 11.273 1 91.25 331 THR B C 1
ATOM 7126 O O . THR B 1 331 ? 33.969 29.375 12.359 1 91.25 331 THR B O 1
ATOM 7129 N N . ASP B 1 332 ? 34.156 31.234 11.055 1 92.5 332 ASP B N 1
ATOM 7130 C CA . ASP B 1 332 ? 33.844 32.156 12.117 1 92.5 332 ASP B CA 1
ATOM 7131 C C . ASP B 1 332 ? 32.344 32.5 12.117 1 92.5 332 ASP B C 1
ATOM 7133 O O . ASP B 1 332 ? 31.812 33 13.109 1 92.5 332 ASP B O 1
ATOM 7137 N N . GLY B 1 333 ? 31.719 32.156 11.055 1 95.25 333 GLY B N 1
ATOM 7138 C CA . GLY B 1 333 ? 30.281 32.312 11 1 95.25 333 GLY B CA 1
ATOM 7139 C C . GLY B 1 333 ? 29.844 33.531 10.203 1 95.25 333 GLY B C 1
ATOM 7140 O O . GLY B 1 333 ? 28.703 34 10.32 1 95.25 333 GLY B O 1
ATOM 7141 N N . HIS B 1 334 ? 30.781 34.125 9.422 1 97.38 334 HIS B N 1
ATOM 7142 C CA . HIS B 1 334 ? 30.438 35.25 8.539 1 97.38 334 HIS B CA 1
ATOM 7143 C C . HIS B 1 334 ? 29.766 34.75 7.266 1 97.38 334 HIS B C 1
ATOM 7145 O O . HIS B 1 334 ? 30.344 33.969 6.523 1 97.38 334 HIS B O 1
ATOM 7151 N N . VAL B 1 335 ? 28.516 35.125 7.023 1 97.94 335 VAL B N 1
ATOM 7152 C CA . VAL B 1 335 ? 27.766 34.688 5.855 1 97.94 335 VAL B CA 1
ATOM 7153 C C . VAL B 1 335 ? 27.344 35.906 5.031 1 97.94 335 VAL B C 1
ATOM 7155 O O . VAL B 1 335 ? 26.812 36.906 5.578 1 97.94 335 VAL B O 1
ATOM 7158 N N . GLU B 1 336 ? 27.594 35.844 3.76 1 97.81 336 GLU B N 1
ATOM 7159 C CA . GLU B 1 336 ? 27.266 36.969 2.869 1 97.81 336 GLU B CA 1
ATOM 7160 C C . GLU B 1 336 ? 26.547 36.469 1.619 1 97.81 336 GLU B C 1
ATOM 7162 O O . GLU B 1 336 ? 27.016 35.562 0.939 1 97.81 336 GLU B O 1
ATOM 7167 N N . LEU B 1 337 ? 25.375 36.938 1.392 1 97.69 337 LEU B N 1
ATOM 7168 C CA . LEU B 1 337 ? 24.672 36.781 0.127 1 97.69 337 LEU B CA 1
ATOM 7169 C C . LEU B 1 337 ? 24.891 37.969 -0.791 1 97.69 337 LEU B C 1
ATOM 7171 O O . LEU B 1 337 ? 24.547 39.094 -0.435 1 97.69 337 LEU B O 1
ATOM 7175 N N . ARG B 1 338 ? 25.438 37.688 -1.935 1 97.44 338 ARG B N 1
ATOM 7176 C CA . ARG B 1 338 ? 25.75 38.75 -2.893 1 97.44 338 ARG B CA 1
ATOM 7177 C C . ARG B 1 338 ? 24.859 38.656 -4.121 1 97.44 338 ARG B C 1
ATOM 7179 O O . ARG B 1 338 ? 25.125 37.875 -5.035 1 97.44 338 ARG B O 1
ATOM 7186 N N . HIS B 1 339 ? 23.859 39.562 -4.199 1 96.81 339 HIS B N 1
ATOM 7187 C CA . HIS B 1 339 ? 22.953 39.656 -5.34 1 96.81 339 HIS B CA 1
ATOM 7188 C C . HIS B 1 339 ? 22.406 38.312 -5.75 1 96.81 339 HIS B C 1
ATOM 7190 O O . HIS B 1 339 ? 22.516 37.906 -6.914 1 96.81 339 HIS B O 1
ATOM 7196 N N . VAL B 1 340 ? 21.906 37.625 -4.812 1 97.19 340 VAL B N 1
ATOM 7197 C CA . VAL B 1 340 ? 21.484 36.25 -4.996 1 97.19 340 VAL B CA 1
ATOM 7198 C C . VAL B 1 340 ? 20.094 36.219 -5.637 1 97.19 340 VAL B C 1
ATOM 7200 O O . VAL B 1 340 ? 19.172 36.875 -5.164 1 97.19 340 VAL B O 1
ATOM 7203 N N . SER B 1 341 ? 19.984 35.531 -6.73 1 97.38 341 SER B N 1
ATOM 7204 C CA . SER B 1 341 ? 18.719 35.188 -7.375 1 97.38 341 SER B CA 1
ATOM 7205 C C . SER B 1 341 ? 18.562 33.688 -7.52 1 97.38 341 SER B C 1
ATOM 7207 O O . SER B 1 341 ? 19.547 32.938 -7.672 1 97.38 341 SER B O 1
ATOM 7209 N N . PHE B 1 342 ? 17.328 33.219 -7.371 1 96.19 342 PHE B N 1
ATOM 7210 C CA . PHE B 1 342 ? 17.109 31.766 -7.418 1 96.19 342 PHE B CA 1
ATOM 7211 C C . PHE B 1 342 ? 15.711 31.453 -7.957 1 96.19 342 PHE B C 1
ATOM 7213 O O . PHE B 1 342 ? 14.758 32.188 -7.676 1 96.19 342 PHE B O 1
ATOM 7220 N N . GLU B 1 343 ? 15.68 30.438 -8.727 1 94.25 343 GLU B N 1
ATOM 7221 C CA . GLU B 1 343 ? 14.43 29.922 -9.273 1 94.25 343 GLU B CA 1
ATOM 7222 C C . GLU B 1 343 ? 14.32 28.422 -9.047 1 94.25 343 GLU B C 1
ATOM 7224 O O . GLU B 1 343 ? 15.195 27.656 -9.453 1 94.25 343 GLU B O 1
ATOM 7229 N N . TYR B 1 344 ? 13.242 27.984 -8.336 1 87.31 344 TYR B N 1
ATOM 7230 C CA . TYR B 1 344 ? 13 26.547 -8.234 1 87.31 344 TYR B CA 1
ATOM 7231 C C . TYR B 1 344 ? 12.672 25.969 -9.602 1 87.31 344 TYR B C 1
ATOM 7233 O O . TYR B 1 344 ? 13.133 24.875 -9.938 1 87.31 344 TYR B O 1
ATOM 7241 N N . LYS B 1 345 ? 11.727 26.656 -10.211 1 85.62 345 LYS B N 1
ATOM 7242 C CA . LYS B 1 345 ? 11.367 26.359 -11.594 1 85.62 345 LYS B CA 1
ATOM 7243 C C . LYS B 1 345 ? 11.812 27.484 -12.539 1 85.62 345 LYS B C 1
ATOM 7245 O O . LYS B 1 345 ? 11.719 28.656 -12.188 1 85.62 345 LYS B O 1
ATOM 7250 N N . LYS B 1 346 ? 12.164 26.984 -13.656 1 86.12 346 LYS B N 1
ATOM 7251 C CA . LYS B 1 346 ? 12.656 27.969 -14.617 1 86.12 346 LYS B CA 1
ATOM 7252 C C . LYS B 1 346 ? 11.578 28.984 -14.969 1 86.12 346 LYS B C 1
ATOM 7254 O O . LYS B 1 346 ? 10.445 28.609 -15.297 1 86.12 346 LYS B O 1
ATOM 7259 N N . GLY B 1 347 ? 11.852 30.156 -14.734 1 86.44 347 GLY B N 1
ATOM 7260 C CA . GLY B 1 347 ? 10.93 31.219 -15.102 1 86.44 347 GLY B CA 1
ATOM 7261 C C . GLY B 1 347 ? 10.172 31.797 -13.922 1 86.44 347 GLY B C 1
ATOM 7262 O O . GLY B 1 347 ? 9.5 32.812 -14.039 1 86.44 347 GLY B O 1
ATOM 7263 N N . VAL B 1 348 ? 10.195 31.172 -12.805 1 88.38 348 VAL B N 1
ATOM 7264 C CA . VAL B 1 348 ? 9.492 31.656 -11.617 1 88.38 348 VAL B CA 1
ATOM 7265 C C . VAL B 1 348 ? 10.5 31.953 -10.516 1 88.38 348 VAL B C 1
ATOM 7267 O O . VAL B 1 348 ? 10.836 31.078 -9.711 1 88.38 348 VAL B O 1
ATOM 7270 N N . PRO B 1 349 ? 10.812 33.188 -10.461 1 91.31 349 PRO B N 1
ATOM 7271 C CA . PRO B 1 349 ? 11.82 33.531 -9.461 1 91.31 349 PRO B CA 1
ATOM 7272 C C . PRO B 1 349 ? 11.289 33.438 -8.031 1 91.31 349 PRO B C 1
ATOM 7274 O O . PRO B 1 349 ? 10.195 33.938 -7.746 1 91.31 349 PRO B O 1
ATOM 7277 N N . ALA B 1 350 ? 12.016 32.75 -7.195 1 93.56 350 ALA B N 1
ATOM 7278 C CA . ALA B 1 350 ? 11.703 32.688 -5.77 1 93.56 350 ALA B CA 1
ATOM 7279 C C . ALA B 1 350 ? 12.422 33.812 -5.016 1 93.56 350 ALA B C 1
ATOM 7281 O O . ALA B 1 350 ? 11.898 34.344 -4.031 1 93.56 350 ALA B O 1
ATOM 7282 N N . LEU B 1 351 ? 13.648 34.094 -5.41 1 96 351 LEU B N 1
ATOM 7283 C CA . LEU B 1 351 ? 14.438 35.219 -4.902 1 96 351 LEU B CA 1
ATOM 7284 C C . LEU B 1 351 ? 14.977 36.062 -6.047 1 96 351 LEU B C 1
ATOM 7286 O O . LEU B 1 351 ? 15.375 35.531 -7.09 1 96 351 LEU B O 1
ATOM 7290 N N . VAL B 1 352 ? 14.922 37.406 -5.824 1 96.38 352 VAL B N 1
ATOM 7291 C CA . VAL B 1 352 ? 15.398 38.344 -6.844 1 96.38 352 VAL B CA 1
ATOM 7292 C C . VAL B 1 352 ? 16.406 39.312 -6.23 1 96.38 352 VAL B C 1
ATOM 7294 O O . VAL B 1 352 ? 16.031 40.188 -5.465 1 96.38 352 VAL B O 1
ATOM 7297 N N . ASP B 1 353 ? 17.594 39.188 -6.566 1 95.81 353 ASP B N 1
ATOM 7298 C CA . ASP B 1 353 ? 18.672 40.094 -6.234 1 95.81 353 ASP B CA 1
ATOM 7299 C C . ASP B 1 353 ? 18.719 40.375 -4.73 1 95.81 353 ASP B C 1
ATOM 7301 O O . ASP B 1 353 ? 18.688 41.531 -4.301 1 95.81 353 ASP B O 1
ATOM 7305 N N . VAL B 1 354 ? 18.844 39.344 -3.986 1 96.5 354 VAL B N 1
ATOM 7306 C CA . VAL B 1 354 ? 18.859 39.469 -2.531 1 96.5 354 VAL B CA 1
ATOM 7307 C C . VAL B 1 354 ? 20.312 39.594 -2.041 1 96.5 354 VAL B C 1
ATOM 7309 O O . VAL B 1 354 ? 21.156 38.781 -2.367 1 96.5 354 VAL B O 1
ATOM 7312 N N . SER B 1 355 ? 20.547 40.688 -1.337 1 96.62 355 SER B N 1
ATOM 7313 C CA . SER B 1 355 ? 21.859 40.875 -0.712 1 96.62 355 SER B CA 1
ATOM 7314 C C . SER B 1 355 ? 21.719 41.062 0.795 1 96.62 355 SER B C 1
ATOM 7316 O O . SER B 1 355 ? 20.891 41.875 1.255 1 96.62 355 SER B O 1
ATOM 7318 N N . LEU B 1 356 ? 22.484 40.25 1.508 1 95.75 356 LEU B N 1
ATOM 7319 C CA . LEU B 1 356 ? 22.484 40.375 2.961 1 95.75 356 LEU B CA 1
ATOM 7320 C C . LEU B 1 356 ? 23.812 39.906 3.547 1 95.75 356 LEU B C 1
ATOM 7322 O O . LEU B 1 356 ? 24.562 39.188 2.896 1 95.75 356 LEU B O 1
ATOM 7326 N N . GLU B 1 357 ? 24.078 40.469 4.73 1 95.88 357 GLU B N 1
ATOM 7327 C CA . GLU B 1 357 ? 25.312 40.125 5.438 1 95.88 357 GLU B CA 1
ATOM 7328 C C . GLU B 1 357 ? 25.047 39.812 6.906 1 95.88 357 GLU B C 1
ATOM 7330 O O . GLU B 1 357 ? 24.344 40.594 7.586 1 95.88 357 GLU B O 1
ATOM 7335 N N . ALA B 1 358 ? 25.516 38.688 7.289 1 96.75 358 ALA B N 1
ATOM 7336 C CA . ALA B 1 358 ? 25.469 38.312 8.695 1 96.75 358 ALA B CA 1
ATOM 7337 C C . ALA B 1 358 ? 26.859 38.219 9.289 1 96.75 358 ALA B C 1
ATOM 7339 O O . ALA B 1 358 ? 27.688 37.375 8.852 1 96.75 358 ALA B O 1
ATOM 7340 N N . LYS B 1 359 ? 27.109 39 10.258 1 96.44 359 LYS B N 1
ATOM 7341 C CA . LYS B 1 359 ? 28.391 38.969 10.938 1 96.44 359 LYS B CA 1
ATOM 7342 C C . LYS B 1 359 ? 28.453 37.844 11.945 1 96.44 359 LYS B C 1
ATOM 7344 O O . LYS B 1 359 ? 27.406 37.312 12.359 1 96.44 359 LYS B O 1
ATOM 7349 N N . PRO B 1 360 ? 29.703 37.406 12.297 1 96.62 360 PRO B N 1
ATOM 7350 C CA . PRO B 1 360 ? 29.828 36.312 13.234 1 96.62 360 PRO B CA 1
ATOM 7351 C C . PRO B 1 360 ? 29.109 36.562 14.555 1 96.62 360 PRO B C 1
ATOM 7353 O O . PRO B 1 360 ? 29.266 37.625 15.156 1 96.62 360 PRO B O 1
ATOM 7356 N N . GLY B 1 361 ? 28.203 35.625 14.914 1 94.31 361 GLY B N 1
ATOM 7357 C CA . GLY B 1 361 ? 27.547 35.656 16.203 1 94.31 361 GLY B CA 1
ATOM 7358 C C . GLY B 1 361 ? 26.234 36.406 16.172 1 94.31 361 GLY B C 1
ATOM 7359 O O . GLY B 1 361 ? 25.516 36.469 17.172 1 94.31 361 GLY B O 1
ATOM 7360 N N . GLN B 1 362 ? 25.875 36.969 15.031 1 95.19 362 GLN B N 1
ATOM 7361 C CA . GLN B 1 362 ? 24.656 37.781 14.922 1 95.19 362 GLN B CA 1
ATOM 7362 C C . GLN B 1 362 ? 23.438 36.875 14.742 1 95.19 362 GLN B C 1
ATOM 7364 O O . GLN B 1 362 ? 23.516 35.812 14.133 1 95.19 362 GLN B O 1
ATOM 7369 N N . MET B 1 363 ? 22.391 37.375 15.32 1 95.38 363 MET B N 1
ATOM 7370 C CA . MET B 1 363 ? 21.078 36.781 15.055 1 95.38 363 MET B CA 1
ATOM 7371 C C . MET B 1 363 ? 20.344 37.531 13.961 1 95.38 363 MET B C 1
ATOM 7373 O O . MET B 1 363 ? 20.016 38.719 14.141 1 95.38 363 MET B O 1
ATOM 7377 N N . VAL B 1 364 ? 20.141 36.875 12.844 1 95.81 364 VAL B N 1
ATOM 7378 C CA . VAL B 1 364 ? 19.453 37.469 11.703 1 95.81 364 VAL B CA 1
ATOM 7379 C C . VAL B 1 364 ? 18.078 36.844 11.539 1 95.81 364 VAL B C 1
ATOM 7381 O O . VAL B 1 364 ? 17.953 35.625 11.43 1 95.81 364 VAL B O 1
ATOM 7384 N N . ALA B 1 365 ? 17.062 37.688 11.508 1 95.12 365 ALA B N 1
ATOM 7385 C CA . ALA B 1 365 ? 15.695 37.188 11.406 1 95.12 365 ALA B CA 1
ATOM 7386 C C . ALA B 1 365 ? 15.078 37.531 10.055 1 95.12 365 ALA B C 1
ATOM 7388 O O . ALA B 1 365 ? 15.328 38.594 9.516 1 95.12 365 ALA B O 1
ATOM 7389 N N . PHE B 1 366 ? 14.344 36.625 9.531 1 94.06 366 PHE B N 1
ATOM 7390 C CA . PHE B 1 366 ? 13.578 36.844 8.312 1 94.06 366 PHE B CA 1
ATOM 7391 C C . PHE B 1 366 ? 12.086 36.844 8.602 1 94.06 366 PHE B C 1
ATOM 7393 O O . PHE B 1 366 ? 11.562 35.906 9.219 1 94.06 366 PHE B O 1
ATOM 7400 N N . VAL B 1 367 ? 11.43 37.938 8.164 1 90.12 367 VAL B N 1
ATOM 7401 C CA . VAL B 1 367 ? 9.992 38.062 8.367 1 90.12 367 VAL B CA 1
ATOM 7402 C C . VAL B 1 367 ? 9.312 38.469 7.055 1 90.12 367 VAL B C 1
ATOM 7404 O O . VAL B 1 367 ? 9.938 39.062 6.18 1 90.12 367 VAL B O 1
ATOM 7407 N N . GLY B 1 368 ? 8.133 38.031 6.902 1 86.19 368 GLY B N 1
ATOM 7408 C CA . GLY B 1 368 ? 7.355 38.312 5.703 1 86.19 368 GLY B CA 1
ATOM 7409 C C . GLY B 1 368 ? 6.191 37.375 5.508 1 86.19 368 GLY B C 1
ATOM 7410 O O . GLY B 1 368 ? 6.027 36.406 6.266 1 86.19 368 GLY B O 1
ATOM 7411 N N . PRO B 1 369 ? 5.418 37.688 4.543 1 79.62 369 PRO B N 1
ATOM 7412 C CA . PRO B 1 369 ? 4.281 36.781 4.273 1 79.62 369 PRO B CA 1
ATOM 7413 C C . PRO B 1 369 ? 4.711 35.406 3.795 1 79.62 369 PRO B C 1
ATOM 7415 O O . PRO B 1 369 ? 5.883 35.188 3.477 1 79.62 369 PRO B O 1
ATOM 7418 N N . SER B 1 370 ? 3.775 34.469 3.883 1 75 370 SER B N 1
ATOM 7419 C CA . SER B 1 370 ? 4.051 33.125 3.391 1 75 370 SER B CA 1
ATOM 7420 C C . SER B 1 370 ? 4.402 33.125 1.908 1 75 370 SER B C 1
ATOM 7422 O O . SER B 1 370 ? 3.781 33.844 1.123 1 75 370 SER B O 1
ATOM 7424 N N . GLY B 1 371 ? 5.406 32.406 1.569 1 78.06 371 GLY B N 1
ATOM 7425 C CA . GLY B 1 371 ? 5.809 32.312 0.175 1 78.06 371 GLY B CA 1
ATOM 7426 C C . GLY B 1 371 ? 6.711 33.469 -0.261 1 78.06 371 GLY B C 1
ATOM 7427 O O . GLY B 1 371 ? 7.047 33.594 -1.442 1 78.06 371 GLY B O 1
ATOM 7428 N N . ALA B 1 372 ? 7.113 34.25 0.695 1 83.75 372 ALA B N 1
ATOM 7429 C CA . ALA B 1 372 ? 7.902 35.438 0.346 1 83.75 372 ALA B CA 1
ATOM 7430 C C . ALA B 1 372 ? 9.328 35.031 -0.026 1 83.75 372 ALA B C 1
ATOM 7432 O O . ALA B 1 372 ? 10.055 35.812 -0.645 1 83.75 372 ALA B O 1
ATOM 7433 N N . GLY B 1 373 ? 9.781 33.844 0.344 1 88.5 373 GLY B N 1
ATOM 7434 C CA . GLY B 1 373 ? 11.125 33.406 -0.007 1 88.5 373 GLY B CA 1
ATOM 7435 C C . GLY B 1 373 ? 12 33.156 1.202 1 88.5 373 GLY B C 1
ATOM 7436 O O . GLY B 1 373 ? 13.188 32.812 1.06 1 88.5 373 GLY B O 1
ATOM 7437 N N . LYS B 1 374 ? 11.508 33.219 2.367 1 89.5 374 LYS B N 1
ATOM 7438 C CA . LYS B 1 374 ? 12.266 33.062 3.605 1 89.5 374 LYS B CA 1
ATOM 7439 C C . LYS B 1 374 ? 12.914 31.672 3.668 1 89.5 374 LYS B C 1
ATOM 7441 O O . LYS B 1 374 ? 14.117 31.547 3.895 1 89.5 374 LYS B O 1
ATOM 7446 N N . SER B 1 375 ? 12.141 30.609 3.41 1 88.75 375 SER B N 1
ATOM 7447 C CA . SER B 1 375 ? 12.641 29.234 3.473 1 88.75 375 SER B CA 1
ATOM 7448 C C . SER B 1 375 ? 13.641 28.969 2.354 1 88.75 375 SER B C 1
ATOM 7450 O O . SER B 1 375 ? 14.523 28.125 2.502 1 88.75 375 SER B O 1
ATOM 7452 N N . THR B 1 376 ? 13.5 29.688 1.259 1 92.81 376 THR B N 1
ATOM 7453 C CA . THR B 1 376 ? 14.43 29.547 0.145 1 92.81 376 THR B CA 1
ATOM 7454 C C . THR B 1 376 ? 15.844 29.938 0.568 1 92.81 376 THR B C 1
ATOM 7456 O O . THR B 1 376 ? 16.812 29.25 0.24 1 92.81 376 THR B O 1
ATOM 7459 N N . ILE B 1 377 ? 15.898 31 1.319 1 94.06 377 ILE B N 1
ATOM 7460 C CA . ILE B 1 377 ? 17.203 31.453 1.8 1 94.06 377 ILE B CA 1
ATOM 7461 C C . ILE B 1 377 ? 17.812 30.391 2.709 1 94.06 377 ILE B C 1
ATOM 7463 O O . ILE B 1 377 ? 18.984 30.062 2.588 1 94.06 377 ILE B O 1
ATOM 7467 N N . ALA B 1 378 ? 17 29.812 3.537 1 92.31 378 ALA B N 1
ATOM 7468 C CA . ALA B 1 378 ? 17.438 28.781 4.473 1 92.31 378 ALA B CA 1
ATOM 7469 C C . ALA B 1 378 ? 17.922 27.547 3.734 1 92.31 378 ALA B C 1
ATOM 7471 O O . ALA B 1 378 ? 18.781 26.812 4.238 1 92.31 378 ALA B O 1
ATOM 7472 N N . ASN B 1 379 ? 17.5 27.312 2.553 1 93.44 379 ASN B N 1
ATOM 7473 C CA . ASN B 1 379 ? 17.875 26.141 1.771 1 93.44 379 ASN B CA 1
ATOM 7474 C C . ASN B 1 379 ? 19.141 26.391 0.959 1 93.44 379 ASN B C 1
ATOM 7476 O O . ASN B 1 379 ? 19.859 25.438 0.618 1 93.44 379 ASN B O 1
ATOM 7480 N N . LEU B 1 380 ? 19.391 27.609 0.673 1 95.94 380 LEU B N 1
ATOM 7481 C CA . LEU B 1 380 ? 20.516 27.953 -0.191 1 95.94 380 LEU B CA 1
ATOM 7482 C C . LEU B 1 380 ? 21.812 27.984 0.601 1 95.94 380 LEU B C 1
ATOM 7484 O O . LEU B 1 380 ? 22.875 27.641 0.07 1 95.94 380 LEU B O 1
ATOM 7488 N N . ILE B 1 381 ? 21.719 28.328 1.859 1 96.12 381 ILE B N 1
ATOM 7489 C CA . ILE B 1 381 ? 22.906 28.5 2.676 1 96.12 381 ILE B CA 1
ATOM 7490 C C . ILE B 1 381 ? 23.625 27.172 2.83 1 96.12 381 ILE B C 1
ATOM 7492 O O . ILE B 1 381 ? 24.828 27.078 2.584 1 96.12 381 ILE B O 1
ATOM 7496 N N . PRO B 1 382 ? 22.891 26.078 3.117 1 95.94 382 PRO B N 1
ATOM 7497 C CA . PRO B 1 382 ? 23.562 24.766 3.18 1 95.94 382 PRO B CA 1
ATOM 7498 C C . PRO B 1 382 ? 23.766 24.156 1.802 1 95.94 382 PRO B C 1
ATOM 7500 O O . PRO B 1 382 ? 24.156 22.984 1.7 1 95.94 382 PRO B O 1
ATOM 7503 N N . ARG B 1 383 ? 23.453 24.828 0.804 1 96.31 383 ARG B N 1
ATOM 7504 C CA . ARG B 1 383 ? 23.609 24.438 -0.593 1 96.31 383 ARG B CA 1
ATOM 7505 C C . ARG B 1 383 ? 22.766 23.219 -0.925 1 96.31 383 ARG B C 1
ATOM 7507 O O . ARG B 1 383 ? 23.266 22.266 -1.54 1 96.31 383 ARG B O 1
ATOM 7514 N N . PHE B 1 384 ? 21.641 23.203 -0.372 1 94.06 384 PHE B N 1
ATOM 7515 C CA . PHE B 1 384 ? 20.672 22.219 -0.846 1 94.06 384 PHE B CA 1
ATOM 7516 C C . PHE B 1 384 ? 20.297 22.484 -2.297 1 94.06 384 PHE B C 1
ATOM 7518 O O . PHE B 1 384 ? 19.891 21.578 -3.018 1 94.06 384 PHE B O 1
ATOM 7525 N N . TYR B 1 385 ? 20.406 23.75 -2.641 1 94 385 TYR B N 1
ATOM 7526 C CA . TYR B 1 385 ? 20.234 24.266 -4 1 94 385 TYR B CA 1
ATOM 7527 C C . TYR B 1 385 ? 21.391 25.172 -4.379 1 94 385 TYR B C 1
ATOM 7529 O O . TYR B 1 385 ? 22.016 25.797 -3.516 1 94 385 TYR B O 1
ATOM 7537 N N . ASP B 1 386 ? 21.609 25.203 -5.637 1 94.5 386 ASP B N 1
ATOM 7538 C CA . ASP B 1 386 ? 22.578 26.172 -6.129 1 94.5 386 ASP B CA 1
ATOM 7539 C C . ASP B 1 386 ? 21.891 27.438 -6.625 1 94.5 386 ASP B C 1
ATOM 7541 O O . ASP B 1 386 ? 20.828 27.375 -7.227 1 94.5 386 ASP B O 1
ATOM 7545 N N . VAL B 1 387 ? 22.516 28.469 -6.301 1 95.75 387 VAL B N 1
ATOM 7546 C CA . VAL B 1 387 ? 21.969 29.766 -6.699 1 95.75 387 VAL B CA 1
ATOM 7547 C C . VAL B 1 387 ? 21.969 29.891 -8.219 1 95.75 387 VAL B C 1
ATOM 7549 O O . VAL B 1 387 ? 22.828 29.312 -8.891 1 95.75 387 VAL B O 1
ATOM 7552 N N . THR B 1 388 ? 20.984 30.594 -8.781 1 94.88 388 THR B N 1
ATOM 7553 C CA . THR B 1 388 ? 20.906 30.844 -10.219 1 94.88 388 THR B CA 1
ATOM 7554 C C . THR B 1 388 ? 21.859 31.969 -10.625 1 94.88 388 THR B C 1
ATOM 7556 O O . THR B 1 388 ? 22.531 31.891 -11.648 1 94.88 388 THR B O 1
ATOM 7559 N N . GLU B 1 389 ? 21.797 33.062 -9.898 1 96.06 389 GLU B N 1
ATOM 7560 C CA . GLU B 1 389 ? 22.688 34.188 -10.062 1 96.06 389 GLU B CA 1
ATOM 7561 C C . GLU B 1 389 ? 23.203 34.688 -8.719 1 96.06 389 GLU B C 1
ATOM 7563 O O . GLU B 1 389 ? 22.578 34.469 -7.684 1 96.06 389 GLU B O 1
ATOM 7568 N N . GLY B 1 390 ? 24.406 35.188 -8.766 1 97.12 390 GLY B N 1
ATOM 7569 C CA . GLY B 1 390 ? 25.016 35.688 -7.535 1 97.12 390 GLY B CA 1
ATOM 7570 C C . GLY B 1 390 ? 25.859 34.656 -6.832 1 97.12 390 GLY B C 1
ATOM 7571 O O . GLY B 1 390 ? 26.375 33.719 -7.469 1 97.12 390 GLY B O 1
ATOM 7572 N N . ALA B 1 391 ? 26.141 34.969 -5.52 1 97.62 391 ALA B N 1
ATOM 7573 C CA . ALA B 1 391 ? 26.984 34.031 -4.77 1 97.62 391 ALA B CA 1
ATOM 7574 C C . ALA B 1 391 ? 26.703 34.125 -3.271 1 97.62 391 ALA B C 1
ATOM 7576 O O . ALA B 1 391 ? 26.281 35.188 -2.773 1 97.62 391 ALA B O 1
ATOM 7577 N N . ILE B 1 392 ? 26.922 33.062 -2.682 1 97.81 392 ILE B N 1
ATOM 7578 C CA . ILE B 1 392 ? 26.875 33 -1.225 1 97.81 392 ILE B CA 1
ATOM 7579 C C . ILE B 1 392 ? 28.266 32.656 -0.683 1 97.81 392 ILE B C 1
ATOM 7581 O O . ILE B 1 392 ? 28.875 31.688 -1.108 1 97.81 392 ILE B O 1
ATOM 7585 N N . LEU B 1 393 ? 28.641 33.531 0.207 1 97.88 393 LEU B N 1
ATOM 7586 C CA . LEU B 1 393 ? 29.984 33.344 0.757 1 97.88 393 LEU B CA 1
ATOM 7587 C C . LEU B 1 393 ? 29.938 33.094 2.26 1 97.88 393 LEU B C 1
ATOM 7589 O O . LEU B 1 393 ? 29.125 33.719 2.967 1 97.88 393 LEU B O 1
ATOM 7593 N N . ILE B 1 394 ? 30.797 32.219 2.691 1 97.62 394 ILE B N 1
ATOM 7594 C CA . ILE B 1 394 ? 31.031 31.984 4.113 1 97.62 394 ILE B CA 1
ATOM 7595 C C . ILE B 1 394 ? 32.5 32.25 4.445 1 97.62 394 ILE B C 1
ATOM 7597 O O . ILE B 1 394 ? 33.375 31.547 3.959 1 97.62 394 ILE B O 1
ATOM 7601 N N . ASP B 1 395 ? 32.719 33.219 5.242 1 96.56 395 ASP B N 1
ATOM 7602 C CA . ASP B 1 395 ? 34.062 33.688 5.574 1 96.56 395 ASP B CA 1
ATOM 7603 C C . ASP B 1 395 ? 34.875 33.938 4.312 1 96.56 395 ASP B C 1
ATOM 7605 O O . ASP B 1 395 ? 36.031 33.531 4.23 1 96.56 395 ASP B O 1
ATOM 7609 N N . GLY B 1 396 ? 34.219 34.375 3.355 1 94.62 396 GLY B N 1
ATOM 7610 C CA . GLY B 1 396 ? 34.906 34.781 2.133 1 94.62 396 GLY B CA 1
ATOM 7611 C C . GLY B 1 396 ? 35 33.688 1.108 1 94.62 396 GLY B C 1
ATOM 7612 O O . GLY B 1 396 ? 35.375 33.906 -0.038 1 94.62 396 GLY B O 1
ATOM 7613 N N . HIS B 1 397 ? 34.656 32.5 1.408 1 96.12 397 HIS B N 1
ATOM 7614 C CA . HIS B 1 397 ? 34.688 31.391 0.484 1 96.12 397 HIS B CA 1
ATOM 7615 C C . HIS B 1 397 ? 33.344 31.156 -0.165 1 96.12 397 HIS B C 1
ATOM 7617 O O . HIS B 1 397 ? 32.312 31.062 0.528 1 96.12 397 HIS B O 1
ATOM 7623 N N . ASP B 1 398 ? 33.375 31.047 -1.45 1 96.56 398 ASP B N 1
ATOM 7624 C CA . ASP B 1 398 ? 32.125 30.656 -2.137 1 96.56 398 ASP B CA 1
ATOM 7625 C C . ASP B 1 398 ? 31.734 29.234 -1.783 1 96.56 398 ASP B C 1
ATOM 7627 O O . ASP B 1 398 ? 32.562 28.312 -1.829 1 96.56 398 ASP B O 1
ATOM 7631 N N . ILE B 1 399 ? 30.469 29.078 -1.493 1 96.62 399 ILE B N 1
ATOM 7632 C CA . ILE B 1 399 ? 30 27.781 -1.01 1 96.62 399 ILE B CA 1
ATOM 7633 C C . ILE B 1 399 ? 30.078 26.75 -2.137 1 96.62 399 ILE B C 1
ATOM 7635 O O . ILE B 1 399 ? 30.078 25.547 -1.887 1 96.62 399 ILE B O 1
ATOM 7639 N N . ARG B 1 400 ? 30.219 27.109 -3.426 1 95.19 400 ARG B N 1
ATOM 7640 C CA . ARG B 1 400 ? 30.328 26.203 -4.566 1 95.19 400 ARG B CA 1
ATOM 7641 C C . ARG B 1 400 ? 31.766 25.688 -4.727 1 95.19 400 ARG B C 1
ATOM 7643 O O . ARG B 1 400 ? 32 24.703 -5.414 1 95.19 400 ARG B O 1
ATOM 7650 N N . ASP B 1 401 ? 32.656 26.344 -3.98 1 95.75 401 ASP B N 1
ATOM 7651 C CA . ASP B 1 401 ? 34.062 26 -4.133 1 95.75 401 ASP B CA 1
ATOM 7652 C C . ASP B 1 401 ? 34.562 25.156 -2.967 1 95.75 401 ASP B C 1
ATOM 7654 O O . ASP B 1 401 ? 35.75 24.812 -2.9 1 95.75 401 ASP B O 1
ATOM 7658 N N . VAL B 1 402 ? 33.719 24.812 -2.131 1 95.94 402 VAL B N 1
ATOM 7659 C CA . VAL B 1 402 ? 34.094 23.969 -1.005 1 95.94 402 VAL B CA 1
ATOM 7660 C C . VAL B 1 402 ? 33.281 22.656 -1.064 1 95.94 402 VAL B C 1
ATOM 7662 O O . VAL B 1 402 ? 32.312 22.562 -1.796 1 95.94 402 VAL B O 1
ATOM 7665 N N . THR B 1 403 ? 33.844 21.688 -0.35 1 96.12 403 THR B N 1
ATOM 7666 C CA . THR B 1 403 ? 33.125 20.406 -0.352 1 96.12 403 THR B CA 1
ATOM 7667 C C . THR B 1 403 ? 31.828 20.5 0.423 1 96.12 403 THR B C 1
ATOM 7669 O O . THR B 1 403 ? 31.75 21.188 1.443 1 96.12 403 THR B O 1
ATOM 7672 N N . ILE B 1 404 ? 30.844 19.812 -0.05 1 95.25 404 ILE B N 1
ATOM 7673 C CA . ILE B 1 404 ? 29.516 19.844 0.539 1 95.25 404 ILE B CA 1
ATOM 7674 C C . ILE B 1 404 ? 29.578 19.328 1.975 1 95.25 404 ILE B C 1
ATOM 7676 O O . ILE B 1 404 ? 28.953 19.891 2.871 1 95.25 404 ILE B O 1
ATOM 7680 N N . ALA B 1 405 ? 30.375 18.312 2.213 1 94.5 405 ALA B N 1
ATOM 7681 C CA . ALA B 1 405 ? 30.484 17.703 3.533 1 94.5 405 ALA B CA 1
ATOM 7682 C C . ALA B 1 405 ? 31.047 18.688 4.551 1 94.5 405 ALA B C 1
ATOM 7684 O O . ALA B 1 405 ? 30.547 18.781 5.676 1 94.5 405 ALA B O 1
ATOM 7685 N N . SER B 1 406 ? 32.062 19.422 4.105 1 95.69 406 SER B N 1
ATOM 7686 C CA . SER B 1 406 ? 32.688 20.391 5.008 1 95.69 406 SER B CA 1
ATOM 7687 C C . SER B 1 406 ? 31.75 21.578 5.27 1 95.69 406 SER B C 1
ATOM 7689 O O . SER B 1 406 ? 31.75 22.125 6.375 1 95.69 406 SER B O 1
ATOM 7691 N N . LEU B 1 407 ? 31.031 21.906 4.289 1 96.62 407 LEU B N 1
ATOM 7692 C CA . LEU B 1 407 ? 30.078 23.016 4.418 1 96.62 407 LEU B CA 1
ATOM 7693 C C . LEU B 1 407 ? 28.953 22.656 5.379 1 96.62 407 LEU B C 1
ATOM 7695 O O . LEU B 1 407 ? 28.75 23.344 6.379 1 96.62 407 LEU B O 1
ATOM 7699 N N . ARG B 1 408 ? 28.344 21.594 5.117 1 95.75 408 ARG B N 1
ATOM 7700 C CA . ARG B 1 408 ? 27.172 21.188 5.898 1 95.75 408 ARG B CA 1
ATOM 7701 C C . ARG B 1 408 ? 27.594 20.719 7.289 1 95.75 408 ARG B C 1
ATOM 7703 O O . ARG B 1 408 ? 26.797 20.797 8.234 1 95.75 408 ARG B O 1
ATOM 7710 N N . GLY B 1 409 ? 28.812 20.328 7.375 1 94.75 409 GLY B N 1
ATOM 7711 C CA . GLY B 1 409 ? 29.328 19.938 8.68 1 94.75 409 GLY B CA 1
ATOM 7712 C C . GLY B 1 409 ? 29.391 21.078 9.664 1 94.75 409 GLY B C 1
ATOM 7713 O O . GLY B 1 409 ? 29.328 20.875 10.883 1 94.75 409 GLY B O 1
ATOM 7714 N N . GLN B 1 410 ? 29.359 22.281 9.18 1 95.56 410 GLN B N 1
ATOM 7715 C CA . GLN B 1 410 ? 29.5 23.453 10.039 1 95.56 410 GLN B CA 1
ATOM 7716 C C . GLN B 1 410 ? 28.188 24.219 10.148 1 95.56 410 GLN B C 1
ATOM 7718 O O . GLN B 1 410 ? 28.141 25.297 10.742 1 95.56 410 GLN B O 1
ATOM 7723 N N . ILE B 1 411 ? 27.203 23.625 9.578 1 96.31 411 ILE B N 1
ATOM 7724 C CA . ILE B 1 411 ? 25.891 24.266 9.594 1 96.31 411 ILE B CA 1
ATOM 7725 C C . ILE B 1 411 ? 24.891 23.359 10.312 1 96.31 411 ILE B C 1
ATOM 7727 O O . ILE B 1 411 ? 24.844 22.141 10.055 1 96.31 411 ILE B O 1
ATOM 7731 N N . GLY B 1 412 ? 24.203 23.875 11.289 1 94.88 412 GLY B N 1
ATOM 7732 C CA . GLY B 1 412 ? 23.109 23.188 11.938 1 94.88 412 GLY B CA 1
ATOM 7733 C C . GLY B 1 412 ? 21.734 23.703 11.516 1 94.88 412 GLY B C 1
ATOM 7734 O O . GLY B 1 412 ? 21.562 24.906 11.328 1 94.88 412 GLY B O 1
ATOM 7735 N N . ILE B 1 413 ? 20.828 22.75 11.32 1 93.5 413 ILE B N 1
ATOM 7736 C CA . ILE B 1 413 ? 19.5 23.141 10.875 1 93.5 413 ILE B CA 1
ATOM 7737 C C . ILE B 1 413 ? 18.438 22.547 11.805 1 93.5 413 ILE B C 1
ATOM 7739 O O . ILE B 1 413 ? 18.484 21.359 12.117 1 93.5 413 ILE B O 1
ATOM 7743 N N . VAL B 1 414 ? 17.578 23.359 12.305 1 91.31 414 VAL B N 1
ATOM 7744 C CA . VAL B 1 414 ? 16.375 22.938 13.016 1 91.31 414 VAL B CA 1
ATOM 7745 C C . VAL B 1 414 ? 15.141 23.219 12.156 1 91.31 414 VAL B C 1
ATOM 7747 O O . VAL B 1 414 ? 14.719 24.375 12.023 1 91.31 414 VAL B O 1
ATOM 7750 N N . PRO B 1 415 ? 14.57 22.188 11.641 1 87.44 415 PRO B N 1
ATOM 7751 C CA . PRO B 1 415 ? 13.484 22.375 10.68 1 87.44 415 PRO B CA 1
ATOM 7752 C C . PRO B 1 415 ? 12.141 22.656 11.359 1 87.44 415 PRO B C 1
ATOM 7754 O O . PRO B 1 415 ? 12.031 22.547 12.578 1 87.44 415 PRO B O 1
ATOM 7757 N N . GLN B 1 416 ? 11.203 23.062 10.438 1 78.31 416 GLN B N 1
ATOM 7758 C CA . GLN B 1 416 ? 9.844 23.328 10.891 1 78.31 416 GLN B CA 1
ATOM 7759 C C . GLN B 1 416 ? 9.172 22.047 11.375 1 78.31 416 GLN B C 1
ATOM 7761 O O . GLN B 1 416 ? 8.609 22 12.469 1 78.31 416 GLN B O 1
ATOM 7766 N N . GLU B 1 417 ? 9.32 21.031 10.523 1 78.19 417 GLU B N 1
ATOM 7767 C CA . GLU B 1 417 ? 8.82 19.703 10.883 1 78.19 417 GLU B CA 1
ATOM 7768 C C . GLU B 1 417 ? 9.961 18.766 11.266 1 78.19 417 GLU B C 1
ATOM 7770 O O . GLU B 1 417 ? 10.859 18.516 10.461 1 78.19 417 GLU B O 1
ATOM 7775 N N . THR B 1 418 ? 9.781 18.344 12.547 1 81.06 418 THR B N 1
ATOM 7776 C CA . THR B 1 418 ? 10.867 17.516 13.055 1 81.06 418 THR B CA 1
ATOM 7777 C C . THR B 1 418 ? 10.578 16.047 12.797 1 81.06 418 THR B C 1
ATOM 7779 O O . THR B 1 418 ? 9.484 15.555 13.102 1 81.06 418 THR B O 1
ATOM 7782 N N . MET B 1 419 ? 11.562 15.43 12.195 1 84.94 419 MET B N 1
ATOM 7783 C CA . MET B 1 419 ? 11.461 13.992 11.984 1 84.94 419 MET B CA 1
ATOM 7784 C C . MET B 1 419 ? 12.461 13.234 12.852 1 84.94 419 MET B C 1
ATOM 7786 O O . MET B 1 419 ? 13.617 13.641 12.969 1 84.94 419 MET B O 1
ATOM 7790 N N . LEU B 1 420 ? 11.93 12.312 13.602 1 88.19 420 LEU B N 1
ATOM 7791 C CA . LEU B 1 420 ? 12.789 11.453 14.406 1 88.19 420 LEU B CA 1
ATOM 7792 C C . LEU B 1 420 ? 12.914 10.07 13.766 1 88.19 420 LEU B C 1
ATOM 7794 O O . LEU B 1 420 ? 11.945 9.547 13.203 1 88.19 420 LEU B O 1
ATOM 7798 N N . PHE B 1 421 ? 14.094 9.57 13.844 1 89.5 421 PHE B N 1
ATOM 7799 C CA . PHE B 1 421 ? 14.344 8.219 13.352 1 89.5 421 PHE B CA 1
ATOM 7800 C C . PHE B 1 421 ? 13.75 7.18 14.289 1 89.5 421 PHE B C 1
ATOM 7802 O O . PHE B 1 421 ? 13.562 7.445 15.477 1 89.5 421 PHE B O 1
ATOM 7809 N N . SER B 1 422 ? 13.43 6.023 13.711 1 87.75 422 SER B N 1
ATOM 7810 C CA . SER B 1 422 ? 12.961 4.91 14.531 1 87.75 422 SER B CA 1
ATOM 7811 C C . SER B 1 422 ? 14.109 4.27 15.305 1 87.75 422 SER B C 1
ATOM 7813 O O . SER B 1 422 ? 14.586 3.195 14.938 1 87.75 422 SER B O 1
ATOM 7815 N N . ALA B 1 423 ? 14.469 4.867 16.281 1 89.69 423 ALA B N 1
ATOM 7816 C CA . ALA B 1 423 ? 15.562 4.469 17.156 1 89.69 423 ALA B CA 1
ATOM 7817 C C . ALA B 1 423 ? 15.352 5.008 18.562 1 89.69 423 ALA B C 1
ATOM 7819 O O . ALA B 1 423 ? 14.289 5.539 18.891 1 89.69 423 ALA B O 1
ATOM 7820 N N . THR B 1 424 ? 16.328 4.812 19.375 1 94.31 424 THR B N 1
ATOM 7821 C CA . THR B 1 424 ? 16.234 5.305 20.734 1 94.31 424 THR B CA 1
ATOM 7822 C C . THR B 1 424 ? 16.438 6.816 20.781 1 94.31 424 THR B C 1
ATOM 7824 O O . THR B 1 424 ? 16.969 7.406 19.828 1 94.31 424 THR B O 1
ATOM 7827 N N . VAL B 1 425 ? 15.945 7.395 21.859 1 96 425 VAL B N 1
ATOM 7828 C CA . VAL B 1 425 ? 16.172 8.82 22.062 1 96 425 VAL B CA 1
ATOM 7829 C C . VAL B 1 425 ? 17.672 9.125 22.016 1 96 425 VAL B C 1
ATOM 7831 O O . VAL B 1 425 ? 18.094 10.109 21.406 1 96 425 VAL B O 1
ATOM 7834 N N . ARG B 1 426 ? 18.422 8.258 22.609 1 96.81 426 ARG B N 1
ATOM 7835 C CA . ARG B 1 426 ? 19.875 8.414 22.641 1 96.81 426 ARG B CA 1
ATOM 7836 C C . ARG B 1 426 ? 20.453 8.422 21.234 1 96.81 426 ARG B C 1
ATOM 7838 O O . ARG B 1 426 ? 21.281 9.281 20.906 1 96.81 426 ARG B O 1
ATOM 7845 N N . GLU B 1 427 ? 20.047 7.535 20.484 1 94.62 427 GLU B N 1
ATOM 7846 C CA . GLU B 1 427 ? 20.562 7.418 19.125 1 94.62 427 GLU B CA 1
ATOM 7847 C C . GLU B 1 427 ? 20.141 8.609 18.266 1 94.62 427 GLU B C 1
ATOM 7849 O O . GLU B 1 427 ? 20.891 9.055 17.406 1 94.62 427 GLU B O 1
ATOM 7854 N N . ASN B 1 428 ? 18.938 9.078 18.5 1 95.25 428 ASN B N 1
ATOM 7855 C CA . ASN B 1 428 ? 18.453 10.242 17.766 1 95.25 428 ASN B CA 1
ATOM 7856 C C . ASN B 1 428 ? 19.297 11.477 18.062 1 95.25 428 ASN B C 1
ATOM 7858 O O . ASN B 1 428 ? 19.609 12.258 17.156 1 95.25 428 ASN B O 1
ATOM 7862 N N . ILE B 1 429 ? 19.656 11.594 19.328 1 96.94 429 ILE B N 1
ATOM 7863 C CA . ILE B 1 429 ? 20.484 12.734 19.703 1 96.94 429 ILE B CA 1
ATOM 7864 C C . ILE B 1 429 ? 21.922 12.523 19.203 1 96.94 429 ILE B C 1
ATOM 7866 O O . ILE B 1 429 ? 22.531 13.445 18.656 1 96.94 429 ILE B O 1
ATOM 7870 N N . ARG B 1 430 ? 22.391 11.32 19.344 1 96.62 430 ARG B N 1
ATOM 7871 C CA . ARG B 1 430 ? 23.766 10.992 18.938 1 96.62 430 ARG B CA 1
ATOM 7872 C C . ARG B 1 430 ? 23.938 11.148 17.438 1 96.62 430 ARG B C 1
ATOM 7874 O O . ARG B 1 430 ? 25.078 11.242 16.953 1 96.62 430 ARG B O 1
ATOM 7881 N N . TYR B 1 431 ? 22.875 11.219 16.734 1 94.56 431 TYR B N 1
ATOM 7882 C CA . TYR B 1 431 ? 22.906 11.414 15.281 1 94.56 431 TYR B CA 1
ATOM 7883 C C . TYR B 1 431 ? 23.594 12.734 14.93 1 94.56 431 TYR B C 1
ATOM 7885 O O . TYR B 1 431 ? 24.078 12.906 13.812 1 94.56 431 TYR B O 1
ATOM 7893 N N . GLY B 1 432 ? 23.609 13.68 15.859 1 94.81 432 GLY B N 1
ATOM 7894 C CA . GLY B 1 432 ? 24.312 14.938 15.672 1 94.81 432 GLY B CA 1
ATOM 7895 C C . GLY B 1 432 ? 25.812 14.773 15.555 1 94.81 432 GLY B C 1
ATOM 7896 O O . GLY B 1 432 ? 26.453 15.484 14.789 1 94.81 432 GLY B O 1
ATOM 7897 N N . ARG B 1 433 ? 26.375 13.93 16.328 1 96 433 ARG B N 1
ATOM 7898 C CA . ARG B 1 433 ? 27.781 13.523 16.328 1 96 433 ARG B CA 1
ATOM 7899 C C . ARG B 1 433 ? 27.938 12.07 16.75 1 96 433 ARG B C 1
ATOM 7901 O O . ARG B 1 433 ? 27.906 11.766 17.938 1 96 433 ARG B O 1
ATOM 7908 N N . LEU B 1 434 ? 28.25 11.203 15.859 1 94.56 434 LEU B N 1
ATOM 7909 C CA . LEU B 1 434 ? 28.172 9.758 16.047 1 94.56 434 LEU B CA 1
ATOM 7910 C C . LEU B 1 434 ? 29.188 9.281 17.078 1 94.56 434 LEU B C 1
ATOM 7912 O O . LEU B 1 434 ? 28.969 8.258 17.734 1 94.56 434 LEU B O 1
ATOM 7916 N N . ASP B 1 435 ? 30.25 9.977 17.266 1 94.44 435 ASP B N 1
ATOM 7917 C CA . ASP B 1 435 ? 31.312 9.547 18.172 1 94.44 435 ASP B CA 1
ATOM 7918 C C . ASP B 1 435 ? 31.094 10.141 19.562 1 94.44 435 ASP B C 1
ATOM 7920 O O . ASP B 1 435 ? 31.938 9.953 20.453 1 94.44 435 ASP B O 1
ATOM 7924 N N . ALA B 1 436 ? 29.953 10.812 19.719 1 96.75 436 ALA B N 1
ATOM 7925 C CA . ALA B 1 436 ? 29.688 11.445 21 1 96.75 436 ALA B CA 1
ATOM 7926 C C . ALA B 1 436 ? 29.484 10.398 22.094 1 96.75 436 ALA B C 1
ATOM 7928 O O . ALA B 1 436 ? 28.875 9.344 21.859 1 96.75 436 ALA B O 1
ATOM 7929 N N . THR B 1 437 ? 29.969 10.688 23.266 1 97.25 437 THR B N 1
ATOM 7930 C CA . THR B 1 437 ? 29.781 9.805 24.422 1 97.25 437 THR B CA 1
ATOM 7931 C C . THR B 1 437 ? 28.391 9.984 25.016 1 97.25 437 THR B C 1
ATOM 7933 O O . THR B 1 437 ? 27.688 10.938 24.688 1 97.25 437 THR B O 1
ATOM 7936 N N . ASP B 1 438 ? 28.031 9.117 25.891 1 96.75 438 ASP B N 1
ATOM 7937 C CA . ASP B 1 438 ? 26.719 9.18 26.531 1 96.75 438 ASP B CA 1
ATOM 7938 C C . ASP B 1 438 ? 26.578 10.445 27.375 1 96.75 438 ASP B C 1
ATOM 7940 O O . ASP B 1 438 ? 25.5 11.047 27.438 1 96.75 438 ASP B O 1
ATOM 7944 N N . GLU B 1 439 ? 27.656 10.773 27.891 1 96.88 439 GLU B N 1
ATOM 7945 C CA . GLU B 1 439 ? 27.656 11.977 28.719 1 96.88 439 GLU B CA 1
ATOM 7946 C C . GLU B 1 439 ? 27.391 13.227 27.891 1 96.88 439 GLU B C 1
ATOM 7948 O O . GLU B 1 439 ? 26.672 14.125 28.312 1 96.88 439 GLU B O 1
ATOM 7953 N N . GLU B 1 440 ? 27.969 13.258 26.766 1 97.19 440 GLU B N 1
ATOM 7954 C CA . GLU B 1 440 ? 27.781 14.398 25.875 1 97.19 440 GLU B CA 1
ATOM 7955 C C . GLU B 1 440 ? 26.344 14.461 25.359 1 97.19 440 GLU B C 1
ATOM 7957 O O . GLU B 1 440 ? 25.797 15.547 25.188 1 97.19 440 GLU B O 1
ATOM 7962 N N . VAL B 1 441 ? 25.828 13.328 25.109 1 97.75 441 VAL B N 1
ATOM 7963 C CA . VAL B 1 441 ? 24.438 13.242 24.656 1 97.75 441 VAL B CA 1
ATOM 7964 C C . VAL B 1 441 ? 23.5 13.766 25.734 1 97.75 441 VAL B C 1
ATOM 7966 O O . VAL B 1 441 ? 22.594 14.539 25.453 1 97.75 441 VAL B O 1
ATOM 7969 N N . GLU B 1 442 ? 23.75 13.391 26.953 1 97.62 442 GLU B N 1
ATOM 7970 C CA . GLU B 1 442 ? 22.922 13.828 28.062 1 97.62 442 GLU B CA 1
ATOM 7971 C C . GLU B 1 442 ? 23.078 15.32 28.312 1 97.62 442 GLU B C 1
ATOM 7973 O O . GLU B 1 442 ? 22.109 16 28.672 1 97.62 442 GLU B O 1
ATOM 7978 N N . ALA B 1 443 ? 24.266 15.789 28.141 1 96.94 443 ALA B N 1
ATOM 7979 C CA . ALA B 1 443 ? 24.516 17.219 28.297 1 96.94 443 ALA B CA 1
ATOM 7980 C C . ALA B 1 443 ? 23.75 18.031 27.25 1 96.94 443 ALA B C 1
ATOM 7982 O O . ALA B 1 443 ? 23.188 19.094 27.562 1 96.94 443 ALA B O 1
ATOM 7983 N N . ALA B 1 444 ? 23.781 17.562 26.047 1 96.94 444 ALA B N 1
ATOM 7984 C CA . ALA B 1 444 ? 23.031 18.234 24.969 1 96.94 444 ALA B CA 1
ATOM 7985 C C . ALA B 1 444 ? 21.531 18.219 25.266 1 96.94 444 ALA B C 1
ATOM 7987 O O . ALA B 1 444 ? 20.844 19.203 25.016 1 96.94 444 ALA B O 1
ATOM 7988 N N . ALA B 1 445 ? 21.078 17.141 25.797 1 97.56 445 ALA B N 1
ATOM 7989 C CA . ALA B 1 445 ? 19.672 17.016 26.141 1 97.56 445 ALA B CA 1
ATOM 7990 C C . ALA B 1 445 ? 19.297 18 27.25 1 97.56 445 ALA B C 1
ATOM 7992 O O . ALA B 1 445 ? 18.234 18.609 27.219 1 97.56 445 ALA B O 1
ATOM 7993 N N . ARG B 1 446 ? 20.141 18.125 28.188 1 96.69 446 ARG B N 1
ATOM 7994 C CA . ARG B 1 446 ? 19.922 19.078 29.266 1 96.69 446 ARG B CA 1
ATOM 7995 C C . ARG B 1 446 ? 19.875 20.5 28.734 1 96.69 446 ARG B C 1
ATOM 7997 O O . ARG B 1 446 ? 19.016 21.281 29.109 1 96.69 446 ARG B O 1
ATOM 8004 N N . ALA B 1 447 ? 20.734 20.75 27.891 1 94.75 447 ALA B N 1
ATOM 8005 C CA . ALA B 1 447 ? 20.812 22.094 27.312 1 94.75 447 ALA B CA 1
ATOM 8006 C C . ALA B 1 447 ? 19.547 22.406 26.5 1 94.75 447 ALA B C 1
ATOM 8008 O O . ALA B 1 447 ? 19.141 23.562 26.406 1 94.75 447 ALA B O 1
ATOM 8009 N N . ALA B 1 448 ? 19.016 21.422 25.922 1 95.62 448 ALA B N 1
ATOM 8010 C CA . ALA B 1 448 ? 17.812 21.594 25.109 1 95.62 448 ALA B CA 1
ATOM 8011 C C . ALA B 1 448 ? 16.547 21.469 25.953 1 95.62 448 ALA B C 1
ATOM 8013 O O . ALA B 1 448 ? 15.445 21.391 25.422 1 95.62 448 ALA B O 1
ATOM 8014 N N . ASN B 1 449 ? 16.703 21.375 27.25 1 95.19 449 ASN B N 1
ATOM 8015 C CA . ASN B 1 449 ? 15.578 21.203 28.172 1 95.19 449 ASN B CA 1
ATOM 8016 C C . ASN B 1 449 ? 14.805 19.922 27.859 1 95.19 449 ASN B C 1
ATOM 8018 O O . ASN B 1 449 ? 13.57 19.906 27.922 1 95.19 449 ASN B O 1
ATOM 8022 N N . ALA B 1 450 ? 15.5 18.922 27.406 1 95.5 450 ALA B N 1
ATOM 8023 C CA . ALA B 1 450 ? 14.836 17.672 27.031 1 95.5 450 ALA B CA 1
ATOM 8024 C C . ALA B 1 450 ? 15.125 16.578 28.047 1 95.5 450 ALA B C 1
ATOM 8026 O O . ALA B 1 450 ? 14.414 15.57 28.109 1 95.5 450 ALA B O 1
ATOM 8027 N N . ASP B 1 451 ? 16.047 16.766 28.906 1 96.31 451 ASP B N 1
ATOM 8028 C CA . ASP B 1 451 ? 16.516 15.727 29.812 1 96.31 451 ASP B CA 1
ATOM 8029 C C . ASP B 1 451 ? 15.398 15.258 30.734 1 96.31 451 ASP B C 1
ATOM 8031 O O . ASP B 1 451 ? 15.203 14.055 30.938 1 96.31 451 ASP B O 1
ATOM 8035 N N . ALA B 1 452 ? 14.75 16.219 31.297 1 93.25 452 ALA B N 1
ATOM 8036 C CA . ALA B 1 452 ? 13.727 15.906 32.312 1 93.25 452 ALA B CA 1
ATOM 8037 C C . ALA B 1 452 ? 12.656 14.992 31.719 1 93.25 452 ALA B C 1
ATOM 8039 O O . ALA B 1 452 ? 12.312 13.969 32.312 1 93.25 452 ALA B O 1
ATOM 8040 N N . PHE B 1 453 ? 12.094 15.336 30.531 1 92.44 453 PHE B N 1
ATOM 8041 C CA . PHE B 1 453 ? 11.008 14.516 30 1 92.44 453 PHE B CA 1
ATOM 8042 C C . PHE B 1 453 ? 11.539 13.188 29.469 1 92.44 453 PHE B C 1
ATOM 8044 O O . PHE B 1 453 ? 10.828 12.188 29.469 1 92.44 453 PHE B O 1
ATOM 8051 N N . ILE B 1 454 ? 12.82 13.18 29.031 1 96.06 454 ILE B N 1
ATOM 8052 C CA . ILE B 1 454 ? 13.414 11.945 28.547 1 96.06 454 ILE B CA 1
ATOM 8053 C C . ILE B 1 454 ? 13.539 10.93 29.688 1 96.06 454 ILE B C 1
ATOM 8055 O O . ILE B 1 454 ? 13.227 9.75 29.516 1 96.06 454 ILE B O 1
ATOM 8059 N N . ARG B 1 455 ? 14 11.398 30.766 1 94.88 455 ARG B N 1
ATOM 8060 C CA . ARG B 1 455 ? 14.164 10.531 31.938 1 94.88 455 ARG B CA 1
ATOM 8061 C C . ARG B 1 455 ? 12.82 10.031 32.438 1 94.88 455 ARG B C 1
ATOM 8063 O O . ARG B 1 455 ? 12.742 8.977 33.062 1 94.88 455 ARG B O 1
ATOM 8070 N N . ALA B 1 456 ? 11.828 10.75 32.156 1 92.88 456 ALA B N 1
ATOM 8071 C CA . ALA B 1 456 ? 10.484 10.383 32.594 1 92.88 456 ALA B CA 1
ATOM 8072 C C . ALA B 1 456 ? 9.867 9.336 31.672 1 92.88 456 ALA B C 1
ATOM 8074 O O . ALA B 1 456 ? 8.867 8.711 32 1 92.88 456 ALA B O 1
ATOM 8075 N N . LEU B 1 457 ? 10.477 9.117 30.578 1 93.12 457 LEU B N 1
ATOM 8076 C CA . LEU B 1 457 ? 10 8.094 29.656 1 93.12 457 LEU B CA 1
ATOM 8077 C C . LEU B 1 457 ? 10.219 6.703 30.234 1 93.12 457 LEU B C 1
ATOM 8079 O O . LEU B 1 457 ? 11.109 6.504 31.078 1 93.12 457 LEU B O 1
ATOM 8083 N N . PRO B 1 458 ? 9.523 5.664 29.812 1 90.56 458 PRO B N 1
ATOM 8084 C CA . PRO B 1 458 ? 9.594 4.309 30.375 1 90.56 458 PRO B CA 1
ATOM 8085 C C . PRO B 1 458 ? 11.016 3.74 30.344 1 90.56 458 PRO B C 1
ATOM 8087 O O . PRO B 1 458 ? 11.43 3.086 31.312 1 90.56 458 PRO B O 1
ATOM 8090 N N . GLN B 1 459 ? 11.805 3.977 29.391 1 94.19 459 GLN B N 1
ATOM 8091 C CA . GLN B 1 459 ? 13.164 3.453 29.281 1 94.19 459 GLN B CA 1
ATOM 8092 C C . GLN B 1 459 ? 14.18 4.586 29.188 1 94.19 459 GLN B C 1
ATOM 8094 O O . GLN B 1 459 ? 15.281 4.387 28.672 1 94.19 459 GLN B O 1
ATOM 8099 N N . GLY B 1 460 ? 13.711 5.758 29.562 1 95 460 GLY B N 1
ATOM 8100 C CA . GLY B 1 460 ? 14.625 6.891 29.531 1 95 460 GLY B CA 1
ATOM 8101 C C . GLY B 1 460 ? 15.195 7.164 28.156 1 95 460 GLY B C 1
ATOM 8102 O O . GLY B 1 460 ? 14.445 7.25 27.172 1 95 460 GLY B O 1
ATOM 8103 N N . TYR B 1 461 ? 16.531 7.16 28.141 1 96.31 461 TYR B N 1
ATOM 8104 C CA . TYR B 1 461 ? 17.219 7.469 26.906 1 96.31 461 TYR B CA 1
ATOM 8105 C C . TYR B 1 461 ? 17.141 6.297 25.938 1 96.31 461 TYR B C 1
ATOM 8107 O O . TYR B 1 461 ? 17.375 6.461 24.734 1 96.31 461 TYR B O 1
ATOM 8115 N N . GLU B 1 462 ? 16.812 5.203 26.422 1 94.5 462 GLU B N 1
ATOM 8116 C CA . GLU B 1 462 ? 16.766 4.008 25.578 1 94.5 462 GLU B CA 1
ATOM 8117 C C . GLU B 1 462 ? 15.359 3.756 25.062 1 94.5 462 GLU B C 1
ATOM 8119 O O . GLU B 1 462 ? 15.117 2.76 24.375 1 94.5 462 GLU B O 1
ATOM 8124 N N . THR B 1 463 ? 14.539 4.719 25.328 1 93.94 463 THR B N 1
ATOM 8125 C CA . THR B 1 463 ? 13.172 4.582 24.828 1 93.94 463 THR B CA 1
ATOM 8126 C C . THR B 1 463 ? 13.141 4.68 23.297 1 93.94 463 THR B C 1
ATOM 8128 O O . THR B 1 463 ? 13.727 5.59 22.719 1 93.94 463 THR B O 1
ATOM 8131 N N . ALA B 1 464 ? 12.5 3.762 22.672 1 91.12 464 ALA B N 1
ATOM 8132 C CA . ALA B 1 464 ? 12.336 3.787 21.219 1 91.12 464 ALA B CA 1
ATOM 8133 C C . ALA B 1 464 ? 11.297 4.824 20.812 1 91.12 464 ALA B C 1
ATOM 8135 O O . ALA B 1 464 ? 10.219 4.898 21.406 1 91.12 464 ALA B O 1
ATOM 8136 N N . VAL B 1 465 ? 11.648 5.645 19.859 1 87.81 465 VAL B N 1
ATOM 8137 C CA . VAL B 1 465 ? 10.742 6.68 19.375 1 87.81 465 VAL B CA 1
ATOM 8138 C C . VAL B 1 465 ? 10.602 6.566 17.859 1 87.81 465 VAL B C 1
ATOM 8140 O O . VAL B 1 465 ? 11.219 5.695 17.234 1 87.81 465 VAL B O 1
ATOM 8143 N N . GLY B 1 466 ? 9.734 7.34 17.25 1 75.75 466 GLY B N 1
ATOM 8144 C CA . GLY B 1 466 ? 9.5 7.312 15.812 1 75.75 466 GLY B CA 1
ATOM 8145 C C . GLY B 1 466 ? 8.234 6.582 15.43 1 75.75 466 GLY B C 1
ATOM 8146 O O . GLY B 1 466 ? 7.301 6.477 16.234 1 75.75 466 GLY B O 1
ATOM 8147 N N . GLU B 1 467 ? 8.172 6.277 14.234 1 66.12 467 GLU B N 1
ATOM 8148 C CA . GLU B 1 467 ? 6.941 5.695 13.695 1 66.12 467 GLU B CA 1
ATOM 8149 C C . GLU B 1 467 ? 6.57 4.418 14.438 1 66.12 467 GLU B C 1
ATOM 8151 O O . GLU B 1 467 ? 5.387 4.137 14.641 1 66.12 467 GLU B O 1
ATOM 8156 N N . ARG B 1 468 ? 7.57 3.705 14.867 1 59.44 468 ARG B N 1
ATOM 8157 C CA . ARG B 1 468 ? 7.316 2.428 15.523 1 59.44 468 ARG B CA 1
ATOM 8158 C C . ARG B 1 468 ? 7.473 2.553 17.031 1 59.44 468 ARG B C 1
ATOM 8160 O O . ARG B 1 468 ? 7.465 1.55 17.75 1 59.44 468 ARG B O 1
ATOM 8167 N N . GLY B 1 469 ? 7.719 3.789 17.5 1 62.41 469 GLY B N 1
ATOM 8168 C CA . GLY B 1 469 ? 7.949 3.969 18.938 1 62.41 469 GLY B CA 1
ATOM 8169 C C . GLY B 1 469 ? 6.926 4.871 19.594 1 62.41 469 GLY B C 1
ATOM 8170 O O . GLY B 1 469 ? 5.805 5.008 19.094 1 62.41 469 GLY B O 1
ATOM 8171 N N . LEU B 1 470 ? 7.336 5.312 20.672 1 68 470 LEU B N 1
ATOM 8172 C CA . LEU B 1 470 ? 6.48 6.188 21.469 1 68 470 LEU B CA 1
ATOM 8173 C C . LEU B 1 470 ? 6.219 7.5 20.734 1 68 470 LEU B C 1
ATOM 8175 O O . LEU B 1 470 ? 7.129 8.062 20.125 1 68 470 LEU B O 1
ATOM 8179 N N . ASN B 1 471 ? 4.98 7.855 20.781 1 77.19 471 ASN B N 1
ATOM 8180 C CA . ASN B 1 471 ? 4.625 9.141 20.172 1 77.19 471 ASN B CA 1
ATOM 8181 C C . ASN B 1 471 ? 4.926 10.297 21.125 1 77.19 471 ASN B C 1
ATOM 8183 O O . ASN B 1 471 ? 4.43 10.336 22.25 1 7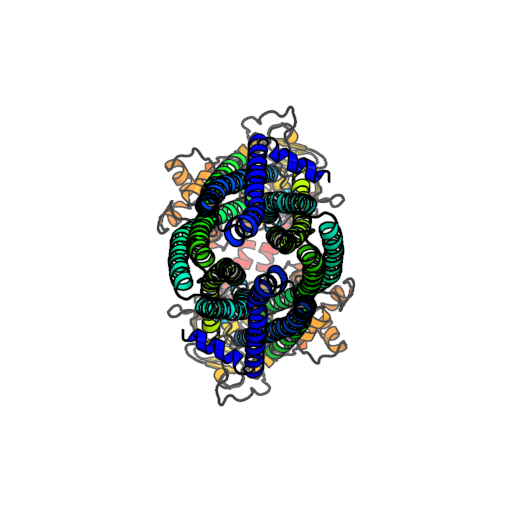7.19 471 ASN B O 1
ATOM 8187 N N . LEU B 1 472 ? 5.844 11.125 20.734 1 84.19 472 LEU B N 1
ATOM 8188 C CA . LEU B 1 472 ? 6.199 12.32 21.484 1 84.19 472 LEU B CA 1
ATOM 8189 C C . LEU B 1 472 ? 5.375 13.523 21.047 1 84.19 472 LEU B C 1
ATOM 8191 O O . LEU B 1 472 ? 4.879 13.547 19.906 1 84.19 472 LEU B O 1
ATOM 8195 N N . SER B 1 473 ? 5.191 14.406 21.969 1 80.44 473 SER B N 1
ATOM 8196 C CA . SER B 1 473 ? 4.523 15.656 21.609 1 80.44 473 SER B CA 1
ATOM 8197 C C . SER B 1 473 ? 5.379 16.484 20.656 1 80.44 473 SER B C 1
ATOM 8199 O O . SER B 1 473 ? 6.574 16.219 20.5 1 80.44 473 SER B O 1
ATOM 8201 N N . GLY B 1 474 ? 4.707 17.406 19.953 1 82.56 474 GLY B N 1
ATOM 8202 C CA . GLY B 1 474 ? 5.445 18.266 19.047 1 82.56 474 GLY B CA 1
ATOM 8203 C C . GLY B 1 474 ? 6.602 18.984 19.719 1 82.56 474 GLY B C 1
ATOM 8204 O O . GLY B 1 474 ? 7.699 19.062 19.156 1 82.56 474 GLY B O 1
ATOM 8205 N N . GLY B 1 475 ? 6.352 19.484 20.906 1 86.81 475 GLY B N 1
ATOM 8206 C CA . GLY B 1 475 ? 7.395 20.156 21.656 1 86.81 475 GLY B CA 1
ATOM 8207 C C . GLY B 1 475 ? 8.539 19.25 22.062 1 86.81 475 GLY B C 1
ATOM 8208 O O . GLY B 1 475 ? 9.703 19.656 22.047 1 86.81 475 GLY B O 1
ATOM 8209 N N . GLN B 1 476 ? 8.211 18.047 22.438 1 89 476 GLN B N 1
ATOM 8210 C CA . GLN B 1 476 ? 9.219 17.062 22.828 1 89 476 GLN B CA 1
ATOM 8211 C C . GLN B 1 476 ? 10.094 16.688 21.641 1 89 476 GLN B C 1
ATOM 8213 O O . GLN B 1 476 ? 11.32 16.594 21.766 1 89 476 GLN B O 1
ATOM 8218 N N . ARG B 1 477 ? 9.516 16.484 20.547 1 91.12 477 ARG B N 1
ATOM 8219 C CA . ARG B 1 477 ? 10.258 16.156 19.344 1 91.12 477 ARG B CA 1
ATOM 8220 C C . ARG B 1 477 ? 11.219 17.281 18.953 1 91.12 477 ARG B C 1
ATOM 8222 O O . ARG B 1 477 ? 12.359 17.016 18.562 1 91.12 477 ARG B O 1
ATOM 8229 N N . GLN B 1 478 ? 10.688 18.453 19.094 1 91.5 478 GLN B N 1
ATOM 8230 C CA . GLN B 1 478 ? 11.508 19.609 18.75 1 91.5 478 GLN B CA 1
ATOM 8231 C C . GLN B 1 478 ? 12.711 19.734 19.672 1 91.5 478 GLN B C 1
ATOM 8233 O O . GLN B 1 478 ? 13.812 20.078 19.219 1 91.5 478 GLN B O 1
ATOM 8238 N N . ARG B 1 479 ? 12.523 19.469 20.906 1 93.56 479 ARG B N 1
ATOM 8239 C CA . ARG B 1 479 ? 13.617 19.562 21.875 1 93.56 479 ARG B CA 1
ATOM 8240 C C . ARG B 1 479 ? 14.68 18.5 21.594 1 93.56 479 ARG B C 1
ATOM 8242 O O . ARG B 1 479 ? 15.867 18.75 21.797 1 93.56 479 ARG B O 1
ATOM 8249 N N . ILE B 1 480 ? 14.281 17.375 21.156 1 94.12 480 ILE B N 1
ATOM 8250 C CA . ILE B 1 480 ? 15.234 16.344 20.75 1 94.12 480 ILE B CA 1
ATOM 8251 C C . ILE B 1 480 ? 16.016 16.828 19.516 1 94.12 480 ILE B C 1
ATOM 8253 O O . ILE B 1 480 ? 17.219 16.625 19.422 1 94.12 480 ILE B O 1
ATOM 8257 N N . SER B 1 481 ? 15.305 17.422 18.594 1 93.38 481 SER B N 1
ATOM 8258 C CA . SER B 1 481 ? 15.945 17.969 17.406 1 93.38 481 SER B CA 1
ATOM 8259 C C . SER B 1 481 ? 16.969 19.047 17.781 1 93.38 481 SER B C 1
ATOM 8261 O O . SER B 1 481 ? 18.047 19.109 17.203 1 93.38 481 SER B O 1
ATOM 8263 N N . ILE B 1 482 ? 16.578 19.828 18.734 1 94.56 482 ILE B N 1
ATOM 8264 C CA . ILE B 1 482 ? 17.484 20.891 19.203 1 94.56 482 ILE B CA 1
ATOM 8265 C C . ILE B 1 482 ? 18.703 20.266 19.875 1 94.56 482 ILE B C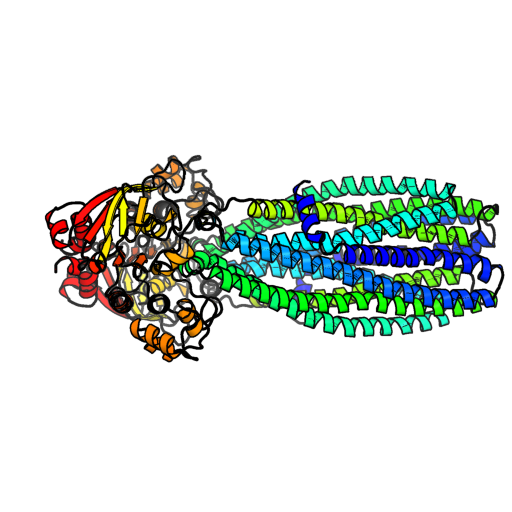 1
ATOM 8267 O O . ILE B 1 482 ? 19.828 20.703 19.672 1 94.56 482 ILE B O 1
ATOM 8271 N N . ALA B 1 483 ? 18.453 19.234 20.672 1 96.06 483 ALA B N 1
ATOM 8272 C CA . ALA B 1 483 ? 19.562 18.516 21.312 1 96.06 483 ALA B CA 1
ATOM 8273 C C . ALA B 1 483 ? 20.547 17.969 20.281 1 96.06 483 ALA B C 1
ATOM 8275 O O . ALA B 1 483 ? 21.766 18.031 20.469 1 96.06 483 ALA B O 1
ATOM 8276 N N . ARG B 1 484 ? 20.062 17.453 19.266 1 95.31 484 ARG B N 1
ATOM 8277 C CA . ARG B 1 484 ? 20.859 16.953 18.156 1 95.31 484 ARG B CA 1
ATOM 8278 C C . ARG B 1 484 ? 21.734 18.062 17.578 1 95.31 484 ARG B C 1
ATOM 8280 O O . ARG B 1 484 ? 22.906 17.859 17.297 1 95.31 484 ARG B O 1
ATOM 8287 N N . ALA B 1 485 ? 21.109 19.188 17.375 1 94.69 485 ALA B N 1
ATOM 8288 C CA . ALA B 1 485 ? 21.828 20.344 16.812 1 94.69 485 ALA B CA 1
ATOM 8289 C C . ALA B 1 485 ? 22.891 20.844 17.781 1 94.69 485 ALA B C 1
ATOM 8291 O O . ALA B 1 485 ? 23.984 21.234 17.359 1 94.69 485 ALA B O 1
ATOM 8292 N N . ILE B 1 486 ? 22.562 20.859 19.062 1 95.62 486 ILE B N 1
ATOM 8293 C CA . ILE B 1 486 ? 23.516 21.281 20.078 1 95.62 486 ILE B CA 1
ATOM 8294 C C . ILE B 1 486 ? 24.734 20.359 20.062 1 95.62 486 ILE B C 1
ATOM 8296 O O . ILE B 1 486 ? 25.875 20.812 20.125 1 95.62 486 ILE B O 1
ATOM 8300 N N . LEU B 1 487 ? 24.438 19.078 19.984 1 96 487 LEU B N 1
ATOM 8301 C CA . LEU B 1 487 ? 25.5 18.078 19.984 1 96 487 LEU B CA 1
ATOM 8302 C C . LEU B 1 487 ? 26.438 18.266 18.797 1 96 487 LEU B C 1
ATOM 8304 O O . LEU B 1 487 ? 27.641 18.062 18.906 1 96 487 LEU B O 1
ATOM 8308 N N . LYS B 1 488 ? 25.906 18.609 17.688 1 95.06 488 LYS B N 1
ATOM 8309 C CA . LYS B 1 488 ? 26.688 18.859 16.484 1 95.06 488 LYS B CA 1
ATOM 8310 C C . LYS B 1 488 ? 27.625 20.062 16.688 1 95.06 488 LYS B C 1
ATOM 8312 O O . LYS B 1 488 ? 28.719 20.094 16.109 1 95.06 488 LYS B O 1
ATOM 8317 N N . ASN B 1 489 ? 27.188 21.016 17.469 1 93.5 489 ASN B N 1
ATOM 8318 C CA . ASN B 1 489 ? 27.953 22.219 17.797 1 93.5 489 ASN B CA 1
ATOM 8319 C C . ASN B 1 489 ? 28.375 22.984 16.547 1 93.5 489 ASN B C 1
ATOM 8321 O O . ASN B 1 489 ? 29.562 23.25 16.344 1 93.5 489 ASN B O 1
ATOM 8325 N N . PRO B 1 490 ? 27.422 23.406 15.711 1 94.88 490 PRO B N 1
ATOM 8326 C CA . PRO B 1 490 ? 27.719 24.156 14.492 1 94.88 490 PRO B CA 1
ATOM 8327 C C . PRO B 1 490 ? 28.031 25.625 14.766 1 94.88 490 PRO B C 1
ATOM 8329 O O . PRO B 1 490 ? 27.656 26.156 15.82 1 94.88 490 PRO B O 1
ATOM 8332 N N . ARG B 1 491 ? 28.688 26.25 13.875 1 95.31 491 ARG B N 1
ATOM 8333 C CA . ARG B 1 491 ? 28.984 27.672 13.984 1 95.31 491 ARG B CA 1
ATOM 8334 C C . ARG B 1 491 ? 27.875 28.516 13.367 1 95.31 491 ARG B C 1
ATOM 8336 O O . ARG B 1 491 ? 27.672 29.672 13.75 1 95.31 491 ARG B O 1
ATOM 8343 N N . ILE B 1 492 ? 27.234 27.969 12.438 1 97.12 492 ILE B N 1
ATOM 8344 C CA . ILE B 1 492 ? 26.109 28.609 11.773 1 97.12 492 ILE B CA 1
ATOM 8345 C C . ILE B 1 492 ? 24.828 27.828 12.023 1 97.12 492 ILE B C 1
ATOM 8347 O O . ILE B 1 492 ? 24.812 26.609 11.891 1 97.12 492 ILE B O 1
ATOM 8351 N N . LEU B 1 493 ? 23.812 28.547 12.438 1 96.31 493 LEU B N 1
ATOM 8352 C CA . LEU B 1 493 ? 22.547 27.906 12.781 1 96.31 493 LEU B CA 1
ATOM 8353 C C . LEU B 1 493 ? 21.406 28.469 11.922 1 96.31 493 LEU B C 1
ATOM 8355 O O . LEU B 1 493 ? 21.328 29.672 11.695 1 96.31 493 LEU B O 1
ATOM 8359 N N . ILE B 1 494 ? 20.609 27.578 11.406 1 95.81 494 ILE B N 1
ATOM 8360 C CA . ILE B 1 494 ? 19.406 27.953 10.68 1 95.81 494 ILE B CA 1
ATOM 8361 C C . ILE B 1 494 ? 18.172 27.406 11.398 1 95.81 494 ILE B C 1
ATOM 8363 O O . ILE B 1 494 ? 18.047 26.188 11.57 1 95.81 494 ILE B O 1
ATOM 8367 N N . LEU B 1 495 ? 17.312 28.281 11.836 1 93.12 495 LEU B N 1
ATOM 8368 C CA . LEU B 1 495 ? 16.078 27.906 12.516 1 93.12 495 LEU B CA 1
ATOM 8369 C C . LEU B 1 495 ? 14.859 28.219 11.641 1 93.12 495 LEU B C 1
ATOM 8371 O O . LEU B 1 495 ? 14.477 29.375 11.484 1 93.12 495 LEU B O 1
ATOM 8375 N N . ASP B 1 496 ? 14.219 27.172 11.125 1 88.38 496 ASP B N 1
ATOM 8376 C CA . ASP B 1 496 ? 13.094 27.328 10.211 1 88.38 496 ASP B CA 1
ATOM 8377 C C . ASP B 1 496 ? 11.766 27.125 10.938 1 88.38 496 ASP B C 1
ATOM 8379 O O . ASP B 1 496 ? 11.25 26 10.984 1 88.38 496 ASP B O 1
ATOM 8383 N N . GLU B 1 497 ? 11.094 28.172 11.359 1 79.31 497 GLU B N 1
ATOM 8384 C CA . GLU B 1 497 ? 9.805 28.188 12.039 1 79.31 497 GLU B CA 1
ATOM 8385 C C . GLU B 1 497 ? 9.742 27.125 13.125 1 79.31 497 GLU B C 1
ATOM 8387 O O . GLU B 1 497 ? 8.773 26.359 13.188 1 79.31 497 GLU B O 1
ATOM 8392 N N . ALA B 1 498 ? 10.586 27.094 14 1 75.44 498 ALA B N 1
ATOM 8393 C CA . ALA B 1 498 ? 10.812 25.984 14.93 1 75.44 498 ALA B CA 1
ATOM 8394 C C . ALA B 1 498 ? 9.727 25.938 16 1 75.44 498 ALA B C 1
ATOM 8396 O O . ALA B 1 498 ? 9.57 24.922 16.688 1 75.44 498 ALA B O 1
ATOM 8397 N N . THR B 1 499 ? 8.836 26.984 16.094 1 71.56 499 THR B N 1
ATOM 8398 C CA . THR B 1 499 ? 7.875 27.016 17.188 1 71.56 499 THR B CA 1
ATOM 8399 C C . THR B 1 499 ? 6.453 27.156 16.656 1 71.56 499 THR B C 1
ATOM 8401 O O . THR B 1 499 ? 5.5 27.281 17.438 1 71.56 499 THR B O 1
ATOM 8404 N N . SER B 1 500 ? 6.227 27.188 15.375 1 64.75 500 SER B N 1
ATOM 8405 C CA . SER B 1 500 ? 4.941 27.531 14.781 1 64.75 500 SER B CA 1
ATOM 8406 C C . SER B 1 500 ? 3.867 26.516 15.141 1 64.75 500 SER B C 1
ATOM 8408 O O . SER B 1 500 ? 2.695 26.859 15.289 1 64.75 500 SER B O 1
ATOM 8410 N N . ALA B 1 501 ? 4.129 25.328 15.273 1 63.44 501 ALA B N 1
ATOM 8411 C CA . ALA B 1 501 ? 3.1 24.312 15.461 1 63.44 501 ALA B CA 1
ATOM 8412 C C . ALA B 1 501 ? 2.959 23.938 16.938 1 63.44 501 ALA B C 1
ATOM 8414 O O . ALA B 1 501 ? 2.305 22.938 17.266 1 63.44 501 ALA B O 1
ATOM 8415 N N . LEU B 1 502 ? 3.439 24.891 17.812 1 69.94 502 LEU B N 1
ATOM 8416 C CA . LEU B 1 502 ? 3.482 24.5 19.219 1 69.94 502 LEU B CA 1
ATOM 8417 C C . LEU B 1 502 ? 2.488 25.328 20.031 1 69.94 502 LEU B C 1
ATOM 8419 O O . LEU B 1 502 ? 2.162 26.453 19.656 1 69.94 502 LEU B O 1
ATOM 8423 N N . ASP B 1 503 ? 2.014 24.719 21.062 1 65.12 503 ASP B N 1
ATOM 8424 C CA . ASP B 1 503 ? 1.228 25.469 22.047 1 65.12 503 ASP B CA 1
ATOM 8425 C C . ASP B 1 503 ? 2.098 26.469 22.797 1 65.12 503 ASP B C 1
ATOM 8427 O O . ASP B 1 503 ? 3.324 26.328 22.812 1 65.12 503 ASP B O 1
ATOM 8431 N N . THR B 1 504 ? 1.446 27.375 23.438 1 65.06 504 THR B N 1
ATOM 8432 C CA . THR B 1 504 ? 2.119 28.5 24.062 1 65.06 504 THR B CA 1
ATOM 8433 C C . THR B 1 504 ? 3.1 28.016 25.125 1 65.06 504 THR B C 1
ATOM 8435 O O . THR B 1 504 ? 4.215 28.531 25.234 1 65.06 504 THR B O 1
ATOM 8438 N N . GLU B 1 505 ? 2.711 27.062 25.891 1 68.88 505 GLU B N 1
ATOM 8439 C CA . GLU B 1 505 ? 3.594 26.562 26.938 1 68.88 505 GLU B CA 1
ATOM 8440 C C . GLU B 1 505 ? 4.816 25.859 26.344 1 68.88 505 GLU B C 1
ATOM 8442 O O . GLU B 1 505 ? 5.945 26.109 26.766 1 68.88 505 GLU B O 1
ATOM 8447 N N . SER B 1 506 ? 4.625 25.016 25.469 1 77.31 506 SER B N 1
ATOM 8448 C CA . SER B 1 506 ? 5.715 24.328 24.797 1 77.31 506 SER B CA 1
ATOM 8449 C C . SER B 1 506 ? 6.621 25.297 24.047 1 77.31 506 SER B C 1
ATOM 8451 O O . SER B 1 506 ? 7.836 25.109 24 1 77.31 506 SER B O 1
ATOM 8453 N N . GLU B 1 507 ? 5.949 26.297 23.578 1 80.25 507 GLU B N 1
ATOM 8454 C CA . GLU B 1 507 ? 6.703 27.297 22.844 1 80.25 507 GLU B CA 1
ATOM 8455 C C . GLU B 1 507 ? 7.75 27.969 23.719 1 80.25 507 GLU B C 1
ATOM 8457 O O . GLU B 1 507 ? 8.875 28.219 23.281 1 80.25 507 GLU B O 1
ATOM 8462 N N . LYS B 1 508 ? 7.383 28.266 24.906 1 80.44 508 LYS B N 1
ATOM 8463 C CA . LYS B 1 508 ? 8.305 28.922 25.828 1 80.44 508 LYS B CA 1
ATOM 8464 C C . LYS B 1 508 ? 9.508 28.047 26.125 1 80.44 508 LYS B C 1
ATOM 8466 O O . LYS B 1 508 ? 10.641 28.516 26.156 1 80.44 508 LYS B O 1
ATOM 8471 N N . ILE B 1 509 ? 9.25 26.781 26.359 1 86.06 509 ILE B N 1
ATOM 8472 C CA . ILE B 1 509 ? 10.305 25.844 26.703 1 86.06 509 ILE B CA 1
ATOM 8473 C C . ILE B 1 509 ? 11.234 25.656 25.5 1 86.06 509 ILE B C 1
ATOM 8475 O O . ILE B 1 509 ? 12.461 25.656 25.656 1 86.06 509 ILE B O 1
ATOM 8479 N N . VAL B 1 510 ? 10.68 25.531 24.406 1 88.19 510 VAL B N 1
ATOM 8480 C CA . VAL B 1 510 ? 11.445 25.328 23.188 1 88.19 510 VAL B CA 1
ATOM 8481 C C . VAL B 1 510 ? 12.242 26.594 22.859 1 88.19 510 VAL B C 1
ATOM 8483 O O . VAL B 1 510 ? 13.398 26.516 22.438 1 88.19 510 VAL B O 1
ATOM 8486 N N . GLN B 1 511 ? 11.594 27.703 23.078 1 86.88 511 GLN B N 1
ATOM 8487 C CA . GLN B 1 511 ? 12.281 28.969 22.797 1 86.88 511 GLN B CA 1
ATOM 8488 C C . GLN B 1 511 ? 13.5 29.141 23.703 1 86.88 511 GLN B C 1
ATOM 8490 O O . GLN B 1 511 ? 14.539 29.641 23.25 1 86.88 511 GLN B O 1
ATOM 8495 N N . ALA B 1 512 ? 13.359 28.797 24.906 1 88.75 512 ALA B N 1
ATOM 8496 C CA . ALA B 1 512 ? 14.492 28.875 25.828 1 88.75 512 ALA B CA 1
ATOM 8497 C C . ALA B 1 512 ? 15.648 28.016 25.344 1 88.75 512 ALA B C 1
ATOM 8499 O O . ALA B 1 512 ? 16.812 28.406 25.453 1 88.75 512 ALA B O 1
ATOM 8500 N N . ALA B 1 513 ? 15.328 26.875 24.922 1 90.88 513 ALA B N 1
ATOM 8501 C CA . ALA B 1 513 ? 16.344 25.969 24.391 1 90.88 513 ALA B CA 1
ATOM 8502 C C . ALA B 1 513 ? 17.016 26.578 23.141 1 90.88 513 ALA B C 1
ATOM 8504 O O . ALA B 1 513 ? 18.219 26.453 22.953 1 90.88 513 ALA B O 1
ATOM 8505 N N . LEU B 1 514 ? 16.234 27.203 22.344 1 91.19 514 LEU B N 1
ATOM 8506 C CA . LEU B 1 514 ? 16.734 27.844 21.125 1 91.19 514 LEU B CA 1
ATOM 8507 C C . LEU B 1 514 ? 17.656 29 21.469 1 91.19 514 LEU B C 1
ATOM 8509 O O . LEU B 1 514 ? 18.672 29.219 20.797 1 91.19 514 LEU B O 1
ATOM 8513 N N . ASP B 1 515 ? 17.219 29.734 22.453 1 89.81 515 ASP B N 1
ATOM 8514 C CA . ASP B 1 515 ? 18.031 30.859 22.875 1 89.81 515 ASP B CA 1
ATOM 8515 C C . ASP B 1 515 ? 19.422 30.406 23.312 1 89.81 515 ASP B C 1
ATOM 8517 O O . ASP B 1 515 ? 20.422 31.047 22.984 1 89.81 515 ASP B O 1
ATOM 8521 N N . LYS B 1 516 ? 19.391 29.359 24 1 89.56 516 LYS B N 1
ATOM 8522 C CA . LYS B 1 516 ? 20.656 28.781 24.422 1 89.56 516 LYS B CA 1
ATOM 8523 C C . LYS B 1 516 ? 21.469 28.297 23.234 1 89.56 516 LYS B C 1
ATOM 8525 O O . LYS B 1 516 ? 22.688 28.469 23.188 1 89.56 516 LYS B O 1
ATOM 8530 N N . LEU B 1 517 ? 20.875 27.672 22.359 1 91.06 517 LEU B N 1
ATOM 8531 C CA . LEU B 1 517 ? 21.516 27.125 21.156 1 91.06 517 LEU B CA 1
ATOM 8532 C C . LEU B 1 517 ? 22.141 28.234 20.328 1 91.06 517 LEU B C 1
ATOM 8534 O O . LEU B 1 517 ? 23.188 28.047 19.719 1 91.06 517 LEU B O 1
ATOM 8538 N N . MET B 1 518 ? 21.5 29.344 20.312 1 93 518 MET B N 1
ATOM 8539 C CA . MET B 1 518 ? 21.906 30.422 19.422 1 93 518 MET B CA 1
ATOM 8540 C C . MET B 1 518 ? 23.078 31.203 20.016 1 93 518 MET B C 1
ATOM 8542 O O . MET B 1 518 ? 23.75 31.969 19.312 1 93 518 MET B O 1
ATOM 8546 N N . GLU B 1 519 ? 23.328 31.016 21.25 1 90.75 519 GLU B N 1
ATOM 8547 C CA . GLU B 1 519 ? 24.406 31.766 21.922 1 90.75 519 GLU B CA 1
ATOM 8548 C C . GLU B 1 519 ? 25.75 31.516 21.234 1 90.75 519 GLU B C 1
ATOM 8550 O O . GLU B 1 519 ? 26.172 30.375 21.109 1 90.75 519 GLU B O 1
ATOM 8555 N N . GLY B 1 520 ? 26.344 32.594 20.812 1 90.44 520 GLY B N 1
ATOM 8556 C CA . GLY B 1 520 ? 27.688 32.5 20.266 1 90.44 520 GLY B CA 1
ATOM 8557 C C . GLY B 1 520 ? 27.719 32.031 18.828 1 90.44 520 GLY B C 1
ATOM 8558 O O . GLY B 1 520 ? 28.797 31.688 18.297 1 90.44 520 GLY B O 1
ATOM 8559 N N . ARG B 1 521 ? 26.656 31.875 18.188 1 95.19 521 ARG B N 1
ATOM 8560 C CA . ARG B 1 521 ? 26.578 31.344 16.844 1 95.19 521 ARG B CA 1
ATOM 8561 C C . ARG B 1 521 ? 25.859 32.312 15.906 1 95.19 521 ARG B C 1
ATOM 8563 O O . ARG B 1 521 ? 25.031 33.125 16.359 1 95.19 521 ARG B O 1
ATOM 8570 N N . THR B 1 522 ? 26.297 32.312 14.648 1 97.06 522 THR B N 1
ATOM 8571 C CA . THR B 1 522 ? 25.531 33.062 13.641 1 97.06 522 THR B CA 1
ATOM 8572 C C . THR B 1 522 ? 24.219 32.344 13.336 1 97.06 522 THR B C 1
ATOM 8574 O O . THR B 1 522 ? 24.219 31.188 12.867 1 97.06 522 THR B O 1
ATOM 8577 N N . SER B 1 523 ? 23.172 32.969 13.656 1 96.06 523 SER B N 1
ATOM 8578 C CA . SER B 1 523 ? 21.891 32.281 13.594 1 96.06 523 SER B CA 1
ATOM 8579 C C . SER B 1 523 ? 20.938 32.969 12.625 1 96.06 523 SER B C 1
ATOM 8581 O O . SER B 1 523 ? 20.812 34.219 12.633 1 96.06 523 SER B O 1
ATOM 8583 N N . PHE B 1 524 ? 20.375 32.219 11.727 1 96.06 524 PHE B N 1
ATOM 8584 C CA . PHE B 1 524 ? 19.312 32.656 10.836 1 96.06 524 PHE B CA 1
ATOM 8585 C C . PHE B 1 524 ? 17.969 32.125 11.312 1 96.06 524 PHE B C 1
ATOM 8587 O O . PHE B 1 524 ? 17.75 30.906 11.352 1 96.06 524 PHE B O 1
ATOM 8594 N N . VAL B 1 525 ? 17.062 33.031 11.625 1 93.81 525 VAL B N 1
ATOM 8595 C CA . VAL B 1 525 ? 15.789 32.625 12.203 1 93.81 525 VAL B CA 1
ATOM 8596 C C . VAL B 1 525 ? 14.641 33.031 11.289 1 93.81 525 VAL B C 1
ATOM 8598 O O . VAL B 1 525 ? 14.508 34.219 10.969 1 93.81 525 VAL B O 1
ATOM 8601 N N . ILE B 1 526 ? 13.961 32.094 10.828 1 90.75 526 ILE B N 1
ATOM 8602 C CA . ILE B 1 526 ? 12.719 32.375 10.109 1 90.75 526 ILE B CA 1
ATOM 8603 C C . ILE B 1 526 ? 11.539 32.312 11.078 1 90.75 526 ILE B C 1
ATOM 8605 O O . ILE B 1 526 ? 11.266 31.25 11.664 1 90.75 526 ILE B O 1
ATOM 8609 N N . ALA B 1 527 ? 10.852 33.406 11.289 1 78.75 527 ALA B N 1
ATOM 8610 C CA . ALA B 1 527 ? 9.797 33.438 12.289 1 78.75 527 ALA B CA 1
ATOM 8611 C C . ALA B 1 527 ? 8.453 33.812 11.664 1 78.75 527 ALA B C 1
ATOM 8613 O O . ALA B 1 527 ? 8.398 34.656 10.758 1 78.75 527 ALA B O 1
ATOM 8614 N N . HIS B 1 528 ? 7.555 33.188 12.094 1 67.56 528 HIS B N 1
ATOM 8615 C CA . HIS B 1 528 ? 6.191 33.594 11.781 1 67.56 528 HIS B CA 1
ATOM 8616 C C . HIS B 1 528 ? 5.621 34.5 12.867 1 67.56 528 HIS B C 1
ATOM 8618 O O . HIS B 1 528 ? 4.824 35.375 12.586 1 67.56 528 HIS B O 1
ATOM 8624 N N . ARG B 1 529 ? 6.113 34.219 14.031 1 69.94 529 ARG B N 1
ATOM 8625 C CA . ARG B 1 529 ? 5.711 35.031 15.164 1 69.94 529 ARG B CA 1
ATOM 8626 C C . ARG B 1 529 ? 6.77 36.094 15.477 1 69.94 529 ARG B C 1
ATOM 8628 O O . ARG B 1 529 ? 7.91 35.75 15.797 1 69.94 529 ARG B O 1
ATOM 8635 N N . LEU B 1 530 ? 6.34 37.281 15.523 1 76.88 530 LEU B N 1
ATOM 8636 C CA . LEU B 1 530 ? 7.273 38.406 15.648 1 76.88 530 LEU B CA 1
ATOM 8637 C C . LEU B 1 530 ? 7.875 38.469 17.047 1 76.88 530 LEU B C 1
ATOM 8639 O O . LEU B 1 530 ? 8.977 38.969 17.234 1 76.88 530 LEU B O 1
ATOM 8643 N N . SER B 1 531 ? 7.191 37.906 18 1 73.75 531 SER B N 1
ATOM 8644 C CA . SER B 1 531 ? 7.648 37.969 19.391 1 73.75 531 SER B CA 1
ATOM 8645 C C . SER B 1 531 ? 8.977 37.219 19.562 1 73.75 531 SER B C 1
ATOM 8647 O O . SER B 1 531 ? 9.758 37.562 20.453 1 73.75 531 SER B O 1
ATOM 8649 N N . THR B 1 532 ? 9.344 36.406 18.703 1 75.56 532 THR B N 1
ATOM 8650 C CA . THR B 1 532 ? 10.531 35.562 18.844 1 75.56 532 THR B CA 1
ATOM 8651 C C . THR B 1 532 ? 11.758 36.25 18.281 1 75.56 532 THR B C 1
ATOM 8653 O O . THR B 1 532 ? 12.883 35.812 18.469 1 75.56 532 THR B O 1
ATOM 8656 N N . ILE B 1 533 ? 11.477 37.406 17.625 1 83.06 533 ILE B N 1
ATOM 8657 C CA . ILE B 1 533 ? 12.609 38 16.938 1 83.06 533 ILE B CA 1
ATOM 8658 C C . ILE B 1 533 ? 12.812 39.438 17.422 1 83.06 533 ILE B C 1
ATOM 8660 O O . ILE B 1 533 ? 13.461 40.25 16.734 1 83.06 533 ILE B O 1
ATOM 8664 N N . PHE B 1 534 ? 12.242 39.75 18.484 1 84.56 534 PHE B N 1
ATOM 8665 C CA . PHE B 1 534 ? 12.391 41.125 19.016 1 84.56 534 PHE B CA 1
ATOM 8666 C C . PHE B 1 534 ? 13.852 41.406 19.344 1 84.56 534 PHE B C 1
ATOM 8668 O O . PHE B 1 534 ? 14.305 42.531 19.188 1 84.56 534 PHE B O 1
ATOM 8675 N N . ASP B 1 535 ? 14.539 40.375 19.688 1 85.56 535 ASP B N 1
ATOM 8676 C CA . ASP B 1 535 ? 15.914 40.531 20.141 1 85.56 535 ASP B CA 1
ATOM 8677 C C . ASP B 1 535 ? 16.906 40.312 19 1 85.56 535 ASP B C 1
ATOM 8679 O O . ASP B 1 535 ? 18.109 40.219 19.219 1 85.56 535 ASP B O 1
ATOM 8683 N N . ALA B 1 536 ? 16.438 40.219 17.828 1 93.19 536 ALA B N 1
ATOM 8684 C CA . ALA B 1 536 ? 17.312 39.969 16.688 1 93.19 536 ALA B CA 1
ATOM 8685 C C . ALA B 1 536 ? 18.203 41.188 16.422 1 93.19 536 ALA B C 1
ATOM 8687 O O . ALA B 1 536 ? 17.766 42.344 16.578 1 93.19 536 ALA B O 1
ATOM 8688 N N . ASP B 1 537 ? 19.422 40.906 16.016 1 94.56 537 ASP B N 1
ATOM 8689 C CA . ASP B 1 537 ? 20.344 41.969 15.688 1 94.56 537 ASP B CA 1
ATOM 8690 C C . ASP B 1 537 ? 19.969 42.656 14.375 1 94.56 537 ASP B C 1
ATOM 8692 O O . ASP B 1 537 ? 20.203 43.844 14.203 1 94.56 537 ASP B O 1
ATOM 8696 N N . GLN B 1 538 ? 19.484 41.875 13.523 1 95 538 GLN B N 1
ATOM 8697 C CA . GLN B 1 538 ? 19.031 42.344 12.227 1 95 538 GLN B CA 1
ATOM 8698 C C . GLN B 1 538 ? 17.781 41.594 11.766 1 95 538 GLN B C 1
ATOM 8700 O O . GLN B 1 538 ? 17.719 40.375 11.883 1 95 538 GLN B O 1
ATOM 8705 N N . ILE B 1 539 ? 16.844 42.406 11.328 1 95.38 539 ILE B N 1
ATOM 8706 C CA . ILE B 1 539 ? 15.617 41.812 10.797 1 95.38 539 ILE B CA 1
ATOM 8707 C C . ILE B 1 539 ? 15.461 42.188 9.32 1 95.38 539 ILE B C 1
ATOM 8709 O O . ILE B 1 539 ? 15.578 43.375 8.953 1 95.38 539 ILE B O 1
ATOM 8713 N N . PHE B 1 540 ? 15.297 41.188 8.539 1 95.19 540 PHE B N 1
ATOM 8714 C CA . PHE B 1 540 ? 15.031 41.406 7.117 1 95.19 540 PHE B CA 1
ATOM 8715 C C . PHE B 1 540 ? 13.578 41.062 6.785 1 95.19 540 PHE B C 1
ATOM 8717 O O . PHE B 1 540 ? 13.117 39.969 7.012 1 95.19 540 PHE B O 1
ATOM 8724 N N . VAL B 1 541 ? 12.922 42.062 6.246 1 94.56 541 VAL B N 1
ATOM 8725 C CA . VAL B 1 541 ? 11.547 41.844 5.805 1 94.56 541 VAL B CA 1
ATOM 8726 C C . VAL B 1 541 ? 11.523 41.5 4.32 1 94.56 541 VAL B C 1
ATOM 8728 O O . VAL B 1 541 ? 11.93 42.312 3.479 1 94.56 541 VAL B O 1
ATOM 8731 N N . ILE B 1 542 ? 11.102 40.281 4.094 1 93.31 542 ILE B N 1
ATOM 8732 C CA . ILE B 1 542 ? 11.117 39.781 2.729 1 93.31 542 ILE B CA 1
ATOM 8733 C C . ILE B 1 542 ? 9.695 39.719 2.178 1 93.31 542 ILE B C 1
ATOM 8735 O O . ILE B 1 542 ? 8.773 39.25 2.863 1 93.31 542 ILE B O 1
ATOM 8739 N N . ASP B 1 543 ? 9.547 40.188 0.97 1 91.75 543 ASP B N 1
ATOM 8740 C CA . ASP B 1 543 ? 8.266 40.156 0.261 1 91.75 543 ASP B CA 1
ATOM 8741 C C . ASP B 1 543 ? 8.477 39.969 -1.238 1 91.75 543 ASP B C 1
ATOM 8743 O O . ASP B 1 543 ? 9.305 40.656 -1.849 1 91.75 543 ASP B O 1
ATOM 8747 N N . GLY B 1 544 ? 7.75 39.031 -1.792 1 88.94 544 GLY B N 1
ATOM 8748 C CA . GLY B 1 544 ? 7.859 38.781 -3.217 1 88.94 544 GLY B CA 1
ATOM 8749 C C . GLY B 1 544 ? 9.266 38.375 -3.645 1 88.94 544 GLY B C 1
ATOM 8750 O O . GLY B 1 544 ? 9.703 38.719 -4.746 1 88.94 544 GLY B O 1
ATOM 8751 N N . GLY B 1 545 ? 10.039 37.938 -2.787 1 93.31 545 GLY B N 1
ATOM 8752 C CA . GLY B 1 545 ? 11.375 37.438 -3.117 1 93.31 545 GLY B CA 1
ATOM 8753 C C . GLY B 1 545 ? 12.438 38.531 -2.988 1 93.31 545 GLY B C 1
ATOM 8754 O O . GLY B 1 545 ? 13.586 38.312 -3.373 1 93.31 545 GLY B O 1
ATOM 8755 N N . GLN B 1 546 ? 12.016 39.688 -2.488 1 95 546 GLN B N 1
ATOM 8756 C CA . GLN B 1 546 ? 12.961 40.781 -2.342 1 95 546 GLN B CA 1
ATOM 8757 C C . GLN B 1 546 ? 12.984 41.281 -0.903 1 95 546 GLN B C 1
ATOM 8759 O O . GLN B 1 546 ? 12.008 41.156 -0.168 1 95 546 GLN B O 1
ATOM 8764 N N . VAL B 1 547 ? 14.125 41.844 -0.557 1 94.88 547 VAL B N 1
ATOM 8765 C CA . VAL B 1 547 ? 14.227 42.469 0.751 1 94.88 547 VAL B CA 1
ATOM 8766 C C . VAL B 1 547 ? 13.617 43.875 0.692 1 94.88 547 VAL B C 1
ATOM 8768 O O . VAL B 1 547 ? 14.133 44.75 0.002 1 94.88 547 VAL B O 1
ATOM 8771 N N . LYS B 1 548 ? 12.625 44.094 1.511 1 93.69 548 LYS B N 1
ATOM 8772 C CA . LYS B 1 548 ? 11.906 45.375 1.48 1 93.69 548 LYS B CA 1
ATOM 8773 C C . LYS B 1 548 ? 12.406 46.312 2.566 1 93.69 548 LYS B C 1
ATOM 8775 O O . LYS B 1 548 ? 12.398 47.531 2.393 1 93.69 548 LYS B O 1
ATOM 8780 N N . GLU B 1 549 ? 12.531 45.688 3.721 1 94.88 549 GLU B N 1
ATOM 8781 C CA . GLU B 1 549 ? 12.984 46.469 4.871 1 94.88 549 GLU B CA 1
ATOM 8782 C C . GLU B 1 549 ? 14.094 45.719 5.625 1 94.88 549 GLU B C 1
ATOM 8784 O O . GLU B 1 549 ? 14.18 44.5 5.566 1 94.88 549 GLU B O 1
ATOM 8789 N N . ARG B 1 550 ? 15.008 46.531 6.223 1 94.94 550 ARG B N 1
ATOM 8790 C CA . ARG B 1 550 ? 16.047 45.969 7.074 1 94.94 550 ARG B CA 1
ATOM 8791 C C . ARG B 1 550 ? 16.297 46.844 8.289 1 94.94 550 ARG B C 1
ATOM 8793 O O . ARG B 1 550 ? 16.234 48.094 8.195 1 94.94 550 ARG B O 1
ATOM 8800 N N . GLY B 1 551 ? 16.453 46.219 9.398 1 94.44 551 GLY B N 1
ATOM 8801 C CA . GLY B 1 551 ? 16.75 46.969 10.617 1 94.44 551 GLY B CA 1
ATOM 8802 C C . GLY B 1 551 ? 16.422 46.188 11.883 1 94.44 551 GLY B C 1
ATOM 8803 O O . GLY B 1 551 ? 16.25 44.969 11.836 1 94.44 551 GLY B O 1
ATOM 8804 N N . THR B 1 552 ? 16.516 46.812 12.977 1 94.75 552 THR B N 1
ATOM 8805 C CA . THR B 1 552 ? 16.125 46.219 14.258 1 94.75 552 THR B CA 1
ATOM 8806 C C . THR B 1 552 ? 14.617 46.375 14.477 1 94.75 552 THR B C 1
ATOM 8808 O O . THR B 1 552 ? 13.938 47.062 13.719 1 94.75 552 THR B O 1
ATOM 8811 N N . HIS B 1 553 ? 14.195 45.75 15.484 1 92.31 553 HIS B N 1
ATOM 8812 C CA . HIS B 1 553 ? 12.773 45.781 15.812 1 92.31 553 HIS B CA 1
ATOM 8813 C C . HIS B 1 553 ? 12.281 47.188 15.992 1 92.31 553 HIS B C 1
ATOM 8815 O O . HIS B 1 553 ? 11.289 47.594 15.383 1 92.31 553 HIS B O 1
ATOM 8821 N N . GLU B 1 554 ? 13.031 47.969 16.703 1 91.69 554 GLU B N 1
ATOM 8822 C CA . GLU B 1 554 ? 12.648 49.344 17.016 1 91.69 554 GLU B CA 1
ATOM 8823 C C . GLU B 1 554 ? 12.711 50.219 15.781 1 91.69 554 GLU B C 1
ATOM 8825 O O . GLU B 1 554 ? 11.812 51.031 15.547 1 91.69 554 GLU B O 1
ATOM 8830 N N . GLU B 1 555 ? 13.664 49.969 15.016 1 94.38 555 GLU B N 1
ATOM 8831 C CA . GLU B 1 555 ? 13.852 50.781 13.812 1 94.38 555 GLU B CA 1
ATOM 8832 C C . GLU B 1 555 ? 12.75 50.5 12.789 1 94.38 555 GLU B C 1
ATOM 8834 O O . GLU B 1 555 ? 12.242 51.438 12.156 1 94.38 555 GLU B O 1
ATOM 8839 N N . LEU B 1 556 ? 12.414 49.281 12.711 1 93.25 556 LEU B N 1
ATOM 8840 C CA . LEU B 1 556 ? 11.438 48.906 11.695 1 93.25 556 LEU B CA 1
ATOM 8841 C C . LEU B 1 556 ? 10.031 49.312 12.102 1 93.25 556 LEU B C 1
ATOM 8843 O O . LEU B 1 556 ? 9.195 49.625 11.242 1 93.25 556 LEU B O 1
ATOM 8847 N N . LEU B 1 557 ? 9.797 49.344 13.32 1 91.38 557 LEU B N 1
ATOM 8848 C CA . LEU B 1 557 ? 8.508 49.844 13.805 1 91.38 557 LEU B CA 1
ATOM 8849 C C . LEU B 1 557 ? 8.328 51.312 13.5 1 91.38 557 LEU B C 1
ATOM 8851 O O . LEU B 1 557 ? 7.23 51.75 13.164 1 91.38 557 LEU B O 1
ATOM 8855 N N . LYS B 1 558 ? 9.375 52 13.602 1 92.06 558 LYS B N 1
ATOM 8856 C CA . LYS B 1 558 ? 9.352 53.469 13.383 1 92.06 558 LYS B CA 1
ATOM 8857 C C . LYS B 1 558 ? 9.211 53.781 11.906 1 92.06 558 LYS B C 1
ATOM 8859 O O . LYS B 1 558 ? 8.648 54.812 11.539 1 92.06 558 LYS B O 1
ATOM 8864 N N . LYS B 1 559 ? 9.594 52.906 11.109 1 92.19 559 LYS B N 1
ATOM 8865 C CA . LYS B 1 559 ? 9.578 53.156 9.664 1 92.19 559 LYS B CA 1
ATOM 8866 C C . LYS B 1 559 ? 8.164 53.031 9.109 1 92.19 559 LYS B C 1
ATOM 8868 O O . LYS B 1 559 ? 7.863 53.594 8.047 1 92.19 559 LYS B O 1
ATOM 8873 N N . GLY B 1 560 ? 7.234 52.344 9.711 1 87.12 560 GLY B N 1
ATOM 8874 C CA . GLY B 1 560 ? 5.84 52.25 9.312 1 87.12 560 GLY B CA 1
ATOM 8875 C C . GLY B 1 560 ? 5.641 51.438 8.047 1 87.12 560 GLY B C 1
ATOM 8876 O O . GLY B 1 560 ? 4.684 51.656 7.305 1 87.12 560 GLY B O 1
ATOM 8877 N N . GLY B 1 561 ? 6.547 50.625 7.797 1 90.56 561 GLY B N 1
ATOM 8878 C CA . GLY B 1 561 ? 6.449 49.812 6.582 1 90.56 561 GLY B CA 1
ATOM 8879 C C . GLY B 1 561 ? 5.734 48.5 6.793 1 90.56 561 GLY B C 1
ATOM 8880 O O . GLY B 1 561 ? 4.77 48.438 7.551 1 90.56 561 GLY B O 1
ATOM 8881 N N . LEU B 1 562 ? 6.164 47.531 5.992 1 88.69 562 LEU B N 1
ATOM 8882 C CA . LEU B 1 562 ? 5.527 46.219 6.012 1 88.69 562 LEU B CA 1
ATOM 8883 C C . LEU B 1 562 ? 5.668 45.562 7.387 1 88.69 562 LEU B C 1
ATOM 8885 O O . LEU B 1 562 ? 4.746 44.906 7.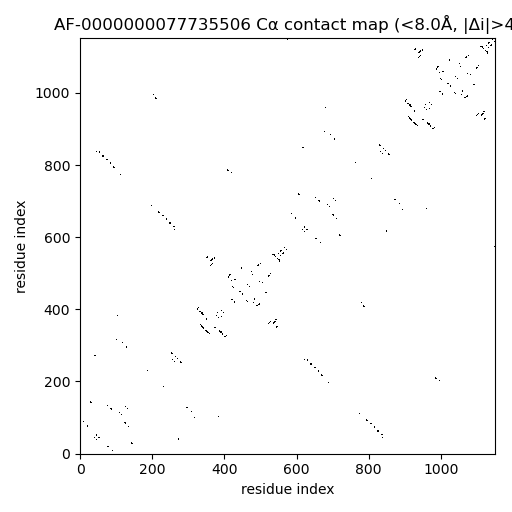859 1 88.69 562 LEU B O 1
ATOM 8889 N N . TYR B 1 563 ? 6.75 45.75 7.984 1 90.69 563 TYR B N 1
ATOM 8890 C CA . TYR B 1 563 ? 6.973 45.188 9.312 1 90.69 563 TYR B CA 1
ATOM 8891 C C . TYR B 1 563 ? 5.953 45.719 10.305 1 90.69 563 TYR B C 1
ATOM 8893 O O . TYR B 1 563 ? 5.379 44.969 11.086 1 90.69 563 TYR B O 1
ATOM 8901 N N . SER B 1 564 ? 5.84 47 10.281 1 88.5 564 SER B N 1
ATOM 8902 C CA . SER B 1 564 ? 4.887 47.656 11.172 1 88.5 564 SER B CA 1
ATOM 8903 C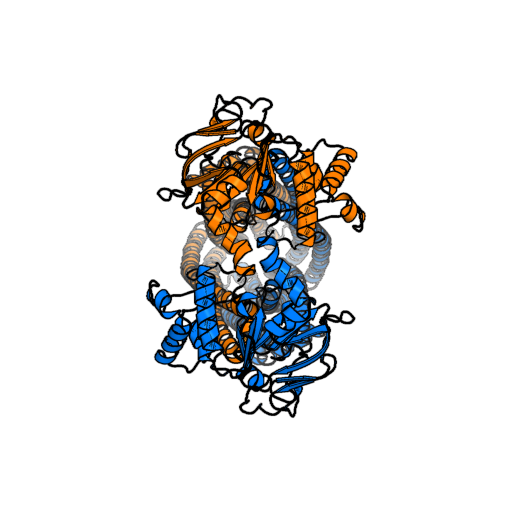 C . SER B 1 564 ? 3.465 47.156 10.914 1 88.5 564 SER B C 1
ATOM 8905 O O . SER B 1 564 ? 2.686 47 11.852 1 88.5 564 SER B O 1
ATOM 8907 N N . TYR B 1 565 ? 3.289 46.969 9.719 1 83.06 565 TYR B N 1
ATOM 8908 C CA . TYR B 1 565 ? 1.978 46.469 9.344 1 83.06 565 TYR B CA 1
ATOM 8909 C C . TYR B 1 565 ? 1.763 45.062 9.906 1 83.06 565 TYR B C 1
ATOM 8911 O O . TYR B 1 565 ? 0.719 44.781 10.5 1 83.06 565 TYR B O 1
ATOM 8919 N N . LEU B 1 566 ? 2.75 44.219 9.703 1 80.88 566 LEU B N 1
ATOM 8920 C CA . LEU B 1 566 ? 2.654 42.875 10.203 1 80.88 566 LEU B CA 1
ATOM 8921 C C . LEU B 1 566 ? 2.535 42.844 11.719 1 80.88 566 LEU B C 1
ATOM 8923 O O . LEU B 1 566 ? 1.798 42.031 12.281 1 80.88 566 LEU B O 1
ATOM 8927 N N . TYR B 1 567 ? 3.225 43.719 12.273 1 79.56 567 TYR B N 1
ATOM 8928 C CA . TYR B 1 567 ? 3.195 43.875 13.727 1 79.56 567 TYR B CA 1
ATOM 8929 C C . TYR B 1 567 ? 1.81 44.281 14.203 1 79.56 567 TYR B C 1
ATOM 8931 O O . TYR B 1 567 ? 1.297 43.719 15.188 1 79.56 567 TYR B O 1
ATOM 8939 N N . SER B 1 568 ? 1.2 45.188 13.531 1 75.25 568 SER B N 1
ATOM 8940 C CA . SER B 1 568 ? -0.108 45.719 13.922 1 75.25 568 SER B CA 1
ATOM 8941 C C . SER B 1 568 ? -1.188 44.656 13.781 1 75.25 568 SER B C 1
ATOM 8943 O O . SER B 1 568 ? -2.105 44.562 14.602 1 75.25 568 SER B O 1
ATOM 8945 N N . ILE B 1 569 ? -0.994 43.938 12.75 1 65.75 569 ILE B N 1
ATOM 8946 C CA . ILE B 1 569 ? -1.978 42.875 12.523 1 65.75 569 ILE B CA 1
ATOM 8947 C C . ILE B 1 569 ? -1.876 41.844 13.633 1 65.75 569 ILE B C 1
ATOM 8949 O O . ILE B 1 569 ? -2.893 41.312 14.094 1 65.75 569 ILE B O 1
ATOM 8953 N N . GLN B 1 570 ? -0.676 41.594 14 1 65.12 570 GLN B N 1
ATOM 8954 C CA . GLN B 1 570 ? -0.458 40.531 14.992 1 65.12 570 GLN B CA 1
ATOM 8955 C C . GLN B 1 570 ? -0.758 41.062 16.406 1 65.12 570 GLN B C 1
ATOM 8957 O O . GLN B 1 570 ? -1.231 40.281 17.25 1 65.12 570 GLN B O 1
ATOM 8962 N N . PHE B 1 571 ? -0.505 42.375 16.578 1 60.06 571 PHE B N 1
ATOM 8963 C CA . PHE B 1 571 ? -0.589 42.875 17.953 1 60.06 571 PHE B CA 1
ATOM 8964 C C . PHE B 1 571 ? -1.709 43.906 18.078 1 60.06 571 PHE B C 1
ATOM 8966 O O . PHE B 1 571 ? -2.193 44.156 19.188 1 60.06 571 PHE B O 1
ATOM 8973 N N . LYS B 1 572 ? -2.201 44.844 17.016 1 53.56 572 LYS B N 1
ATOM 8974 C CA . LYS B 1 572 ? -3.23 45.875 17.188 1 53.56 572 LYS B CA 1
ATOM 8975 C C . LYS B 1 572 ? -4.625 45.25 17.188 1 53.56 572 LYS B C 1
ATOM 8977 O O . LYS B 1 572 ? -5.547 45.781 17.797 1 53.56 572 LYS B O 1
ATOM 8982 N N . ASN B 1 573 ? -4.961 44.469 16.203 1 43.72 573 ASN B N 1
ATOM 8983 C CA . ASN B 1 573 ? -6.379 44.188 16.375 1 43.72 573 ASN B CA 1
ATOM 8984 C C . ASN B 1 573 ? -6.699 43.781 17.828 1 43.72 573 ASN B C 1
ATOM 8986 O O . ASN B 1 573 ? -7.836 43.438 18.141 1 43.72 573 ASN B O 1
ATOM 8990 N N . ALA B 1 574 ? -5.969 43.656 18.672 1 40.66 574 ALA B N 1
ATOM 8991 C CA . ALA B 1 574 ? -6.164 43.5 20.109 1 40.66 574 ALA B CA 1
ATOM 8992 C C . ALA B 1 574 ? -6.512 44.844 20.75 1 40.66 574 ALA B C 1
ATOM 8994 O O . ALA B 1 574 ? -7.137 44.875 21.812 1 40.66 574 ALA B O 1
ATOM 8995 N N . GLN B 1 575 ? -6.023 46.094 20.406 1 35.16 575 GLN B N 1
ATOM 8996 C CA . GLN B 1 575 ? -6.41 47.312 21.078 1 35.16 575 GLN B CA 1
ATOM 8997 C C . GLN B 1 575 ? -7.715 47.875 20.516 1 35.16 575 GLN B C 1
ATOM 8999 O O . GLN B 1 575 ? -8.336 48.75 21.125 1 35.16 575 GLN B O 1
ATOM 9004 N N . ALA B 1 576 ? -8.219 47.688 19.328 1 38.31 576 ALA B N 1
ATOM 9005 C CA . ALA B 1 576 ? -9.5 48.344 19.031 1 38.31 576 ALA B CA 1
ATOM 9006 C C . ALA B 1 576 ? -10.664 47.5 19.562 1 38.31 576 ALA B C 1
ATOM 9008 O O . ALA B 1 576 ? -10.672 46.281 19.422 1 38.31 576 ALA B O 1
#

Foldseek 3Di:
DVLVVVLVVLLVVVVVLVVLLLVLLLLLLVLVLCVLVLLLCCVVCCVVVVDVVNVVVSVVVNVVSVVSSVVSVVSNLVSLLVSLVVSLVVLLVLLVVLVVLAFPLVPVPDDPVVSVCLNPVLSVLLSCLRRVLVSLLSNLVSNQVSLLVVLVVLPVVLSVLLVVLLVVLVVLCVVLVVVLVVLVVVLVVLVVVLVVLVVVCVVCVVVCVVVVPPVVSVVVNVVSVVSSVVSVVVSVVSVVPSVVVSVVSLVVSLVVLCVVVVVCCVVPNHPPSSSSSSSVSSVVNSVSSVSNVVSVVSVVSSVVSSVVSVVSVPDDSPQFADPQAAFDPAAQFKKWWALFWADSDPPQTLAGGATDIFDFLFEEEEDEDPSLNQVVVVCPQLPSDDTPDTFMDTVRDTPNRHGSCNRVLQEAEQAQDFAADQFFLQVRLCVLPVPDDSVLLLVLLVLLVQQVVQCVDPVRRRFTDHPPGDDDDLLNRSSSSLSSRVSSVHQEYEYYQSQVVHDPVSSVSNLSSVVSSSGRHRYYHYHHDPVSCQPGQKYFYGGNNYTDDMDHPVVVCVVCDPSVVSVCVVPVVVPD/DVLVVVLVVLLVVVVVLVVLLLVLLLLLLVLVLCVLVLLLCCVFCCVVVVDVVNVVVSVVVNVVSVVSSVVSVVSNLVSLLVSLVVSLVVLLVLLVVLVVLAFPLVPVVDDPVVSVCLNPVLSVLLSCLRRVLVSLLSNLVSNQVSLLVLLCVLPVVLSVLLVVLLVVLVVLCVVLVVVLVVLVVVLVVLVVVLVVLVVVCVVCVVVCVVVVPPVVSVVVNVVSVVSSVVSVVVSVVSVVPSVVVSVVSLVVSLVVLCVVVVVCCVVPNHPPSSSSSSSVSSVVNSVSSVSNVVSVVSNVSSVVSSVVSVVSVPDDSPQFADPQAAFDPAAQFKKWWAQFWADSDPPQTLAGGATDIFDFLFEEEEDEDPSLNQVVVVCPQLPSDDTPDTFMDTVRHTPNRHGSCNRVLQEAEQAQDFAADQFFLQVRLCVLPVPDDSVLLLVLLVLLVQQVVQCVDPVRRRFTDHPPGDDDDLLNRSSSSLSSRVSSVHQEYEYYQSPVVHDPVSSVSNLSSVVSSSGRHRYYHYHHDCVSCQPGQKYFYGGNNYTDDMDHPVVVCVVCDPSVVSVCVVPVVVPD

Organism: NCBI:txid416586

InterPro domains:
  IPR003439 ABC transporter-like, ATP-binding domain [PF00005] (353-500)
  IPR003439 ABC transporter-like, ATP-binding domain [PS50893] (335-569)
  IPR003593 AAA+ ATPase domain [SM00382] (360-532)
  IPR011527 ABC transporter type 1, transmembrane domain [PF00664] (19-285)
  IPR011527 ABC transporter type 1, transmembrane domain [PS50929] (20-301)
  IPR017871 ABC transporter-like, conserved site [PS00211] (472-486)
  IPR027417 P-loop containing nucleoside triphosphate hydrolase [G3DSA:3.40.50.300] (326-576)
  IPR027417 P-loop containing nucleoside triphosphate hydrolase [SSF52540] (325-571)
  IPR036640 ABC transporter type 1, transmembrane domain superfamily [G3DSA:1.20.1560.10] (1-321)
  IPR036640 ABC transporter type 1, transmembrane domain superfamily [SSF90123] (1-321)
  IPR039421 Type 1 protein exporter [PTHR43394] (2-570)

Radius of gyration: 38.27 Å; Cα contacts (8 Å, |Δi|>4): 1837; chains: 2; bounding box: 80×118×74 Å

Solvent-accessible surface area (backbone atoms only — not comparable to full-atom values): 57881 Å² total; per-residue (Å²): 110,69,64,54,55,55,55,53,54,62,45,55,87,46,45,67,53,47,53,52,19,50,50,21,34,52,53,24,33,51,42,62,64,45,48,39,53,52,53,16,48,44,42,49,45,22,63,67,64,55,36,66,69,57,41,55,51,50,31,53,46,48,48,51,43,43,50,53,24,25,52,23,44,26,46,20,47,40,40,41,47,49,52,28,52,50,41,39,52,49,51,37,51,52,52,52,54,49,58,66,51,44,40,53,63,54,59,75,73,40,57,62,66,58,60,50,37,49,56,47,54,30,40,49,40,39,30,49,31,55,29,56,34,43,51,49,44,53,39,32,46,46,41,43,53,50,40,53,53,52,34,43,72,73,38,52,71,61,39,57,59,50,56,57,45,49,58,52,47,50,49,51,48,53,56,52,44,54,54,45,49,55,39,48,51,48,33,50,53,35,48,47,50,46,52,49,52,50,50,48,50,57,72,34,38,68,60,35,54,43,56,62,37,52,67,58,52,50,51,52,49,52,50,45,49,50,54,31,48,55,38,47,49,54,43,41,53,51,56,31,45,48,56,32,51,48,52,38,52,51,39,51,46,50,31,48,46,51,44,55,45,47,52,32,30,63,72,64,77,39,52,70,16,56,47,54,24,44,50,51,44,58,61,58,45,55,54,32,55,53,52,50,58,52,38,52,57,46,44,53,55,19,48,54,31,46,47,53,50,49,51,60,71,64,50,79,60,82,66,63,63,43,96,81,33,40,74,49,68,93,67,73,27,30,37,36,36,45,47,26,20,31,51,91,45,91,91,46,71,42,30,50,61,32,62,49,77,42,54,57,45,36,36,36,30,38,36,58,59,89,87,13,33,64,67,54,54,66,37,40,74,67,51,55,44,77,70,71,37,64,45,49,27,50,70,80,38,50,61,74,49,20,26,61,61,42,48,19,59,38,37,29,72,42,52,57,73,75,77,64,58,76,36,26,49,47,55,52,28,30,59,36,34,81,85,58,50,72,64,54,45,50,50,22,21,47,59,18,70,30,39,69,64,35,59,69,36,97,50,24,52,65,28,49,24,28,91,87,32,54,84,67,52,71,50,55,46,44,20,45,50,45,12,12,37,50,51,43,60,38,39,27,37,39,36,38,38,68,51,75,91,44,55,72,70,44,30,53,54,47,46,53,21,48,54,58,63,41,59,84,15,14,26,40,35,38,43,86,54,68,82,80,46,56,81,29,68,31,35,38,31,29,48,84,14,26,74,76,45,73,36,34,54,70,57,35,50,71,65,62,42,70,62,29,48,54,46,35,63,61,12,38,72,38,73,110,110,68,62,53,55,56,55,52,54,65,44,56,87,46,46,68,53,47,53,52,19,50,51,20,34,51,52,24,33,51,43,61,64,44,50,39,54,52,54,16,49,44,41,49,46,23,65,67,63,55,34,64,68,56,41,55,51,50,30,52,46,49,49,52,44,43,50,54,24,26,53,23,42,25,47,20,49,40,40,41,45,47,53,28,52,50,41,41,51,49,51,36,49,53,50,52,52,48,59,65,51,44,40,54,65,56,59,75,74,42,57,63,67,58,59,49,38,50,55,49,55,30,40,49,41,40,32,49,32,56,29,56,33,43,52,49,45,54,40,33,47,44,40,44,54,49,39,52,52,54,33,43,73,73,37,52,74,61,36,56,58,51,57,58,45,51,60,52,47,50,50,52,49,51,57,53,45,55,55,45,50,56,38,47,52,48,32,50,52,35,47,47,50,47,51,50,50,50,50,48,50,57,73,35,38,67,58,35,56,44,56,62,36,54,67,59,53,49,52,52,48,52,51,45,48,50,54,33,48,54,37,47,50,52,43,40,53,51,57,30,45,48,57,33,51,47,51,38,52,50,39,51,47,50,29,49,45,49,45,53,46,49,52,34,31,62,71,65,78,39,53,70,14,56,46,54,23,45,49,50,43,58,61,58,45,54,56,33,56,54,52,50,57,52,38,52,57,46,43,53,54,18,47,54,30,48,49,54,48,49,51,60,71,64,50,80,60,83,68,63,63,42,95,82,33,39,74,49,66,93,67,72,27,30,39,37,36,44,48,26,21,30,51,91,45,93,89,48,71,42,30,51,61,32,64,49,76,42,52,59,43,36,37,36,29,37,36,58,61,87,88,13,32,66,68,56,56,66,38,40,74,67,53,53,43,78,70,72,36,64,46,48,27,49,69,81,39,48,63,74,49,21,25,61,60,42,48,20,60,39,36,28,72,40,54,57,75,73,78,65,57,74,37,27,49,47,56,53,28,29,60,35,33,79,85,57,49,71,66,52,44,50,50,22,22,48,59,18,69,30,40,70,64,35,60,68,36,97,52,24,52,65,28,48,23,29,90,88,32,52,84,66,53,72,52,54,46,43,20,45,50,44,12,12,37,50,50,43,60,38,38,28,37,38,34,38,36,69,51,73,90,43,55,72,69,45,30,54,53,47,47,52,21,47,55,58,64,41,59,83,15,14,27,39,37,38,44,85,55,67,82,79,45,56,81,29,66,32,35,36,32,29,49,84,14,26,74,75,45,76,35,33,52,69,56,36,50,71,64,61,43,70,62,28,48,54,47,34,65,62,10,37,72,39,73,110

Sequence (1152 aa):
MKNYKRLLAYIRPYLKRLGLAVICIIMAAAANLYLPWIIKDMIDKVLTDKDMMMLNLISIGIVVVFLVRGIFYYGQSYLVSYIGQKVIIDVREVMFRKFQRMPMAYFDKHQTGETMSYITNDVAAIQAALVDNLIEMVTEGSILIGSIVMMLMLDWKLTLLTLVVIPLVGQAMKIFGRKLKRNGTLIQERMADITSLLQESVSSIRVVKSFVRENYEIDRFCRQNELNFQAAMQNVRLTSLLTPTVEFLAALSVTFIVWFGGYEVVNGVLTAGSLVAFLTYAVNLANPVKRLSRVYGSLQRAMAAVDRVFHVLDLPETIKDRPEAAALPATDGHVELRHVSFEYKKGVPALVDVSLEAKPGQMVAFVGPSGAGKSTIANLIPRFYDVTEGAILIDGHDIRDVTIASLRGQIGIVPQETMLFSATVRENIRYGRLDATDEEVEAAARAANADAFIRALPQGYETAVGERGLNLSGGQRQRISIARAILKNPRILILDEATSALDTESEKIVQAALDKLMEGRTSFVIAHRLSTIFDADQIFVIDGGQVKERGTHEELLKKGGLYSYLYSIQFKNAQAMKNYKRLLAYIRPYLKRLGLAVICIIMAAAANLYLPWIIKDMIDKVLTDKDMMMLNLISIGIVVVFLVRGIFYYGQSYLVSYIGQKVIIDVREVMFRKFQRMPMAYFDKHQTGETMSYITNDVAAIQAALVDNLIEMVTEGSILIGSIVMMLMLDWKLTLLTLVVIPLVGQAMKIFGRKLKRNGTLIQERMADITSLLQESVSSIRVVKSFVRENYEIDRFCRQNELNFQAAMQNVRLTSLLTPTVEFLAALSVTFIVWFGGYEVVNGVLTAGSLVAFLTYAVNLANPVKRLSRVYGSLQRAMAAVDRVFHVLDLPETIKDRPEAAALPATDGHVELRHVSFEYKKGVPALVDVSLEAKPGQMVAFVGPSGAGKSTIANLIPRFYDVTEGAILIDGHDIRDVTIASLRGQIGIVPQETMLFSATVRENIRYGRLDATDEEVEAAARAANADAFIRALPQGYETAVGERGLNLSGGQRQRISIARAILKNPRILILDEATSALDTESEKIVQAALDKLMEGRTSFVIAHRLSTIFDADQIFVIDGGQVKERGTHEELLKKGGLYSYLYSIQFKNAQA